Protein AF-A0A077Z9C5-F1 (afdb_monomer)

Foldseek 3Di:
DDLPDVVLRVLLVLLCVFDPPPQQVVVSVVCVVVSVVVVSCQAAPDAFDQDQFFGKAFDGHYRPHDDLLVLLLLLQLLLVLVCVVPVQQCPAEEEEAEKLAPCRLVSSLLSQLSSVVSVHFYAYAPDHAFPLLQLLVLQVVLHQKYWYWAPWQAFLRMITIGMGGSLSFGDDPPSSVSSVVSSVVRSRRDPRSNDSCCCVVPPSRHHCHPVSLVVQLVFLLVLQQPQVLQLVDLAAEEEFALLAPQLVRLLSSLVSSNHDCVSYQYLVVRNHHDSNSVLCSRQQCLVPPSSCVSSLVSCVVVVHQKYWYATRSLQFIWIWGQDPVRDIDTDFLLLLVLLLLVLLVVSVCVVDVPDDLAQEEEEEADLDDPLFDRSNNLCCVVVVHHYDYAHDHLSGVLVVCSVSVVVVGHYQKYYYRSRFIDRGSGSGGHSSSSSSSVSSVCSVCVVVVHDSVRVSLVSCLPRNDKDKDKDKWFALDVVLLVVLLCCCCQCPPVRGHHQDQPPWGFPWKDFLLVQATVVDPVRGDPYHGHVLWGKMKTATPQSKIKMWGDDPVGRIIMMMTIHTGGSVCRVCVVVVVVVRVVSVVRCCVRRPVCLQSLIFDQADPLCVVLVVLCVPPDPVLVVQLRRLLRQDPDPQQNVVSSVCSNVVVSVVSCVFRVDAFAQFLFFTKAFDGHGRNHDDLLVLLLLLQLLLVLLCVVPVDLPPAEEEFAEKLAVCRLVSSLLSQQNCLVVNHQYQYAPDHAFLLLQLQVLQVSLHQKYKYWANWQFFLRMIGIFIGGSNSFTDDPPSRVSSVVSSVSSSHGRSCSNPSVSCVVCVRYHHCPVVSLVCQLVQQLVLDDFDQLQVFDLAAEEEAALLADCQVSLLVSLVVSNHDSVSYHYLPVRNHNHSNSVQARTLACLLPCSNCVSSLVSCVVVVHQKYWYAGRSRLFIWMWGQDPVRDIDTDFLQLLLLLQLCLLLVVVCVVPDLVVQQLEEEEEEPQHWCNSVLCCVVPPHDYDYAHPHLSGQLVVCSVSVVVVGHYQWYGYRSRFIDRGDRSGGHNSSSSNSVSRVVSVCSVVVHDSVRVSLVSCLVRNDKDKDKWKWADDDVVLVVVLLVQLVVQQVVPPDFDDQDPFTWPWKAFLCQRDTPVDPPPDDDDRSCVPWTWMKTATPQRKIKIWIARTHHRMIMIMTIDTGGSVPSNCVVVVVVVRVVVVVCCCVRRVVCVVSVIDTPDDD

Mean predicted aligned error: 17.93 Å

Radius of gyration: 37.9 Å; Cα contacts (8 Å, |Δi|>4): 2584; chains: 1; bounding box: 102×64×102 Å

Secondary structure (DSSP, 8-state):
---S-HHHHHHHHHHHHH---HHHHHHHHHHHHTT-HHHHHHHHSS-PPP-SSEEEEEBSSSTTSBSHHHHHHHHHHHHHHHHHH-S-GGG-EEEEEE-SSTTHHHHHHHHHHHHHTTT-EEEE-SS---HHHHHHHHHHTT-SEEEEE--TTS-TTEEEEEEEETTSSBP-TTHHHHHHHHHHH--SPPGGGS-TTHHHH-TTEE--HHHHHHHHHHHHGGG-S-HHHHHH----EEEE-TTSSTHHHHHHHHHHTT--GGGEEE-HHHHS--TT-TT-SS--GGGTHHHHHHHHHHHHHHT-SEEEEE-TTS--EEEEEE-TTS-EEEPPHHHHHHHHHHHHHHHHHHH-TTS-GGGEEEEE--SS-TTS--HHHHHHHHH--EEEE--SSHHHHHHHHHHHHHTT-EEEEEEETTTEE--SS-SS--HHHHHHHHHHHHHHHHHTT--HHHHHHHHHHHH-EEEEEEEEEE-SSHHHHHHHHHHHTT-STTSSS-SEETTEEEEEEEETTTTEETTSTTS--SS---TT--EEEEEETTS-EEEEEE-SSSSEEEEEEEEEE-TTTTT-HHHHHHHHHHHHHHIIIIII-TTTTTPEES--THHHHHGGG-TT--HHHHHHHHHHHHH---HHHHHHHHHHHHTT-HHHHHHHHHS-----SSSEEEEBSSSTTSBSHHHHHHHHHHHHHHHHHH---STT-EEEEEE-SSTTHHHHHHHHHHHHHHTT-EEEE-SS---HHHHHHHHHHTT-SEEEEE--TTS-TTEEEEEEEETTSPBP-TTHHHHHHHHHHH--SPPGGGG-GGGGG-TTTEE--HHHHHHHHHHHHHHTS----GGGT----EEEE-TTSS-HHHHHHHHHHTT--GGGEEE-GGGTS--TT-TT-SS--GGGTHHHHHHHHHHHHHHT-SEEEEE-TTS-BEEEEEE-TTS-EEEPPHHHHHHHHHHHHHHHHTTT--TTTTTTEEEEEETTS-THHHHHHHHH--EEEEE-SSHHHHHHHHHHHHHTT-EEEEEEETTTEEE-SSSSS--HHHHHHHHHHHHHHHHHTT--HHHHHHHHHHHH-EEEEEEEEEE-S-HHHHHHHHHHHHHHHHT-SS--EETTEEEEEEEETTTTEETTSTT-TTPPPSSSSS-EEEEEETTS-EEEEEE-SSSSEEEEEEEEEE-GGGTT-HHHHHHHHHHHHHHHIIIII-HHHHTPEE----

Solvent-accessible surface area (backbone atoms only — not comparable to full-atom values): 61727 Å² total; per-residue (Å²): 130,76,85,85,42,72,73,56,28,49,41,48,47,51,44,68,68,59,50,80,54,65,69,40,50,48,50,48,53,44,38,58,74,69,61,39,57,68,61,49,43,64,18,37,63,61,62,59,60,73,56,76,47,27,37,61,32,47,53,46,53,42,49,37,18,38,42,66,58,49,40,39,17,48,38,42,1,42,49,53,39,50,38,73,78,43,75,55,31,80,81,37,33,34,31,39,28,16,24,52,40,74,62,18,58,59,44,36,42,31,37,50,20,46,37,48,78,59,50,21,32,31,34,41,42,87,55,66,39,38,52,20,56,43,22,29,44,7,47,73,72,59,13,59,24,23,37,38,19,43,42,53,36,52,38,52,62,35,31,25,44,30,40,23,34,37,79,8,13,30,48,51,84,69,56,43,61,47,26,52,55,28,22,73,72,29,61,73,61,62,81,76,32,80,55,46,67,54,59,81,70,38,89,49,45,41,68,46,52,69,65,47,53,55,50,53,47,56,66,42,37,76,66,46,85,49,38,69,57,27,54,71,52,84,69,38,36,17,41,30,8,48,13,8,39,26,45,82,49,32,52,58,38,29,42,60,36,31,34,55,62,89,36,48,43,64,32,69,93,22,34,56,69,39,38,72,23,87,86,34,62,60,26,36,54,88,68,38,68,85,62,41,51,64,46,52,50,50,11,61,78,67,71,23,50,32,34,41,33,26,16,23,20,13,31,28,46,35,50,34,36,56,40,97,87,71,46,76,46,70,58,50,29,59,55,48,50,45,52,50,52,51,51,56,50,56,54,49,52,74,76,43,88,78,66,64,45,91,41,39,33,38,37,37,46,39,88,53,58,102,90,40,67,43,64,66,40,44,44,18,73,75,71,53,40,41,62,50,74,33,63,83,49,67,30,43,46,22,46,50,45,48,56,40,45,75,72,74,31,44,67,66,35,36,34,37,58,84,29,27,36,25,49,57,81,36,28,38,34,19,16,44,52,42,52,36,42,50,48,48,48,48,47,55,33,54,76,69,74,46,52,71,67,56,49,50,50,52,47,20,54,70,64,22,27,74,49,76,50,76,52,51,29,39,24,76,46,70,66,34,53,54,51,42,55,56,46,47,46,39,59,15,99,82,53,32,52,52,60,53,61,79,95,37,46,42,69,34,49,33,28,32,33,79,45,36,12,62,84,39,98,82,33,46,50,91,64,91,53,39,78,86,38,49,35,39,28,41,32,30,68,76,54,27,34,37,25,46,30,55,45,93,89,47,58,30,35,34,36,39,35,39,41,46,34,54,36,94,55,34,82,47,57,68,59,53,50,49,53,51,55,52,52,48,52,39,46,43,58,74,66,53,30,31,51,83,34,49,34,42,68,63,60,55,74,67,50,71,76,46,52,87,49,42,84,86,62,51,76,67,52,50,52,36,55,31,49,47,65,61,64,50,82,54,65,68,43,46,50,50,53,56,49,39,44,71,71,63,41,57,71,60,50,42,58,27,49,72,39,65,66,56,80,41,56,75,30,32,54,27,49,53,47,61,39,46,41,18,37,40,68,61,44,46,44,21,52,42,50,6,39,49,56,41,48,44,69,77,50,73,57,67,79,84,39,29,34,33,32,30,18,26,42,39,74,62,15,64,60,48,27,42,34,41,47,23,53,40,45,75,71,56,26,35,32,37,39,46,90,56,58,40,28,55,22,58,52,19,35,48,10,43,74,70,60,14,61,22,27,40,34,22,38,34,58,43,52,43,62,60,31,24,32,33,40,41,24,34,44,77,8,23,45,57,48,88,65,54,46,57,45,25,52,50,38,16,70,63,46,62,70,60,58,61,60,47,83,52,50,70,58,60,73,43,60,92,40,37,40,67,49,56,76,65,49,56,53,49,54,43,52,60,41,53,76,72,51,90,80,56,69,28,72,82,65,51,89,69,29,37,20,38,31,19,51,14,7,41,27,48,70,57,34,56,49,39,29,42,74,57,36,40,60,71,89,35,51,44,67,33,70,95,26,52,57,59,37,37,72,31,91,90,45,82,46,44,28,68,88,57,41,68,71,55,42,49,64,51,51,54,47,17,66,75,72,70,27,52,35,36,42,38,28,23,24,26,17,26,33,43,45,42,33,39,58,42,97,89,71,48,74,49,70,54,48,29,48,56,48,51,49,51,50,53,51,50,56,50,57,59,66,48,58,95,56,55,79,79,75,37,63,56,31,32,39,36,34,22,70,71,28,70,64,50,62,49,57,46,20,76,76,72,51,40,42,57,48,73,35,54,77,39,66,40,46,40,26,47,50,46,50,56,38,44,75,69,74,33,48,65,62,34,31,39,36,41,85,24,31,35,26,68,61,83,32,30,38,33,27,18,44,62,48,51,37,53,52,53,37,48,50,32,55,29,53,76,70,77,42,52,73,67,54,52,51,50,51,46,13,45,71,68,22,28,67,52,66,53,73,42,39,29,34,53,94,50,72,69,57,51,54,52,53,54,50,52,50,47,50,66,56,65,64,49,82,64,82,45,58,53,76,93,48,49,49,65,32,40,34,29,36,33,67,29,46,46,65,82,53,85,77,71,81,76,46,71,44,70,33,74,86,48,58,34,37,38,38,30,32,73,78,60,26,36,38,29,45,28,58,44,61,75,59,66,34,37,40,37,32,38,35,40,52,36,56,32,90,67,24,75,47,58,68,61,50,53,51,52,41,53,53,48,49,53,48,47,44,60,56,67,60,30,36,81,87,64,61,38,44,73,74,57,91,129

Structure (mmCIF, N/CA/C/O backbone):
data_AF-A0A077Z9C5-F1
#
_entry.id   AF-A0A077Z9C5-F1
#
loop_
_atom_site.group_PDB
_atom_site.id
_atom_site.type_symbol
_atom_site.label_atom_id
_atom_site.label_alt_id
_atom_site.label_comp_id
_atom_site.label_asym_id
_atom_site.label_entity_id
_atom_site.label_seq_id
_atom_site.pdbx_PDB_ins_code
_atom_site.Cartn_x
_atom_site.Cartn_y
_atom_site.Cartn_z
_atom_site.occupancy
_atom_site.B_iso_or_equiv
_atom_site.auth_seq_id
_atom_site.auth_comp_id
_atom_site.auth_asym_id
_atom_site.auth_atom_id
_atom_site.pdbx_PDB_model_num
ATOM 1 N N . MET A 1 1 ? 9.606 -26.257 13.554 1.00 66.38 1 MET A N 1
ATOM 2 C CA . MET A 1 1 ? 9.496 -24.787 13.468 1.00 66.38 1 MET A CA 1
ATOM 3 C C . MET A 1 1 ? 8.245 -24.445 12.668 1.00 66.38 1 MET A C 1
ATOM 5 O O . MET A 1 1 ? 8.355 -24.190 11.482 1.00 66.38 1 MET A O 1
ATOM 9 N N . SER A 1 2 ? 7.060 -24.537 13.275 1.00 77.50 2 SER A N 1
ATOM 10 C CA . SER A 1 2 ? 5.806 -24.166 12.604 1.00 77.50 2 SER A CA 1
ATOM 11 C C . SER A 1 2 ? 5.349 -22.816 13.148 1.00 77.50 2 SER A C 1
ATOM 13 O O . SER A 1 2 ? 5.379 -22.598 14.359 1.00 77.50 2 SER A O 1
ATOM 15 N N . VAL A 1 3 ? 4.958 -21.919 12.250 1.00 81.31 3 VAL A N 1
ATOM 16 C CA . VAL A 1 3 ? 4.280 -20.652 12.531 1.00 81.31 3 VAL A CA 1
ATOM 17 C C . VAL A 1 3 ? 2.770 -20.751 12.269 1.00 81.31 3 VAL A C 1
ATOM 19 O O . VAL A 1 3 ? 2.060 -19.754 12.390 1.00 81.31 3 VAL A O 1
ATOM 22 N N . GLY A 1 4 ? 2.240 -21.936 11.949 1.00 80.88 4 GLY A N 1
ATOM 23 C CA . GLY A 1 4 ? 0.801 -22.197 11.818 1.00 80.88 4 GLY A CA 1
ATOM 24 C C . GLY A 1 4 ? 0.178 -21.742 10.493 1.00 80.88 4 GLY A C 1
ATOM 25 O O . GLY A 1 4 ? -1.021 -21.479 10.448 1.00 80.88 4 GLY A O 1
ATOM 26 N N . ASP A 1 5 ? 0.975 -21.620 9.433 1.00 81.19 5 ASP A N 1
ATOM 27 C CA . ASP A 1 5 ? 0.527 -21.451 8.042 1.00 81.19 5 ASP A CA 1
ATOM 28 C C . ASP A 1 5 ? 1.229 -22.538 7.228 1.00 81.19 5 ASP A C 1
ATOM 30 O O . ASP A 1 5 ? 2.438 -22.473 7.061 1.00 81.19 5 ASP A O 1
ATOM 34 N N . ALA A 1 6 ? 0.496 -23.544 6.742 1.00 85.50 6 ALA A N 1
ATOM 35 C CA . ALA A 1 6 ? 1.093 -24.738 6.138 1.00 85.50 6 ALA A CA 1
ATOM 36 C C . ALA A 1 6 ? 1.992 -24.434 4.926 1.00 85.50 6 ALA A C 1
ATOM 38 O O . ALA A 1 6 ? 3.038 -25.060 4.765 1.00 85.50 6 ALA A O 1
ATOM 39 N N . ALA A 1 7 ? 1.616 -23.460 4.088 1.00 84.44 7 ALA A N 1
ATOM 40 C CA . ALA A 1 7 ? 2.423 -23.087 2.927 1.00 84.44 7 ALA A CA 1
ATOM 41 C C . ALA A 1 7 ? 3.714 -22.384 3.363 1.00 84.44 7 ALA A C 1
ATOM 43 O O . ALA A 1 7 ? 4.782 -22.641 2.812 1.00 84.44 7 ALA A O 1
ATOM 44 N N . LEU A 1 8 ? 3.619 -21.511 4.368 1.00 92.12 8 LEU A N 1
ATOM 45 C CA . LEU A 1 8 ? 4.778 -20.832 4.934 1.00 92.12 8 LEU A CA 1
ATOM 46 C C . LEU A 1 8 ? 5.677 -21.790 5.722 1.00 92.12 8 LEU A C 1
ATOM 48 O O . LEU A 1 8 ? 6.892 -21.715 5.592 1.00 92.12 8 LEU A O 1
ATOM 52 N N . ASP A 1 9 ? 5.095 -22.706 6.488 1.00 92.38 9 ASP A N 1
ATOM 53 C CA . ASP A 1 9 ? 5.795 -23.732 7.257 1.00 92.38 9 ASP A CA 1
ATOM 54 C C . ASP A 1 9 ? 6.590 -24.653 6.340 1.00 92.38 9 ASP A C 1
ATOM 56 O O . ASP A 1 9 ? 7.735 -24.971 6.652 1.00 92.38 9 ASP A O 1
ATOM 60 N N . GLU A 1 10 ? 6.026 -25.027 5.189 1.00 93.25 10 GLU A N 1
ATOM 61 C CA . GLU A 1 10 ? 6.748 -25.805 4.187 1.00 93.25 10 GLU A CA 1
ATOM 62 C C . GLU A 1 10 ? 7.920 -25.011 3.603 1.00 93.25 10 GLU A C 1
ATOM 64 O O . GLU A 1 10 ? 9.036 -25.524 3.545 1.00 93.25 10 GLU A O 1
ATOM 69 N N . GLN A 1 11 ? 7.727 -23.736 3.246 1.00 94.69 11 GLN A N 1
ATOM 70 C CA . GLN A 1 11 ? 8.841 -22.902 2.777 1.00 94.69 11 GLN A CA 1
ATOM 71 C C . GLN A 1 11 ? 9.910 -22.699 3.860 1.00 94.69 11 GLN A C 1
ATOM 73 O O . GLN A 1 11 ? 11.097 -22.765 3.559 1.00 94.69 11 GLN A O 1
ATOM 78 N N . ILE A 1 12 ? 9.522 -22.508 5.123 1.00 95.50 12 ILE A N 1
ATOM 79 C CA . ILE A 1 12 ? 10.450 -22.420 6.257 1.00 95.50 12 ILE A CA 1
ATOM 80 C C . ILE A 1 12 ? 11.194 -23.743 6.430 1.00 95.50 12 ILE A C 1
ATOM 82 O O . ILE A 1 12 ? 12.403 -23.737 6.631 1.00 95.50 12 ILE A O 1
ATOM 86 N N . ARG A 1 13 ? 10.505 -24.883 6.341 1.00 95.31 13 ARG A N 1
ATOM 87 C CA . ARG A 1 13 ? 11.120 -26.207 6.449 1.00 95.31 13 ARG A CA 1
ATOM 88 C C . ARG A 1 13 ? 12.167 -26.403 5.356 1.00 95.31 13 ARG A C 1
ATOM 90 O O . ARG A 1 13 ? 13.299 -26.745 5.682 1.00 95.31 13 ARG A O 1
ATOM 97 N N . LEU A 1 14 ? 11.813 -26.125 4.100 1.00 95.12 14 LEU A N 1
ATOM 98 C CA . LEU A 1 14 ? 12.728 -26.186 2.957 1.00 95.12 14 LEU A CA 1
ATOM 99 C C . LEU A 1 14 ? 13.899 -25.212 3.121 1.00 95.12 14 LEU A C 1
ATOM 101 O O . LEU A 1 14 ? 15.048 -25.586 2.904 1.00 95.12 14 LEU A O 1
ATOM 105 N N . TRP A 1 15 ? 13.636 -23.984 3.569 1.00 95.81 15 TRP A N 1
ATOM 106 C CA . TRP A 1 15 ? 14.675 -23.002 3.865 1.00 95.81 15 TRP A CA 1
ATOM 107 C C . TRP A 1 15 ? 15.652 -23.523 4.925 1.00 95.81 15 TRP A C 1
ATOM 109 O O . TRP A 1 15 ? 16.857 -23.521 4.704 1.00 95.81 15 TRP A O 1
ATOM 119 N N . MET A 1 16 ? 15.151 -24.024 6.057 1.00 94.38 16 MET A N 1
ATOM 120 C CA . MET A 1 16 ? 15.974 -24.549 7.152 1.00 94.38 16 MET A CA 1
ATOM 121 C C . MET A 1 16 ? 16.657 -25.879 6.808 1.00 94.38 16 MET A C 1
ATOM 123 O O . MET A 1 16 ? 17.624 -26.263 7.467 1.00 94.38 16 MET A O 1
ATOM 127 N N . GLU A 1 17 ? 16.183 -26.598 5.799 1.00 94.50 17 GLU A N 1
ATOM 128 C CA . GLU A 1 17 ? 16.846 -27.782 5.260 1.00 94.50 17 GLU A CA 1
ATOM 129 C C . GLU A 1 17 ? 18.013 -27.387 4.342 1.00 94.50 17 GLU A C 1
ATOM 131 O O . GLU A 1 17 ? 19.126 -27.912 4.477 1.00 94.50 17 GLU A O 1
ATOM 136 N N . TRP A 1 18 ? 17.764 -26.440 3.435 1.00 96.31 18 TRP A N 1
ATOM 137 C CA . TRP A 1 18 ? 18.669 -26.084 2.347 1.00 96.31 18 TRP A CA 1
ATOM 138 C C . TRP A 1 18 ? 19.693 -25.018 2.720 1.00 96.31 18 TRP A C 1
ATOM 140 O O . TRP A 1 18 ? 20.861 -25.194 2.384 1.00 96.31 18 TRP A O 1
ATOM 150 N N . ASP A 1 19 ? 19.297 -23.947 3.411 1.00 96.50 19 ASP A N 1
ATOM 151 C CA . ASP A 1 19 ? 20.195 -22.855 3.791 1.00 96.50 19 ASP A CA 1
ATOM 152 C C . ASP A 1 19 ? 21.225 -23.339 4.817 1.00 96.50 19 ASP A C 1
ATOM 154 O O . ASP A 1 19 ? 20.867 -23.931 5.839 1.00 96.50 19 ASP A O 1
ATOM 158 N N . LYS A 1 20 ? 22.512 -23.090 4.565 1.00 94.94 20 LYS A N 1
ATOM 159 C CA . LYS A 1 20 ? 23.615 -23.384 5.496 1.00 94.94 20 LYS A CA 1
ATOM 160 C C . LYS A 1 20 ? 24.298 -22.120 6.010 1.00 94.94 20 LYS A C 1
ATOM 162 O O . LYS A 1 20 ? 25.214 -22.228 6.818 1.00 94.94 20 LYS A O 1
ATOM 167 N N . ASN A 1 21 ? 23.861 -20.933 5.591 1.00 95.38 21 ASN A N 1
ATOM 168 C CA . ASN A 1 21 ? 24.397 -19.689 6.121 1.00 95.38 21 ASN A CA 1
ATOM 169 C C . ASN A 1 21 ? 23.801 -19.405 7.507 1.00 95.38 21 ASN A C 1
ATOM 171 O O . ASN A 1 21 ? 22.612 -19.136 7.660 1.00 95.38 21 ASN A O 1
ATOM 175 N N . GLU A 1 22 ? 24.644 -19.450 8.536 1.00 95.19 22 GLU A N 1
ATOM 176 C CA . GLU A 1 22 ? 24.221 -19.270 9.927 1.00 95.19 22 GLU A CA 1
ATOM 177 C C . GLU A 1 22 ? 23.531 -17.922 10.178 1.00 95.19 22 GLU A C 1
ATOM 179 O O . GLU A 1 22 ? 22.576 -17.866 10.948 1.00 95.19 22 GLU A O 1
ATOM 184 N N . LYS A 1 23 ? 23.943 -16.845 9.494 1.00 95.44 23 LYS A N 1
ATOM 185 C CA . LYS A 1 23 ? 23.356 -15.506 9.657 1.00 95.44 23 LYS A CA 1
ATOM 186 C C . LYS A 1 23 ? 21.919 -15.459 9.141 1.00 95.44 23 LYS A C 1
ATOM 188 O O . LYS A 1 23 ? 21.046 -14.945 9.837 1.00 95.44 23 LYS A O 1
ATOM 193 N N . THR A 1 24 ? 21.656 -15.984 7.945 1.00 96.06 24 THR A N 1
ATOM 194 C CA . THR A 1 24 ? 20.302 -15.976 7.365 1.00 96.06 24 THR A CA 1
ATOM 195 C C . THR A 1 24 ? 19.396 -17.023 8.006 1.00 96.06 24 THR A C 1
ATOM 197 O O . THR A 1 24 ? 18.209 -16.763 8.199 1.00 96.06 24 THR A O 1
ATOM 200 N N . ARG A 1 25 ? 19.943 -18.160 8.448 1.00 96.44 25 ARG A N 1
ATOM 201 C CA . ARG A 1 25 ? 19.220 -19.104 9.314 1.00 96.44 25 ARG A CA 1
ATOM 202 C C . ARG A 1 25 ? 18.810 -18.454 10.631 1.00 96.44 25 ARG A C 1
ATOM 204 O O . ARG A 1 25 ? 17.632 -18.494 10.968 1.00 96.44 25 ARG A O 1
ATOM 211 N N . ALA A 1 26 ? 19.740 -17.801 11.329 1.00 96.00 26 ALA A N 1
ATOM 212 C CA . ALA A 1 26 ? 19.456 -17.099 12.578 1.00 96.00 26 ALA A CA 1
ATOM 213 C C . ALA A 1 26 ? 18.446 -15.959 12.380 1.00 96.00 26 ALA A C 1
ATOM 215 O O . ALA A 1 26 ? 17.622 -15.708 13.255 1.00 96.00 26 ALA A O 1
ATOM 216 N N . GLU A 1 27 ? 18.462 -15.284 11.227 1.00 96.44 27 GLU A N 1
ATOM 217 C CA . GLU A 1 27 ? 17.454 -14.283 10.872 1.00 96.44 27 GLU A CA 1
ATOM 218 C C . GLU A 1 27 ? 16.052 -14.901 10.764 1.00 96.44 27 GLU A C 1
ATOM 220 O O . GLU A 1 27 ? 15.100 -14.355 11.316 1.00 96.44 27 GLU A O 1
ATOM 225 N N . VAL A 1 28 ? 15.919 -16.066 10.125 1.00 95.88 28 VAL A N 1
ATOM 226 C CA . VAL A 1 28 ? 14.642 -16.796 10.032 1.00 95.88 28 VAL A CA 1
ATOM 227 C C . VAL A 1 28 ? 14.219 -17.342 11.385 1.00 95.88 28 VAL A C 1
ATOM 229 O O . VAL A 1 28 ? 13.067 -17.170 11.765 1.00 95.88 28 VAL A O 1
ATOM 232 N N . GLU A 1 29 ? 15.134 -17.933 12.150 1.00 95.12 29 GLU A N 1
ATOM 233 C CA . GLU A 1 29 ? 14.879 -18.404 13.514 1.00 95.12 29 GLU A CA 1
ATOM 234 C C . GLU A 1 29 ? 14.428 -17.261 14.426 1.00 95.12 29 GLU A C 1
ATOM 236 O O . GLU A 1 29 ? 13.490 -17.429 15.205 1.00 95.12 29 GLU A O 1
ATOM 241 N N . LYS A 1 30 ? 15.037 -16.078 14.290 1.00 95.12 30 LYS A N 1
ATOM 242 C CA . LYS A 1 30 ? 14.618 -14.867 14.993 1.00 95.12 30 LYS A CA 1
ATOM 243 C C . LYS A 1 30 ? 13.230 -14.421 14.542 1.00 95.12 30 LYS A C 1
ATOM 245 O O . LYS A 1 30 ? 12.385 -14.210 15.398 1.00 95.12 30 LYS A O 1
ATOM 250 N N . LEU A 1 31 ? 12.957 -14.331 13.239 1.00 94.62 31 LEU A N 1
ATOM 251 C CA . LEU A 1 31 ? 11.625 -13.971 12.733 1.00 94.62 31 LEU A CA 1
ATOM 252 C C . LEU A 1 31 ? 10.546 -14.977 13.175 1.00 94.62 31 LEU A C 1
ATOM 254 O O . LEU A 1 31 ? 9.420 -14.580 13.460 1.00 94.62 31 LEU A O 1
ATOM 258 N N . ILE A 1 32 ? 10.885 -16.265 13.278 1.00 91.62 32 ILE A N 1
ATOM 259 C CA . ILE A 1 32 ? 10.012 -17.313 13.826 1.00 91.62 32 ILE A CA 1
ATOM 260 C C . ILE A 1 32 ? 9.794 -17.095 15.326 1.00 91.62 32 ILE A C 1
ATOM 262 O O . ILE A 1 32 ? 8.654 -17.134 15.784 1.00 91.62 32 ILE A O 1
ATOM 266 N N . LYS A 1 33 ? 10.863 -16.837 16.091 1.00 90.00 33 LYS A N 1
ATOM 267 C CA . LYS A 1 33 ? 10.802 -16.548 17.532 1.00 90.00 33 LYS A CA 1
ATOM 268 C C . LYS A 1 33 ? 9.981 -15.292 17.831 1.00 90.00 33 LYS A C 1
ATOM 270 O O . LYS A 1 33 ? 9.200 -15.291 18.777 1.00 90.00 33 LYS A O 1
ATOM 275 N N . ASP A 1 34 ? 10.128 -14.267 17.000 1.00 90.25 34 ASP A N 1
ATOM 276 C CA . ASP A 1 34 ? 9.396 -13.003 17.070 1.00 90.25 34 ASP A CA 1
ATOM 277 C C . ASP A 1 34 ? 7.974 -13.135 16.476 1.00 90.25 34 ASP A C 1
ATOM 279 O O . ASP A 1 34 ? 7.200 -12.180 16.498 1.00 90.25 34 ASP A O 1
ATOM 283 N N . ASN A 1 35 ? 7.610 -14.319 15.954 1.00 86.44 35 ASN A N 1
ATOM 284 C CA . ASN A 1 35 ? 6.333 -14.628 15.301 1.00 86.44 35 ASN A CA 1
ATOM 285 C C . ASN A 1 35 ? 5.961 -13.624 14.186 1.00 86.44 35 ASN A C 1
ATOM 287 O O . ASN A 1 35 ? 4.790 -13.298 13.975 1.00 86.44 35 ASN A O 1
ATOM 291 N N . ALA A 1 36 ? 6.965 -13.137 13.454 1.00 87.81 36 ALA A N 1
ATOM 292 C CA . ALA A 1 36 ? 6.855 -12.132 12.399 1.00 87.81 36 ALA A CA 1
ATOM 293 C C . ALA A 1 36 ? 6.325 -12.737 11.082 1.00 87.81 36 ALA A C 1
ATOM 295 O O . ALA A 1 36 ? 7.006 -12.736 10.054 1.00 87.81 36 ALA A O 1
ATOM 296 N N . LYS A 1 37 ? 5.103 -13.291 11.111 1.00 86.06 37 LYS A N 1
ATOM 297 C CA . LYS A 1 37 ? 4.513 -14.066 10.002 1.00 86.06 37 LYS A CA 1
ATOM 298 C C . LYS A 1 37 ? 4.438 -13.305 8.680 1.00 86.06 37 LYS A C 1
ATOM 300 O O . LYS A 1 37 ? 4.725 -13.898 7.646 1.00 86.06 37 LYS A O 1
ATOM 305 N N . ASP A 1 38 ? 4.081 -12.023 8.699 1.00 83.56 38 ASP A N 1
ATOM 306 C CA . ASP A 1 38 ? 3.950 -11.231 7.468 1.00 83.56 38 ASP A CA 1
ATOM 307 C C . ASP A 1 38 ? 5.304 -11.014 6.788 1.00 83.56 38 ASP A C 1
ATOM 309 O O . ASP A 1 38 ? 5.424 -11.193 5.575 1.00 83.56 38 ASP A O 1
ATOM 313 N N . GLU A 1 39 ? 6.348 -10.723 7.570 1.00 89.25 39 GLU A N 1
ATOM 314 C CA . GLU A 1 39 ? 7.707 -10.575 7.045 1.00 89.25 39 GLU A CA 1
ATOM 315 C C . GLU A 1 39 ? 8.267 -11.923 6.571 1.00 89.25 39 GLU A C 1
ATOM 317 O O . GLU A 1 39 ? 8.845 -12.002 5.487 1.00 89.25 39 GLU A O 1
ATOM 322 N N . LEU A 1 40 ? 8.030 -13.008 7.321 1.00 93.38 40 LEU A N 1
ATOM 323 C CA . LEU A 1 40 ? 8.338 -14.368 6.869 1.00 93.38 40 LEU A CA 1
ATOM 324 C C . LEU A 1 40 ? 7.635 -14.670 5.543 1.00 93.38 40 LEU A C 1
ATOM 326 O O . LEU A 1 40 ? 8.272 -15.159 4.617 1.00 93.38 40 LEU A O 1
ATOM 330 N N . ARG A 1 41 ? 6.353 -14.328 5.398 1.00 90.19 41 ARG A N 1
ATOM 331 C CA . ARG A 1 41 ? 5.594 -14.561 4.165 1.00 90.19 41 ARG A CA 1
ATOM 332 C C . ARG A 1 41 ? 6.145 -13.746 2.997 1.00 90.19 41 ARG A C 1
ATOM 334 O O . ARG A 1 41 ? 6.323 -14.295 1.912 1.00 90.19 41 ARG A O 1
ATOM 341 N N . ALA A 1 42 ? 6.451 -12.468 3.219 1.00 83.62 42 ALA A N 1
ATOM 342 C CA . ALA A 1 42 ? 7.035 -11.582 2.214 1.00 83.62 42 ALA A CA 1
ATOM 343 C C . ALA A 1 42 ? 8.413 -12.063 1.728 1.00 83.62 42 ALA A C 1
ATOM 345 O O . ALA A 1 42 ? 8.775 -11.811 0.579 1.00 83.62 42 ALA A O 1
ATOM 346 N N . ARG A 1 43 ? 9.158 -12.770 2.586 1.00 93.62 43 ARG A N 1
ATOM 347 C CA . ARG A 1 43 ? 10.483 -13.337 2.301 1.00 93.62 43 ARG A CA 1
ATOM 348 C C . ARG A 1 43 ? 10.450 -14.742 1.710 1.00 93.62 43 ARG A C 1
ATOM 350 O O . ARG A 1 43 ? 11.283 -15.052 0.867 1.00 93.62 43 ARG A O 1
ATOM 357 N N . MET A 1 44 ? 9.537 -15.592 2.170 1.00 94.00 44 MET A N 1
ATOM 358 C CA . MET A 1 44 ? 9.542 -17.035 1.905 1.00 94.00 44 MET A CA 1
ATOM 359 C C . MET A 1 44 ? 8.605 -17.452 0.777 1.00 94.00 44 MET A C 1
ATOM 361 O O . MET A 1 44 ? 8.897 -18.411 0.072 1.00 94.00 44 MET A O 1
ATOM 365 N N . ILE A 1 45 ? 7.464 -16.778 0.608 1.00 90.06 45 ILE A N 1
ATOM 366 C CA . ILE A 1 45 ? 6.484 -17.191 -0.399 1.00 90.06 45 ILE A CA 1
ATOM 367 C C . ILE A 1 45 ? 6.871 -16.630 -1.769 1.00 90.06 45 ILE A C 1
ATOM 369 O O . ILE A 1 45 ? 6.864 -15.416 -1.995 1.00 90.06 45 ILE A O 1
ATOM 373 N N . GLY A 1 46 ? 7.135 -17.544 -2.703 1.00 86.62 46 GLY A N 1
ATOM 374 C CA . GLY A 1 46 ? 7.572 -17.232 -4.061 1.00 86.62 46 GLY A CA 1
ATOM 375 C C . GLY A 1 46 ? 9.083 -17.019 -4.163 1.00 86.62 46 GLY A C 1
ATOM 376 O O . GLY A 1 46 ? 9.821 -17.147 -3.189 1.00 86.62 46 GLY A O 1
ATOM 377 N N . ARG A 1 47 ? 9.551 -16.701 -5.371 1.00 86.69 47 ARG A N 1
ATOM 378 C CA . ARG A 1 47 ? 10.969 -16.463 -5.672 1.00 86.69 47 ARG A CA 1
ATOM 379 C C . ARG A 1 47 ? 11.155 -15.110 -6.344 1.00 86.69 47 ARG A C 1
ATOM 381 O O . ARG A 1 47 ? 10.201 -14.534 -6.868 1.00 86.69 47 ARG A O 1
ATOM 388 N N . ILE A 1 48 ? 12.388 -14.610 -6.341 1.00 83.00 48 ILE A N 1
ATOM 389 C CA . ILE A 1 48 ? 12.760 -13.475 -7.190 1.00 83.00 48 ILE A CA 1
ATOM 390 C C . ILE A 1 48 ? 12.580 -13.890 -8.656 1.00 83.00 48 ILE A C 1
ATOM 392 O O . ILE A 1 48 ? 13.103 -14.917 -9.083 1.00 83.00 48 ILE A O 1
ATOM 396 N N . THR A 1 49 ? 11.839 -13.098 -9.424 1.00 73.25 49 THR A N 1
ATOM 397 C CA . THR A 1 49 ? 11.658 -13.301 -10.867 1.00 73.25 49 THR A CA 1
ATOM 398 C C . THR A 1 49 ? 12.800 -12.653 -11.647 1.00 73.25 49 THR A C 1
ATOM 400 O O . THR A 1 49 ? 13.279 -11.586 -11.256 1.00 73.25 49 THR A O 1
ATOM 403 N N . PHE A 1 50 ? 13.204 -13.240 -12.778 1.00 71.50 50 PHE A N 1
ATOM 404 C CA . PHE A 1 50 ? 14.138 -12.583 -13.699 1.00 71.50 50 PHE A CA 1
ATOM 405 C C . PHE A 1 50 ? 13.519 -11.284 -14.239 1.00 71.50 50 PHE A C 1
ATOM 407 O O . PHE A 1 50 ? 12.445 -11.293 -14.838 1.00 71.50 50 PHE A O 1
ATOM 414 N N . GLY A 1 51 ? 14.196 -10.160 -14.003 1.00 67.19 51 GLY A N 1
ATOM 415 C CA . GLY A 1 51 ? 13.917 -8.885 -14.657 1.00 67.19 51 GLY A CA 1
ATOM 416 C C . GLY A 1 51 ? 14.595 -8.798 -16.026 1.00 67.19 51 GLY A C 1
ATOM 417 O O . GLY A 1 51 ? 14.902 -9.807 -16.655 1.00 67.19 51 GLY A O 1
ATOM 418 N N . THR A 1 52 ? 14.885 -7.577 -16.482 1.00 67.25 52 THR A N 1
ATOM 419 C CA . THR A 1 52 ? 15.484 -7.332 -17.807 1.00 67.25 52 THR A CA 1
ATOM 420 C C . THR A 1 52 ? 16.848 -8.005 -17.994 1.00 67.25 52 THR A C 1
ATOM 422 O O . THR A 1 52 ? 17.125 -8.486 -19.085 1.00 67.25 52 THR A O 1
ATOM 425 N N . ALA A 1 53 ? 17.671 -8.053 -16.939 1.00 69.38 53 ALA A N 1
ATOM 426 C CA . ALA A 1 53 ? 19.062 -8.518 -16.997 1.00 69.38 53 ALA A CA 1
ATOM 427 C C . ALA A 1 53 ? 19.368 -9.730 -16.092 1.00 69.38 53 ALA A C 1
ATOM 429 O O . ALA A 1 53 ? 20.470 -10.272 -16.151 1.00 69.38 53 ALA A O 1
ATOM 430 N N . GLY A 1 54 ? 18.442 -10.126 -15.210 1.00 84.56 54 GLY A N 1
ATOM 431 C CA . GLY A 1 54 ? 18.712 -11.120 -14.169 1.00 84.56 54 GLY A CA 1
ATOM 432 C C . GLY A 1 54 ? 17.847 -10.971 -12.917 1.00 84.56 54 GLY A C 1
ATOM 433 O O . GLY A 1 54 ? 16.801 -10.319 -12.953 1.00 84.56 54 GLY A O 1
ATOM 434 N N . LEU A 1 55 ? 18.285 -11.560 -11.803 1.00 90.88 55 LEU A N 1
ATOM 435 C CA . LEU A 1 55 ? 17.610 -11.456 -10.504 1.00 90.88 55 LEU A CA 1
ATOM 436 C C . LEU A 1 55 ? 17.998 -10.162 -9.790 1.00 90.88 55 LEU A C 1
ATOM 438 O O . LEU A 1 55 ? 19.149 -9.729 -9.856 1.00 90.88 55 LEU A O 1
ATOM 442 N N . ARG A 1 56 ? 17.053 -9.558 -9.070 1.00 90.12 56 ARG A N 1
ATOM 443 C CA . ARG A 1 56 ? 17.309 -8.386 -8.228 1.00 90.12 56 ARG A CA 1
ATOM 444 C C . ARG A 1 56 ? 16.366 -8.361 -7.035 1.00 90.12 56 ARG A C 1
ATOM 446 O O . ARG A 1 56 ? 15.170 -8.593 -7.198 1.00 90.12 56 ARG A O 1
ATOM 453 N N . GLY A 1 57 ? 16.886 -8.034 -5.858 1.00 90.38 57 GLY A N 1
ATOM 454 C CA . GLY A 1 57 ? 16.063 -7.827 -4.673 1.00 90.38 57 GLY A CA 1
ATOM 455 C C . GLY A 1 57 ? 16.875 -7.501 -3.429 1.00 90.38 57 GLY A C 1
ATOM 456 O O . GLY A 1 57 ? 18.097 -7.654 -3.406 1.00 90.38 57 GLY A O 1
ATOM 457 N N . THR A 1 58 ? 16.168 -7.085 -2.383 1.00 93.31 58 THR A N 1
ATOM 458 C CA . THR A 1 58 ? 16.755 -6.809 -1.070 1.00 93.31 58 THR A CA 1
ATOM 459 C C . THR A 1 58 ? 17.419 -8.057 -0.511 1.00 93.31 58 THR A C 1
ATOM 461 O O . THR A 1 58 ? 16.867 -9.160 -0.593 1.00 93.31 58 THR A O 1
ATOM 464 N N . MET A 1 59 ? 18.605 -7.884 0.051 1.00 96.12 59 MET A N 1
ATOM 465 C CA . MET A 1 59 ? 19.337 -8.919 0.749 1.00 96.12 59 MET A CA 1
ATOM 466 C C . MET A 1 59 ? 18.656 -9.285 2.063 1.00 96.12 59 MET A C 1
ATOM 468 O O . MET A 1 59 ? 18.042 -8.454 2.729 1.00 96.12 59 MET A O 1
ATOM 472 N N . GLY A 1 60 ? 18.774 -10.553 2.434 1.00 96.25 60 GLY A N 1
ATOM 473 C CA . GLY A 1 60 ? 18.204 -11.099 3.662 1.00 96.25 60 GLY A CA 1
ATOM 474 C C . GLY A 1 60 ? 17.758 -12.538 3.466 1.00 96.25 60 GLY A C 1
ATOM 475 O O . GLY A 1 60 ? 17.823 -13.087 2.364 1.00 96.25 60 GLY A O 1
ATOM 476 N N . ALA A 1 61 ? 17.298 -13.167 4.537 1.00 96.75 61 ALA A N 1
ATOM 477 C CA . ALA A 1 61 ? 16.819 -14.536 4.469 1.00 96.75 61 ALA A CA 1
ATOM 478 C C . ALA A 1 61 ? 15.477 -14.673 3.724 1.00 96.75 61 ALA A C 1
ATOM 480 O O . ALA A 1 61 ? 14.627 -13.782 3.787 1.00 96.75 61 ALA A O 1
ATOM 481 N N . GLY A 1 62 ? 15.277 -15.816 3.066 1.00 96.56 62 GLY A N 1
ATOM 482 C CA . GLY A 1 62 ? 14.076 -16.190 2.315 1.00 96.56 62 GLY A CA 1
ATOM 483 C C . GLY A 1 62 ? 14.256 -16.238 0.792 1.00 96.56 62 GLY A C 1
ATOM 484 O O . GLY A 1 62 ? 15.126 -15.591 0.217 1.00 96.56 62 GLY A O 1
ATOM 485 N N . PHE A 1 63 ? 13.411 -17.012 0.110 1.00 95.31 63 PHE A N 1
ATOM 486 C CA . PHE A 1 63 ? 13.493 -17.255 -1.339 1.00 95.31 63 PHE A CA 1
ATOM 487 C C . PHE A 1 63 ? 13.190 -16.034 -2.227 1.00 95.31 63 PHE A C 1
ATOM 489 O O . PHE A 1 63 ? 13.564 -16.008 -3.402 1.00 95.31 63 PHE A O 1
ATOM 496 N N . LYS A 1 64 ? 12.532 -15.010 -1.675 1.00 93.31 64 LYS A N 1
ATOM 497 C CA . LYS A 1 64 ? 12.226 -13.729 -2.332 1.00 93.31 64 LYS A CA 1
ATOM 498 C C . LYS A 1 64 ? 13.231 -12.618 -1.985 1.00 93.31 64 LYS A C 1
ATOM 500 O O . LYS A 1 64 ? 12.983 -11.445 -2.263 1.00 93.31 64 LYS A O 1
ATOM 505 N N . ARG A 1 65 ? 14.350 -12.973 -1.350 1.00 95.62 65 ARG A N 1
ATOM 506 C CA . ARG A 1 65 ? 15.458 -12.081 -0.986 1.00 95.62 65 ARG A CA 1
ATOM 507 C C . ARG A 1 65 ? 16.753 -12.563 -1.637 1.00 95.62 65 ARG A C 1
ATOM 509 O O . ARG A 1 65 ? 16.879 -13.738 -1.967 1.00 95.62 65 ARG A O 1
ATOM 516 N N . MET A 1 66 ? 17.703 -11.658 -1.852 1.00 97.06 66 MET A N 1
ATOM 517 C CA . MET A 1 66 ? 19.037 -12.038 -2.321 1.00 97.06 66 MET A CA 1
ATOM 518 C C . MET A 1 66 ? 19.854 -12.602 -1.154 1.00 97.06 66 MET A C 1
ATOM 520 O O . MET A 1 66 ? 19.996 -11.966 -0.111 1.00 97.06 66 MET A O 1
ATOM 524 N N . ASN A 1 67 ? 20.383 -13.809 -1.318 1.00 98.00 67 ASN A N 1
ATOM 525 C CA . ASN A 1 67 ? 21.178 -14.521 -0.318 1.00 98.00 67 ASN A CA 1
ATOM 526 C C . ASN A 1 67 ? 21.935 -15.682 -0.971 1.00 98.00 67 ASN A C 1
ATOM 528 O O . ASN A 1 67 ? 21.710 -16.006 -2.140 1.00 98.00 67 ASN A O 1
ATOM 532 N N . ASP A 1 68 ? 22.797 -16.329 -0.188 1.00 98.00 68 ASP A N 1
ATOM 533 C CA . ASP A 1 68 ? 23.609 -17.466 -0.615 1.00 98.00 68 ASP A CA 1
ATOM 534 C C . ASP A 1 68 ? 22.784 -18.569 -1.280 1.00 98.00 68 ASP A C 1
ATOM 536 O O . ASP A 1 68 ? 23.129 -19.030 -2.365 1.00 98.00 68 ASP A O 1
ATOM 540 N N . LEU A 1 69 ? 21.676 -18.972 -0.648 1.00 97.56 69 LEU A N 1
ATOM 541 C CA . LEU A 1 69 ? 20.841 -20.067 -1.127 1.00 97.56 69 LEU A CA 1
ATOM 542 C C . LEU A 1 69 ? 20.227 -19.747 -2.494 1.00 97.56 69 LEU A C 1
ATOM 544 O O . LEU A 1 69 ? 20.285 -20.567 -3.409 1.00 97.56 69 LEU A O 1
ATOM 548 N N . VAL A 1 70 ? 19.669 -18.546 -2.658 1.00 96.88 70 VAL A N 1
ATOM 549 C CA . VAL A 1 70 ? 19.093 -18.107 -3.935 1.00 96.88 70 VAL A CA 1
ATOM 550 C C . VAL A 1 70 ? 20.166 -18.031 -5.019 1.00 96.88 70 VAL A C 1
ATOM 552 O O . VAL A 1 70 ? 19.911 -18.467 -6.142 1.00 96.88 70 VAL A O 1
ATOM 555 N N . VAL A 1 71 ? 21.372 -17.552 -4.705 1.00 97.69 71 VAL A N 1
ATOM 556 C CA . VAL A 1 71 ? 22.494 -17.495 -5.657 1.00 97.69 71 VAL A CA 1
ATOM 557 C C . VAL A 1 71 ? 22.974 -18.893 -6.050 1.00 97.69 71 VAL A C 1
ATOM 559 O O . VAL A 1 71 ? 23.172 -19.147 -7.240 1.00 97.69 71 VAL A O 1
ATOM 562 N N . LEU A 1 72 ? 23.091 -19.819 -5.095 1.00 97.75 72 LEU A N 1
ATOM 563 C CA . LEU A 1 72 ? 23.429 -21.220 -5.356 1.00 97.75 72 LEU A CA 1
ATOM 564 C C . LEU A 1 72 ? 22.401 -21.873 -6.277 1.00 97.75 72 LEU A C 1
ATOM 566 O O . LEU A 1 72 ? 22.765 -22.399 -7.323 1.00 97.75 72 LEU A O 1
ATOM 570 N N . GLN A 1 73 ? 21.116 -21.778 -5.941 1.00 96.75 73 GLN A N 1
ATOM 571 C CA . GLN A 1 73 ? 20.029 -22.344 -6.746 1.00 96.75 73 GLN A CA 1
ATOM 572 C C . GLN A 1 73 ? 20.005 -21.753 -8.162 1.00 96.75 73 GLN A C 1
ATOM 574 O O . GLN A 1 73 ? 19.861 -22.479 -9.146 1.00 96.75 73 GLN A O 1
ATOM 579 N N . SER A 1 74 ? 20.199 -20.437 -8.275 1.00 95.94 74 SER A N 1
ATOM 580 C CA . SER A 1 74 ? 20.218 -19.741 -9.566 1.00 95.94 74 SER A CA 1
ATOM 581 C C . SER A 1 74 ? 21.401 -20.177 -10.426 1.00 95.94 74 SER A C 1
ATOM 583 O O . SER A 1 74 ? 21.250 -20.451 -11.616 1.00 95.94 74 SER A O 1
ATOM 585 N N . THR A 1 75 ? 22.570 -20.322 -9.802 1.00 98.25 75 THR A N 1
ATOM 586 C CA . THR A 1 75 ? 23.782 -20.759 -10.492 1.00 98.25 75 THR A CA 1
ATOM 587 C C . THR A 1 75 ? 23.731 -22.232 -10.873 1.00 98.25 75 THR A C 1
ATOM 589 O O . THR A 1 75 ? 24.154 -22.593 -11.967 1.00 98.25 75 THR A O 1
ATOM 592 N N . GLN A 1 76 ? 23.164 -23.088 -10.022 1.00 98.25 76 GLN A N 1
ATOM 593 C CA . GLN A 1 76 ? 22.945 -24.500 -10.332 1.00 98.25 76 GLN A CA 1
ATOM 594 C C . GLN A 1 76 ? 22.027 -24.665 -11.536 1.00 98.25 76 GLN A C 1
ATOM 596 O O . GLN A 1 76 ? 22.326 -25.475 -12.406 1.00 98.25 76 GLN A O 1
ATOM 601 N N . GLY A 1 77 ? 20.955 -23.873 -11.621 1.00 96.31 77 GLY A N 1
ATOM 602 C CA . GLY A 1 77 ? 20.081 -23.873 -12.790 1.00 96.31 77 GLY A CA 1
ATOM 603 C C . GLY A 1 77 ? 20.792 -23.421 -14.065 1.00 96.31 77 GLY A C 1
ATOM 604 O O . GLY A 1 77 ? 20.689 -24.092 -15.090 1.00 96.31 77 GLY A O 1
ATOM 605 N N . LEU A 1 78 ? 21.578 -22.340 -14.009 1.00 97.00 78 LEU A N 1
ATOM 606 C CA . LEU A 1 78 ? 22.376 -21.898 -15.158 1.00 97.00 78 LEU A CA 1
ATOM 607 C C . LEU A 1 78 ? 23.405 -22.960 -15.584 1.00 97.00 78 LEU A C 1
ATOM 609 O O . LEU A 1 78 ? 23.509 -23.277 -16.767 1.00 97.00 78 LEU A O 1
ATOM 613 N N . CYS A 1 79 ? 24.130 -23.545 -14.630 1.00 98.06 79 CYS A N 1
ATOM 614 C CA . CYS A 1 79 ? 25.105 -24.603 -14.883 1.00 98.06 79 CYS A CA 1
ATOM 615 C C . CYS A 1 79 ? 24.443 -25.857 -15.471 1.00 98.06 79 CYS A C 1
ATOM 617 O O . CYS A 1 79 ? 24.909 -26.380 -16.482 1.00 98.06 79 CYS A O 1
ATOM 619 N N . ALA A 1 80 ? 23.320 -26.298 -14.899 1.00 97.56 80 ALA A N 1
ATOM 620 C CA . ALA A 1 80 ? 22.544 -27.418 -15.415 1.00 97.56 80 ALA A CA 1
ATOM 621 C C . ALA A 1 80 ? 22.074 -27.154 -16.850 1.00 97.56 80 ALA A C 1
ATOM 623 O O . ALA A 1 80 ? 22.211 -28.034 -17.696 1.00 97.56 80 ALA A O 1
ATOM 624 N N . TYR A 1 81 ? 21.601 -25.940 -17.157 1.00 97.44 81 TYR A N 1
ATOM 625 C CA . TYR A 1 81 ? 21.219 -25.581 -18.521 1.00 97.44 81 TYR A CA 1
ATOM 626 C C . TYR A 1 81 ? 22.401 -25.629 -19.492 1.00 97.44 81 TYR A C 1
ATOM 628 O O . TYR A 1 81 ? 22.296 -26.248 -20.549 1.00 97.44 81 TYR A O 1
ATOM 636 N N . LEU A 1 82 ? 23.540 -25.035 -19.132 1.00 97.69 82 LEU A N 1
ATOM 637 C CA . LEU A 1 82 ? 24.744 -25.070 -19.964 1.00 97.69 82 LEU A CA 1
ATOM 638 C C . LEU A 1 82 ? 25.198 -26.508 -20.246 1.00 97.69 82 LEU A C 1
ATOM 640 O O . LEU A 1 82 ? 25.523 -26.829 -21.387 1.00 97.69 82 LEU A O 1
ATOM 644 N N . LEU A 1 83 ? 25.113 -27.394 -19.251 1.00 97.38 83 LEU A N 1
ATOM 645 C CA . LEU A 1 83 ? 25.410 -28.819 -19.409 1.00 97.38 83 LEU A CA 1
ATOM 646 C C . LEU A 1 83 ? 24.407 -29.553 -20.313 1.00 97.38 83 LEU A C 1
ATOM 648 O O . LEU A 1 83 ? 24.774 -30.548 -20.931 1.00 97.38 83 LEU A O 1
ATOM 652 N N . THR A 1 84 ? 23.168 -29.068 -20.462 1.00 96.44 84 THR A N 1
ATOM 653 C CA . THR A 1 84 ? 22.248 -29.626 -21.473 1.00 96.44 84 THR A CA 1
ATOM 654 C C . THR A 1 84 ? 22.671 -29.298 -22.905 1.00 96.44 84 THR A C 1
ATOM 656 O O . THR A 1 84 ? 22.396 -30.079 -23.812 1.00 96.44 84 THR A O 1
ATOM 659 N N . LEU A 1 85 ? 23.349 -28.163 -23.116 1.00 95.19 85 LEU A N 1
ATOM 660 C CA . LEU A 1 85 ? 23.818 -27.722 -24.434 1.00 95.19 85 LEU A CA 1
ATOM 661 C C . LEU A 1 85 ? 25.211 -28.271 -24.760 1.00 95.19 85 LEU A C 1
ATOM 663 O O . LEU A 1 85 ? 25.480 -28.654 -25.896 1.00 95.19 85 LEU A O 1
ATOM 667 N N . LYS A 1 86 ? 26.094 -28.316 -23.759 1.00 94.94 86 LYS A N 1
ATOM 668 C CA . LYS A 1 86 ? 27.443 -28.879 -23.842 1.00 94.94 86 LYS A CA 1
ATOM 669 C C . LYS A 1 86 ? 27.642 -29.869 -22.688 1.00 94.94 86 LYS A C 1
ATOM 671 O O . LYS A 1 86 ? 28.078 -29.468 -21.611 1.00 94.94 86 LYS A O 1
ATOM 676 N N . PRO A 1 87 ? 27.358 -31.166 -22.908 1.00 93.81 87 PRO A N 1
ATOM 677 C CA . PRO A 1 87 ? 27.418 -32.180 -21.851 1.00 93.81 87 PRO A CA 1
ATOM 678 C C . PRO A 1 87 ? 28.799 -32.394 -21.227 1.00 93.81 87 PRO A C 1
ATOM 680 O O . PRO A 1 87 ? 28.876 -32.862 -20.094 1.00 93.81 87 PRO A O 1
ATOM 683 N N . ASN A 1 88 ? 29.882 -32.068 -21.945 1.00 95.88 88 ASN A N 1
ATOM 684 C CA . ASN A 1 88 ? 31.231 -32.115 -21.384 1.00 95.88 88 ASN A CA 1
ATOM 685 C C . ASN A 1 88 ? 31.571 -30.782 -20.679 1.00 95.88 88 ASN A C 1
ATOM 687 O O . ASN A 1 88 ? 31.787 -29.787 -21.380 1.00 95.88 88 ASN A O 1
ATOM 691 N N . PRO A 1 89 ? 31.673 -30.745 -19.336 1.00 94.56 89 PRO A N 1
ATOM 692 C CA . PRO A 1 89 ? 31.998 -29.529 -18.592 1.00 94.56 89 PRO A CA 1
ATOM 693 C C . PRO A 1 89 ? 33.369 -28.932 -18.921 1.00 94.56 89 PRO A C 1
ATOM 695 O O . PRO A 1 89 ? 33.529 -27.721 -18.817 1.00 94.56 89 PRO A O 1
ATOM 698 N N . GLU A 1 90 ? 34.338 -29.732 -19.372 1.00 94.06 90 GLU A N 1
ATOM 699 C CA . GLU A 1 90 ? 35.677 -29.239 -19.738 1.00 94.06 90 GLU A CA 1
ATOM 700 C C . GLU A 1 90 ? 35.644 -28.297 -20.956 1.00 94.06 90 GLU A C 1
ATOM 702 O O . GLU A 1 90 ? 36.539 -27.470 -21.142 1.00 94.06 90 GLU A O 1
ATOM 707 N N . ASN A 1 91 ? 34.582 -28.394 -21.766 1.00 95.25 91 ASN A N 1
ATOM 708 C CA . ASN A 1 91 ? 34.327 -27.541 -22.928 1.00 95.25 91 ASN A CA 1
ATOM 709 C C . ASN A 1 91 ? 33.488 -26.298 -22.595 1.00 95.25 91 ASN A C 1
ATOM 711 O O . ASN A 1 91 ? 33.139 -25.542 -23.509 1.00 95.25 91 ASN A O 1
ATOM 715 N N . LEU A 1 92 ? 33.118 -26.128 -21.323 1.00 98.12 92 LEU A N 1
ATOM 716 C CA . LEU A 1 92 ? 32.400 -24.967 -20.829 1.00 98.12 92 LEU A CA 1
ATOM 717 C C . LEU A 1 92 ? 33.367 -24.000 -20.146 1.00 98.12 92 LEU A C 1
ATOM 719 O O . LEU A 1 92 ? 34.233 -24.400 -19.359 1.00 98.12 92 LEU A O 1
ATOM 723 N N . SER A 1 93 ? 33.169 -22.710 -20.390 1.00 98.50 93 SER A N 1
ATOM 724 C CA . SER A 1 93 ? 33.796 -21.651 -19.600 1.00 98.50 93 SER A CA 1
ATOM 725 C C . SER A 1 93 ? 32.813 -20.545 -19.242 1.00 98.50 93 SER A C 1
ATOM 727 O O . SER A 1 93 ? 31.871 -20.255 -19.979 1.00 98.50 93 SER A O 1
ATOM 729 N N . ILE A 1 94 ? 33.022 -19.917 -18.088 1.00 98.75 94 ILE A N 1
ATOM 730 C CA . ILE A 1 94 ? 32.194 -18.811 -17.605 1.00 98.75 94 ILE A CA 1
ATOM 731 C C . ILE A 1 94 ? 33.056 -17.701 -17.012 1.00 98.75 94 ILE A C 1
ATOM 733 O O . ILE A 1 94 ? 34.078 -17.979 -16.387 1.00 98.75 94 ILE A O 1
ATOM 737 N N . VAL A 1 95 ? 32.625 -16.447 -17.168 1.00 98.75 95 VAL A N 1
ATOM 738 C CA . VAL A 1 95 ? 33.214 -15.298 -16.463 1.00 98.75 95 VAL A CA 1
ATOM 739 C C . VAL A 1 95 ? 32.326 -14.870 -15.301 1.00 98.75 95 VAL A C 1
ATOM 741 O O . VAL A 1 95 ? 31.110 -14.799 -15.452 1.00 98.75 95 VAL A O 1
ATOM 744 N N . ILE A 1 96 ? 32.911 -14.555 -14.147 1.00 98.81 96 ILE A N 1
ATOM 745 C CA . ILE A 1 96 ? 32.175 -14.102 -12.965 1.00 98.81 96 ILE A CA 1
ATOM 746 C C . ILE A 1 96 ? 32.831 -12.847 -12.393 1.00 98.81 96 ILE A C 1
ATOM 748 O O . ILE A 1 96 ? 34.015 -12.855 -12.055 1.00 98.81 96 ILE A O 1
ATOM 752 N N . GLY A 1 97 ? 32.044 -11.778 -12.274 1.00 98.62 97 GLY A N 1
ATOM 753 C CA . GLY A 1 97 ? 32.415 -10.523 -11.623 1.00 98.62 97 GLY A CA 1
ATOM 754 C C . GLY A 1 97 ? 31.393 -10.092 -10.573 1.00 98.62 97 GLY A C 1
ATOM 755 O O . GLY A 1 97 ? 30.315 -10.680 -10.437 1.00 98.62 97 GLY A O 1
ATOM 756 N N . TYR A 1 98 ? 31.744 -9.065 -9.808 1.00 98.75 98 TYR A N 1
ATOM 757 C CA . TYR A 1 98 ? 30.906 -8.523 -8.743 1.00 98.75 98 TYR A CA 1
ATOM 758 C C . TYR A 1 98 ? 31.182 -7.035 -8.507 1.00 98.75 98 TYR A C 1
ATOM 760 O O . TYR A 1 98 ? 32.269 -6.548 -8.818 1.00 98.75 98 TYR A O 1
ATOM 768 N N . ASP A 1 99 ? 30.200 -6.313 -7.964 1.00 98.00 99 ASP A N 1
ATOM 769 C CA . ASP A 1 99 ? 30.342 -4.912 -7.550 1.00 98.00 99 ASP A CA 1
ATOM 770 C C . ASP A 1 99 ? 30.729 -4.768 -6.065 1.00 98.00 99 ASP A C 1
ATOM 772 O O . ASP A 1 99 ? 31.103 -5.726 -5.389 1.00 98.00 99 ASP A O 1
ATOM 776 N N . VAL A 1 100 ? 30.655 -3.543 -5.549 1.00 96.62 100 VAL A N 1
ATOM 777 C CA . VAL A 1 100 ? 31.114 -3.186 -4.201 1.00 96.62 100 VAL A CA 1
ATOM 778 C C . VAL A 1 100 ? 30.152 -3.578 -3.078 1.00 96.62 100 VAL A C 1
ATOM 780 O O . VAL A 1 100 ? 30.552 -3.501 -1.922 1.00 96.62 100 VAL A O 1
ATOM 783 N N . ARG A 1 101 ? 28.899 -3.957 -3.372 1.00 97.38 101 ARG A N 1
ATOM 784 C CA . ARG A 1 101 ? 27.844 -4.095 -2.350 1.00 97.38 101 ARG A CA 1
ATOM 785 C C . ARG A 1 101 ? 28.163 -5.189 -1.338 1.00 97.38 101 ARG A C 1
ATOM 787 O O . ARG A 1 101 ? 28.885 -6.153 -1.617 1.00 97.38 101 ARG A O 1
ATOM 794 N N . HIS A 1 102 ? 27.525 -5.093 -0.168 1.00 96.62 102 HIS A N 1
ATOM 795 C CA . HIS A 1 102 ? 27.553 -6.161 0.831 1.00 96.62 102 HIS A CA 1
ATOM 796 C C . HIS A 1 102 ? 27.215 -7.512 0.181 1.00 96.62 102 HIS A C 1
ATOM 798 O O . HIS A 1 102 ? 26.292 -7.625 -0.623 1.00 96.62 102 HIS A O 1
ATOM 804 N N . ASN A 1 103 ? 27.978 -8.548 0.527 1.00 97.56 103 ASN A N 1
ATOM 805 C CA . ASN A 1 103 ? 27.871 -9.914 -0.004 1.00 97.56 103 ASN A CA 1
ATOM 806 C C . ASN A 1 103 ? 28.109 -10.105 -1.516 1.00 97.56 103 ASN A C 1
ATOM 808 O O . ASN A 1 103 ? 28.122 -11.258 -1.942 1.00 97.56 103 ASN A O 1
ATOM 812 N N . SER A 1 104 ? 28.363 -9.065 -2.325 1.00 98.44 104 SER A N 1
ATOM 813 C CA . SER A 1 104 ? 28.553 -9.235 -3.779 1.00 98.44 104 SER A CA 1
ATOM 814 C C . SER A 1 104 ? 29.689 -10.204 -4.108 1.00 98.44 104 SER A C 1
ATOM 816 O O . SER A 1 104 ? 29.512 -11.147 -4.882 1.00 98.44 104 SER A O 1
ATOM 818 N N . ARG A 1 105 ? 30.827 -10.055 -3.418 1.00 98.12 105 ARG A N 1
ATOM 819 C CA . ARG A 1 105 ? 31.943 -11.005 -3.499 1.00 98.12 105 ARG A CA 1
ATOM 820 C C . ARG A 1 105 ? 31.529 -12.422 -3.098 1.00 98.12 105 ARG A C 1
ATOM 822 O O . ARG A 1 105 ? 31.795 -13.358 -3.838 1.00 98.12 105 ARG A O 1
ATOM 829 N N . ARG A 1 106 ? 30.854 -12.586 -1.956 1.00 97.62 106 ARG A N 1
ATOM 830 C CA . ARG A 1 106 ? 30.427 -13.903 -1.449 1.00 97.62 106 ARG A CA 1
ATOM 831 C C . ARG A 1 106 ? 29.505 -14.618 -2.436 1.00 97.62 106 ARG A C 1
ATOM 833 O O . ARG A 1 106 ? 29.662 -15.809 -2.683 1.00 97.62 106 ARG A O 1
ATOM 840 N N . PHE A 1 107 ? 28.553 -13.899 -3.015 1.00 98.56 107 PHE A N 1
ATOM 841 C CA . PHE A 1 107 ? 27.645 -14.446 -4.017 1.00 98.56 107 PHE A CA 1
ATOM 842 C C . PHE A 1 107 ? 28.388 -14.838 -5.298 1.00 98.56 107 PHE A C 1
ATOM 844 O O . PHE A 1 107 ? 28.119 -15.904 -5.848 1.00 98.56 107 PHE A O 1
ATOM 851 N N . ALA A 1 108 ? 29.363 -14.040 -5.741 1.00 98.69 108 ALA A N 1
ATOM 852 C CA . ALA A 1 108 ? 30.212 -14.417 -6.866 1.00 98.69 108 ALA A CA 1
ATOM 853 C C . ALA A 1 108 ? 31.026 -15.675 -6.548 1.00 98.69 108 ALA A C 1
ATOM 855 O O . ALA A 1 108 ? 31.103 -16.578 -7.380 1.00 98.69 108 ALA A O 1
ATOM 856 N N . GLU A 1 109 ? 31.597 -15.771 -5.345 1.00 98.56 109 GLU A N 1
ATOM 857 C CA . GLU A 1 109 ? 32.370 -16.937 -4.912 1.00 98.56 109 GLU A CA 1
ATOM 858 C C . GLU A 1 109 ? 31.505 -18.212 -4.902 1.00 98.56 109 GLU A C 1
ATOM 860 O O . GLU A 1 109 ? 31.902 -19.253 -5.432 1.00 98.56 109 GLU A O 1
ATOM 865 N N . LEU A 1 110 ? 30.277 -18.135 -4.383 1.00 98.56 110 LEU A N 1
ATOM 866 C CA . LEU A 1 110 ? 29.319 -19.244 -4.453 1.00 98.56 110 LEU A CA 1
ATOM 867 C C . LEU A 1 110 ? 28.998 -19.618 -5.903 1.00 98.56 110 LEU A C 1
ATOM 869 O O . LEU A 1 110 ? 28.976 -20.802 -6.243 1.00 98.56 110 LEU A O 1
ATOM 873 N N . ALA A 1 111 ? 28.805 -18.626 -6.775 1.00 98.62 111 ALA A N 1
ATOM 874 C CA . ALA A 1 111 ? 28.541 -18.880 -8.182 1.00 98.62 111 ALA A CA 1
ATOM 875 C C . ALA A 1 111 ? 29.720 -19.601 -8.865 1.00 98.62 111 ALA A C 1
ATOM 877 O O . ALA A 1 111 ? 29.529 -20.635 -9.503 1.00 98.62 111 ALA A O 1
ATOM 878 N N . GLY A 1 112 ? 30.954 -19.125 -8.675 1.00 98.56 112 GLY A N 1
ATOM 879 C CA . GLY A 1 112 ? 32.147 -19.773 -9.231 1.00 98.56 112 GLY A CA 1
ATOM 880 C C . GLY A 1 112 ? 32.357 -21.185 -8.694 1.00 98.56 112 GLY A C 1
ATOM 881 O O . GLY A 1 112 ? 32.683 -22.097 -9.452 1.00 98.56 112 GLY A O 1
ATOM 882 N N . THR A 1 113 ? 32.063 -21.399 -7.413 1.00 98.62 113 THR A N 1
ATOM 883 C CA . THR A 1 113 ? 32.133 -22.718 -6.773 1.00 98.62 113 THR A CA 1
ATOM 884 C C . THR A 1 113 ? 31.221 -23.730 -7.461 1.00 98.62 113 THR A C 1
ATOM 886 O O . THR A 1 113 ? 31.662 -24.839 -7.751 1.00 98.62 113 THR A O 1
ATOM 889 N N . VAL A 1 114 ? 29.977 -23.362 -7.783 1.00 98.50 114 VAL A N 1
ATOM 890 C CA . VAL A 1 114 ? 29.027 -24.257 -8.470 1.00 98.50 114 VAL A CA 1
ATOM 891 C C . VAL A 1 114 ? 29.588 -24.767 -9.802 1.00 98.50 114 VAL A C 1
ATOM 893 O O . VAL A 1 114 ? 29.521 -25.967 -10.077 1.00 98.50 114 VAL A O 1
ATOM 896 N N . PHE A 1 115 ? 30.188 -23.884 -10.603 1.00 98.50 115 PHE A N 1
ATOM 897 C CA . PHE A 1 115 ? 30.794 -24.249 -11.886 1.00 98.50 115 PHE A CA 1
ATOM 898 C C . PHE A 1 115 ? 32.052 -25.103 -11.720 1.00 98.50 115 PHE A C 1
ATOM 900 O O . PHE A 1 115 ? 32.159 -26.160 -12.346 1.00 98.50 115 PHE A O 1
ATOM 907 N N . LEU A 1 116 ? 32.960 -24.716 -10.820 1.00 98.25 116 LEU A N 1
ATOM 908 C CA . LEU A 1 116 ? 34.179 -25.484 -10.545 1.00 98.25 116 LEU A CA 1
ATOM 909 C C . LEU A 1 116 ? 33.865 -26.894 -10.034 1.00 98.25 116 LEU A C 1
ATOM 911 O O . LEU A 1 116 ? 34.513 -27.857 -10.438 1.00 98.25 116 LEU A O 1
ATOM 915 N N . ARG A 1 117 ? 32.828 -27.054 -9.200 1.00 97.25 117 ARG A N 1
ATOM 916 C CA . ARG A 1 117 ? 32.371 -28.368 -8.709 1.00 97.25 117 ARG A CA 1
ATOM 917 C C . ARG A 1 117 ? 31.799 -29.262 -9.811 1.00 97.25 117 ARG A C 1
ATOM 919 O O . ARG A 1 117 ? 31.692 -30.469 -9.602 1.00 97.25 117 ARG A O 1
ATOM 926 N N . LYS A 1 118 ? 31.450 -28.701 -10.970 1.00 96.06 118 LYS A N 1
ATOM 927 C CA . LYS A 1 118 ? 31.077 -29.450 -12.176 1.00 96.06 118 LYS A CA 1
ATOM 928 C C . LYS A 1 118 ? 32.217 -29.598 -13.178 1.00 96.06 118 LYS A C 1
ATOM 930 O O . LYS A 1 118 ? 31.986 -30.207 -14.210 1.00 96.06 118 LYS A O 1
ATOM 935 N N . GLY A 1 119 ? 33.420 -29.105 -12.881 1.00 97.00 119 GLY A N 1
ATOM 936 C CA . GLY A 1 119 ? 34.569 -29.166 -13.789 1.00 97.00 119 GLY A CA 1
ATOM 937 C C . GLY A 1 119 ? 34.542 -28.116 -14.903 1.00 97.00 119 GLY A C 1
ATOM 938 O O . GLY A 1 119 ? 35.266 -28.255 -15.882 1.00 97.00 119 GLY A O 1
ATOM 939 N N . VAL A 1 120 ? 33.709 -27.079 -14.776 1.00 98.31 120 VAL A N 1
ATOM 940 C CA . VAL A 1 120 ? 33.634 -25.966 -15.734 1.00 98.31 120 VAL A CA 1
ATOM 941 C C . VAL A 1 120 ? 34.748 -24.961 -15.442 1.00 98.31 120 VAL A C 1
ATOM 943 O O . VAL A 1 120 ? 35.000 -24.637 -14.280 1.00 98.31 120 VAL A O 1
ATOM 946 N N . LYS A 1 121 ? 35.403 -24.437 -16.486 1.00 98.56 121 LYS A N 1
ATOM 947 C CA . LYS A 1 121 ? 36.437 -23.399 -16.345 1.00 98.56 121 LYS A CA 1
ATOM 948 C C . LYS A 1 121 ? 35.813 -22.071 -15.910 1.00 98.56 121 LYS A C 1
ATOM 950 O O . LYS A 1 121 ? 34.849 -21.613 -16.518 1.00 98.56 121 LYS A O 1
ATOM 955 N N . VAL A 1 122 ? 36.383 -21.425 -14.896 1.00 98.81 122 VAL A N 1
ATOM 956 C CA . VAL A 1 122 ? 35.868 -20.164 -14.345 1.00 98.81 122 VAL A CA 1
ATOM 957 C C . VAL A 1 122 ? 36.925 -19.072 -14.444 1.00 98.81 122 VAL A C 1
ATOM 959 O O . VAL A 1 122 ? 37.999 -19.178 -13.860 1.00 98.81 122 VAL A O 1
ATOM 962 N N . TYR A 1 123 ? 36.594 -17.990 -15.142 1.00 98.75 123 TYR A N 1
ATOM 963 C CA . TYR A 1 123 ? 37.319 -16.726 -15.085 1.00 98.75 123 TYR A CA 1
ATOM 964 C C . TYR A 1 123 ? 36.698 -15.860 -13.986 1.00 98.75 123 TYR A C 1
ATOM 966 O O . TYR A 1 123 ? 35.642 -15.259 -14.178 1.00 98.75 123 TYR A O 1
ATOM 974 N N . PHE A 1 124 ? 37.321 -15.828 -12.814 1.00 98.69 124 PHE A N 1
ATOM 975 C CA . PHE A 1 124 ? 36.814 -15.144 -11.629 1.00 98.69 124 PHE A CA 1
ATOM 976 C C . PHE A 1 124 ? 37.590 -13.848 -11.390 1.00 98.69 124 PHE A C 1
ATOM 978 O O . PHE A 1 124 ? 38.772 -13.897 -11.056 1.00 98.69 124 PHE A O 1
ATOM 985 N N . PHE A 1 125 ? 36.948 -12.686 -11.536 1.00 98.56 125 PHE A N 1
ATOM 986 C CA . PHE A 1 125 ? 37.607 -11.407 -11.254 1.00 98.56 125 PHE A CA 1
ATOM 987 C C . PHE A 1 125 ? 38.001 -11.310 -9.774 1.00 98.56 125 PHE A C 1
ATOM 989 O O . PHE A 1 125 ? 37.152 -11.385 -8.890 1.00 98.56 125 PHE A O 1
ATOM 996 N N . SER A 1 126 ? 39.291 -11.103 -9.491 1.00 95.94 126 SER A N 1
ATOM 997 C CA . SER A 1 126 ? 39.812 -11.047 -8.112 1.00 95.94 126 SER A CA 1
ATOM 998 C C . SER A 1 126 ? 39.430 -9.787 -7.322 1.00 95.94 126 SER A C 1
ATOM 1000 O O . SER A 1 126 ? 39.638 -9.721 -6.106 1.00 95.94 126 SER A O 1
ATOM 1002 N N . LYS A 1 127 ? 38.888 -8.772 -8.002 1.00 96.81 127 LYS A N 1
ATOM 1003 C CA . LYS A 1 127 ? 38.410 -7.508 -7.431 1.00 96.81 127 LYS A CA 1
ATOM 1004 C C . LYS A 1 127 ? 37.055 -7.140 -8.025 1.00 96.81 127 LYS A C 1
ATOM 1006 O O . LYS A 1 127 ? 36.654 -7.682 -9.050 1.00 96.81 127 LYS A O 1
ATOM 1011 N N . TYR A 1 128 ? 36.382 -6.186 -7.385 1.00 97.19 128 TYR A N 1
ATOM 1012 C CA . TYR A 1 128 ? 35.167 -5.595 -7.931 1.00 97.19 128 TYR A CA 1
ATOM 1013 C C . TYR A 1 128 ? 35.440 -4.947 -9.301 1.00 97.19 128 TYR A C 1
ATOM 1015 O O . TYR A 1 128 ? 36.504 -4.358 -9.526 1.00 97.19 128 TYR A O 1
ATOM 1023 N N . VAL A 1 129 ? 34.484 -5.062 -10.220 1.00 98.56 129 VAL A N 1
ATOM 1024 C CA . VAL A 1 129 ? 34.610 -4.624 -11.622 1.00 98.56 129 VAL A CA 1
ATOM 1025 C C . VAL A 1 129 ? 33.345 -3.909 -12.102 1.00 98.56 129 VAL A C 1
ATOM 1027 O O . VAL A 1 129 ? 32.269 -4.163 -11.563 1.00 98.56 129 VAL A O 1
ATOM 1030 N N . PRO A 1 130 ? 33.433 -3.050 -13.132 1.00 98.19 130 PRO A N 1
ATOM 1031 C CA . PRO A 1 130 ? 32.274 -2.558 -13.851 1.00 98.19 130 PRO A CA 1
ATOM 1032 C C . PRO A 1 130 ? 31.507 -3.709 -14.491 1.00 98.19 130 PRO A C 1
ATOM 1034 O O . PRO A 1 130 ? 32.102 -4.616 -15.078 1.00 98.19 130 PRO A O 1
ATOM 1037 N N . THR A 1 131 ? 30.184 -3.620 -14.470 1.00 98.00 131 THR A N 1
ATOM 1038 C CA . THR A 1 131 ? 29.294 -4.499 -15.239 1.00 98.00 131 THR A CA 1
ATOM 1039 C C . THR A 1 131 ? 29.706 -4.670 -16.712 1.00 98.00 131 THR A C 1
ATOM 1041 O O . THR A 1 131 ? 29.795 -5.823 -17.151 1.00 98.00 131 THR A O 1
ATOM 1044 N N . PRO A 1 132 ? 30.014 -3.605 -17.490 1.00 97.62 132 PRO A N 1
ATOM 1045 C CA . PRO A 1 132 ? 30.436 -3.761 -18.888 1.00 97.62 132 PRO A CA 1
ATOM 1046 C C . PRO A 1 132 ? 31.689 -4.630 -19.064 1.00 97.62 132 PRO A C 1
ATOM 1048 O O . PRO A 1 132 ? 31.813 -5.326 -20.072 1.00 97.62 132 PRO A O 1
ATOM 1051 N N . LEU A 1 133 ? 32.589 -4.670 -18.075 1.00 98.12 133 LEU A N 1
ATOM 1052 C CA . LEU A 1 133 ? 33.823 -5.451 -18.164 1.00 98.12 133 LEU A CA 1
ATOM 1053 C C . LEU A 1 133 ? 33.553 -6.963 -18.149 1.00 98.12 133 LEU A C 1
ATOM 1055 O O . LEU A 1 133 ? 34.256 -7.715 -18.823 1.00 98.12 133 LEU A O 1
ATOM 1059 N N . VAL A 1 134 ? 32.515 -7.415 -17.434 1.00 98.62 134 VAL A N 1
ATOM 1060 C CA . VAL A 1 134 ? 32.084 -8.824 -17.457 1.00 98.62 134 VAL A CA 1
ATOM 1061 C C . VAL A 1 134 ? 31.511 -9.182 -18.826 1.00 98.62 134 VAL A C 1
ATOM 1063 O O . VAL A 1 134 ? 31.906 -10.196 -19.397 1.00 98.62 134 VAL A O 1
ATOM 1066 N N . SER A 1 135 ? 30.635 -8.337 -19.384 1.00 97.94 135 SER A N 1
ATOM 1067 C CA . SER A 1 135 ? 30.094 -8.519 -20.741 1.00 97.94 135 SER A CA 1
ATOM 1068 C C . SER A 1 135 ? 31.216 -8.614 -21.784 1.00 97.94 135 SER A C 1
ATOM 1070 O O . SER A 1 135 ? 31.249 -9.546 -22.592 1.00 97.94 135 SER A O 1
ATOM 1072 N N . TYR A 1 136 ? 32.186 -7.701 -21.715 1.00 98.12 136 TYR A N 1
ATOM 1073 C CA . TYR A 1 136 ? 33.358 -7.704 -22.582 1.00 98.12 136 TYR A CA 1
ATOM 1074 C C . TYR A 1 136 ? 34.194 -8.986 -22.423 1.00 98.12 136 TYR A C 1
ATOM 1076 O O . TYR A 1 136 ? 34.496 -9.651 -23.416 1.00 98.12 136 TYR A O 1
ATOM 1084 N N . ALA A 1 137 ? 34.499 -9.398 -21.189 1.00 98.56 137 ALA A N 1
ATOM 1085 C CA . ALA A 1 137 ? 35.290 -10.595 -20.902 1.00 98.56 137 ALA A CA 1
ATOM 1086 C C . ALA A 1 137 ? 34.670 -11.886 -21.458 1.00 98.56 137 ALA A C 1
ATOM 1088 O O . ALA A 1 137 ? 35.399 -12.767 -21.920 1.00 98.56 137 ALA A O 1
ATOM 1089 N N . VAL A 1 138 ? 33.334 -11.995 -21.455 1.00 98.50 138 VAL A N 1
ATOM 1090 C CA . VAL A 1 138 ? 32.631 -13.136 -22.062 1.00 98.50 138 VAL A CA 1
ATOM 1091 C C . VAL A 1 138 ? 32.973 -13.248 -23.543 1.00 98.50 138 VAL A C 1
ATOM 1093 O O . VAL A 1 138 ? 33.331 -14.330 -24.005 1.00 98.50 138 VAL A O 1
ATOM 1096 N N . THR A 1 139 ? 32.935 -12.134 -24.279 1.00 96.62 139 THR A N 1
ATOM 1097 C CA . THR A 1 139 ? 33.302 -12.132 -25.703 1.00 96.62 139 THR A CA 1
ATOM 1098 C C . THR A 1 139 ? 34.794 -12.346 -25.930 1.00 96.62 139 THR A C 1
ATOM 1100 O O . THR A 1 139 ? 35.166 -13.089 -26.838 1.00 96.62 139 THR A O 1
ATOM 1103 N N . PHE A 1 140 ? 35.640 -11.754 -25.083 1.00 97.19 140 PHE A N 1
ATOM 1104 C CA . PHE A 1 140 ? 37.095 -11.833 -25.185 1.00 97.19 140 PHE A CA 1
ATOM 1105 C C . PHE A 1 140 ? 37.597 -13.279 -25.052 1.00 97.19 140 PHE A C 1
ATOM 1107 O O . PHE A 1 140 ? 38.317 -13.768 -25.922 1.00 97.19 140 PHE A O 1
ATOM 1114 N N . TYR A 1 141 ? 37.139 -14.005 -24.027 1.00 97.75 141 TYR A N 1
ATOM 1115 C CA . TYR A 1 141 ? 37.491 -15.416 -23.821 1.00 97.75 141 TYR A CA 1
ATOM 1116 C C . TYR A 1 141 ? 36.564 -16.407 -24.535 1.00 97.75 141 TYR A C 1
ATOM 1118 O O . TYR A 1 141 ? 36.767 -17.615 -24.413 1.00 97.75 141 TYR A O 1
ATOM 1126 N N . LYS A 1 142 ? 35.546 -15.925 -25.264 1.00 96.94 142 LYS A N 1
ATOM 1127 C CA . LYS A 1 142 ? 34.489 -16.751 -25.878 1.00 96.94 142 LYS A CA 1
ATOM 1128 C C . LYS A 1 142 ? 33.843 -17.709 -24.869 1.00 96.94 142 LYS A C 1
ATOM 1130 O O . LYS A 1 142 ? 33.662 -18.892 -25.155 1.00 96.94 142 LYS A O 1
ATOM 1135 N N . CYS A 1 143 ? 33.556 -17.200 -23.672 1.00 98.44 143 CYS A N 1
ATOM 1136 C CA . CYS A 1 143 ? 32.884 -17.975 -22.635 1.00 98.44 143 CYS A CA 1
ATOM 1137 C C . CYS A 1 143 ? 31.449 -18.304 -23.037 1.00 98.44 143 CYS A C 1
ATOM 1139 O O . CYS A 1 143 ? 30.841 -17.603 -23.837 1.00 98.44 143 CYS A O 1
ATOM 1141 N N . ASP A 1 144 ? 30.892 -19.358 -22.453 1.00 98.25 144 ASP A N 1
ATOM 1142 C CA . ASP A 1 144 ? 29.520 -19.796 -22.707 1.00 98.25 144 ASP A CA 1
ATOM 1143 C C . ASP A 1 144 ? 28.471 -18.937 -22.003 1.00 98.25 144 ASP A C 1
ATOM 1145 O O . ASP A 1 144 ? 27.327 -18.844 -22.450 1.00 98.25 144 ASP A O 1
ATOM 1149 N N . ALA A 1 145 ? 28.865 -18.302 -20.903 1.00 98.06 145 ALA A N 1
ATOM 1150 C CA . ALA A 1 145 ? 28.053 -17.349 -20.170 1.00 98.06 145 ALA A CA 1
ATOM 1151 C C . ALA A 1 145 ? 28.939 -16.383 -19.370 1.00 98.06 145 ALA A C 1
ATOM 1153 O O . ALA A 1 145 ? 30.155 -16.567 -19.249 1.00 98.06 145 ALA A O 1
ATOM 1154 N N . GLY A 1 146 ? 28.309 -15.378 -18.770 1.00 98.44 146 GLY A N 1
ATOM 1155 C CA . GLY A 1 146 ? 28.903 -14.542 -17.734 1.00 98.44 146 GLY A CA 1
ATOM 1156 C C . GLY A 1 146 ? 27.911 -14.231 -16.622 1.00 98.44 146 GLY A C 1
ATOM 1157 O O . GLY A 1 146 ? 26.706 -14.169 -16.863 1.00 98.44 146 GLY A O 1
ATOM 1158 N N . ILE A 1 147 ? 28.411 -14.018 -15.408 1.00 98.62 147 ILE A N 1
ATOM 1159 C CA . ILE A 1 147 ? 27.624 -13.593 -14.247 1.00 98.62 147 ILE A CA 1
ATOM 1160 C C . ILE A 1 147 ? 28.224 -12.311 -13.687 1.00 98.62 147 ILE A C 1
ATOM 1162 O O . ILE A 1 147 ? 29.420 -12.252 -13.410 1.00 98.62 147 ILE A O 1
ATOM 1166 N N . MET A 1 148 ? 27.383 -11.306 -13.466 1.00 98.50 148 MET A N 1
ATOM 1167 C CA . MET A 1 148 ? 27.756 -10.105 -12.726 1.00 98.50 148 MET A CA 1
ATOM 1168 C C . MET A 1 148 ? 26.857 -9.964 -11.500 1.00 98.50 148 MET A C 1
ATOM 1170 O O . MET A 1 148 ? 25.635 -9.843 -11.624 1.00 98.50 148 MET A O 1
ATOM 1174 N N . ILE A 1 149 ? 27.457 -9.984 -10.312 1.00 98.69 149 ILE A N 1
ATOM 1175 C CA . ILE A 1 149 ? 26.735 -9.775 -9.058 1.00 98.69 149 ILE A CA 1
ATOM 1176 C C . ILE A 1 149 ? 26.641 -8.281 -8.767 1.00 98.69 149 ILE A C 1
ATOM 1178 O O . ILE A 1 149 ? 27.640 -7.641 -8.444 1.00 98.69 149 ILE A O 1
ATOM 1182 N N . THR A 1 150 ? 25.441 -7.726 -8.921 1.00 97.44 150 THR A N 1
ATOM 1183 C CA . THR A 1 150 ? 25.177 -6.300 -8.713 1.00 97.44 150 THR A CA 1
ATOM 1184 C C . THR A 1 150 ? 23.683 -5.985 -8.738 1.00 97.44 150 THR A C 1
ATOM 1186 O O . THR A 1 150 ? 22.905 -6.617 -9.463 1.00 97.44 150 THR A O 1
ATOM 1189 N N . ALA A 1 151 ? 23.281 -4.937 -8.014 1.00 94.25 151 ALA A N 1
ATOM 1190 C CA . ALA A 1 151 ? 21.992 -4.271 -8.208 1.00 94.25 151 ALA A CA 1
ATOM 1191 C C . ALA A 1 151 ? 22.096 -2.902 -8.914 1.00 94.25 151 ALA A C 1
ATOM 1193 O O . ALA A 1 151 ? 21.126 -2.148 -8.902 1.00 94.25 151 ALA A O 1
ATOM 1194 N N . SER A 1 152 ? 23.219 -2.589 -9.571 1.00 93.25 152 SER A N 1
ATOM 1195 C CA . SER A 1 152 ? 23.458 -1.328 -10.294 1.00 93.25 152 SER A CA 1
ATOM 1196 C C . SER A 1 152 ? 23.243 -0.111 -9.383 1.00 93.25 152 SER A C 1
ATOM 1198 O O . SER A 1 152 ? 23.958 0.041 -8.397 1.00 93.25 152 SER A O 1
ATOM 1200 N N . HIS A 1 153 ? 22.218 0.691 -9.638 1.00 91.19 153 HIS A N 1
ATOM 1201 C CA . HIS A 1 153 ? 21.849 1.937 -8.968 1.00 91.19 153 HIS A CA 1
ATOM 1202 C C . HIS A 1 153 ? 20.879 1.783 -7.781 1.00 91.19 153 HIS A C 1
ATOM 1204 O O . HIS A 1 153 ? 20.457 2.776 -7.188 1.00 91.19 153 HIS A O 1
ATOM 1210 N N . ASN A 1 154 ? 20.448 0.560 -7.463 1.00 89.75 154 ASN A N 1
ATOM 1211 C CA . ASN A 1 154 ? 19.491 0.308 -6.382 1.00 89.75 154 ASN A CA 1
ATOM 1212 C C . ASN A 1 154 ? 20.065 0.646 -4.982 1.00 89.75 154 ASN A C 1
ATOM 1214 O O . ASN A 1 154 ? 21.283 0.744 -4.825 1.00 89.75 154 ASN A O 1
ATOM 1218 N N . PRO A 1 155 ? 19.228 0.773 -3.933 1.00 89.75 155 PRO A N 1
ATOM 1219 C CA . PRO A 1 155 ? 19.693 1.009 -2.560 1.00 89.75 155 PRO A CA 1
ATOM 1220 C C . PRO A 1 155 ? 20.695 -0.033 -2.060 1.00 89.75 155 PRO A C 1
ATOM 1222 O O . PRO A 1 155 ? 20.705 -1.159 -2.554 1.00 89.75 155 PRO A O 1
ATOM 1225 N N . LYS A 1 156 ? 21.506 0.315 -1.055 1.00 93.75 156 LYS A N 1
ATOM 1226 C CA . LYS A 1 156 ? 22.583 -0.542 -0.516 1.00 93.75 156 LYS A CA 1
ATOM 1227 C C . LYS A 1 156 ? 22.146 -1.935 -0.051 1.00 93.75 156 LYS A C 1
ATOM 1229 O O . LYS A 1 156 ? 22.908 -2.891 -0.161 1.00 93.75 156 LYS A O 1
ATOM 1234 N N . ASP A 1 157 ? 20.913 -2.046 0.439 1.00 94.81 157 ASP A N 1
ATOM 1235 C CA . ASP A 1 157 ? 20.369 -3.308 0.936 1.00 94.81 157 ASP A CA 1
ATOM 1236 C C . ASP A 1 157 ? 19.985 -4.255 -0.209 1.00 94.81 157 ASP A C 1
ATOM 1238 O O . ASP A 1 157 ? 19.802 -5.444 0.026 1.00 94.81 157 ASP A O 1
ATOM 1242 N N . ASP A 1 158 ? 19.880 -3.774 -1.451 1.00 94.75 158 ASP A N 1
ATOM 1243 C CA . ASP A 1 158 ? 19.624 -4.607 -2.625 1.00 94.75 158 ASP A CA 1
ATOM 1244 C C . ASP A 1 158 ? 20.919 -5.199 -3.193 1.00 94.75 158 ASP A C 1
ATOM 1246 O O . ASP A 1 158 ? 21.970 -4.558 -3.228 1.00 94.75 158 ASP A O 1
ATOM 1250 N N . ASN A 1 159 ? 20.815 -6.415 -3.726 1.00 96.88 159 ASN A N 1
ATOM 1251 C CA . ASN A 1 159 ? 21.837 -7.028 -4.571 1.00 96.88 159 ASN A CA 1
ATOM 1252 C C . ASN A 1 159 ? 21.163 -7.690 -5.792 1.00 96.88 159 ASN A C 1
ATOM 1254 O O . ASN A 1 159 ? 19.937 -7.627 -5.959 1.00 96.88 159 ASN A O 1
ATOM 1258 N N . GLY A 1 160 ? 21.938 -8.285 -6.689 1.00 95.50 160 GLY A N 1
ATOM 1259 C CA . GLY A 1 160 ? 21.402 -8.905 -7.892 1.00 95.50 160 GLY A CA 1
ATOM 1260 C C . GLY A 1 160 ? 22.363 -9.878 -8.552 1.00 95.50 160 GLY A C 1
ATOM 1261 O O . GLY A 1 160 ? 23.514 -10.019 -8.158 1.00 95.50 160 GLY A O 1
ATOM 1262 N N . TYR A 1 161 ? 21.847 -10.583 -9.549 1.00 97.12 161 TYR A N 1
ATOM 1263 C CA . TYR A 1 161 ? 22.530 -11.637 -10.288 1.00 97.12 161 TYR A CA 1
ATOM 1264 C C . TYR A 1 161 ? 22.201 -11.442 -11.766 1.00 97.12 161 TYR A C 1
ATOM 1266 O O . TYR A 1 161 ? 21.134 -11.861 -12.222 1.00 97.12 161 TYR A O 1
ATOM 1274 N N . LYS A 1 162 ? 23.065 -10.730 -12.495 1.00 96.50 162 LYS A N 1
ATOM 1275 C CA . LYS A 1 162 ? 22.938 -10.504 -13.941 1.00 96.50 162 LYS A CA 1
ATOM 1276 C C . LYS A 1 162 ? 23.572 -11.667 -14.700 1.00 96.50 162 LYS A C 1
ATOM 1278 O O . LYS A 1 162 ? 24.626 -12.149 -14.288 1.00 96.50 162 LYS A O 1
ATOM 1283 N N . VAL A 1 163 ? 22.956 -12.085 -15.807 1.00 96.06 163 VAL A N 1
ATOM 1284 C CA . VAL A 1 163 ? 23.469 -13.179 -16.649 1.00 96.06 163 VAL A CA 1
ATOM 1285 C C . VAL A 1 163 ? 23.648 -12.719 -18.089 1.00 96.06 163 VAL A C 1
ATOM 1287 O O . VAL A 1 163 ? 22.713 -12.217 -18.716 1.00 96.06 163 VAL A O 1
ATOM 1290 N N . TYR A 1 164 ? 24.844 -12.958 -18.613 1.00 97.12 164 TYR A N 1
ATOM 1291 C CA . TYR A 1 164 ? 25.214 -12.777 -20.010 1.00 97.12 164 TYR A CA 1
ATOM 1292 C C . TYR A 1 164 ? 25.301 -14.136 -20.693 1.00 97.12 164 TYR A C 1
ATOM 1294 O O . TYR A 1 164 ? 25.795 -15.099 -20.105 1.00 97.12 164 TYR A O 1
ATOM 1302 N N . TRP A 1 165 ? 24.825 -14.221 -21.930 1.00 96.06 165 TRP A N 1
ATOM 1303 C CA . TRP A 1 165 ? 25.034 -15.390 -22.776 1.00 96.06 165 TRP A CA 1
ATOM 1304 C C . TRP A 1 165 ? 26.420 -15.354 -23.420 1.00 96.06 165 TRP A C 1
ATOM 1306 O O . TRP A 1 165 ? 27.116 -14.347 -23.327 1.00 96.06 165 TRP A O 1
ATOM 1316 N N . GLY A 1 166 ? 26.827 -16.423 -24.106 1.00 95.75 166 GLY A N 1
ATOM 1317 C CA . GLY A 1 166 ? 28.169 -16.528 -24.687 1.00 95.75 166 GLY A CA 1
ATOM 1318 C C . GLY A 1 166 ? 28.504 -15.516 -25.790 1.00 95.75 166 GLY A C 1
ATOM 1319 O O . GLY A 1 166 ? 29.652 -15.398 -26.210 1.00 95.75 166 GLY A O 1
ATOM 1320 N N . ASN A 1 167 ? 27.522 -14.732 -26.242 1.00 94.81 167 ASN A N 1
ATOM 1321 C CA . ASN A 1 167 ? 27.751 -13.567 -27.093 1.00 94.81 167 ASN A CA 1
ATOM 1322 C C . ASN A 1 167 ? 28.067 -12.284 -26.301 1.00 94.81 167 ASN A C 1
ATOM 1324 O O . ASN A 1 167 ? 28.212 -11.243 -26.921 1.00 94.81 167 ASN A O 1
ATOM 1328 N N . GLY A 1 168 ? 28.140 -12.326 -24.968 1.00 95.75 168 GLY A N 1
ATOM 1329 C CA . GLY A 1 168 ? 28.368 -11.174 -24.091 1.00 95.75 168 GLY A CA 1
ATOM 1330 C C . GLY A 1 168 ? 27.144 -10.296 -23.837 1.00 95.75 168 GLY A C 1
ATOM 1331 O O . GLY A 1 168 ? 27.226 -9.387 -23.017 1.00 95.75 168 GLY A O 1
ATOM 1332 N N . ALA A 1 169 ? 26.009 -10.558 -24.486 1.00 94.75 169 ALA A N 1
ATOM 1333 C CA . ALA A 1 169 ? 24.762 -9.835 -24.265 1.00 94.75 169 ALA A CA 1
ATOM 1334 C C . ALA A 1 169 ? 23.905 -10.518 -23.187 1.00 94.75 169 ALA A C 1
ATOM 1336 O O . ALA A 1 169 ? 24.044 -11.709 -22.910 1.00 94.75 169 ALA A O 1
ATOM 1337 N N . GLN A 1 170 ? 22.992 -9.767 -22.570 1.00 93.94 170 GLN A N 1
ATOM 1338 C CA . GLN A 1 170 ? 22.043 -10.311 -21.590 1.00 93.94 170 GLN A CA 1
ATOM 1339 C C . GLN A 1 170 ? 21.109 -11.364 -22.225 1.00 93.94 170 GLN A C 1
ATOM 1341 O O . GLN A 1 170 ? 20.832 -11.322 -23.428 1.00 93.94 170 GLN A O 1
ATOM 1346 N N . LEU A 1 171 ? 20.599 -12.296 -21.409 1.00 88.69 171 LEU A N 1
ATOM 1347 C CA . LEU A 1 171 ? 19.772 -13.417 -21.878 1.00 88.69 171 LEU A CA 1
ATOM 1348 C C . LEU A 1 171 ? 18.494 -12.965 -22.610 1.00 88.69 171 LEU A C 1
ATOM 1350 O O . LEU A 1 171 ? 17.708 -12.165 -22.098 1.00 88.69 171 LEU A O 1
ATOM 1354 N N . VAL A 1 172 ? 18.247 -13.570 -23.771 1.00 83.81 172 VAL A N 1
ATOM 1355 C CA . VAL A 1 172 ? 16.974 -13.538 -24.509 1.00 83.81 172 VAL A CA 1
ATOM 1356 C C . VAL A 1 172 ? 16.470 -14.967 -24.732 1.00 83.81 172 VAL A C 1
ATOM 1358 O O . VAL A 1 172 ? 17.202 -15.938 -24.506 1.00 83.81 172 VAL A O 1
ATOM 1361 N N . ALA A 1 173 ? 15.226 -15.105 -25.189 1.00 79.62 173 ALA A N 1
ATOM 1362 C CA . ALA A 1 173 ? 14.654 -16.401 -25.532 1.00 79.62 173 ALA A CA 1
ATOM 1363 C C . ALA A 1 173 ? 15.484 -17.123 -26.615 1.00 79.62 173 ALA A C 1
ATOM 1365 O O . ALA A 1 173 ? 15.983 -16.471 -27.533 1.00 79.62 173 ALA A O 1
ATOM 1366 N N . PRO A 1 174 ? 15.626 -18.462 -26.536 1.00 84.75 174 PRO A N 1
ATOM 1367 C CA . PRO A 1 174 ? 15.031 -19.361 -25.537 1.00 84.75 174 PRO A CA 1
ATOM 1368 C C . PRO A 1 174 ? 15.870 -19.532 -24.252 1.00 84.75 174 PRO A C 1
ATOM 1370 O O . PRO A 1 174 ? 15.476 -20.286 -23.362 1.00 84.75 174 PRO A O 1
ATOM 1373 N N . HIS A 1 175 ? 17.040 -18.891 -24.148 1.00 89.19 175 HIS A N 1
ATOM 1374 C CA . HIS A 1 175 ? 17.991 -19.137 -23.059 1.00 89.19 175 HIS A CA 1
ATOM 1375 C C . HIS A 1 175 ? 17.474 -18.673 -21.696 1.00 89.19 175 HIS A C 1
ATOM 1377 O O . HIS A 1 175 ? 17.632 -19.401 -20.722 1.00 89.19 175 HIS A O 1
ATOM 1383 N N . ASP A 1 176 ? 16.820 -17.514 -21.619 1.00 85.12 176 ASP A N 1
ATOM 1384 C CA . ASP A 1 176 ? 16.214 -17.014 -20.376 1.00 85.12 176 ASP A CA 1
ATOM 1385 C C . ASP A 1 176 ? 15.166 -17.985 -19.793 1.00 85.12 176 ASP A C 1
ATOM 1387 O O . ASP A 1 176 ? 15.258 -18.373 -18.626 1.00 85.12 176 ASP A O 1
ATOM 1391 N N . VAL A 1 177 ? 14.221 -18.446 -20.617 1.00 83.31 177 VAL A N 1
ATOM 1392 C CA . VAL A 1 177 ? 13.170 -19.409 -20.242 1.00 83.31 177 VAL A CA 1
ATOM 1393 C C . VAL A 1 177 ? 13.772 -20.739 -19.791 1.00 83.31 177 VAL A C 1
ATOM 1395 O O . VAL A 1 177 ? 13.351 -21.311 -18.783 1.00 83.31 177 VAL A O 1
ATOM 1398 N N . ASN A 1 178 ? 14.776 -21.237 -20.511 1.00 88.81 178 ASN A N 1
ATOM 1399 C CA . ASN A 1 178 ? 15.383 -22.522 -20.186 1.00 88.81 178 ASN A CA 1
ATOM 1400 C C . ASN A 1 178 ? 16.243 -22.467 -18.915 1.00 88.81 178 ASN A C 1
ATOM 1402 O O . ASN A 1 178 ? 16.210 -23.417 -18.132 1.00 88.81 178 ASN A O 1
ATOM 1406 N N . VAL A 1 179 ? 16.961 -21.364 -18.667 1.00 90.19 179 VAL A N 1
ATOM 1407 C CA . VAL A 1 179 ? 17.678 -21.148 -17.398 1.00 90.19 179 VAL A CA 1
ATOM 1408 C C . VAL A 1 179 ? 16.691 -21.151 -16.235 1.00 90.19 179 VAL A C 1
ATOM 1410 O O . VAL A 1 179 ? 16.899 -21.884 -15.273 1.00 90.19 179 VAL A O 1
ATOM 1413 N N . LEU A 1 180 ? 15.588 -20.403 -16.336 1.00 87.25 180 LEU A N 1
ATOM 1414 C CA . LEU A 1 180 ? 14.545 -20.364 -15.305 1.00 87.25 180 LEU A CA 1
ATOM 1415 C C . LEU A 1 180 ? 13.997 -21.758 -14.976 1.00 87.25 180 LEU A C 1
ATOM 1417 O O . LEU A 1 180 ? 13.978 -22.154 -13.810 1.00 87.25 180 LEU A O 1
ATOM 1421 N N . LYS A 1 181 ? 13.642 -22.535 -16.004 1.00 89.00 181 LYS A N 1
ATOM 1422 C CA . LYS A 1 181 ? 13.172 -23.918 -15.846 1.00 89.00 181 LYS A CA 1
ATOM 1423 C C . LYS A 1 181 ? 14.200 -24.804 -15.132 1.00 89.00 181 LYS A C 1
ATOM 1425 O O . LYS A 1 181 ? 13.843 -25.650 -14.310 1.00 89.00 181 LYS A O 1
ATOM 1430 N N . GLN A 1 182 ? 15.486 -24.619 -15.431 1.00 93.81 182 GLN A N 1
ATOM 1431 C CA . GLN A 1 182 ? 16.559 -25.367 -14.779 1.00 93.81 182 GLN A CA 1
ATOM 1432 C C . GLN A 1 182 ? 16.791 -24.919 -13.332 1.00 93.81 182 GLN A C 1
ATOM 1434 O O . GLN A 1 182 ? 17.092 -25.767 -12.498 1.00 93.81 182 GLN A O 1
ATOM 1439 N N . ILE A 1 183 ? 16.591 -23.643 -12.990 1.00 91.56 183 ILE A N 1
ATOM 1440 C CA . ILE A 1 183 ? 16.636 -23.172 -11.593 1.00 91.56 183 ILE A CA 1
ATOM 1441 C C . ILE A 1 183 ? 15.546 -23.862 -10.769 1.00 91.56 183 ILE A C 1
ATOM 1443 O O . ILE A 1 183 ? 15.831 -24.395 -9.698 1.00 91.56 183 ILE A O 1
ATOM 1447 N N . GLU A 1 184 ? 14.318 -23.917 -11.286 1.00 89.75 184 GLU A N 1
ATOM 1448 C CA . GLU A 1 184 ? 13.193 -24.602 -10.631 1.00 89.75 184 GLU A CA 1
ATOM 1449 C C . GLU A 1 184 ? 13.428 -26.110 -10.469 1.00 89.75 184 GLU A C 1
ATOM 1451 O O . GLU A 1 184 ? 12.972 -26.711 -9.499 1.00 89.75 184 GLU A O 1
ATOM 1456 N N . SER A 1 185 ? 14.192 -26.715 -11.381 1.00 92.06 185 SER A N 1
ATOM 1457 C CA . SER A 1 185 ? 14.545 -28.139 -11.334 1.00 92.06 185 SER A CA 1
ATOM 1458 C C . SER A 1 185 ? 15.757 -28.444 -10.436 1.00 92.06 185 SER A C 1
ATOM 1460 O O . SER A 1 185 ? 16.023 -29.608 -10.151 1.00 92.06 185 SER A O 1
ATOM 1462 N N . ASN A 1 186 ? 16.500 -27.426 -9.979 1.00 92.44 186 ASN A N 1
ATOM 1463 C CA . ASN A 1 186 ? 17.749 -27.574 -9.218 1.00 92.44 186 ASN A CA 1
ATOM 1464 C C . ASN A 1 186 ? 17.715 -26.794 -7.889 1.00 92.44 186 ASN A C 1
ATOM 1466 O O . ASN A 1 186 ? 18.681 -26.121 -7.522 1.00 92.44 186 ASN A O 1
ATOM 1470 N N . LEU A 1 187 ? 16.596 -26.880 -7.160 1.00 93.19 187 LEU A N 1
ATOM 1471 C CA . LEU A 1 187 ? 16.393 -26.140 -5.909 1.00 93.19 187 LEU A CA 1
ATOM 1472 C C . LEU A 1 187 ? 17.177 -26.700 -4.717 1.00 93.19 187 LEU A C 1
ATOM 1474 O O . LEU A 1 187 ? 17.571 -25.932 -3.845 1.00 93.19 187 LEU A O 1
ATOM 1478 N N . THR A 1 188 ? 17.440 -28.003 -4.650 1.00 95.06 188 THR A N 1
ATOM 1479 C CA . THR A 1 188 ? 18.293 -28.544 -3.584 1.00 95.06 188 THR A CA 1
ATOM 1480 C C . THR A 1 188 ? 19.746 -28.131 -3.841 1.00 95.06 188 THR A C 1
ATOM 1482 O O . THR A 1 188 ? 20.289 -28.466 -4.899 1.00 95.06 188 THR A O 1
ATOM 1485 N N . PRO A 1 189 ? 20.413 -27.416 -2.916 1.00 95.31 189 PRO A N 1
ATOM 1486 C CA . PRO A 1 189 ? 21.813 -27.056 -3.091 1.00 95.31 189 PRO A CA 1
ATOM 1487 C C . PRO A 1 189 ? 22.697 -28.297 -3.173 1.00 95.31 189 PRO A C 1
ATOM 1489 O O . PRO A 1 189 ? 22.581 -29.206 -2.349 1.00 95.31 189 PRO A O 1
ATOM 1492 N N . TRP A 1 190 ? 23.612 -28.336 -4.134 1.00 93.62 190 TRP A N 1
ATOM 1493 C CA . TRP A 1 190 ? 24.620 -29.382 -4.217 1.00 93.62 190 TRP A CA 1
ATOM 1494 C C . TRP A 1 190 ? 25.538 -29.264 -2.989 1.00 93.62 190 TRP A C 1
ATOM 1496 O O . TRP A 1 190 ? 26.137 -28.202 -2.801 1.00 93.62 190 TRP A O 1
ATOM 1506 N N . PRO A 1 191 ? 25.693 -30.318 -2.159 1.00 88.19 191 PRO A N 1
ATOM 1507 C CA . PRO A 1 191 ? 26.347 -30.211 -0.848 1.00 88.19 191 PRO A CA 1
ATOM 1508 C C . PRO A 1 191 ? 27.734 -29.554 -0.880 1.00 88.19 191 PRO A C 1
ATOM 1510 O O . PRO A 1 191 ? 28.062 -28.744 -0.018 1.00 88.19 191 PRO A O 1
ATOM 1513 N N . GLN A 1 192 ? 28.504 -29.835 -1.933 1.00 91.69 192 GLN A N 1
ATOM 1514 C CA . GLN A 1 192 ? 29.874 -29.353 -2.128 1.00 91.69 192 GLN A CA 1
ATOM 1515 C C . GLN A 1 192 ? 29.973 -27.844 -2.438 1.00 91.69 192 GLN A C 1
ATOM 1517 O O . GLN A 1 192 ? 31.080 -27.308 -2.486 1.00 91.69 192 GLN A O 1
ATOM 1522 N N . CYS A 1 193 ? 28.856 -27.174 -2.748 1.00 94.81 193 CYS A N 1
ATOM 1523 C CA . CYS A 1 193 ? 28.858 -25.809 -3.291 1.00 94.81 193 CYS A CA 1
ATOM 1524 C C . CYS A 1 193 ? 28.796 -24.706 -2.228 1.00 94.81 193 CYS A C 1
ATOM 1526 O O . CYS A 1 193 ? 28.970 -23.540 -2.562 1.00 94.81 193 CYS A O 1
ATOM 1528 N N . TRP A 1 194 ? 28.582 -25.059 -0.958 1.00 94.94 194 TRP A N 1
ATOM 1529 C CA . TRP A 1 194 ? 28.644 -24.109 0.159 1.00 94.94 194 TRP A CA 1
ATOM 1530 C C . TRP A 1 194 ? 30.077 -23.715 0.536 1.00 94.94 194 TRP A C 1
ATOM 1532 O O . TRP A 1 194 ? 30.295 -22.625 1.060 1.00 94.94 194 TRP A O 1
ATOM 1542 N N . ASP A 1 195 ? 31.040 -24.600 0.274 1.00 95.12 195 ASP A N 1
ATOM 1543 C CA . ASP A 1 195 ? 32.460 -24.370 0.528 1.00 95.12 195 ASP A CA 1
ATOM 1544 C C . ASP A 1 195 ? 33.143 -23.778 -0.711 1.00 95.12 195 ASP A C 1
ATOM 1546 O O . ASP A 1 195 ? 33.361 -24.473 -1.711 1.00 95.12 195 ASP A O 1
ATOM 1550 N N . THR A 1 196 ? 33.506 -22.498 -0.608 1.00 96.56 196 THR A N 1
ATOM 1551 C CA . THR A 1 196 ? 34.122 -21.712 -1.681 1.00 96.56 196 THR A CA 1
ATOM 1552 C C . THR A 1 196 ? 35.644 -21.864 -1.776 1.00 96.56 196 THR A C 1
ATOM 1554 O O . THR A 1 196 ? 36.262 -21.273 -2.664 1.00 96.56 196 THR A O 1
ATOM 1557 N N . SER A 1 197 ? 36.268 -22.695 -0.929 1.00 96.69 197 SER A N 1
ATOM 1558 C CA . SER A 1 197 ? 37.723 -22.936 -0.924 1.00 96.69 197 SER A CA 1
ATOM 1559 C C . SER A 1 197 ? 38.275 -23.434 -2.269 1.00 96.69 197 SER A C 1
ATOM 1561 O O . SER A 1 197 ? 39.442 -23.204 -2.600 1.00 96.69 197 SER A O 1
ATOM 1563 N N . ILE A 1 198 ? 37.430 -24.066 -3.094 1.00 97.06 198 ILE A N 1
ATOM 1564 C CA . ILE A 1 198 ? 37.800 -24.552 -4.430 1.00 97.06 198 ILE A CA 1
ATOM 1565 C C . ILE A 1 198 ? 38.268 -23.433 -5.375 1.00 97.06 198 ILE A C 1
ATOM 1567 O O . ILE A 1 198 ? 39.094 -23.693 -6.246 1.00 97.06 198 ILE A O 1
ATOM 1571 N N . LEU A 1 199 ? 37.814 -22.187 -5.189 1.00 96.31 199 LEU A N 1
ATOM 1572 C CA . LEU A 1 199 ? 38.261 -21.040 -5.997 1.00 96.31 199 LEU A CA 1
ATOM 1573 C C . LEU A 1 199 ? 39.756 -20.755 -5.848 1.00 96.31 199 LEU A C 1
ATOM 1575 O O . LEU A 1 199 ? 40.382 -20.255 -6.774 1.00 96.31 199 LEU A O 1
ATOM 1579 N N . GLN A 1 200 ? 40.327 -21.061 -4.681 1.00 94.69 200 GLN A N 1
ATOM 1580 C CA . GLN A 1 200 ? 41.743 -20.825 -4.395 1.00 94.69 200 GLN A CA 1
ATOM 1581 C C . GLN A 1 200 ? 42.630 -22.010 -4.793 1.00 94.69 200 GLN A C 1
ATOM 1583 O O . GLN A 1 200 ? 43.839 -21.852 -4.923 1.00 94.69 200 GLN A O 1
ATOM 1588 N N . THR A 1 201 ? 42.047 -23.201 -4.951 1.00 95.12 201 THR A N 1
ATOM 1589 C CA . THR A 1 201 ? 42.794 -24.460 -5.116 1.00 95.12 201 THR A CA 1
ATOM 1590 C C . THR A 1 201 ? 42.649 -25.079 -6.504 1.00 95.12 201 THR A C 1
ATOM 1592 O O . THR A 1 201 ? 43.509 -25.854 -6.917 1.00 95.12 201 THR A O 1
ATOM 1595 N N . SER A 1 202 ? 41.587 -24.753 -7.243 1.00 96.12 202 SER A N 1
ATOM 1596 C CA . SER A 1 202 ? 41.343 -25.310 -8.571 1.00 96.12 202 SER A CA 1
ATOM 1597 C C . SER A 1 202 ? 42.170 -24.614 -9.648 1.00 96.12 202 SER A C 1
ATOM 1599 O O . SER A 1 202 ? 42.084 -23.401 -9.822 1.00 96.12 202 SER A O 1
ATOM 1601 N N . SER A 1 203 ? 42.875 -25.398 -10.465 1.00 96.12 203 SER A N 1
ATOM 1602 C CA . SER A 1 203 ? 43.549 -24.918 -11.680 1.00 96.12 203 SER A CA 1
ATOM 1603 C C . SER A 1 203 ? 42.582 -24.456 -12.780 1.00 96.12 203 SER A C 1
ATOM 1605 O O . SER A 1 203 ? 43.011 -23.834 -13.751 1.00 96.12 203 SER A O 1
ATOM 1607 N N . LEU A 1 204 ? 41.283 -24.746 -12.643 1.00 97.75 204 LEU A N 1
ATOM 1608 C CA . LEU A 1 204 ? 40.231 -24.271 -13.544 1.00 97.75 204 LEU A CA 1
ATOM 1609 C C . LEU A 1 204 ? 39.741 -22.856 -13.198 1.00 97.75 204 LEU A C 1
ATOM 1611 O O . LEU A 1 204 ? 38.968 -22.294 -13.973 1.00 97.75 204 LEU A O 1
ATOM 1615 N N . CYS A 1 205 ? 40.165 -22.291 -12.062 1.00 98.38 205 CYS A N 1
ATOM 1616 C CA . CYS A 1 205 ? 39.848 -20.927 -11.654 1.00 98.38 205 CYS A CA 1
ATOM 1617 C C . CYS A 1 205 ? 40.990 -19.980 -12.046 1.00 98.38 205 CYS A C 1
ATOM 1619 O O . CYS A 1 205 ? 42.103 -20.097 -11.537 1.00 98.38 205 CYS A O 1
ATOM 1621 N N . LEU A 1 206 ? 40.720 -19.040 -12.948 1.00 98.00 206 LEU A N 1
ATOM 1622 C CA . LEU A 1 206 ? 41.696 -18.081 -13.471 1.00 98.00 206 LEU A CA 1
ATOM 1623 C C . LEU A 1 206 ? 41.248 -16.655 -13.144 1.00 98.00 206 LEU A C 1
ATOM 1625 O O . LEU A 1 206 ? 40.058 -16.366 -13.227 1.00 98.00 206 LEU A O 1
ATOM 1629 N N . ASP A 1 207 ? 42.180 -15.759 -12.813 1.00 97.94 207 ASP A N 1
ATOM 1630 C CA . ASP A 1 207 ? 41.880 -14.332 -12.625 1.00 97.94 207 ASP A CA 1
ATOM 1631 C C . ASP A 1 207 ? 42.056 -13.561 -13.947 1.00 97.94 207 ASP A C 1
ATOM 1633 O O . ASP A 1 207 ? 43.194 -13.367 -14.387 1.00 97.94 207 ASP A O 1
ATOM 1637 N N . PRO A 1 208 ? 40.965 -13.099 -14.587 1.00 97.62 208 PRO A N 1
ATOM 1638 C CA . PRO A 1 208 ? 41.029 -12.390 -15.860 1.00 97.62 208 PRO A CA 1
ATOM 1639 C C . PRO A 1 208 ? 41.404 -10.905 -15.717 1.00 97.62 208 PRO A C 1
ATOM 1641 O O . PRO A 1 208 ? 41.609 -10.233 -16.728 1.00 97.62 208 PRO A O 1
ATOM 1644 N N . LEU A 1 209 ? 41.476 -10.358 -14.493 1.00 97.94 209 LEU A N 1
ATOM 1645 C CA . LEU A 1 209 ? 41.438 -8.912 -14.252 1.00 97.94 209 LEU A CA 1
ATOM 1646 C C . LEU A 1 209 ? 42.481 -8.120 -15.052 1.00 97.94 209 LEU A C 1
ATOM 1648 O O . LEU A 1 209 ? 42.137 -7.153 -15.725 1.00 97.94 209 LEU A O 1
ATOM 1652 N N . LYS A 1 210 ? 43.759 -8.507 -14.989 1.00 97.06 210 LYS A N 1
ATOM 1653 C CA . LYS A 1 210 ? 44.841 -7.736 -15.629 1.00 97.06 210 LYS A CA 1
ATOM 1654 C C . LYS A 1 210 ? 44.760 -7.766 -17.156 1.00 97.06 210 LYS A C 1
ATOM 1656 O O . LYS A 1 210 ? 44.889 -6.718 -17.783 1.00 97.06 210 LYS A O 1
ATOM 1661 N N . GLU A 1 211 ? 44.572 -8.954 -17.728 1.00 97.38 211 GLU A N 1
ATOM 1662 C CA . GLU A 1 211 ? 44.539 -9.167 -19.179 1.00 97.38 211 GLU A CA 1
ATOM 1663 C C . GLU A 1 211 ? 43.319 -8.481 -19.799 1.00 97.38 211 GLU A C 1
ATOM 1665 O O . GLU A 1 211 ? 43.463 -7.682 -20.726 1.00 97.38 211 GLU A O 1
ATOM 1670 N N . VAL A 1 212 ? 42.135 -8.712 -19.224 1.00 97.81 212 VAL A N 1
ATOM 1671 C CA . VAL A 1 212 ? 40.888 -8.132 -19.726 1.00 97.81 212 VAL A CA 1
ATOM 1672 C C . VAL A 1 212 ? 40.902 -6.613 -19.601 1.00 97.81 212 VAL A C 1
ATOM 1674 O O . VAL A 1 212 ? 40.558 -5.942 -20.567 1.00 97.81 212 VAL A O 1
ATOM 1677 N N . CYS A 1 213 ? 41.333 -6.042 -18.468 1.00 97.44 213 CYS A N 1
ATOM 1678 C CA . CYS A 1 213 ? 41.414 -4.584 -18.319 1.00 97.44 213 CYS A CA 1
ATOM 1679 C C . CYS A 1 213 ? 42.361 -3.945 -19.338 1.00 97.44 213 CYS A C 1
ATOM 1681 O O . CYS A 1 213 ? 42.037 -2.902 -19.905 1.00 97.44 213 CYS A O 1
ATOM 1683 N N . ALA A 1 214 ? 43.528 -4.552 -19.572 1.00 97.31 214 ALA A N 1
ATOM 1684 C CA . ALA A 1 214 ? 44.492 -4.030 -20.533 1.00 97.31 214 ALA A CA 1
ATOM 1685 C C . ALA A 1 214 ? 43.908 -4.019 -21.953 1.00 97.31 214 ALA A C 1
ATOM 1687 O O . ALA A 1 214 ? 43.958 -2.983 -22.619 1.00 97.31 214 ALA A O 1
ATOM 1688 N N . GLN A 1 215 ? 43.299 -5.126 -22.393 1.00 97.62 215 GLN A N 1
ATOM 1689 C CA . GLN A 1 215 ? 42.709 -5.195 -23.730 1.00 97.62 215 GLN A CA 1
ATOM 1690 C C . GLN A 1 215 ? 41.464 -4.306 -23.860 1.00 97.62 215 GLN A C 1
ATOM 1692 O O . GLN A 1 215 ? 41.317 -3.599 -24.853 1.00 97.62 215 GLN A O 1
ATOM 1697 N N . TYR A 1 216 ? 40.623 -4.248 -22.828 1.00 97.94 216 TYR A N 1
ATOM 1698 C CA . TYR A 1 216 ? 39.452 -3.376 -22.771 1.00 97.94 216 TYR A CA 1
ATOM 16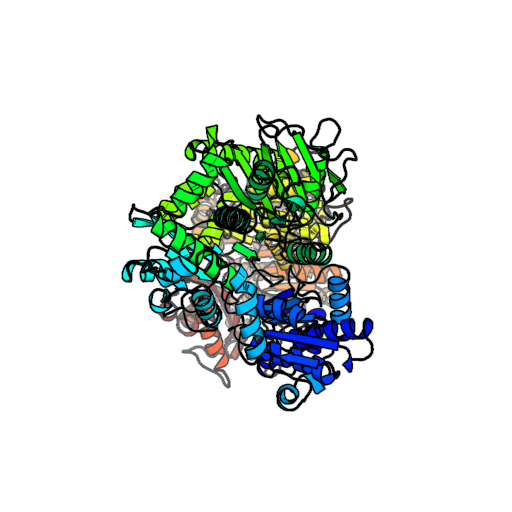99 C C . TYR A 1 216 ? 39.808 -1.895 -22.970 1.00 97.94 216 TYR A C 1
ATOM 1701 O O . TYR A 1 216 ? 39.121 -1.179 -23.700 1.00 97.94 216 TYR A O 1
ATOM 1709 N N . LEU A 1 217 ? 40.897 -1.426 -22.350 1.00 97.38 217 LEU A N 1
ATOM 1710 C CA . LEU A 1 217 ? 41.414 -0.069 -22.547 1.00 97.38 217 LEU A CA 1
ATOM 1711 C C . LEU A 1 217 ? 41.877 0.150 -23.995 1.00 97.38 217 LEU A C 1
ATOM 1713 O O . LEU A 1 217 ? 41.593 1.193 -24.586 1.00 97.38 217 LEU A O 1
ATOM 1717 N N . VAL A 1 218 ? 42.578 -0.824 -24.580 1.00 96.31 218 VAL A N 1
ATOM 1718 C CA . VAL A 1 218 ? 43.078 -0.749 -25.960 1.00 96.31 218 VAL A CA 1
ATOM 1719 C C . VAL A 1 218 ? 41.926 -0.708 -26.962 1.00 96.31 218 VAL A C 1
ATOM 1721 O O . VAL A 1 218 ? 41.863 0.223 -27.767 1.00 96.31 218 VAL A O 1
ATOM 1724 N N . ASP A 1 219 ? 40.987 -1.648 -26.886 1.00 94.94 219 ASP A N 1
ATOM 1725 C CA . ASP A 1 219 ? 39.885 -1.773 -27.845 1.00 94.94 219 ASP A CA 1
ATOM 1726 C C . ASP A 1 219 ? 38.986 -0.530 -27.845 1.00 94.94 219 ASP A C 1
ATOM 1728 O O . ASP A 1 219 ? 38.618 -0.011 -28.904 1.00 94.94 219 ASP A O 1
ATOM 1732 N N . ASN A 1 220 ? 38.688 0.007 -26.659 1.00 95.50 220 ASN A N 1
ATOM 1733 C CA . ASN A 1 220 ? 37.842 1.192 -26.522 1.00 95.50 220 ASN A CA 1
ATOM 1734 C C . ASN A 1 220 ? 38.582 2.515 -26.786 1.00 95.50 220 ASN A C 1
ATOM 1736 O O . ASN A 1 220 ? 37.941 3.537 -27.027 1.00 95.50 220 ASN A O 1
ATOM 1740 N N . SER A 1 221 ? 39.920 2.520 -26.842 1.00 92.19 221 SER A N 1
ATOM 1741 C CA . SER A 1 221 ? 40.698 3.717 -27.208 1.00 92.19 221 SER A CA 1
ATOM 1742 C C . SER A 1 221 ? 40.436 4.212 -28.638 1.00 92.19 221 SER A C 1
ATOM 1744 O O . SER A 1 221 ? 40.759 5.357 -28.962 1.00 92.19 221 SER A O 1
ATOM 1746 N N . THR A 1 222 ? 39.810 3.373 -29.471 1.00 88.00 222 THR A N 1
ATOM 1747 C CA . THR A 1 222 ? 39.352 3.683 -30.836 1.00 88.00 222 THR A CA 1
ATOM 1748 C C . THR A 1 222 ? 38.224 4.721 -30.893 1.00 88.00 222 THR A C 1
ATOM 1750 O O . THR A 1 222 ? 37.993 5.303 -31.951 1.00 88.00 222 THR A O 1
ATOM 1753 N N . PHE A 1 223 ? 37.559 4.991 -29.764 1.00 90.81 223 PHE A N 1
ATOM 1754 C CA . PHE A 1 223 ? 36.528 6.026 -29.622 1.00 90.81 223 PHE A CA 1
ATOM 1755 C C . PHE A 1 223 ? 37.093 7.383 -29.161 1.00 90.81 223 PHE A C 1
ATOM 1757 O O . PHE A 1 223 ? 36.337 8.331 -28.967 1.00 90.81 223 PHE A O 1
ATOM 1764 N N . CYS A 1 224 ? 38.414 7.488 -28.983 1.00 93.19 224 CYS A N 1
ATOM 1765 C CA . CYS A 1 224 ? 39.102 8.744 -28.703 1.00 93.19 224 CYS A CA 1
ATOM 1766 C C . CYS A 1 224 ? 39.482 9.436 -30.016 1.00 93.19 224 CYS A C 1
ATOM 1768 O O . CYS A 1 224 ? 40.361 8.954 -30.735 1.00 93.19 224 CYS A O 1
ATOM 1770 N N . PHE A 1 225 ? 38.893 10.596 -30.299 1.00 91.56 225 PHE A N 1
ATOM 1771 C CA . PHE A 1 225 ? 39.113 11.306 -31.560 1.00 91.56 225 PHE A CA 1
ATOM 1772 C C . PHE A 1 225 ? 40.071 12.489 -31.423 1.00 91.56 225 PHE A C 1
ATOM 1774 O O . PHE A 1 225 ? 40.817 12.779 -32.356 1.00 91.56 225 PHE A O 1
ATOM 1781 N N . HIS A 1 226 ? 40.124 13.130 -30.251 1.00 92.00 226 HIS A N 1
ATOM 1782 C CA . HIS A 1 226 ? 40.921 14.339 -30.020 1.00 92.00 226 HIS A CA 1
ATOM 1783 C C . HIS A 1 226 ? 42.009 14.131 -28.962 1.00 92.00 226 HIS A C 1
ATOM 1785 O O . HIS A 1 226 ? 42.271 14.989 -28.121 1.00 92.00 226 HIS A O 1
ATOM 1791 N N . ARG A 1 227 ? 42.713 12.997 -29.050 1.00 93.56 227 ARG A N 1
ATOM 1792 C CA . ARG A 1 227 ? 43.752 12.573 -28.096 1.00 93.56 227 ARG A CA 1
ATOM 1793 C C . ARG A 1 227 ? 44.785 13.656 -27.777 1.00 93.56 227 ARG A C 1
ATOM 1795 O O . ARG A 1 227 ? 45.162 13.814 -26.619 1.00 93.56 227 ARG A O 1
ATOM 1802 N N . ASP A 1 228 ? 45.264 14.386 -28.781 1.00 92.56 228 ASP A N 1
ATOM 1803 C CA . ASP A 1 228 ? 46.273 15.429 -28.565 1.00 92.56 228 ASP A CA 1
ATOM 1804 C C . ASP A 1 228 ? 45.684 16.680 -27.907 1.00 92.56 228 ASP A C 1
ATOM 1806 O O . ASP A 1 228 ? 46.321 17.261 -27.028 1.00 92.56 228 ASP A O 1
ATOM 1810 N N . ALA A 1 229 ? 44.435 17.031 -28.232 1.00 92.56 229 ALA A N 1
ATOM 1811 C CA . ALA A 1 229 ? 43.719 18.083 -27.522 1.00 92.56 229 ALA A CA 1
ATOM 1812 C C . ALA A 1 229 ? 43.538 17.715 -26.042 1.00 92.56 229 ALA A C 1
ATOM 1814 O O . ALA A 1 229 ? 43.804 18.550 -25.178 1.00 92.56 229 ALA A O 1
ATOM 1815 N N . ASN A 1 230 ? 43.185 16.457 -25.745 1.00 94.25 230 ASN A N 1
ATOM 1816 C CA . ASN A 1 230 ? 43.016 15.950 -24.379 1.00 94.25 230 ASN A CA 1
ATOM 1817 C C . ASN A 1 230 ? 44.309 16.050 -23.562 1.00 94.25 230 ASN A C 1
ATOM 1819 O O . ASN A 1 230 ? 44.264 16.482 -22.411 1.00 94.25 230 ASN A O 1
ATOM 1823 N N . LYS A 1 231 ? 45.464 15.736 -24.171 1.00 93.62 231 LYS A N 1
ATOM 1824 C CA . LYS A 1 231 ? 46.784 15.871 -23.522 1.00 93.62 231 LYS A CA 1
ATOM 1825 C C . LYS A 1 231 ? 47.101 17.314 -23.143 1.00 93.62 231 LYS A C 1
ATOM 1827 O O . LYS A 1 231 ? 47.699 17.552 -22.099 1.00 93.62 231 LYS A O 1
ATOM 1832 N N . SER A 1 232 ? 46.728 18.264 -24.001 1.00 90.94 232 SER A N 1
ATOM 1833 C CA . SER A 1 232 ? 46.964 19.699 -23.782 1.00 90.94 232 SER A CA 1
ATOM 1834 C C . SER A 1 232 ? 45.876 20.406 -22.965 1.00 90.94 232 SER A C 1
ATOM 1836 O O . SER A 1 232 ? 46.038 21.574 -22.616 1.00 90.94 232 SER A O 1
ATOM 1838 N N . SER A 1 233 ? 44.758 19.735 -22.677 1.00 88.94 233 SER A N 1
ATOM 1839 C CA . SER A 1 233 ? 43.598 20.352 -22.039 1.00 88.94 233 SER A CA 1
ATOM 1840 C C . SER A 1 233 ? 43.870 20.652 -20.567 1.00 88.94 233 SER A C 1
ATOM 1842 O O . SER A 1 233 ? 44.180 19.754 -19.787 1.00 88.94 233 SER A O 1
ATOM 1844 N N . ALA A 1 234 ? 43.696 21.914 -20.173 1.00 88.06 234 ALA A N 1
ATOM 1845 C CA . ALA A 1 234 ? 43.704 22.353 -18.775 1.00 88.06 234 ALA A CA 1
ATOM 1846 C C . ALA A 1 234 ? 42.295 22.363 -18.145 1.00 88.06 234 ALA A C 1
ATOM 1848 O O . ALA A 1 234 ? 42.114 22.855 -17.031 1.00 88.06 234 ALA A O 1
ATOM 1849 N N . ALA A 1 235 ? 41.277 21.885 -18.870 1.00 87.62 235 ALA A N 1
ATOM 1850 C CA . ALA A 1 235 ? 39.900 21.902 -18.397 1.00 87.62 235 ALA A CA 1
ATOM 1851 C C . ALA A 1 235 ? 39.709 20.903 -17.248 1.00 87.62 235 ALA A C 1
ATOM 1853 O O . ALA A 1 235 ? 40.044 19.726 -17.384 1.00 87.62 235 ALA A O 1
ATOM 1854 N N . LYS A 1 236 ? 39.151 21.377 -16.129 1.00 93.88 236 LYS A N 1
ATOM 1855 C CA . LYS A 1 236 ? 38.813 20.528 -14.985 1.00 93.88 236 LYS A CA 1
ATOM 1856 C C . LYS A 1 236 ? 37.468 19.836 -15.185 1.00 93.88 236 LYS A C 1
ATOM 1858 O O . LYS A 1 236 ? 36.512 20.458 -15.650 1.00 93.88 236 LYS A O 1
ATOM 1863 N N . LEU A 1 237 ? 37.430 18.571 -14.787 1.00 95.50 237 LEU A N 1
ATOM 1864 C CA . LEU A 1 237 ? 36.277 17.676 -14.805 1.00 95.50 237 LEU A CA 1
ATOM 1865 C C . LEU A 1 237 ? 36.069 17.153 -13.386 1.00 95.50 237 LEU A C 1
ATOM 1867 O O . LEU A 1 237 ? 37.018 16.650 -12.798 1.00 95.50 237 LEU A O 1
ATOM 1871 N N . THR A 1 238 ? 34.852 17.217 -12.852 1.00 98.50 238 THR A N 1
ATOM 1872 C CA . THR A 1 238 ? 34.522 16.570 -11.579 1.00 98.50 238 THR A CA 1
ATOM 1873 C C . THR A 1 238 ? 33.905 15.210 -11.837 1.00 98.50 238 THR A C 1
ATOM 1875 O O . THR A 1 238 ? 32.970 15.104 -12.625 1.00 98.50 238 THR A O 1
ATOM 1878 N N . PHE A 1 239 ? 34.411 14.174 -11.177 1.00 98.50 239 PHE A N 1
ATOM 1879 C CA . PHE A 1 239 ? 33.924 12.809 -11.333 1.00 98.50 239 PHE A CA 1
ATOM 1880 C C . PHE A 1 239 ? 33.482 12.217 -9.995 1.00 98.50 239 PHE A C 1
ATOM 1882 O O . PHE A 1 239 ? 34.170 12.364 -8.983 1.00 98.50 239 PHE A O 1
ATOM 1889 N N . SER A 1 240 ? 32.351 11.515 -10.008 1.00 98.25 240 SER A N 1
ATOM 1890 C CA . SER A 1 240 ? 31.888 10.704 -8.885 1.00 98.25 240 SER A CA 1
ATOM 1891 C C . SER A 1 240 ? 31.471 9.309 -9.336 1.00 98.25 240 SER A C 1
ATOM 1893 O O . SER A 1 240 ? 30.713 9.156 -10.294 1.00 98.25 240 SER A O 1
ATOM 1895 N N . ALA A 1 241 ? 31.925 8.293 -8.604 1.00 97.38 241 ALA A N 1
ATOM 1896 C CA . ALA A 1 241 ? 31.510 6.909 -8.800 1.00 97.38 241 ALA A CA 1
ATOM 1897 C C . ALA A 1 241 ? 30.339 6.493 -7.895 1.00 97.38 241 ALA A C 1
ATOM 1899 O O . ALA A 1 241 ? 29.984 5.317 -7.891 1.00 97.38 241 ALA A O 1
ATOM 1900 N N . PHE A 1 242 ? 29.785 7.413 -7.092 1.00 96.75 242 PHE A N 1
ATOM 1901 C CA . PHE A 1 242 ? 28.778 7.113 -6.065 1.00 96.75 242 PHE A CA 1
ATOM 1902 C C . PHE A 1 242 ? 29.173 5.926 -5.177 1.00 96.75 242 PHE A C 1
ATOM 1904 O O . PHE A 1 242 ? 28.369 5.023 -4.951 1.00 96.75 242 PHE A O 1
ATOM 1911 N N . HIS A 1 243 ? 30.415 5.946 -4.673 1.00 97.56 243 HIS A N 1
ATOM 1912 C CA . HIS A 1 243 ? 31.021 4.875 -3.864 1.00 97.56 243 HIS A CA 1
ATOM 1913 C C . HIS A 1 243 ? 31.169 3.542 -4.605 1.00 97.56 243 HIS A C 1
ATOM 1915 O O . HIS A 1 243 ? 31.264 2.480 -3.995 1.00 97.56 243 HIS A O 1
ATOM 1921 N N . GLY A 1 244 ? 31.100 3.581 -5.930 1.00 97.25 244 GLY A N 1
ATOM 1922 C CA . GLY A 1 244 ? 31.120 2.426 -6.806 1.00 97.25 244 GLY A CA 1
ATOM 1923 C C . GLY A 1 244 ? 32.493 2.053 -7.329 1.00 97.25 244 GLY A C 1
ATOM 1924 O O . GLY A 1 244 ? 33.524 2.621 -6.985 1.00 97.25 244 GLY A O 1
ATOM 1925 N N . VAL A 1 245 ? 32.481 1.115 -8.271 1.00 97.81 245 VAL A N 1
ATOM 1926 C CA . VAL A 1 245 ? 33.685 0.627 -8.954 1.00 97.81 245 VAL A CA 1
ATOM 1927 C C . VAL A 1 245 ? 34.272 1.645 -9.937 1.00 97.81 245 VAL A C 1
ATOM 1929 O O . VAL A 1 245 ? 35.432 1.513 -10.313 1.00 97.81 245 VAL A O 1
ATOM 1932 N N . GLY A 1 246 ? 33.494 2.646 -10.368 1.00 97.31 246 GLY A N 1
ATOM 1933 C CA . GLY A 1 246 ? 33.795 3.505 -11.519 1.00 97.31 246 GLY A CA 1
ATOM 1934 C C . GLY A 1 246 ? 35.184 4.150 -11.505 1.00 97.31 246 GLY A C 1
ATOM 1935 O O . GLY A 1 246 ? 35.883 4.085 -12.515 1.00 97.31 246 GLY A O 1
ATOM 1936 N N . THR A 1 247 ? 35.634 4.701 -10.372 1.00 97.94 247 THR A N 1
ATOM 1937 C CA . THR A 1 247 ? 36.907 5.445 -10.252 1.00 97.94 247 THR A CA 1
ATOM 1938 C C . THR A 1 247 ? 38.109 4.650 -10.761 1.00 97.94 247 THR A C 1
ATOM 1940 O O . THR A 1 247 ? 38.902 5.157 -11.559 1.00 97.94 247 THR A O 1
ATOM 1943 N N . ALA A 1 248 ? 38.207 3.374 -10.375 1.00 96.62 248 ALA A N 1
ATOM 1944 C CA . ALA A 1 248 ? 39.336 2.509 -10.713 1.00 96.62 248 ALA A CA 1
ATOM 1945 C C . ALA A 1 248 ? 39.439 2.172 -12.214 1.00 96.62 248 ALA A C 1
ATOM 1947 O O . ALA A 1 248 ? 40.481 1.687 -12.651 1.00 96.62 248 ALA A O 1
ATOM 1948 N N . TYR A 1 249 ? 38.394 2.443 -13.004 1.00 97.88 249 TYR A N 1
ATOM 1949 C CA . TYR A 1 249 ? 38.317 2.094 -14.429 1.00 97.88 249 TYR A CA 1
ATOM 1950 C C . TYR A 1 249 ? 38.139 3.327 -15.323 1.00 97.88 249 TYR A C 1
ATOM 1952 O O . TYR A 1 249 ? 38.734 3.393 -16.400 1.00 97.88 249 TYR A O 1
ATOM 1960 N N . VAL A 1 250 ? 37.411 4.345 -14.855 1.00 98.06 250 VAL A N 1
ATOM 1961 C CA . VAL A 1 250 ? 37.268 5.640 -15.533 1.00 98.06 250 VAL A CA 1
ATOM 1962 C C . VAL A 1 250 ? 38.604 6.369 -15.595 1.00 98.06 250 VAL A C 1
ATOM 1964 O O . VAL A 1 250 ? 38.967 6.847 -16.666 1.00 98.06 250 VAL A O 1
ATOM 1967 N N . LEU A 1 251 ? 39.386 6.416 -14.509 1.00 97.88 251 LEU A N 1
ATOM 1968 C CA . LEU A 1 251 ? 40.676 7.115 -14.526 1.00 97.88 251 LEU A CA 1
ATOM 1969 C C . LEU A 1 251 ? 41.679 6.492 -15.518 1.00 97.88 251 LEU A C 1
ATOM 1971 O O . LEU A 1 251 ? 42.234 7.239 -16.332 1.00 97.88 251 LEU A O 1
ATOM 1975 N N . PRO A 1 252 ? 41.898 5.157 -15.545 1.00 97.38 252 PRO A N 1
ATOM 1976 C CA . PRO A 1 252 ? 42.696 4.534 -16.598 1.00 97.38 252 PRO A CA 1
ATOM 1977 C C . PRO A 1 252 ? 42.146 4.765 -18.006 1.00 97.38 252 PRO A C 1
ATOM 1979 O O . PRO A 1 252 ? 42.941 5.000 -18.911 1.00 97.38 252 PRO A O 1
ATOM 1982 N N . MET A 1 253 ? 40.822 4.746 -18.206 1.00 97.81 253 MET A N 1
ATOM 1983 C CA . MET A 1 253 ? 40.224 4.996 -19.522 1.00 97.81 253 MET A CA 1
ATOM 1984 C C . MET A 1 253 ? 40.426 6.448 -19.982 1.00 97.81 253 MET A C 1
ATOM 1986 O O . MET A 1 253 ? 40.838 6.682 -21.115 1.00 97.81 253 MET A O 1
ATOM 1990 N N . LEU A 1 254 ? 40.237 7.431 -19.097 1.00 97.31 254 LEU A N 1
ATOM 1991 C CA . LEU A 1 254 ? 40.530 8.841 -19.371 1.00 97.31 254 LEU A CA 1
ATOM 1992 C C . LEU A 1 254 ? 42.008 9.034 -19.727 1.00 97.31 254 LEU A C 1
ATOM 1994 O O . LEU A 1 254 ? 42.330 9.645 -20.748 1.00 97.31 254 LEU A O 1
ATOM 1998 N N . LYS A 1 255 ? 42.918 8.432 -18.954 1.00 96.69 255 LYS A N 1
ATOM 1999 C CA . LYS A 1 255 ? 44.351 8.421 -19.276 1.00 96.69 255 LYS A CA 1
ATOM 2000 C C . LYS A 1 255 ? 44.614 7.779 -20.642 1.00 96.69 255 LYS A C 1
ATOM 2002 O O . LYS A 1 255 ? 45.378 8.319 -21.442 1.00 96.69 255 LYS A O 1
ATOM 2007 N N . GLN A 1 256 ? 43.941 6.670 -20.944 1.00 96.62 256 GLN A N 1
ATOM 2008 C CA . GLN A 1 256 ? 44.001 5.988 -22.237 1.00 96.62 256 GLN A CA 1
ATOM 2009 C C . GLN A 1 256 ? 43.399 6.821 -23.378 1.00 96.62 256 GLN A C 1
ATOM 2011 O O . GLN A 1 256 ? 43.714 6.553 -24.532 1.00 96.62 256 GLN A O 1
ATOM 2016 N N . PHE A 1 257 ? 42.602 7.853 -23.100 1.00 96.50 257 PHE A N 1
ATOM 2017 C CA . PHE A 1 257 ? 42.113 8.851 -24.065 1.00 96.50 257 PHE A CA 1
ATOM 2018 C C . PHE A 1 257 ? 43.018 10.101 -24.134 1.00 96.50 257 PHE A C 1
ATOM 2020 O O . PHE A 1 257 ? 42.763 11.031 -24.896 1.00 96.50 257 PHE A O 1
ATOM 2027 N N . GLY A 1 258 ? 44.124 10.120 -23.383 1.00 95.50 258 GLY A N 1
ATOM 2028 C CA . GLY A 1 258 ? 45.092 11.216 -23.360 1.00 95.50 258 GLY A CA 1
ATOM 2029 C C . GLY A 1 258 ? 44.807 12.298 -22.321 1.00 95.50 258 GLY A C 1
ATOM 2030 O O . GLY A 1 258 ? 45.557 13.265 -22.271 1.00 95.50 258 GLY A O 1
ATOM 2031 N N . PHE A 1 259 ? 43.780 12.155 -21.481 1.00 94.12 259 PHE A N 1
ATOM 2032 C CA . PHE A 1 259 ? 43.502 13.119 -20.417 1.00 94.12 259 PHE A CA 1
ATOM 2033 C C . PHE A 1 259 ? 44.571 13.087 -19.330 1.00 94.12 259 PHE A C 1
ATOM 2035 O O . PHE A 1 259 ? 44.973 12.019 -18.860 1.00 94.12 259 PHE A O 1
ATOM 2042 N N . ASN A 1 260 ? 44.972 14.270 -18.863 1.00 91.44 260 ASN A N 1
ATOM 2043 C CA . ASN A 1 260 ? 45.718 14.374 -17.620 1.00 91.44 260 ASN A CA 1
ATOM 2044 C C . ASN A 1 260 ? 44.767 14.134 -16.440 1.00 91.44 260 ASN A C 1
ATOM 2046 O O . ASN A 1 260 ? 43.920 14.972 -16.134 1.00 91.44 260 ASN A O 1
ATOM 2050 N N . THR A 1 261 ? 44.930 13.007 -15.748 1.00 90.44 261 THR A N 1
ATOM 2051 C CA . THR A 1 261 ? 44.104 12.656 -14.585 1.00 90.44 261 THR A CA 1
ATOM 2052 C C . THR A 1 261 ? 44.249 13.646 -13.428 1.00 90.44 261 THR A C 1
ATOM 2054 O O . THR A 1 261 ? 43.364 13.698 -12.589 1.00 90.44 261 THR A O 1
ATOM 2057 N N . ALA A 1 262 ? 45.293 14.487 -13.401 1.00 91.06 262 ALA A N 1
ATOM 2058 C CA . ALA A 1 262 ? 45.416 15.582 -12.431 1.00 91.06 262 ALA A CA 1
ATOM 2059 C C . ALA A 1 262 ? 44.359 16.692 -12.613 1.00 91.06 262 ALA A C 1
ATOM 2061 O O . ALA A 1 262 ? 44.123 17.469 -11.692 1.00 91.06 262 ALA A O 1
ATOM 2062 N N . ASN A 1 263 ? 43.712 16.767 -13.782 1.00 92.94 263 ASN A N 1
ATOM 2063 C CA . ASN A 1 263 ? 42.595 17.684 -14.034 1.00 92.94 263 ASN A CA 1
ATOM 2064 C C . ASN A 1 263 ? 41.230 17.060 -13.696 1.00 92.94 263 ASN A C 1
ATOM 2066 O O . ASN A 1 263 ? 40.200 17.724 -13.832 1.00 92.94 263 ASN A O 1
ATOM 2070 N N . VAL A 1 264 ? 41.211 15.797 -13.261 1.00 96.25 264 VAL A N 1
ATOM 2071 C CA . VAL A 1 264 ? 40.006 15.129 -12.775 1.00 96.25 264 VAL A CA 1
ATOM 2072 C C . VAL A 1 264 ? 39.906 15.366 -11.273 1.00 96.25 264 VAL A C 1
ATOM 2074 O O . VAL A 1 264 ? 40.708 14.862 -10.495 1.00 96.25 264 VAL A O 1
ATOM 2077 N N . VAL A 1 265 ? 38.919 16.156 -10.874 1.00 97.75 265 VAL A N 1
ATOM 2078 C CA . VAL A 1 265 ? 38.560 16.410 -9.482 1.00 97.75 265 VAL A CA 1
ATOM 2079 C C . VAL A 1 265 ? 37.647 15.279 -9.030 1.00 97.75 265 VAL A C 1
ATOM 2081 O O . VAL A 1 265 ? 36.502 15.184 -9.471 1.00 97.75 265 VAL A O 1
ATOM 2084 N N . LEU A 1 266 ? 38.139 14.408 -8.161 1.00 97.88 266 LEU A N 1
ATOM 2085 C CA . LEU A 1 266 ? 37.303 13.374 -7.571 1.00 97.88 266 LEU A CA 1
ATOM 2086 C C . LEU A 1 266 ? 36.424 13.980 -6.476 1.00 97.88 266 LEU A C 1
ATOM 2088 O O . LEU A 1 266 ? 36.851 14.847 -5.716 1.00 97.88 266 LEU A O 1
ATOM 2092 N N . VAL A 1 267 ? 35.179 13.521 -6.399 1.00 98.06 267 VAL A N 1
ATOM 2093 C CA . VAL A 1 267 ? 34.359 13.707 -5.200 1.00 98.06 267 VAL A CA 1
ATOM 2094 C C . VAL A 1 267 ? 34.874 12.714 -4.167 1.00 98.06 267 VAL A C 1
ATOM 2096 O O . VAL A 1 267 ? 34.446 11.564 -4.173 1.00 98.06 267 VAL A O 1
ATOM 2099 N N . GLU A 1 268 ? 35.843 13.126 -3.348 1.00 97.50 268 GLU A N 1
ATOM 2100 C CA . GLU A 1 268 ? 36.585 12.248 -2.427 1.00 97.50 268 GLU A CA 1
ATOM 2101 C C . GLU A 1 268 ? 35.657 11.403 -1.544 1.00 97.50 268 GLU A C 1
ATOM 2103 O O . GLU A 1 268 ? 35.861 10.200 -1.393 1.00 97.50 268 GLU A O 1
ATOM 2108 N N . GLU A 1 269 ? 34.559 11.982 -1.052 1.00 97.06 269 GLU A N 1
ATOM 2109 C CA . GLU A 1 269 ? 33.577 11.273 -0.228 1.00 97.06 269 GLU A CA 1
ATOM 2110 C C . GLU A 1 269 ? 32.736 10.245 -1.001 1.00 97.06 269 GLU A C 1
ATOM 2112 O O . GLU A 1 269 ? 31.871 9.625 -0.398 1.00 97.06 269 GLU A O 1
ATOM 2117 N N . GLN A 1 270 ? 32.905 10.107 -2.319 1.00 97.56 270 GLN A N 1
ATOM 2118 C CA . GLN A 1 270 ? 32.215 9.148 -3.196 1.00 97.56 270 GLN A CA 1
ATOM 2119 C C . GLN A 1 270 ? 33.177 8.406 -4.143 1.00 97.56 270 GLN A C 1
ATOM 2121 O O . GLN A 1 270 ? 32.718 7.660 -5.016 1.00 97.56 270 GLN A O 1
ATOM 2126 N N . ALA A 1 271 ? 34.487 8.651 -4.039 1.00 96.06 271 ALA A N 1
ATOM 2127 C CA . ALA A 1 271 ? 35.484 8.159 -4.984 1.00 96.06 271 ALA A CA 1
ATOM 2128 C C . ALA A 1 271 ? 35.885 6.709 -4.702 1.00 96.06 271 ALA A C 1
ATOM 2130 O O . ALA A 1 271 ? 36.013 5.920 -5.644 1.00 96.06 271 ALA A O 1
ATOM 2131 N N . GLU A 1 272 ? 36.068 6.372 -3.424 1.00 96.12 272 GLU A N 1
ATOM 2132 C CA . GLU A 1 272 ? 36.414 5.024 -2.985 1.00 96.12 272 GLU A CA 1
ATOM 2133 C C . GLU A 1 272 ? 35.170 4.125 -2.883 1.00 96.12 272 GLU A C 1
ATOM 2135 O O . GLU A 1 272 ? 34.104 4.578 -2.462 1.00 96.12 272 GLU A O 1
ATOM 2140 N N . PRO A 1 273 ? 35.300 2.837 -3.231 1.00 96.81 273 PRO A N 1
ATOM 2141 C CA . PRO A 1 273 ? 34.291 1.819 -2.982 1.00 96.81 273 PRO A CA 1
ATOM 2142 C C . PRO A 1 273 ? 33.820 1.735 -1.525 1.00 96.81 273 PRO A C 1
ATOM 2144 O O . PRO A 1 273 ? 34.588 1.337 -0.650 1.00 96.81 273 PRO A O 1
ATOM 2147 N N . ASP A 1 274 ? 32.536 2.000 -1.283 1.00 97.56 274 ASP A N 1
ATOM 2148 C CA . ASP A 1 274 ? 31.884 1.816 0.020 1.00 97.56 274 ASP A CA 1
ATOM 2149 C C . ASP A 1 274 ? 30.511 1.139 -0.170 1.00 97.56 274 ASP A C 1
ATOM 2151 O O . ASP A 1 274 ? 29.614 1.740 -0.767 1.00 97.56 274 ASP A O 1
ATOM 2155 N N . PRO A 1 275 ? 30.299 -0.100 0.327 1.00 96.62 275 PRO A N 1
ATOM 2156 C CA . PRO A 1 275 ? 29.021 -0.802 0.202 1.00 96.62 275 PRO A CA 1
ATOM 2157 C C . PRO A 1 275 ? 27.844 -0.096 0.887 1.00 96.62 275 PRO A C 1
ATOM 2159 O O . PRO A 1 275 ? 26.698 -0.451 0.608 1.00 96.62 275 PRO A O 1
ATOM 2162 N N . ASP A 1 276 ? 28.095 0.845 1.804 1.00 96.38 276 ASP A N 1
ATOM 2163 C CA . ASP A 1 276 ? 27.051 1.539 2.553 1.00 96.38 276 ASP A CA 1
ATOM 2164 C C . ASP A 1 276 ? 26.495 2.788 1.858 1.00 96.38 276 ASP A C 1
ATOM 2166 O O . ASP A 1 276 ? 25.485 3.330 2.319 1.00 96.38 276 ASP A O 1
ATOM 2170 N N . PHE A 1 277 ? 27.107 3.226 0.753 1.00 94.81 277 PHE A N 1
ATOM 2171 C CA . PHE A 1 277 ? 26.703 4.398 -0.035 1.00 94.81 277 PHE A CA 1
ATOM 2172 C C . PHE A 1 277 ? 26.326 5.631 0.823 1.00 94.81 277 PHE A C 1
ATOM 2174 O O . PHE A 1 277 ? 25.265 6.230 0.605 1.00 94.81 277 PHE A O 1
ATOM 2181 N N . PRO A 1 278 ? 27.139 6.036 1.822 1.00 94.81 278 PRO A N 1
ATOM 2182 C CA . PRO A 1 278 ? 26.710 6.919 2.915 1.00 94.81 278 PRO A CA 1
ATOM 2183 C C . PRO A 1 278 ? 26.186 8.291 2.468 1.00 94.81 278 PRO A C 1
ATOM 2185 O O . PRO A 1 278 ? 25.318 8.865 3.124 1.00 94.81 278 PRO A O 1
ATOM 2188 N N . THR A 1 279 ? 26.676 8.817 1.342 1.00 93.19 279 THR A N 1
ATOM 2189 C CA . THR A 1 279 ? 26.232 10.106 0.773 1.00 93.19 279 THR A CA 1
ATOM 2190 C C . THR A 1 279 ? 25.244 9.962 -0.391 1.00 93.19 279 THR A C 1
ATOM 2192 O O . THR A 1 279 ? 24.749 10.968 -0.894 1.00 93.19 279 THR A O 1
ATOM 2195 N N . ALA A 1 280 ? 24.935 8.733 -0.819 1.00 88.88 280 ALA A N 1
ATOM 2196 C CA . ALA A 1 280 ? 24.019 8.444 -1.921 1.00 88.88 280 ALA A CA 1
ATOM 2197 C C . ALA A 1 280 ? 23.152 7.196 -1.628 1.00 88.88 280 ALA A C 1
ATOM 2199 O O . ALA A 1 280 ? 23.307 6.179 -2.300 1.00 88.88 280 ALA A O 1
ATOM 2200 N N . PRO A 1 281 ? 22.200 7.249 -0.666 1.00 81.81 281 PRO A N 1
ATOM 2201 C CA . PRO A 1 281 ? 21.380 6.086 -0.282 1.00 81.81 281 PRO A CA 1
ATOM 2202 C C . PRO A 1 281 ? 20.608 5.434 -1.442 1.00 81.81 281 PRO A C 1
ATOM 2204 O O . PRO A 1 281 ? 20.330 4.235 -1.414 1.00 81.81 281 PRO A O 1
ATOM 2207 N N . PHE A 1 282 ? 20.279 6.230 -2.464 1.00 85.56 282 PHE A N 1
ATOM 2208 C CA . PHE A 1 282 ? 19.777 5.794 -3.767 1.00 85.56 282 PHE A CA 1
ATOM 2209 C C . PHE A 1 282 ? 20.776 6.255 -4.841 1.00 85.56 282 PHE A C 1
ATOM 2211 O O . PHE A 1 282 ? 20.603 7.348 -5.385 1.00 85.56 282 PHE A O 1
ATOM 2218 N N . PRO A 1 283 ? 21.837 5.481 -5.131 1.00 91.25 283 PRO A N 1
ATOM 2219 C CA . PRO A 1 283 ? 22.948 5.910 -5.984 1.00 91.25 283 PRO A CA 1
ATOM 2220 C C . PRO A 1 283 ? 22.594 5.801 -7.478 1.00 91.25 283 PRO A C 1
ATOM 2222 O O . PRO A 1 283 ? 23.281 5.147 -8.260 1.00 91.25 283 PRO A O 1
ATOM 2225 N N . ASN A 1 284 ? 21.490 6.432 -7.884 1.00 92.56 284 ASN A N 1
ATOM 2226 C CA . ASN A 1 284 ? 21.026 6.477 -9.264 1.00 92.56 284 ASN A CA 1
ATOM 2227 C C . ASN A 1 284 ? 21.255 7.865 -9.859 1.00 92.56 284 ASN A C 1
ATOM 2229 O O . ASN A 1 284 ? 20.482 8.770 -9.551 1.00 92.56 284 ASN A O 1
ATOM 2233 N N . PRO A 1 285 ? 22.260 8.058 -10.724 1.00 92.06 285 PRO A N 1
ATOM 2234 C CA . PRO A 1 285 ? 22.579 9.387 -11.232 1.00 92.06 285 PRO A CA 1
ATOM 2235 C C . PRO A 1 285 ? 21.472 9.987 -12.124 1.00 92.06 285 PRO A C 1
ATOM 2237 O O . PRO A 1 285 ? 21.383 11.206 -12.238 1.00 92.06 285 PRO A O 1
ATOM 2240 N N . GLU A 1 286 ? 20.553 9.164 -12.644 1.00 86.06 286 GLU A N 1
ATOM 2241 C CA . GLU A 1 286 ? 19.342 9.590 -13.373 1.00 86.06 286 GLU A CA 1
ATOM 2242 C C . GLU A 1 286 ? 18.376 10.427 -12.511 1.00 86.06 286 GLU A C 1
ATOM 2244 O O . GLU A 1 286 ? 17.565 11.191 -13.027 1.00 86.06 286 GLU A O 1
ATOM 2249 N N . GLU A 1 287 ? 18.461 10.318 -11.182 1.00 83.00 287 GLU A N 1
ATOM 2250 C CA . GLU A 1 287 ? 17.621 11.071 -10.245 1.00 83.00 287 GLU A CA 1
ATOM 2251 C C . GLU A 1 287 ? 17.909 12.585 -10.242 1.00 83.00 287 GLU A C 1
ATOM 2253 O O . GLU A 1 287 ? 17.177 13.359 -9.618 1.00 83.00 287 GLU A O 1
ATOM 2258 N N . GLY A 1 288 ? 18.973 13.012 -10.928 1.00 86.06 288 GLY A N 1
ATOM 2259 C CA . GLY A 1 288 ? 19.298 14.409 -11.171 1.00 86.06 288 GLY A CA 1
ATOM 2260 C C . GLY A 1 288 ? 19.753 15.150 -9.918 1.00 86.06 288 GLY A C 1
ATOM 2261 O O . GLY A 1 288 ? 20.592 14.670 -9.154 1.00 86.06 288 GLY A O 1
ATOM 2262 N N . GLU A 1 289 ? 19.222 16.356 -9.711 1.00 86.00 289 GLU A N 1
ATOM 2263 C CA . GLU A 1 289 ? 19.787 17.336 -8.775 1.00 86.00 289 GLU A CA 1
ATOM 2264 C C . GLU A 1 289 ? 19.975 16.765 -7.368 1.00 86.00 289 GLU A C 1
ATOM 2266 O O . GLU A 1 289 ? 21.009 16.991 -6.745 1.00 86.00 289 GLU A O 1
ATOM 2271 N N . LYS A 1 290 ? 19.014 15.967 -6.883 1.00 85.88 290 LYS A N 1
ATOM 2272 C CA . LYS A 1 290 ? 19.011 15.450 -5.509 1.00 85.88 290 LYS A CA 1
ATOM 2273 C C . LYS A 1 290 ? 20.194 14.540 -5.175 1.00 85.88 290 LYS A C 1
ATOM 2275 O O . LYS A 1 290 ? 20.630 14.563 -4.028 1.00 85.88 290 LYS A O 1
ATOM 2280 N N . VAL A 1 291 ? 20.720 13.787 -6.143 1.00 88.75 291 VAL A N 1
ATOM 2281 C CA . VAL A 1 291 ? 21.886 12.903 -5.945 1.00 88.75 291 VAL A CA 1
ATOM 2282 C C . VAL A 1 291 ? 23.198 13.560 -6.376 1.00 88.75 291 VAL A C 1
ATOM 2284 O O . VAL A 1 291 ? 24.257 13.194 -5.878 1.00 88.75 291 VAL A O 1
ATOM 2287 N N . LEU A 1 292 ? 23.136 14.567 -7.254 1.00 94.75 292 LEU A N 1
ATOM 2288 C CA . LEU A 1 292 ? 24.309 15.267 -7.785 1.00 94.75 292 LEU A CA 1
ATOM 2289 C C . LEU A 1 292 ? 24.783 16.432 -6.903 1.00 94.75 292 LEU A C 1
ATOM 2291 O O . LEU A 1 292 ? 25.823 17.015 -7.196 1.00 94.75 292 LEU A O 1
ATOM 2295 N N . LYS A 1 293 ? 24.058 16.793 -5.829 1.00 95.25 293 LYS A N 1
ATOM 2296 C CA . LYS A 1 293 ? 24.378 17.957 -4.972 1.00 95.25 293 LYS A CA 1
ATOM 2297 C C . LYS A 1 293 ? 25.830 17.990 -4.513 1.00 95.25 293 LYS A C 1
ATOM 2299 O O . LYS A 1 293 ? 26.468 19.035 -4.601 1.00 95.25 293 LYS A O 1
ATOM 2304 N N . LEU A 1 294 ? 26.339 16.859 -4.021 1.00 96.56 294 LEU A N 1
ATOM 2305 C CA . LEU A 1 294 ? 27.715 16.774 -3.540 1.00 96.56 294 LEU A CA 1
ATOM 2306 C C . LEU A 1 294 ? 28.705 16.956 -4.692 1.00 96.56 294 LEU A C 1
ATOM 2308 O O . LEU A 1 294 ? 29.619 17.759 -4.582 1.00 96.56 294 LEU A O 1
ATOM 2312 N N . SER A 1 295 ? 28.465 16.305 -5.830 1.00 97.62 295 SER A N 1
ATOM 2313 C CA . SER A 1 295 ? 29.319 16.424 -7.013 1.00 97.62 295 SER A CA 1
ATOM 2314 C C . SER A 1 295 ? 29.341 17.842 -7.592 1.00 97.62 295 SER A C 1
ATOM 2316 O O . SER A 1 295 ? 30.406 18.345 -7.935 1.00 97.62 295 SER A O 1
ATOM 2318 N N . MET A 1 296 ? 28.190 18.517 -7.646 1.00 97.75 296 MET A N 1
ATOM 2319 C CA . MET A 1 296 ? 28.083 19.919 -8.064 1.00 97.75 296 MET A CA 1
ATOM 2320 C C . MET A 1 296 ? 28.790 20.857 -7.081 1.00 97.75 296 MET A C 1
ATOM 2322 O O . MET A 1 296 ? 29.526 21.741 -7.507 1.00 97.75 296 MET A O 1
ATOM 2326 N N . LYS A 1 297 ? 28.652 20.619 -5.770 1.00 97.44 297 LYS A N 1
ATOM 2327 C CA . LYS A 1 297 ? 29.378 21.366 -4.735 1.00 97.44 297 LYS A CA 1
ATOM 2328 C C . LYS A 1 297 ? 30.896 21.202 -4.879 1.00 97.44 297 LYS A C 1
ATOM 2330 O O . LYS A 1 297 ? 31.606 22.201 -4.931 1.00 97.44 297 LYS A O 1
ATOM 2335 N N . THR A 1 298 ? 31.393 19.971 -5.001 1.00 98.19 298 THR A N 1
ATOM 2336 C CA . THR A 1 298 ? 32.824 19.701 -5.218 1.00 98.19 298 THR A CA 1
ATOM 2337 C C . THR A 1 298 ? 33.323 20.370 -6.499 1.00 98.19 298 THR A C 1
ATOM 2339 O O . THR A 1 298 ? 34.433 20.906 -6.532 1.00 98.19 298 THR A O 1
ATOM 2342 N N . ALA A 1 299 ? 32.510 20.367 -7.560 1.00 97.69 299 ALA A N 1
ATOM 2343 C CA . ALA A 1 299 ? 32.843 21.041 -8.806 1.00 97.69 299 ALA A CA 1
ATOM 2344 C C . ALA A 1 299 ? 32.934 22.564 -8.640 1.00 97.69 299 ALA A C 1
ATOM 2346 O O . ALA A 1 299 ? 33.902 23.167 -9.111 1.00 97.69 299 ALA A O 1
ATOM 2347 N N . ASP A 1 300 ? 31.991 23.168 -7.915 1.00 97.25 300 ASP A N 1
ATOM 2348 C CA . ASP A 1 300 ? 31.998 24.592 -7.584 1.00 97.25 300 ASP A CA 1
ATOM 2349 C C . ASP A 1 300 ? 33.242 24.985 -6.773 1.00 97.25 300 ASP A C 1
ATOM 2351 O O . ASP A 1 300 ? 33.916 25.954 -7.121 1.00 97.25 300 ASP A O 1
ATOM 2355 N N . GLU A 1 301 ? 33.602 24.196 -5.758 1.00 97.50 301 GLU A N 1
ATOM 2356 C CA . GLU A 1 301 ? 34.779 24.422 -4.904 1.00 97.50 301 GLU A CA 1
ATOM 2357 C C . GLU A 1 301 ? 36.107 24.300 -5.670 1.00 97.50 301 GLU A C 1
ATOM 2359 O O . GLU A 1 301 ? 37.090 24.963 -5.335 1.00 97.50 301 GLU A O 1
ATOM 2364 N N . ASN A 1 302 ? 36.144 23.496 -6.736 1.00 96.50 302 ASN A N 1
ATOM 2365 C CA . ASN A 1 302 ? 37.360 23.235 -7.509 1.00 96.50 302 ASN A CA 1
ATOM 236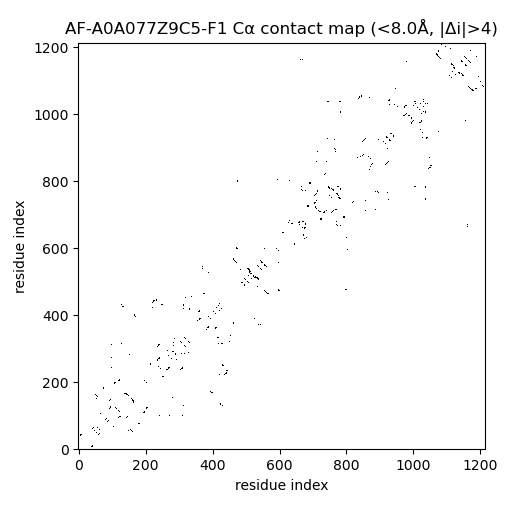6 C C . ASN A 1 302 ? 37.438 23.982 -8.849 1.00 96.50 302 ASN A C 1
ATOM 2368 O O . ASN A 1 302 ? 38.414 23.799 -9.592 1.00 96.50 302 ASN A O 1
ATOM 2372 N N . ASN A 1 303 ? 36.462 24.846 -9.150 1.00 93.19 303 ASN A N 1
ATOM 2373 C CA . ASN A 1 303 ? 36.304 25.534 -10.438 1.00 93.19 303 ASN A CA 1
ATOM 2374 C C . ASN A 1 303 ? 36.209 24.568 -11.635 1.00 93.19 303 ASN A C 1
ATOM 2376 O O . ASN A 1 303 ? 36.735 24.837 -12.718 1.00 93.19 303 ASN A O 1
ATOM 2380 N N . SER A 1 304 ? 35.552 23.427 -11.434 1.00 94.75 304 SER A N 1
ATOM 2381 C CA . SER A 1 304 ? 35.186 22.501 -12.500 1.00 94.75 304 SER A CA 1
ATOM 2382 C C . SER A 1 304 ? 33.852 22.921 -13.115 1.00 94.75 304 SER A C 1
ATOM 2384 O O . SER A 1 304 ? 32.904 23.256 -12.407 1.00 94.75 304 SER A O 1
ATOM 2386 N N . LYS A 1 305 ? 33.771 22.922 -14.449 1.00 93.56 305 LYS A N 1
ATOM 2387 C CA . LYS A 1 305 ? 32.551 23.317 -15.178 1.00 93.56 305 LYS A CA 1
ATOM 2388 C C . LYS A 1 305 ? 31.621 22.144 -15.466 1.00 93.56 305 LYS A C 1
ATOM 2390 O O . LYS A 1 305 ? 30.513 22.359 -15.949 1.00 93.56 305 LYS A O 1
ATOM 2395 N N . ILE A 1 306 ? 32.078 20.923 -15.214 1.00 97.44 306 ILE A N 1
ATOM 2396 C CA . ILE A 1 306 ? 31.391 19.713 -15.639 1.00 97.44 306 ILE A CA 1
ATOM 2397 C C . ILE A 1 306 ? 31.477 18.639 -14.562 1.00 97.44 306 ILE A C 1
ATOM 2399 O O . ILE A 1 306 ? 32.515 18.453 -13.926 1.00 97.44 306 ILE A O 1
ATOM 2403 N N . VAL A 1 307 ? 30.363 17.949 -14.361 1.00 98.31 307 VAL A N 1
ATOM 2404 C CA . VAL A 1 307 ? 30.204 16.842 -13.424 1.00 98.31 307 VAL A CA 1
ATOM 2405 C C . VAL A 1 307 ? 29.818 15.607 -14.219 1.00 98.31 307 VAL A C 1
ATOM 2407 O O . VAL A 1 307 ? 28.803 15.607 -14.918 1.00 98.31 307 VAL A O 1
ATOM 2410 N N . PHE A 1 308 ? 30.625 14.561 -14.089 1.00 98.31 308 PHE A N 1
ATOM 2411 C CA . PHE A 1 308 ? 30.342 13.219 -14.576 1.00 98.31 308 PHE A CA 1
ATOM 2412 C C . PHE A 1 308 ? 30.067 12.299 -13.396 1.00 98.31 308 PHE A C 1
ATOM 2414 O O . PHE A 1 308 ? 30.830 12.269 -12.428 1.00 98.31 308 PHE A O 1
ATOM 2421 N N . CYS A 1 309 ? 28.998 11.517 -13.490 1.00 98.00 309 CYS A N 1
ATOM 2422 C CA . CYS A 1 309 ? 28.685 10.509 -12.488 1.00 98.00 309 CYS A CA 1
ATOM 2423 C C . CYS A 1 309 ? 28.381 9.164 -13.132 1.00 98.00 309 CYS A C 1
ATOM 2425 O O . CYS A 1 309 ? 27.676 9.097 -14.139 1.00 98.00 309 CYS A O 1
ATOM 2427 N N . THR A 1 310 ? 28.881 8.100 -12.517 1.00 98.25 310 THR A N 1
ATOM 2428 C CA . THR A 1 310 ? 28.492 6.719 -12.816 1.00 98.25 310 THR A CA 1
ATOM 2429 C C . THR A 1 310 ? 27.749 6.125 -11.629 1.00 98.25 310 THR A C 1
ATOM 2431 O O . THR A 1 310 ? 28.019 6.496 -10.488 1.00 98.25 310 THR A O 1
ATOM 2434 N N . ASP A 1 311 ? 26.832 5.194 -11.881 1.00 97.06 311 ASP A N 1
ATOM 2435 C CA . ASP A 1 311 ? 26.228 4.401 -10.809 1.00 97.06 311 ASP A CA 1
ATOM 2436 C C . ASP A 1 311 ? 27.236 3.375 -10.233 1.00 97.06 311 ASP A C 1
ATOM 2438 O O . ASP A 1 311 ? 28.331 3.212 -10.785 1.00 97.06 311 ASP A O 1
ATOM 2442 N N . PRO A 1 312 ? 26.922 2.688 -9.114 1.00 97.75 312 PRO A N 1
ATOM 2443 C CA . PRO A 1 312 ? 27.908 1.892 -8.386 1.00 97.75 312 PRO A CA 1
ATOM 2444 C C . PRO A 1 312 ? 28.606 0.770 -9.166 1.00 97.75 312 PRO A C 1
ATOM 2446 O O . PRO A 1 312 ? 29.739 0.422 -8.833 1.00 97.75 312 PRO A O 1
ATOM 2449 N N . ASP A 1 313 ? 27.963 0.196 -10.188 1.00 97.69 313 ASP A N 1
ATOM 2450 C CA . ASP A 1 313 ? 28.548 -0.824 -11.074 1.00 97.69 313 ASP A CA 1
ATOM 2451 C C . ASP A 1 313 ? 29.028 -0.260 -12.425 1.00 97.69 313 ASP A C 1
ATOM 2453 O O . ASP A 1 313 ? 29.452 -1.024 -13.296 1.00 97.69 313 ASP A O 1
ATOM 2457 N N . ALA A 1 314 ? 28.995 1.068 -12.574 1.00 97.94 314 ALA A N 1
ATOM 2458 C CA . ALA A 1 314 ? 29.444 1.845 -13.723 1.00 97.94 314 ALA A CA 1
ATOM 2459 C C . ALA A 1 314 ? 28.838 1.420 -15.072 1.00 97.94 314 ALA A C 1
ATOM 2461 O O . ALA A 1 314 ? 29.497 1.511 -16.114 1.00 97.94 314 ALA A O 1
ATOM 2462 N N . ASP A 1 315 ? 27.577 0.978 -15.062 1.00 96.44 315 ASP A N 1
ATOM 2463 C CA . ASP A 1 315 ? 26.812 0.701 -16.281 1.00 96.44 315 ASP A CA 1
ATOM 2464 C C . ASP A 1 315 ? 26.049 1.945 -16.786 1.00 96.44 315 ASP A C 1
ATOM 2466 O O . ASP A 1 315 ? 25.731 2.034 -17.970 1.00 96.44 315 ASP A O 1
ATOM 2470 N N . ARG A 1 316 ? 25.838 2.960 -15.938 1.00 95.62 316 ARG A N 1
ATOM 2471 C CA . ARG A 1 316 ? 25.174 4.232 -16.282 1.00 95.62 316 ARG A CA 1
ATOM 2472 C C . ARG A 1 316 ? 26.117 5.421 -16.254 1.00 95.62 316 ARG A C 1
ATOM 2474 O O . ARG A 1 316 ? 27.109 5.419 -15.530 1.00 95.62 316 ARG A O 1
ATOM 2481 N N . PHE A 1 317 ? 25.757 6.470 -16.994 1.00 97.12 317 PHE A N 1
ATOM 2482 C CA . PHE A 1 317 ? 26.510 7.724 -17.045 1.00 97.12 317 PHE A CA 1
ATOM 2483 C C . PHE A 1 317 ? 25.600 8.958 -17.053 1.00 97.12 317 PHE A C 1
ATOM 2485 O O . PHE A 1 317 ? 24.683 9.045 -17.865 1.00 97.12 317 PHE A O 1
ATOM 2492 N N . GLN A 1 318 ? 25.905 9.943 -16.208 1.00 97.38 318 GLN A N 1
ATOM 2493 C CA . GLN A 1 318 ? 25.199 11.221 -16.129 1.00 97.38 318 GLN A CA 1
ATOM 2494 C C . GLN A 1 318 ? 26.146 12.409 -16.288 1.00 97.38 318 GLN A C 1
ATOM 2496 O O . GLN A 1 318 ? 27.227 12.442 -15.700 1.00 97.38 318 GLN A O 1
ATOM 2501 N N . LEU A 1 319 ? 25.666 13.413 -17.022 1.00 97.88 319 LEU A N 1
ATOM 2502 C CA . LEU A 1 319 ? 26.318 14.690 -17.280 1.00 97.88 319 LEU A CA 1
ATOM 2503 C C . LEU A 1 319 ? 25.559 15.833 -16.591 1.00 97.88 319 LEU A C 1
ATOM 2505 O O . LEU A 1 319 ? 24.343 15.970 -16.757 1.00 97.88 319 LEU A O 1
ATOM 2509 N N . ALA A 1 320 ? 26.282 16.700 -15.890 1.00 98.06 320 ALA A N 1
ATOM 2510 C CA . ALA A 1 320 ? 25.806 18.029 -15.525 1.00 98.06 320 ALA A CA 1
ATOM 2511 C C . ALA A 1 320 ? 26.865 19.087 -15.854 1.00 98.06 320 ALA A C 1
ATOM 2513 O O . ALA A 1 320 ? 28.063 18.852 -15.706 1.00 98.06 320 ALA A O 1
ATOM 2514 N N . GLU A 1 321 ? 26.427 20.256 -16.308 1.00 97.62 321 GLU A N 1
ATOM 2515 C CA . GLU A 1 321 ? 27.298 21.351 -16.734 1.00 97.62 321 GLU A CA 1
ATOM 2516 C C . GLU A 1 321 ? 26.885 22.658 -16.067 1.00 97.62 321 GLU A C 1
ATOM 2518 O O . GLU A 1 321 ? 25.709 23.037 -16.067 1.00 97.62 321 GLU A O 1
ATOM 2523 N N . LYS A 1 322 ? 27.870 23.387 -15.549 1.00 96.31 322 LYS A N 1
ATOM 2524 C CA . LYS A 1 322 ? 27.666 24.714 -14.986 1.00 96.31 322 LYS A CA 1
ATOM 2525 C C . LYS A 1 322 ? 27.478 25.734 -16.105 1.00 96.31 322 LYS A C 1
ATOM 2527 O O . LYS A 1 322 ? 28.376 25.969 -16.911 1.00 96.31 322 LYS A O 1
ATOM 2532 N N . GLN A 1 323 ? 26.311 26.362 -16.130 1.00 94.06 323 GLN A N 1
ATOM 2533 C CA . GLN A 1 323 ? 25.948 27.366 -17.123 1.00 94.06 323 GLN A CA 1
ATOM 2534 C C . GLN A 1 323 ? 26.576 28.731 -16.795 1.00 94.06 323 GLN A C 1
ATOM 2536 O O . GLN A 1 323 ? 26.919 28.992 -15.636 1.00 94.06 323 GLN A O 1
ATOM 2541 N N . PRO A 1 324 ? 26.671 29.660 -17.769 1.00 88.44 324 PRO A N 1
ATOM 2542 C CA . PRO A 1 324 ? 27.159 31.023 -17.528 1.00 88.44 324 PRO A CA 1
ATOM 2543 C C . PRO A 1 324 ? 26.390 31.796 -16.445 1.00 88.44 324 PRO A C 1
ATOM 2545 O O . PRO A 1 324 ? 26.952 32.677 -15.802 1.00 88.44 324 PRO A O 1
ATOM 2548 N N . SER A 1 325 ? 25.122 31.443 -16.204 1.00 89.25 325 SER A N 1
ATOM 2549 C CA . SER A 1 325 ? 24.294 31.990 -15.119 1.00 89.25 325 SER A CA 1
ATOM 2550 C C . SER A 1 325 ? 24.737 31.555 -13.714 1.00 89.25 325 SER A C 1
ATOM 2552 O O . SER A 1 325 ? 24.173 32.016 -12.724 1.00 89.25 325 SER A O 1
ATOM 2554 N N . GLY A 1 326 ? 25.699 30.634 -13.612 1.00 89.44 326 GLY A N 1
ATOM 2555 C CA . GLY A 1 326 ? 26.117 29.990 -12.368 1.00 89.44 326 GLY A CA 1
ATOM 2556 C C . GLY A 1 326 ? 25.236 28.811 -11.951 1.00 89.44 326 GLY A C 1
ATOM 2557 O O . GLY A 1 326 ? 25.604 28.100 -11.021 1.00 89.44 326 GLY A O 1
ATOM 2558 N N . GLN A 1 327 ? 24.111 28.581 -12.635 1.00 92.25 327 GLN A N 1
ATOM 2559 C CA . GLN A 1 327 ? 23.220 27.449 -12.376 1.00 92.25 327 GLN A CA 1
ATOM 2560 C C . GLN A 1 327 ? 23.732 26.174 -13.046 1.00 92.25 327 GLN A C 1
ATOM 2562 O O . GLN A 1 327 ? 24.328 26.218 -14.123 1.00 92.25 327 GLN A O 1
ATOM 2567 N N . TRP A 1 328 ? 23.458 25.029 -12.430 1.00 95.62 328 TRP A N 1
ATOM 2568 C CA . TRP A 1 328 ? 23.770 23.726 -13.003 1.00 95.62 328 TRP A CA 1
ATOM 2569 C C . TRP A 1 328 ? 22.655 23.262 -13.941 1.00 95.62 328 TRP A C 1
ATOM 2571 O O . TRP A 1 328 ? 21.477 23.301 -13.592 1.00 95.62 328 TRP A O 1
ATOM 2581 N N . TYR A 1 329 ? 23.036 22.808 -15.132 1.00 95.19 329 TYR A N 1
ATOM 2582 C CA . TYR A 1 329 ? 22.143 22.157 -16.083 1.00 95.19 329 TYR A CA 1
ATOM 2583 C C . TYR A 1 329 ? 22.439 20.661 -16.104 1.00 95.19 329 TYR A C 1
ATOM 2585 O O . TYR A 1 329 ? 23.565 20.248 -16.380 1.00 95.19 329 TYR A O 1
ATOM 2593 N N . ILE A 1 330 ? 21.432 19.849 -15.796 1.00 94.56 330 ILE A N 1
ATOM 2594 C CA . ILE A 1 330 ? 21.539 18.390 -15.741 1.00 94.56 330 ILE A CA 1
ATOM 2595 C C . ILE A 1 330 ? 20.898 17.841 -17.009 1.00 94.56 330 ILE A C 1
ATOM 2597 O O . ILE A 1 330 ? 19.708 18.050 -17.237 1.00 94.56 330 ILE A O 1
ATOM 2601 N N . PHE A 1 331 ? 21.686 17.151 -17.830 1.00 94.50 331 PHE A N 1
ATOM 2602 C CA . PHE A 1 331 ? 21.219 16.656 -19.121 1.00 94.50 331 PHE A CA 1
ATOM 2603 C C . PHE A 1 331 ? 20.358 15.413 -18.934 1.00 94.50 331 PHE A C 1
ATOM 2605 O O . PHE A 1 331 ? 20.730 14.484 -18.220 1.00 94.50 331 PHE A O 1
ATOM 2612 N N . SER A 1 332 ? 19.220 15.356 -19.610 1.00 87.81 332 SER A N 1
ATOM 2613 C CA . SER A 1 332 ? 18.442 14.124 -19.699 1.00 87.81 332 SER A CA 1
ATOM 2614 C C . SER A 1 332 ? 19.185 13.060 -20.514 1.00 87.81 332 SER A C 1
ATOM 2616 O O . SER A 1 332 ? 20.065 13.367 -21.325 1.00 87.81 332 SER A O 1
ATOM 2618 N N . GLY A 1 333 ? 18.798 11.791 -20.355 1.00 87.12 333 GLY A N 1
ATOM 2619 C CA . GLY A 1 333 ? 19.393 10.709 -21.140 1.00 87.12 333 GLY A CA 1
ATOM 2620 C C . GLY A 1 333 ? 19.214 10.870 -22.650 1.00 87.12 333 GLY A C 1
ATOM 2621 O O . GLY A 1 333 ? 20.114 10.549 -23.417 1.00 87.12 333 GLY A O 1
ATOM 2622 N N . ASN A 1 334 ? 18.109 11.474 -23.090 1.00 86.38 334 ASN A N 1
ATOM 2623 C CA . ASN A 1 334 ? 17.885 11.759 -24.508 1.00 86.38 334 ASN A CA 1
ATOM 2624 C C . ASN A 1 334 ? 18.797 12.865 -25.042 1.00 86.38 334 ASN A C 1
ATOM 2626 O O . ASN A 1 334 ? 19.268 12.778 -26.175 1.00 86.38 334 ASN A O 1
ATOM 2630 N N . GLU A 1 335 ? 19.078 13.891 -24.243 1.00 90.94 335 GLU A N 1
ATOM 2631 C CA . GLU A 1 335 ? 19.990 14.968 -24.637 1.00 90.94 335 GLU A CA 1
ATOM 2632 C C . GLU A 1 335 ? 21.432 14.466 -24.695 1.00 90.94 335 GLU A C 1
ATOM 2634 O O . GLU A 1 335 ? 22.154 14.758 -25.647 1.00 90.94 335 GLU A O 1
ATOM 2639 N N . MET A 1 336 ? 21.836 13.636 -23.732 1.00 93.56 336 MET A N 1
ATOM 2640 C CA . MET A 1 336 ? 23.122 12.944 -23.779 1.00 93.56 336 MET A CA 1
ATOM 2641 C C . MET A 1 336 ? 23.201 11.972 -24.965 1.00 93.56 336 MET A C 1
ATOM 2643 O O . MET A 1 336 ? 24.187 11.993 -25.696 1.00 93.56 336 MET A O 1
ATOM 2647 N N . GLY A 1 337 ? 22.166 11.173 -25.228 1.00 91.19 337 GLY A N 1
ATOM 2648 C CA . GLY A 1 337 ? 22.101 10.294 -26.398 1.00 91.19 337 GLY A CA 1
ATOM 2649 C C . GLY A 1 337 ? 22.175 11.056 -27.723 1.00 91.19 337 GLY A C 1
ATOM 2650 O O . GLY A 1 337 ? 22.871 10.630 -28.645 1.00 91.19 337 GLY A O 1
ATOM 2651 N N . THR A 1 338 ? 21.543 12.229 -27.792 1.00 92.12 338 THR A N 1
ATOM 2652 C CA . THR A 1 338 ? 21.611 13.177 -28.916 1.00 92.12 338 THR A CA 1
ATOM 2653 C C . THR A 1 338 ? 23.033 13.687 -29.137 1.00 92.12 338 THR A C 1
ATOM 2655 O O . THR A 1 338 ? 23.582 13.570 -30.236 1.00 92.12 338 THR A O 1
ATOM 2658 N N . LEU A 1 339 ? 23.660 14.191 -28.072 1.00 95.19 339 LEU A N 1
ATOM 2659 C CA . LEU A 1 339 ? 25.044 14.661 -28.077 1.00 95.19 339 LEU A CA 1
ATOM 2660 C C . LEU A 1 339 ? 26.011 13.549 -28.504 1.00 95.19 339 LEU A C 1
ATOM 2662 O O . LEU A 1 339 ? 26.844 13.762 -29.384 1.00 95.19 339 LEU A O 1
ATOM 2666 N N . LEU A 1 340 ? 25.874 12.356 -27.924 1.00 93.81 340 LEU A N 1
ATOM 2667 C CA . LEU A 1 340 ? 26.743 11.211 -28.180 1.00 93.81 340 LEU A CA 1
ATOM 2668 C C . LEU A 1 340 ? 26.577 10.674 -29.608 1.00 93.81 340 LEU A C 1
ATOM 2670 O O . LEU A 1 340 ? 27.570 10.409 -30.284 1.00 93.81 340 LEU A O 1
ATOM 2674 N N . THR A 1 341 ? 25.337 10.573 -30.096 1.00 92.31 341 THR A N 1
ATOM 2675 C CA . THR A 1 341 ? 25.026 10.188 -31.483 1.00 92.31 341 THR A CA 1
ATOM 2676 C C . THR A 1 341 ? 25.689 11.143 -32.468 1.00 92.31 341 THR A C 1
ATOM 2678 O O . THR A 1 341 ? 26.396 10.705 -33.380 1.00 92.31 341 THR A O 1
ATOM 2681 N N . TRP A 1 342 ? 25.518 12.450 -32.248 1.00 93.31 342 TRP A N 1
ATOM 2682 C CA . TRP A 1 342 ? 26.130 13.462 -33.097 1.00 93.31 342 TRP A CA 1
ATOM 2683 C C . TRP A 1 342 ? 27.654 13.369 -33.070 1.00 93.31 342 TRP A C 1
ATOM 2685 O O . TRP A 1 342 ? 28.296 13.328 -34.119 1.00 93.31 342 TRP A O 1
ATOM 2695 N N . TRP A 1 343 ? 28.233 13.270 -31.876 1.00 94.25 343 TRP A N 1
ATOM 2696 C CA . TRP A 1 343 ? 29.675 13.220 -31.681 1.00 94.25 343 TRP A CA 1
ATOM 2697 C C . TRP A 1 343 ? 30.330 12.037 -32.392 1.00 94.25 343 TRP A C 1
ATOM 2699 O O . TRP A 1 343 ? 31.282 12.219 -33.157 1.00 94.25 343 TRP A O 1
ATOM 2709 N N . LEU A 1 344 ? 29.813 10.826 -32.171 1.00 91.69 344 LEU A N 1
ATOM 2710 C CA . LEU A 1 344 ? 30.372 9.609 -32.756 1.00 91.69 344 LEU A CA 1
ATOM 2711 C C . LEU A 1 344 ? 30.238 9.611 -34.281 1.00 91.69 344 LEU A C 1
ATOM 2713 O O . LEU A 1 344 ? 31.179 9.227 -34.977 1.00 91.69 344 LEU A O 1
ATOM 2717 N N . TRP A 1 345 ? 29.108 10.088 -34.812 1.00 88.81 345 TRP A N 1
ATOM 2718 C CA . TRP A 1 345 ? 28.914 10.196 -36.256 1.00 88.81 345 TRP A CA 1
ATOM 2719 C C . TRP A 1 345 ? 29.867 11.206 -36.901 1.00 88.81 345 TRP A C 1
ATOM 2721 O O . TRP A 1 345 ? 30.569 10.862 -37.855 1.00 88.81 345 TRP A O 1
ATOM 2731 N N . GLN A 1 346 ? 29.930 12.436 -36.379 1.00 88.88 346 GLN A N 1
ATOM 2732 C CA . GLN A 1 346 ? 30.749 13.496 -36.976 1.00 88.88 346 GLN A CA 1
ATOM 2733 C C . GLN A 1 346 ? 32.233 13.126 -36.985 1.00 88.88 346 GLN A C 1
ATOM 2735 O O . GLN A 1 346 ? 32.910 13.291 -37.999 1.00 88.88 346 GLN A O 1
ATOM 2740 N N . ASN A 1 347 ? 32.738 12.546 -35.897 1.00 89.38 347 ASN A N 1
ATOM 2741 C CA . ASN A 1 347 ? 34.128 12.104 -35.850 1.00 89.38 347 ASN A CA 1
ATOM 2742 C C . ASN A 1 347 ? 34.403 10.912 -36.771 1.00 89.38 347 ASN A C 1
ATOM 2744 O O . ASN A 1 347 ? 35.435 10.874 -37.447 1.00 89.38 347 ASN A O 1
ATOM 2748 N N . ARG A 1 348 ? 33.471 9.953 -36.864 1.00 79.44 348 ARG A N 1
ATOM 2749 C CA . ARG A 1 348 ? 33.612 8.821 -37.788 1.00 79.44 348 ARG A CA 1
ATOM 2750 C C . ARG A 1 348 ? 33.681 9.286 -39.243 1.00 79.44 348 ARG A C 1
ATOM 2752 O O . ARG A 1 348 ? 34.502 8.762 -39.998 1.00 79.44 348 ARG A O 1
ATOM 2759 N N . LYS A 1 349 ? 32.864 10.279 -39.608 1.00 78.19 349 LYS A N 1
ATOM 2760 C CA . LYS A 1 349 ? 32.855 10.922 -40.930 1.00 78.19 349 LYS A CA 1
ATOM 2761 C C . LYS A 1 349 ? 34.209 11.566 -41.246 1.00 78.19 349 LYS A C 1
ATOM 2763 O O . LYS A 1 349 ? 34.735 11.355 -42.332 1.00 78.19 349 LYS A O 1
ATOM 2768 N N . CYS A 1 350 ? 34.815 12.262 -40.281 1.00 71.19 350 CYS A N 1
ATOM 2769 C CA . CYS A 1 350 ? 36.125 12.903 -40.444 1.00 71.19 350 CYS A CA 1
ATOM 2770 C C . CYS A 1 350 ? 37.293 11.913 -40.618 1.00 71.19 350 CYS A C 1
ATOM 2772 O O . CYS A 1 350 ? 38.242 12.219 -41.336 1.00 71.19 350 CYS A O 1
ATOM 2774 N N . ILE A 1 351 ? 37.245 10.735 -39.982 1.00 68.38 351 ILE A N 1
ATOM 2775 C CA . ILE A 1 351 ? 38.336 9.742 -40.043 1.00 68.38 351 ILE A CA 1
ATOM 2776 C C . ILE A 1 351 ? 38.292 8.895 -41.321 1.00 68.38 351 ILE A C 1
ATOM 2778 O O . ILE A 1 351 ? 39.338 8.465 -41.807 1.00 68.38 351 ILE A O 1
ATOM 2782 N N . ASN A 1 352 ? 37.106 8.608 -41.873 1.00 58.84 352 ASN A N 1
ATOM 2783 C CA . ASN A 1 352 ? 36.979 7.648 -42.968 1.00 58.84 352 ASN A CA 1
ATOM 2784 C C . ASN A 1 352 ? 35.975 8.089 -44.046 1.00 58.84 352 ASN A C 1
ATOM 2786 O O . ASN A 1 352 ? 34.838 7.626 -44.073 1.00 58.84 352 ASN A O 1
ATOM 2790 N N . ASN A 1 353 ? 36.433 8.900 -45.007 1.00 50.50 353 ASN A N 1
ATOM 2791 C CA . ASN A 1 353 ? 35.652 9.279 -46.196 1.00 50.50 353 ASN A CA 1
ATOM 2792 C C . ASN A 1 353 ? 35.291 8.089 -47.125 1.00 50.50 353 ASN A C 1
ATOM 2794 O O . ASN A 1 353 ? 34.583 8.298 -48.107 1.00 50.50 353 ASN A O 1
ATOM 2798 N N . LYS A 1 354 ? 35.793 6.860 -46.885 1.00 44.06 354 LYS A N 1
ATOM 2799 C CA . LYS A 1 354 ? 35.686 5.718 -47.823 1.00 44.06 354 LYS A CA 1
ATOM 2800 C C . LYS A 1 354 ? 34.828 4.533 -47.361 1.00 44.06 354 LYS A C 1
ATOM 2802 O O . LYS A 1 354 ? 34.588 3.637 -48.169 1.00 44.06 354 LYS A O 1
ATOM 2807 N N . LEU A 1 355 ? 34.342 4.483 -46.119 1.00 48.03 355 LEU A N 1
ATOM 2808 C CA . LEU A 1 355 ? 33.338 3.476 -45.745 1.00 48.03 355 LEU A CA 1
ATOM 2809 C C . LEU A 1 355 ? 31.971 3.936 -46.249 1.00 48.03 355 LEU A C 1
ATOM 2811 O O . LEU A 1 355 ? 31.509 5.011 -45.875 1.00 48.03 355 LEU A O 1
ATOM 2815 N N . GLN A 1 356 ? 31.318 3.127 -47.088 1.00 44.75 356 GLN A N 1
ATOM 2816 C CA . GLN A 1 356 ? 29.940 3.398 -47.486 1.00 44.75 356 GLN A CA 1
ATOM 2817 C C . GLN A 1 356 ? 29.070 3.541 -46.227 1.00 44.75 356 GLN A C 1
ATOM 2819 O O . GLN A 1 356 ? 29.108 2.681 -45.341 1.00 44.75 356 GLN A O 1
ATOM 2824 N N . SER A 1 357 ? 28.268 4.605 -46.148 1.00 42.91 357 SER A N 1
ATOM 2825 C CA . SER A 1 357 ? 27.341 4.862 -45.034 1.00 42.91 357 SER A CA 1
ATOM 2826 C C . SER A 1 357 ? 26.375 3.692 -44.758 1.00 42.91 357 SER A C 1
ATOM 2828 O O . SER A 1 357 ? 25.842 3.565 -43.660 1.00 42.91 357 SER A O 1
ATOM 2830 N N . THR A 1 358 ? 26.228 2.767 -45.715 1.00 37.06 358 THR A N 1
ATOM 2831 C CA . THR A 1 358 ? 25.461 1.509 -45.656 1.00 37.06 358 THR A CA 1
ATOM 2832 C C . THR A 1 358 ? 25.988 0.448 -44.675 1.00 37.06 358 THR A C 1
ATOM 2834 O O . THR A 1 358 ? 25.318 -0.572 -44.472 1.00 37.06 358 THR A O 1
ATOM 2837 N N . LEU A 1 359 ? 27.164 0.641 -44.065 1.00 37.28 359 LEU A N 1
ATOM 2838 C CA . LEU A 1 359 ? 27.737 -0.279 -43.068 1.00 37.28 359 LEU A CA 1
ATOM 2839 C C . LEU A 1 359 ? 27.701 0.251 -41.631 1.00 37.28 359 LEU A C 1
ATOM 2841 O O . LEU A 1 359 ? 28.111 -0.478 -40.732 1.00 37.28 359 LEU A O 1
ATOM 2845 N N . ILE A 1 360 ? 27.229 1.478 -41.407 1.00 43.88 360 ILE A N 1
ATOM 2846 C CA . ILE A 1 360 ? 27.210 2.125 -40.094 1.00 43.88 360 ILE A CA 1
ATOM 2847 C C . ILE A 1 360 ? 25.794 2.075 -39.521 1.00 43.88 360 ILE A C 1
ATOM 2849 O O . ILE A 1 360 ? 24.885 2.671 -40.091 1.00 43.88 360 ILE A O 1
ATOM 2853 N N . TYR A 1 361 ? 25.630 1.384 -38.395 1.00 41.41 361 TYR A N 1
ATOM 2854 C CA . TYR A 1 361 ? 24.378 1.261 -37.658 1.00 41.41 361 TYR A CA 1
ATOM 2855 C C . TYR A 1 361 ? 24.490 1.981 -36.319 1.00 41.41 361 TYR A C 1
ATOM 2857 O O . TYR A 1 361 ? 25.438 1.767 -35.557 1.00 41.41 361 TYR A O 1
ATOM 2865 N N . LEU A 1 362 ? 23.514 2.827 -36.035 1.00 39.94 362 LEU A N 1
ATOM 2866 C CA . LEU A 1 362 ? 23.283 3.398 -34.723 1.00 39.94 362 LEU A CA 1
ATOM 2867 C C . LEU A 1 362 ? 21.988 2.796 -34.188 1.00 39.94 362 LEU A C 1
ATOM 2869 O O . LEU A 1 362 ? 20.949 2.877 -34.839 1.00 39.94 362 LEU A O 1
ATOM 2873 N N . PHE A 1 363 ? 22.061 2.172 -33.022 1.00 42.53 363 PHE A N 1
ATOM 2874 C CA . PHE A 1 363 ? 20.890 1.678 -32.331 1.00 42.53 363 PHE A CA 1
ATOM 2875 C C . PHE A 1 363 ? 20.452 2.653 -31.257 1.00 42.53 363 PHE A C 1
ATOM 2877 O O . PHE A 1 363 ? 21.257 3.189 -30.494 1.00 42.53 363 PHE A O 1
ATOM 2884 N N . MET A 1 364 ? 19.148 2.801 -31.144 1.00 34.75 364 MET A N 1
ATOM 2885 C CA . MET A 1 364 ? 18.515 3.407 -29.991 1.00 34.75 364 MET A CA 1
ATOM 2886 C C . MET A 1 364 ? 17.422 2.446 -29.524 1.00 34.75 364 MET A C 1
ATOM 2888 O O . MET A 1 364 ? 16.705 1.863 -30.340 1.00 34.75 364 MET A O 1
ATOM 2892 N N . ILE A 1 365 ? 17.281 2.247 -28.213 1.00 37.31 365 ILE A N 1
ATOM 2893 C CA . ILE A 1 365 ? 15.982 1.844 -27.683 1.00 37.31 365 ILE A CA 1
ATOM 2894 C C . ILE A 1 365 ? 15.128 3.082 -27.776 1.00 37.31 365 ILE A C 1
ATOM 2896 O O . ILE A 1 365 ? 15.312 4.056 -27.052 1.00 37.31 365 ILE A O 1
ATOM 2900 N N . VAL A 1 366 ? 14.160 3.000 -28.662 1.00 37.78 366 VAL A N 1
ATOM 2901 C CA . VAL A 1 366 ? 12.977 3.819 -28.571 1.00 37.78 366 VAL A CA 1
ATOM 2902 C C . VAL A 1 366 ? 11.866 2.884 -28.202 1.00 37.78 366 VAL A C 1
ATOM 2904 O O . VAL A 1 366 ? 11.732 1.781 -28.729 1.00 37.78 366 VAL A O 1
ATOM 2907 N N . LEU A 1 367 ? 10.976 3.364 -27.361 1.00 39.97 367 LEU A N 1
ATOM 2908 C CA . LEU A 1 367 ? 9.663 2.756 -27.277 1.00 39.97 367 LEU A CA 1
ATOM 2909 C C . LEU A 1 367 ? 8.831 2.980 -28.558 1.00 39.97 367 LEU A C 1
ATOM 2911 O O . LEU A 1 367 ? 7.671 2.590 -28.594 1.00 39.97 367 LEU A O 1
ATOM 2915 N N . GLN A 1 368 ? 9.377 3.580 -29.625 1.00 35.47 368 GLN A N 1
ATOM 2916 C CA . GLN A 1 368 ? 8.625 4.138 -30.750 1.00 35.47 368 GLN A CA 1
ATOM 2917 C C . GLN A 1 368 ? 9.361 3.973 -32.099 1.00 35.47 368 GLN A C 1
ATOM 2919 O O . GLN A 1 368 ? 10.432 4.514 -32.227 1.00 35.47 368 GLN A O 1
ATOM 2924 N N . ARG A 1 369 ? 8.707 3.277 -33.043 1.00 39.44 369 ARG A N 1
ATOM 2925 C CA . ARG A 1 369 ? 8.763 3.179 -34.528 1.00 39.44 369 ARG A CA 1
ATOM 2926 C C . ARG A 1 369 ? 10.023 3.435 -35.383 1.00 39.44 369 ARG A C 1
ATOM 2928 O O . ARG A 1 369 ? 10.544 4.531 -35.433 1.00 39.44 369 ARG A O 1
ATOM 2935 N N . GLU A 1 370 ? 10.202 2.547 -36.377 1.00 30.19 370 GLU A N 1
ATOM 2936 C CA . GLU A 1 370 ? 11.033 2.749 -37.587 1.00 30.19 370 GLU A CA 1
ATOM 2937 C C . GLU A 1 370 ? 10.652 3.998 -38.415 1.00 30.19 370 GLU A C 1
ATOM 2939 O O . GLU A 1 370 ? 11.497 4.528 -39.119 1.00 30.19 370 GLU A O 1
ATOM 2944 N N . GLU A 1 371 ? 9.412 4.504 -38.319 1.00 30.05 371 GLU A N 1
ATOM 2945 C CA . GLU A 1 371 ? 8.948 5.765 -38.937 1.00 30.05 371 GLU A CA 1
ATOM 2946 C C . GLU A 1 371 ? 8.635 6.877 -37.906 1.00 30.05 371 GLU A C 1
ATOM 2948 O O . GLU A 1 371 ? 7.850 7.783 -38.177 1.00 30.05 371 GLU A O 1
ATOM 2953 N N . VAL A 1 372 ? 9.225 6.823 -36.712 1.00 40.84 372 VAL A N 1
ATOM 2954 C CA . VAL A 1 372 ? 9.140 7.881 -35.696 1.00 40.84 372 VAL A CA 1
ATOM 2955 C C . VAL A 1 372 ? 10.509 8.496 -35.542 1.00 40.84 372 VAL A C 1
ATOM 2957 O O . VAL A 1 372 ? 11.463 7.799 -35.207 1.00 40.84 372 VAL A O 1
ATOM 2960 N N . ASP A 1 373 ? 10.619 9.791 -35.827 1.00 44.12 373 ASP A N 1
ATOM 2961 C CA . ASP A 1 373 ? 11.913 10.454 -35.784 1.00 44.12 373 ASP A CA 1
ATOM 2962 C C . ASP A 1 373 ? 12.319 10.620 -34.323 1.00 44.12 373 ASP A C 1
ATOM 2964 O O . ASP A 1 373 ? 11.922 11.549 -33.635 1.00 44.12 373 ASP A O 1
ATOM 2968 N N . THR A 1 374 ? 13.111 9.692 -33.807 1.00 66.56 374 THR A N 1
ATOM 2969 C CA . THR A 1 374 ? 13.993 10.037 -32.699 1.00 66.56 374 THR A CA 1
ATOM 2970 C C . THR A 1 374 ? 15.104 10.909 -33.217 1.00 66.56 374 THR A C 1
ATOM 2972 O O . THR A 1 374 ? 15.403 10.892 -34.410 1.00 66.56 374 THR A O 1
ATOM 2975 N N . PHE A 1 375 ? 15.790 11.629 -32.332 1.00 78.31 375 PHE A N 1
ATOM 2976 C CA . PHE A 1 375 ? 16.926 12.432 -32.769 1.00 78.31 375 PHE A CA 1
ATOM 2977 C C . PHE A 1 375 ? 17.932 11.605 -33.595 1.00 78.31 375 PHE A C 1
ATOM 2979 O O . PHE A 1 375 ? 18.419 12.054 -34.633 1.00 78.31 375 PHE A O 1
ATOM 2986 N N . ALA A 1 376 ? 18.204 10.368 -33.164 1.00 80.81 376 ALA A N 1
ATOM 2987 C CA . ALA A 1 376 ? 19.072 9.440 -33.875 1.00 80.81 376 ALA A CA 1
ATOM 2988 C C . ALA A 1 376 ? 18.563 9.118 -35.285 1.00 80.81 376 ALA A C 1
ATOM 2990 O O . ALA A 1 376 ? 19.360 9.129 -36.223 1.00 80.81 376 ALA A O 1
ATOM 2991 N N . LYS A 1 377 ? 17.257 8.881 -35.444 1.00 79.75 377 LYS A N 1
ATOM 2992 C CA . LYS A 1 377 ? 16.634 8.656 -36.747 1.00 79.75 377 LYS A CA 1
ATOM 2993 C C . LYS A 1 377 ? 16.621 9.920 -37.611 1.00 79.75 377 LYS A C 1
ATOM 2995 O O . LYS A 1 377 ? 17.075 9.851 -38.747 1.00 79.75 377 LYS A O 1
ATOM 3000 N N . THR A 1 378 ? 16.202 11.073 -37.084 1.00 85.31 378 THR A N 1
ATOM 3001 C CA . THR A 1 378 ? 16.249 12.375 -37.781 1.00 85.31 378 THR A CA 1
ATOM 3002 C C . THR A 1 378 ? 17.644 12.647 -38.326 1.00 85.31 378 THR A C 1
ATOM 3004 O O . THR A 1 378 ? 17.839 13.075 -39.466 1.00 85.31 378 THR A O 1
ATOM 3007 N N . MET A 1 379 ? 18.652 12.373 -37.499 1.00 86.62 379 MET A N 1
ATOM 3008 C CA . MET A 1 379 ? 20.038 12.519 -37.891 1.00 86.62 379 MET A CA 1
ATOM 3009 C C . MET A 1 379 ? 20.445 11.461 -38.927 1.00 86.62 379 MET A C 1
ATOM 3011 O O . MET A 1 379 ? 21.131 11.810 -39.882 1.00 86.62 379 MET A O 1
ATOM 3015 N N . ALA A 1 380 ? 19.996 10.209 -38.799 1.00 86.31 380 ALA A N 1
ATOM 3016 C CA . ALA A 1 380 ? 20.245 9.134 -39.763 1.00 86.31 380 ALA A CA 1
ATOM 3017 C C . ALA A 1 380 ? 19.665 9.436 -41.149 1.00 86.31 380 ALA A C 1
ATOM 3019 O O . ALA A 1 380 ? 20.345 9.230 -42.150 1.00 86.31 380 ALA A O 1
ATOM 3020 N N . GLU A 1 381 ? 18.445 9.966 -41.218 1.00 85.38 381 GLU A N 1
ATOM 3021 C CA . GLU A 1 381 ? 17.788 10.359 -42.467 1.00 85.38 381 GLU A CA 1
ATOM 3022 C C . GLU A 1 381 ? 18.528 11.510 -43.152 1.00 85.38 381 GLU A C 1
ATOM 3024 O O . GLU A 1 381 ? 18.742 11.483 -44.364 1.00 85.38 381 GLU A O 1
ATOM 3029 N N . LYS A 1 382 ? 18.979 12.500 -42.372 1.00 87.00 382 LYS A N 1
ATOM 3030 C CA . LYS A 1 382 ? 19.722 13.650 -42.899 1.00 87.00 382 LYS A CA 1
ATOM 3031 C C . LYS A 1 382 ? 21.168 13.317 -43.281 1.00 87.00 382 LYS A C 1
ATOM 3033 O O . LYS A 1 382 ? 21.688 13.871 -44.247 1.00 87.00 382 LYS A O 1
ATOM 3038 N N . GLU A 1 383 ? 21.838 12.456 -42.522 1.00 86.31 383 GLU A N 1
ATOM 3039 C CA . GLU A 1 383 ? 23.264 12.148 -42.696 1.00 86.31 383 GLU A CA 1
ATOM 3040 C C . GLU A 1 383 ? 23.533 10.854 -43.481 1.00 86.31 383 GLU A C 1
ATOM 3042 O O . GLU A 1 383 ? 24.648 10.644 -43.961 1.00 86.31 383 GLU A O 1
ATOM 3047 N N . GLY A 1 384 ? 22.532 9.986 -43.627 1.00 81.56 384 GLY A N 1
ATOM 3048 C CA . GLY A 1 384 ? 22.573 8.776 -44.448 1.00 81.56 384 GLY A CA 1
ATOM 3049 C C . GLY A 1 384 ? 23.129 7.513 -43.778 1.00 81.56 384 GLY A C 1
ATOM 3050 O O . GLY A 1 384 ? 23.424 6.553 -44.498 1.00 81.56 384 GLY A O 1
ATOM 3051 N N . PHE A 1 385 ? 23.304 7.477 -42.450 1.00 83.31 385 PHE A N 1
ATOM 3052 C CA . PHE A 1 385 ? 23.626 6.232 -41.730 1.00 83.31 385 PHE A CA 1
ATOM 3053 C C . PHE A 1 385 ? 22.385 5.377 -41.465 1.00 83.31 385 PHE A C 1
ATOM 3055 O O . PHE A 1 385 ? 21.255 5.819 -41.656 1.00 83.31 385 PHE A O 1
ATOM 3062 N N . LYS A 1 386 ? 22.580 4.117 -41.060 1.00 83.50 386 LYS A N 1
ATOM 3063 C CA . LYS A 1 386 ? 21.477 3.219 -40.712 1.00 83.50 386 LYS A CA 1
ATOM 3064 C C . LYS A 1 386 ? 21.114 3.356 -39.245 1.00 83.50 386 LYS A C 1
ATOM 3066 O O . LYS A 1 386 ? 21.977 3.407 -38.373 1.00 83.50 386 LYS A O 1
ATOM 3071 N N . TYR A 1 387 ? 19.820 3.387 -39.000 1.00 81.00 387 TYR A N 1
ATOM 3072 C CA . TYR A 1 387 ? 19.227 3.464 -37.684 1.00 81.00 387 TYR A CA 1
ATOM 3073 C C . TYR A 1 387 ? 18.341 2.238 -37.485 1.00 81.00 387 TYR A C 1
ATOM 3075 O O . TYR A 1 387 ? 17.634 1.845 -38.412 1.00 81.00 387 TYR A O 1
ATOM 3083 N N . GLU A 1 388 ? 18.416 1.615 -36.313 1.00 79.88 388 GLU A N 1
ATOM 3084 C CA . GLU A 1 388 ? 17.579 0.470 -35.961 1.00 79.88 388 GLU A CA 1
ATOM 3085 C C . GLU A 1 388 ? 17.091 0.572 -34.513 1.00 79.88 388 GLU A C 1
ATOM 3087 O O . GLU A 1 388 ? 17.800 1.037 -33.615 1.00 79.88 388 GLU A O 1
ATOM 3092 N N . GLU A 1 389 ? 15.884 0.065 -34.289 1.00 74.38 389 GLU A N 1
ATOM 3093 C CA . GLU A 1 389 ? 15.221 0.046 -32.990 1.00 74.38 389 GLU A CA 1
ATOM 3094 C C . GLU A 1 389 ? 15.085 -1.362 -32.450 1.00 74.38 389 GLU A C 1
ATOM 3096 O O . GLU A 1 389 ? 15.037 -2.344 -33.191 1.00 74.38 389 GLU A O 1
ATOM 3101 N N . THR A 1 390 ? 14.959 -1.461 -31.132 1.00 77.62 390 THR A N 1
ATOM 3102 C CA . THR A 1 390 ? 14.720 -2.734 -30.459 1.00 77.62 390 THR A CA 1
ATOM 3103 C C . THR A 1 390 ? 13.655 -2.591 -29.375 1.00 77.62 390 THR A C 1
ATOM 3105 O O . THR A 1 390 ? 13.274 -1.484 -28.994 1.00 77.62 390 THR A O 1
ATOM 3108 N N . LEU A 1 391 ? 13.155 -3.721 -28.868 1.00 72.00 391 LEU A N 1
ATOM 3109 C CA . LEU A 1 391 ? 12.306 -3.725 -27.677 1.00 72.00 391 LEU A CA 1
ATOM 3110 C C . LEU A 1 391 ? 13.059 -3.133 -26.476 1.00 72.00 391 LEU A C 1
ATOM 3112 O O . LEU A 1 391 ? 14.280 -3.221 -26.382 1.00 72.00 391 LEU A O 1
ATOM 3116 N N . THR A 1 392 ? 12.328 -2.585 -25.504 1.00 70.12 392 THR A N 1
ATOM 3117 C CA . THR A 1 392 ? 12.959 -2.006 -24.312 1.00 70.12 392 THR A CA 1
ATOM 3118 C C . THR A 1 392 ? 13.768 -3.029 -23.518 1.00 70.12 392 THR A C 1
ATOM 3120 O O . THR A 1 392 ? 13.308 -4.145 -23.251 1.00 70.12 392 THR A O 1
ATOM 3123 N N . GLY A 1 393 ? 14.925 -2.580 -23.038 1.00 74.31 393 GLY A N 1
ATOM 3124 C CA . GLY A 1 393 ? 15.889 -3.356 -22.281 1.00 74.31 393 GLY A CA 1
ATOM 3125 C C . GLY A 1 393 ? 17.138 -3.643 -23.100 1.00 74.31 393 GLY A C 1
ATOM 3126 O O . GLY A 1 393 ? 17.061 -4.208 -24.190 1.00 74.31 393 GLY A O 1
ATOM 3127 N N . PHE A 1 394 ? 18.293 -3.318 -22.525 1.00 84.31 394 PHE A N 1
ATOM 3128 C CA . PHE A 1 394 ? 19.590 -3.415 -23.191 1.00 84.31 394 PHE A CA 1
ATOM 3129 C C . PHE A 1 394 ? 19.929 -4.798 -23.768 1.00 84.31 394 PHE A C 1
ATOM 3131 O O . PHE A 1 394 ? 20.697 -4.895 -24.722 1.00 84.31 394 PHE A O 1
ATOM 3138 N N . LYS A 1 395 ? 19.293 -5.869 -23.267 1.00 85.56 395 LYS A N 1
ATOM 3139 C CA . LYS A 1 395 ? 19.367 -7.206 -23.866 1.00 85.56 395 LYS A CA 1
ATOM 3140 C C . LYS A 1 395 ? 19.060 -7.210 -25.363 1.00 85.56 395 LYS A C 1
ATOM 3142 O O . LYS A 1 395 ? 19.751 -7.892 -26.111 1.00 85.56 395 LYS A O 1
ATOM 3147 N N . TRP A 1 396 ? 18.073 -6.443 -25.822 1.00 86.38 396 TRP A N 1
ATOM 3148 C CA . TRP A 1 396 ? 17.699 -6.431 -27.234 1.00 86.38 396 TRP A CA 1
ATOM 3149 C C . TRP A 1 396 ? 18.695 -5.632 -28.075 1.00 86.38 396 TRP A C 1
ATOM 3151 O O . TRP A 1 396 ? 19.109 -6.115 -29.127 1.00 86.38 396 TRP A O 1
ATOM 3161 N N . LEU A 1 397 ? 19.154 -4.480 -27.574 1.00 88.06 397 LEU A N 1
ATOM 3162 C CA . LEU A 1 397 ? 20.205 -3.679 -28.211 1.00 88.06 397 LEU A CA 1
ATOM 3163 C C . LEU A 1 397 ? 21.495 -4.461 -28.387 1.00 88.06 397 LEU A C 1
ATOM 3165 O O . LEU A 1 397 ? 22.040 -4.515 -29.484 1.00 88.06 397 LEU A O 1
ATOM 3169 N N . ALA A 1 398 ? 21.978 -5.073 -27.311 1.00 92.00 398 ALA A N 1
ATOM 3170 C CA . ALA A 1 398 ? 23.238 -5.791 -27.314 1.00 92.00 398 ALA A CA 1
ATOM 3171 C C . ALA A 1 398 ? 23.184 -7.030 -28.219 1.00 92.00 398 ALA A C 1
ATOM 3173 O O . ALA A 1 398 ? 24.080 -7.226 -29.040 1.00 92.00 398 ALA A O 1
ATOM 3174 N N . ASN A 1 399 ? 22.114 -7.834 -28.146 1.00 91.75 399 ASN A N 1
ATOM 3175 C CA . ASN A 1 399 ? 21.959 -8.989 -29.038 1.00 91.75 399 ASN A CA 1
ATOM 3176 C C . ASN A 1 399 ? 21.881 -8.550 -30.507 1.00 91.75 399 ASN A C 1
ATOM 3178 O O . ASN A 1 399 ? 22.539 -9.139 -31.364 1.00 91.75 399 ASN A O 1
ATOM 3182 N N . ARG A 1 400 ? 21.155 -7.469 -30.804 1.00 88.44 400 ARG A N 1
ATOM 3183 C CA . ARG A 1 400 ? 21.043 -6.972 -32.174 1.00 88.44 400 ARG A CA 1
ATOM 3184 C C . ARG A 1 400 ? 22.345 -6.343 -32.685 1.00 88.44 400 ARG A C 1
ATOM 3186 O O . ARG A 1 400 ? 22.734 -6.566 -33.833 1.00 88.44 400 ARG A O 1
ATOM 3193 N N . ALA A 1 401 ? 23.068 -5.629 -31.827 1.00 90.06 401 ALA A N 1
ATOM 3194 C CA . ALA A 1 401 ? 24.400 -5.125 -32.133 1.00 90.06 401 ALA A CA 1
ATOM 3195 C C . ALA A 1 401 ? 25.372 -6.271 -32.436 1.00 90.06 401 ALA A C 1
ATOM 3197 O O . ALA A 1 401 ? 26.131 -6.186 -33.403 1.00 90.06 401 ALA A O 1
ATOM 3198 N N . TYR A 1 402 ? 25.317 -7.361 -31.667 1.00 91.62 402 TYR A N 1
ATOM 3199 C CA . TYR A 1 402 ? 26.088 -8.572 -31.935 1.00 91.62 402 TYR A CA 1
ATOM 3200 C C . TYR A 1 402 ? 25.732 -9.193 -33.293 1.00 91.62 402 TYR A C 1
ATOM 3202 O O . TYR A 1 402 ? 26.629 -9.456 -34.093 1.00 91.62 402 TYR A O 1
ATOM 3210 N N . GLU A 1 403 ? 24.443 -9.364 -33.606 1.00 89.88 403 GLU A N 1
ATOM 3211 C CA . GLU A 1 403 ? 23.999 -9.880 -34.909 1.00 89.88 403 GLU A CA 1
ATOM 3212 C C . GLU A 1 403 ? 24.531 -9.041 -36.075 1.00 89.88 403 GLU A C 1
ATOM 3214 O O . GLU A 1 403 ? 25.026 -9.584 -37.064 1.00 89.88 403 GLU A O 1
ATOM 3219 N N . LEU A 1 404 ? 24.459 -7.715 -35.977 1.00 87.38 404 LEU A N 1
ATOM 3220 C CA . LEU A 1 404 ? 24.966 -6.832 -37.022 1.00 87.38 404 LEU A CA 1
ATOM 3221 C C . LEU A 1 404 ? 26.488 -6.885 -37.144 1.00 87.38 404 LEU A C 1
ATOM 3223 O O . LEU A 1 404 ? 26.999 -7.022 -38.259 1.00 87.38 404 LEU A O 1
ATOM 3227 N N . ARG A 1 405 ? 27.210 -6.847 -36.018 1.00 89.38 405 ARG A N 1
ATOM 3228 C CA . ARG A 1 405 ? 28.670 -7.023 -35.989 1.00 89.38 405 ARG A CA 1
ATOM 3229 C C . ARG A 1 405 ? 29.075 -8.355 -36.627 1.00 89.38 405 ARG A C 1
ATOM 3231 O O . ARG A 1 405 ? 30.000 -8.381 -37.435 1.00 89.38 405 ARG A O 1
ATOM 3238 N N . SER A 1 406 ? 28.330 -9.433 -36.367 1.00 88.25 406 SER A N 1
ATOM 3239 C CA . SER A 1 406 ? 28.564 -10.755 -36.972 1.00 88.25 406 SER A CA 1
ATOM 3240 C C . SER A 1 406 ? 28.346 -10.780 -38.492 1.00 88.25 406 SER A C 1
ATOM 3242 O O . SER A 1 406 ? 28.996 -11.544 -39.200 1.00 88.25 406 SER A O 1
ATOM 3244 N N . LYS A 1 407 ? 27.495 -9.887 -39.016 1.00 88.88 407 LYS A N 1
ATOM 3245 C CA . LYS A 1 407 ? 27.264 -9.667 -40.455 1.00 88.88 407 LYS A CA 1
ATOM 3246 C C . LYS A 1 407 ? 28.249 -8.660 -41.070 1.00 88.88 407 LYS A C 1
ATOM 3248 O O . LYS A 1 407 ? 28.000 -8.144 -42.161 1.00 88.88 407 LYS A O 1
ATOM 3253 N N . GLY A 1 408 ? 29.339 -8.335 -40.369 1.00 84.38 408 GLY A N 1
ATOM 3254 C CA . GLY A 1 408 ? 30.367 -7.393 -40.819 1.00 84.38 408 GLY A CA 1
ATOM 3255 C C . GLY A 1 408 ? 29.930 -5.926 -40.799 1.00 84.38 408 GLY A C 1
ATOM 3256 O O . GLY A 1 408 ? 30.572 -5.084 -41.427 1.00 84.38 408 GLY A O 1
ATOM 3257 N N . LYS A 1 409 ? 28.826 -5.599 -40.117 1.00 84.81 409 LYS A N 1
ATOM 3258 C CA . LYS A 1 409 ? 28.358 -4.220 -39.968 1.00 84.81 409 LYS A CA 1
ATOM 3259 C C . LYS A 1 409 ? 29.048 -3.540 -38.785 1.00 84.81 409 LYS A C 1
ATOM 3261 O O . LYS A 1 409 ? 29.357 -4.170 -37.777 1.00 84.81 409 LYS A O 1
ATOM 3266 N N . VAL A 1 410 ? 29.256 -2.233 -38.889 1.00 83.56 410 VAL A N 1
ATOM 3267 C CA . VAL A 1 410 ? 29.819 -1.405 -37.820 1.00 83.56 410 VAL A CA 1
ATOM 3268 C C . VAL A 1 410 ? 28.679 -0.818 -37.006 1.00 83.56 410 VAL A C 1
ATOM 3270 O O . VAL A 1 410 ? 27.872 -0.057 -37.527 1.00 83.56 410 VAL A O 1
ATOM 3273 N N . VAL A 1 411 ? 28.641 -1.136 -35.718 1.00 88.12 411 VAL A N 1
ATOM 3274 C CA . VAL A 1 411 ? 27.682 -0.551 -34.778 1.00 88.12 411 VAL A CA 1
ATOM 3275 C C . VAL A 1 411 ? 28.381 0.556 -34.000 1.00 88.12 411 VAL A C 1
ATOM 3277 O O . VAL A 1 411 ? 29.268 0.250 -33.204 1.00 88.12 411 VAL A O 1
ATOM 3280 N N . LEU A 1 412 ? 28.019 1.817 -34.255 1.00 86.44 412 LEU A N 1
ATOM 3281 C CA . LEU A 1 412 ? 28.672 2.979 -33.635 1.00 86.44 412 LEU A CA 1
ATOM 3282 C C . LEU A 1 412 ? 28.239 3.202 -32.191 1.00 86.44 412 LEU A C 1
ATOM 3284 O O . LEU A 1 412 ? 29.069 3.533 -31.350 1.00 86.44 412 LEU A O 1
ATOM 3288 N N . LEU A 1 413 ? 26.946 3.054 -31.925 1.00 91.00 413 LEU A N 1
ATOM 3289 C CA . LEU A 1 413 ? 26.357 3.316 -30.621 1.00 91.00 413 LEU A CA 1
ATOM 3290 C C . LEU A 1 413 ? 25.086 2.493 -30.472 1.00 91.00 413 LEU A C 1
ATOM 3292 O O . LEU A 1 413 ? 24.335 2.356 -31.434 1.00 91.00 413 LEU A O 1
ATOM 3296 N N . ALA A 1 414 ? 24.844 1.992 -29.266 1.00 91.12 414 ALA A N 1
ATOM 3297 C CA . ALA A 1 414 ? 23.523 1.588 -28.810 1.00 91.12 414 ALA A CA 1
ATOM 3298 C C . ALA A 1 414 ? 23.197 2.351 -27.523 1.00 91.12 414 ALA A C 1
ATOM 3300 O O . ALA A 1 414 ? 24.064 2.430 -26.655 1.00 91.12 414 ALA A O 1
ATOM 3301 N N . TRP A 1 415 ? 22.003 2.926 -27.379 1.00 89.62 415 TRP A N 1
ATOM 3302 C CA . TRP A 1 415 ? 21.653 3.649 -26.151 1.00 89.62 415 TRP A CA 1
ATOM 3303 C C . TRP A 1 415 ? 20.161 3.625 -25.809 1.00 89.62 415 TRP A C 1
ATOM 3305 O O . TRP A 1 415 ? 19.324 3.421 -26.684 1.00 89.62 415 TRP A O 1
ATOM 3315 N N . GLU A 1 416 ? 19.845 3.815 -24.528 1.00 84.00 416 GLU A N 1
ATOM 3316 C CA . GLU A 1 416 ? 18.489 3.943 -23.980 1.00 84.00 416 GLU A CA 1
ATOM 3317 C C . GLU A 1 416 ? 18.359 5.211 -23.123 1.00 84.00 416 GLU A C 1
ATOM 3319 O O . GLU A 1 416 ? 19.344 5.718 -22.581 1.00 84.00 416 GLU A O 1
ATOM 3324 N N . GLU A 1 417 ? 17.136 5.724 -22.979 1.00 79.19 417 GLU A N 1
ATOM 3325 C CA . GLU A 1 417 ? 16.848 7.003 -22.323 1.00 79.19 417 GLU A CA 1
ATOM 3326 C C . GLU A 1 417 ? 17.182 7.012 -20.827 1.00 79.19 417 GLU A C 1
ATOM 3328 O O . GLU A 1 417 ? 17.425 8.076 -20.257 1.00 79.19 417 GLU A O 1
ATOM 3333 N N . SER A 1 418 ? 17.236 5.836 -20.190 1.00 79.81 418 SER A N 1
ATOM 3334 C CA . SER A 1 418 ? 17.638 5.661 -18.788 1.00 79.81 418 SER A CA 1
ATOM 3335 C C . SER A 1 418 ? 19.156 5.695 -18.615 1.00 79.81 418 SER A C 1
ATOM 3337 O O . SER A 1 418 ? 19.732 4.863 -17.909 1.00 79.81 418 SER A O 1
ATOM 3339 N N . ILE A 1 419 ? 19.802 6.631 -19.312 1.00 90.06 419 ILE A N 1
ATOM 3340 C CA . ILE A 1 419 ? 21.225 6.965 -19.217 1.00 90.06 419 ILE A CA 1
ATOM 3341 C C . ILE A 1 419 ? 22.185 5.774 -19.407 1.00 90.06 419 ILE A C 1
ATOM 3343 O O . ILE A 1 419 ? 23.270 5.722 -18.820 1.00 90.06 419 ILE A O 1
ATOM 3347 N N . GLY A 1 420 ? 21.769 4.811 -20.234 1.00 91.94 420 GLY A N 1
ATOM 3348 C CA . GLY A 1 420 ? 22.536 3.625 -20.598 1.00 91.94 420 GLY A CA 1
ATOM 3349 C C . GLY A 1 420 ? 23.045 3.722 -22.030 1.00 91.94 420 GLY A C 1
ATOM 3350 O O . GLY A 1 420 ? 22.249 3.783 -22.964 1.00 91.94 420 GLY A O 1
ATOM 3351 N N . TYR A 1 421 ? 24.361 3.695 -22.218 1.00 94.31 421 TYR A N 1
ATOM 3352 C CA . TYR A 1 421 ? 24.998 3.860 -23.528 1.00 94.31 421 TYR A CA 1
ATOM 3353 C C . TYR A 1 421 ? 26.069 2.793 -23.719 1.00 94.31 421 TYR A C 1
ATOM 3355 O O . TYR A 1 421 ? 26.791 2.481 -22.783 1.00 94.31 421 TYR A O 1
ATOM 3363 N N . MET A 1 422 ? 26.208 2.261 -24.928 1.00 94.19 422 MET A N 1
ATOM 3364 C CA . MET A 1 422 ? 27.239 1.290 -25.310 1.00 94.19 422 MET A CA 1
ATOM 3365 C C . MET A 1 422 ? 28.039 1.825 -26.503 1.00 94.19 422 MET A C 1
ATOM 3367 O O . MET A 1 422 ? 27.892 1.335 -27.631 1.00 94.19 422 MET A O 1
ATOM 3371 N N . PRO A 1 423 ? 28.861 2.870 -26.292 1.00 88.19 423 PRO A N 1
ATOM 3372 C CA . PRO A 1 423 ? 29.995 3.132 -27.158 1.00 88.19 423 PRO A CA 1
ATOM 3373 C C . PRO A 1 423 ? 31.078 2.118 -26.780 1.00 88.19 423 PRO A C 1
ATOM 3375 O O . PRO A 1 423 ? 31.547 2.130 -25.649 1.00 88.19 423 PRO A O 1
ATOM 3378 N N . GLY A 1 424 ? 31.461 1.206 -27.671 1.00 85.75 424 GLY A N 1
ATOM 3379 C CA . GLY A 1 424 ? 32.573 0.305 -27.354 1.00 85.75 424 GLY A CA 1
ATOM 3380 C C . GLY A 1 424 ? 32.415 -1.156 -27.726 1.00 85.75 424 GLY A C 1
ATOM 3381 O O . GLY A 1 424 ? 31.502 -1.571 -28.449 1.00 85.75 424 GLY A O 1
ATOM 3382 N N . ALA A 1 425 ? 33.375 -1.926 -27.219 1.00 89.81 425 ALA A N 1
ATOM 3383 C CA . ALA A 1 425 ? 33.498 -3.360 -27.436 1.00 89.81 425 ALA A CA 1
ATOM 3384 C C . ALA A 1 425 ? 32.520 -4.185 -26.582 1.00 89.81 425 ALA A C 1
ATOM 3386 O O . ALA A 1 425 ? 32.041 -5.214 -27.058 1.00 89.81 425 ALA A O 1
ATOM 3387 N N . SER A 1 426 ? 32.189 -3.716 -25.374 1.00 94.56 426 SER A N 1
ATOM 3388 C CA . SER A 1 426 ? 31.200 -4.329 -24.477 1.00 94.56 426 SER A CA 1
ATOM 3389 C C . SER A 1 426 ? 29.844 -4.513 -25.170 1.00 94.56 426 SER A C 1
ATOM 3391 O O . SER A 1 426 ? 29.480 -3.743 -26.061 1.00 94.56 426 SER A O 1
ATOM 3393 N N . LEU A 1 427 ? 29.086 -5.529 -24.752 1.00 94.50 427 LEU A N 1
ATOM 3394 C CA . LEU A 1 427 ? 27.708 -5.792 -25.186 1.00 94.50 427 LEU A CA 1
ATOM 3395 C C . LEU A 1 427 ? 26.727 -5.607 -24.015 1.00 94.50 427 LEU A C 1
ATOM 3397 O O . LEU A 1 427 ? 25.800 -6.386 -23.801 1.00 94.50 427 LEU A O 1
ATOM 3401 N N . ASP A 1 428 ? 26.959 -4.544 -23.250 1.00 94.69 428 ASP A N 1
ATOM 3402 C CA . ASP A 1 428 ? 26.054 -3.970 -22.259 1.00 94.69 428 ASP A CA 1
ATOM 3403 C C . ASP A 1 428 ? 26.343 -2.464 -22.149 1.00 94.69 428 ASP A C 1
ATOM 3405 O O . ASP A 1 428 ? 27.278 -1.958 -22.776 1.00 94.69 428 ASP A O 1
ATOM 3409 N N . LYS A 1 429 ? 25.549 -1.744 -21.361 1.00 94.75 429 LYS A N 1
ATOM 3410 C CA . LYS A 1 429 ? 25.791 -0.336 -21.062 1.00 94.75 429 LYS A CA 1
ATOM 3411 C C . LYS A 1 429 ? 27.157 -0.167 -20.407 1.00 94.75 429 LYS A C 1
ATOM 3413 O O . LYS A 1 429 ? 27.532 -0.919 -19.506 1.00 94.75 429 LYS A O 1
ATOM 3418 N N . ASP A 1 430 ? 27.875 0.842 -20.865 1.00 97.31 430 ASP A N 1
ATOM 3419 C CA . ASP A 1 430 ? 29.266 1.086 -20.552 1.00 97.31 430 ASP A CA 1
ATOM 3420 C C . ASP A 1 430 ? 29.469 2.540 -20.120 1.00 97.31 430 ASP A C 1
ATOM 3422 O O . ASP A 1 430 ? 29.832 3.419 -20.910 1.00 97.31 430 ASP A O 1
ATOM 3426 N N . GLY A 1 431 ? 29.212 2.808 -18.838 1.00 97.75 431 GLY A N 1
ATOM 3427 C CA . GLY A 1 431 ? 29.407 4.130 -18.249 1.00 97.75 431 GLY A CA 1
ATOM 3428 C C . GLY A 1 431 ? 30.875 4.565 -18.251 1.00 97.75 431 GLY A C 1
ATOM 3429 O O . GLY A 1 431 ? 31.161 5.759 -18.328 1.00 97.75 431 GLY A O 1
ATOM 3430 N N . VAL A 1 432 ? 31.814 3.611 -18.245 1.00 98.38 432 VAL A N 1
ATOM 3431 C CA . VAL A 1 432 ? 33.259 3.875 -18.244 1.00 98.38 432 VAL A CA 1
ATOM 3432 C C . VAL A 1 432 ? 33.714 4.458 -19.580 1.00 98.38 432 VAL A C 1
ATOM 3434 O O . VAL A 1 432 ? 34.336 5.523 -19.609 1.00 98.38 432 VAL A O 1
ATOM 3437 N N . VAL A 1 433 ? 33.395 3.791 -20.693 1.00 97.81 433 VAL A N 1
ATOM 3438 C CA . VAL A 1 433 ? 33.751 4.285 -22.033 1.00 97.81 433 VAL A CA 1
ATOM 3439 C C . VAL A 1 433 ? 32.953 5.541 -22.357 1.00 97.81 433 VAL A C 1
ATOM 3441 O O . VAL A 1 433 ? 33.517 6.507 -22.868 1.00 97.81 433 VAL A O 1
ATOM 3444 N N . THR A 1 434 ? 31.670 5.581 -21.991 1.00 97.94 434 THR A N 1
ATOM 3445 C CA . THR A 1 434 ? 30.821 6.764 -22.194 1.00 97.94 434 THR A CA 1
ATOM 3446 C C . THR A 1 434 ? 31.398 7.999 -21.508 1.00 97.94 434 THR A C 1
ATOM 3448 O O . THR A 1 434 ? 31.490 9.056 -22.131 1.00 97.94 434 THR A O 1
ATOM 3451 N N . CYS A 1 435 ? 31.877 7.859 -20.269 1.00 97.75 435 CYS A N 1
ATOM 3452 C CA . CYS A 1 435 ? 32.557 8.926 -19.541 1.00 97.75 435 CYS A CA 1
ATOM 3453 C C . CYS A 1 435 ? 33.786 9.453 -20.298 1.00 97.75 435 CYS A C 1
ATOM 3455 O O . CYS A 1 435 ? 33.978 10.665 -20.407 1.00 97.75 435 CYS A O 1
ATOM 3457 N N . ALA A 1 436 ? 34.610 8.565 -20.859 1.00 97.19 436 ALA A N 1
ATOM 3458 C CA . ALA A 1 436 ? 35.792 8.969 -21.617 1.00 97.19 436 ALA A CA 1
ATOM 3459 C C . ALA A 1 436 ? 35.448 9.634 -22.960 1.00 97.19 436 ALA A C 1
ATOM 3461 O O . ALA A 1 436 ? 36.090 10.613 -23.345 1.00 97.19 436 ALA A O 1
ATOM 3462 N N . VAL A 1 437 ? 34.400 9.166 -23.643 1.00 97.38 437 VAL A N 1
ATOM 3463 C CA . VAL A 1 437 ? 33.904 9.783 -24.882 1.00 97.38 437 VAL A CA 1
ATOM 3464 C C . VAL A 1 437 ? 33.336 11.179 -24.617 1.00 97.38 437 VAL A C 1
ATOM 3466 O O . VAL A 1 437 ? 33.639 12.111 -25.362 1.00 97.38 437 VAL A O 1
ATOM 3469 N N . PHE A 1 438 ? 32.568 11.366 -23.540 1.00 97.88 438 PHE A N 1
ATOM 3470 C CA . PHE A 1 438 ? 32.092 12.695 -23.149 1.00 97.88 438 PHE A CA 1
ATOM 3471 C C . PHE A 1 438 ? 33.218 13.609 -22.669 1.00 97.88 438 PHE A C 1
ATOM 3473 O O . PHE A 1 438 ? 33.136 14.813 -22.897 1.00 97.88 438 PHE A O 1
ATOM 3480 N N . ALA A 1 439 ? 34.286 13.079 -22.065 1.00 96.56 439 ALA A N 1
ATOM 3481 C CA . ALA A 1 439 ? 35.474 13.872 -21.757 1.00 96.56 439 ALA A CA 1
ATOM 3482 C C . ALA A 1 439 ? 36.148 14.385 -23.043 1.00 96.56 439 ALA A C 1
ATOM 3484 O O . ALA A 1 439 ? 36.467 15.574 -23.136 1.00 96.56 439 ALA A O 1
ATOM 3485 N N . ASP A 1 440 ? 36.339 13.511 -24.044 1.00 96.06 440 ASP A N 1
ATOM 3486 C CA . ASP A 1 440 ? 36.886 13.865 -25.372 1.00 96.06 440 ASP A CA 1
ATOM 3487 C C . ASP A 1 440 ? 36.029 14.958 -26.025 1.00 96.06 440 ASP A C 1
ATOM 3489 O O . ASP A 1 440 ? 36.540 15.982 -26.489 1.00 96.06 440 ASP A O 1
ATOM 3493 N N . PHE A 1 441 ? 34.705 14.798 -25.953 1.00 96.94 441 PHE A N 1
ATOM 3494 C CA . PHE A 1 441 ? 33.757 15.791 -26.442 1.00 96.94 441 PHE A CA 1
ATOM 3495 C C . PHE A 1 441 ? 33.843 17.114 -25.658 1.00 96.94 441 PHE A C 1
ATOM 3497 O O . PHE A 1 441 ? 33.901 18.189 -26.255 1.00 96.94 441 PHE A O 1
ATOM 3504 N N . PHE A 1 442 ? 33.940 17.061 -24.329 1.00 96.31 442 PHE A N 1
ATOM 3505 C CA . PHE A 1 442 ? 34.081 18.242 -23.479 1.00 96.31 442 PHE A CA 1
ATOM 3506 C C . PHE A 1 442 ? 35.330 19.054 -23.832 1.00 96.31 442 PHE A C 1
ATOM 3508 O O . PHE A 1 442 ? 35.248 20.271 -23.981 1.00 96.31 442 PHE A O 1
ATOM 3515 N N . THR A 1 443 ? 36.478 18.398 -24.028 1.00 94.81 443 THR A N 1
ATOM 3516 C CA . THR A 1 443 ? 37.720 19.081 -24.429 1.00 94.81 443 THR A CA 1
ATOM 3517 C C . THR A 1 443 ? 37.567 19.772 -25.776 1.00 94.81 443 THR A C 1
ATOM 3519 O O . THR A 1 443 ? 37.975 20.925 -25.934 1.00 94.81 443 THR A O 1
ATOM 3522 N N . PHE A 1 444 ? 36.938 19.102 -26.740 1.00 94.44 444 PHE A N 1
ATOM 3523 C CA . PHE A 1 444 ? 36.645 19.694 -28.039 1.00 94.44 444 PHE A CA 1
ATOM 3524 C C . PHE A 1 444 ? 35.755 20.942 -27.931 1.00 94.44 444 PHE A C 1
ATOM 3526 O O . PHE A 1 444 ? 36.067 21.967 -28.543 1.00 94.44 444 PHE A O 1
ATOM 3533 N N . LEU A 1 445 ? 34.683 20.888 -27.134 1.00 95.50 445 LEU A N 1
ATOM 3534 C CA . LEU A 1 445 ? 33.784 22.027 -26.918 1.00 95.50 445 LEU A CA 1
ATOM 3535 C C . LEU A 1 445 ? 34.470 23.167 -26.156 1.00 95.50 445 LEU A C 1
ATOM 3537 O O . LEU A 1 445 ? 34.382 24.326 -26.565 1.00 95.50 445 LEU A O 1
ATOM 3541 N N . ASN A 1 446 ? 35.247 22.842 -25.121 1.00 92.50 446 ASN A N 1
ATOM 3542 C CA . ASN A 1 446 ? 35.996 23.818 -24.337 1.00 92.50 446 ASN A CA 1
ATOM 3543 C C . ASN A 1 446 ? 37.039 24.562 -25.193 1.00 92.50 446 ASN A C 1
ATOM 3545 O O . ASN A 1 446 ? 37.165 25.781 -25.078 1.00 92.50 446 ASN A O 1
ATOM 3549 N N . ASN A 1 447 ? 37.721 23.874 -26.118 1.00 92.56 447 ASN A N 1
ATOM 3550 C CA . ASN A 1 447 ? 38.631 24.512 -27.080 1.00 92.56 447 ASN A CA 1
ATOM 3551 C C . ASN A 1 447 ? 37.902 25.456 -28.049 1.00 92.56 447 ASN A C 1
ATOM 3553 O O . ASN A 1 447 ? 38.462 26.469 -28.468 1.00 92.56 447 ASN A O 1
ATOM 3557 N N . LYS A 1 448 ? 36.640 25.155 -28.374 1.00 93.06 448 LYS A N 1
ATOM 3558 C CA . LYS A 1 448 ? 35.757 26.026 -29.162 1.00 93.06 448 LYS A CA 1
ATOM 3559 C C . LYS A 1 448 ? 35.065 27.114 -28.338 1.00 93.06 448 LYS A C 1
ATOM 3561 O O . LYS A 1 448 ? 34.401 27.962 -28.925 1.00 93.06 448 LYS A O 1
ATOM 3566 N N . LYS A 1 449 ? 35.249 27.122 -27.013 1.00 93.25 449 LYS A N 1
ATOM 3567 C CA . LYS A 1 449 ? 34.613 28.049 -26.064 1.00 93.25 449 LYS A CA 1
ATOM 3568 C C . LYS A 1 449 ? 33.078 28.034 -26.132 1.00 93.25 449 LYS A C 1
ATOM 3570 O O . LYS A 1 449 ? 32.458 29.077 -25.953 1.00 93.25 449 LYS A O 1
ATOM 3575 N N . ILE A 1 450 ? 32.491 26.865 -26.377 1.00 95.19 450 ILE A N 1
ATOM 3576 C CA . ILE A 1 450 ? 31.038 26.639 -26.345 1.00 95.19 450 ILE A CA 1
ATOM 3577 C C . ILE A 1 450 ? 30.702 25.583 -25.292 1.00 95.19 450 ILE A C 1
ATOM 3579 O O . ILE A 1 450 ? 31.549 24.749 -24.961 1.00 95.19 450 ILE A O 1
ATOM 3583 N N . THR A 1 451 ? 29.488 25.627 -24.756 1.00 96.12 451 THR A N 1
ATOM 3584 C CA . THR A 1 451 ? 28.998 24.655 -23.771 1.00 96.12 451 THR A CA 1
ATOM 3585 C C . THR A 1 451 ? 28.348 23.439 -24.442 1.00 96.12 451 THR A C 1
ATOM 3587 O O . THR A 1 451 ? 28.072 23.431 -25.647 1.00 96.12 451 THR A O 1
ATOM 3590 N N . PHE A 1 452 ? 28.065 22.389 -23.671 1.00 97.56 452 PHE A N 1
ATOM 3591 C CA . PHE A 1 452 ? 27.219 21.290 -24.136 1.00 97.56 452 PHE A CA 1
ATOM 3592 C C . PHE A 1 452 ? 25.796 21.759 -24.444 1.00 97.56 452 PHE A C 1
ATOM 3594 O O . PHE A 1 452 ? 25.200 21.270 -25.402 1.00 97.56 452 PHE A O 1
ATOM 3601 N N . THR A 1 453 ? 25.258 22.716 -23.682 1.00 94.94 453 THR A N 1
ATOM 3602 C CA . THR A 1 453 ? 23.951 23.326 -23.975 1.00 94.94 453 THR A CA 1
ATOM 3603 C C . THR A 1 453 ? 23.959 24.090 -25.301 1.00 94.94 453 THR A C 1
ATOM 3605 O O . THR A 1 453 ? 23.057 23.875 -26.110 1.00 94.94 453 THR A O 1
ATOM 3608 N N . ASP A 1 454 ? 25.004 24.872 -25.594 1.00 95.62 454 ASP A N 1
ATOM 3609 C CA . ASP A 1 454 ? 25.183 25.552 -26.885 1.00 95.62 454 ASP A CA 1
ATOM 3610 C C . ASP A 1 454 ? 25.271 24.538 -28.033 1.00 95.62 454 ASP A C 1
ATOM 3612 O O . ASP A 1 454 ? 24.663 24.703 -29.092 1.00 95.62 454 ASP A O 1
ATOM 3616 N N . GLN A 1 455 ? 26.030 23.457 -27.830 1.00 96.88 455 GLN A N 1
ATOM 3617 C CA . GLN A 1 455 ? 26.177 22.401 -28.825 1.00 96.88 455 GLN A CA 1
ATOM 3618 C C . GLN A 1 455 ? 24.860 21.653 -29.058 1.00 96.88 455 GLN A C 1
ATOM 3620 O O . GLN A 1 455 ? 24.531 21.337 -30.201 1.00 96.88 455 GLN A O 1
ATOM 3625 N N . LEU A 1 456 ? 24.091 21.392 -28.004 1.00 93.81 456 LEU A N 1
ATOM 3626 C CA . LEU A 1 456 ? 22.765 20.792 -28.099 1.00 93.81 456 LEU A CA 1
ATOM 3627 C C . LEU A 1 456 ? 21.797 21.714 -28.856 1.00 93.81 456 LEU A C 1
ATOM 3629 O O . LEU A 1 456 ? 21.043 21.254 -29.710 1.00 93.81 456 LEU A O 1
ATOM 3633 N N . GLU A 1 457 ? 21.858 23.024 -28.618 1.00 92.12 457 GLU A N 1
ATOM 3634 C CA . GLU A 1 457 ? 21.086 24.013 -29.375 1.00 92.12 457 GLU A CA 1
ATOM 3635 C C . GLU A 1 457 ? 21.501 24.084 -30.843 1.00 92.12 457 GLU A C 1
ATOM 3637 O O . GLU A 1 457 ? 20.640 24.147 -31.719 1.00 92.12 457 GLU A O 1
ATOM 3642 N N . ASN A 1 458 ? 22.800 24.006 -31.136 1.00 93.94 458 ASN A N 1
ATOM 3643 C CA . ASN A 1 458 ? 23.320 23.927 -32.499 1.00 93.94 458 ASN A CA 1
ATOM 3644 C C . ASN A 1 458 ? 22.815 22.665 -33.216 1.00 93.94 458 ASN A C 1
ATOM 3646 O O . ASN A 1 458 ? 22.368 22.720 -34.364 1.00 93.94 458 ASN A O 1
ATOM 3650 N N . ILE A 1 459 ? 22.825 21.532 -32.516 1.00 93.12 459 ILE A N 1
ATOM 3651 C CA . ILE A 1 459 ? 22.272 20.273 -33.003 1.00 93.12 459 ILE A CA 1
ATOM 3652 C C . ILE A 1 459 ? 20.773 20.434 -33.305 1.00 93.12 459 ILE A C 1
ATOM 3654 O O . ILE A 1 459 ? 20.346 20.162 -34.427 1.00 93.12 459 ILE A O 1
ATOM 3658 N N . TYR A 1 460 ? 19.976 20.963 -32.376 1.00 91.75 460 TYR A N 1
ATOM 3659 C CA . TYR A 1 460 ? 18.543 21.172 -32.604 1.00 91.75 460 TYR A CA 1
ATOM 3660 C C . TYR A 1 460 ? 18.237 22.209 -33.693 1.00 91.75 460 TYR A C 1
ATOM 3662 O O . TYR A 1 460 ? 17.245 22.087 -34.414 1.00 91.75 460 TYR A O 1
ATOM 3670 N N . ALA A 1 461 ? 19.096 23.210 -33.874 1.00 90.25 461 ALA A N 1
ATOM 3671 C CA . ALA A 1 461 ? 18.993 24.165 -34.972 1.00 90.25 461 ALA A CA 1
ATOM 3672 C C . ALA A 1 461 ? 19.295 23.532 -36.341 1.00 90.25 461 ALA A C 1
ATOM 3674 O O . ALA A 1 461 ? 18.828 24.042 -37.354 1.00 90.25 461 ALA A O 1
ATOM 3675 N N . ASN A 1 462 ? 20.056 22.435 -36.387 1.00 91.50 462 ASN A N 1
ATOM 3676 C CA . ASN A 1 462 ? 20.419 21.753 -37.628 1.00 91.50 462 ASN A CA 1
ATOM 3677 C C . ASN A 1 462 ? 19.506 20.575 -37.969 1.00 91.50 462 ASN A C 1
ATOM 3679 O O . ASN A 1 462 ? 19.229 20.358 -39.148 1.00 91.50 462 ASN A O 1
ATOM 3683 N N . TYR A 1 463 ? 19.068 19.799 -36.983 1.00 90.00 463 TYR A N 1
ATOM 3684 C CA . TYR A 1 463 ? 18.307 18.565 -37.209 1.00 90.00 463 TYR A CA 1
ATOM 3685 C C . TYR A 1 463 ? 16.831 18.702 -36.821 1.00 90.00 463 TYR A C 1
ATOM 3687 O O . TYR A 1 463 ? 15.992 18.050 -37.426 1.00 90.00 463 TYR A O 1
ATOM 3695 N N . GLY A 1 464 ? 16.496 19.614 -35.907 1.00 88.25 464 GLY A N 1
ATOM 3696 C CA . GLY A 1 464 ? 15.163 19.733 -35.318 1.00 88.25 464 GLY A CA 1
ATOM 3697 C C . GLY A 1 464 ? 15.201 19.484 -33.814 1.00 88.25 464 GLY A C 1
ATOM 3698 O O . GLY A 1 464 ? 16.158 18.917 -33.288 1.00 88.25 464 GLY A O 1
ATOM 3699 N N . LEU A 1 465 ? 14.178 19.958 -33.106 1.00 85.81 465 LEU A N 1
ATOM 3700 C CA . LEU A 1 465 ? 14.054 19.786 -31.661 1.00 85.81 465 LEU A CA 1
ATOM 3701 C C . LEU A 1 465 ? 13.235 18.533 -31.362 1.00 85.81 465 LEU A C 1
ATOM 3703 O O . LEU A 1 465 ? 12.096 18.425 -31.809 1.00 85.81 465 LEU A O 1
ATOM 3707 N N . HIS A 1 466 ? 13.797 17.652 -30.541 1.00 83.56 466 HIS A N 1
ATOM 3708 C CA . HIS A 1 466 ? 13.100 16.499 -29.981 1.00 83.56 466 HIS A CA 1
ATOM 3709 C C . HIS A 1 466 ? 12.833 16.771 -28.506 1.00 83.56 466 HIS A C 1
ATOM 3711 O O . HIS A 1 466 ? 13.763 16.858 -27.704 1.00 83.56 466 HIS A O 1
ATOM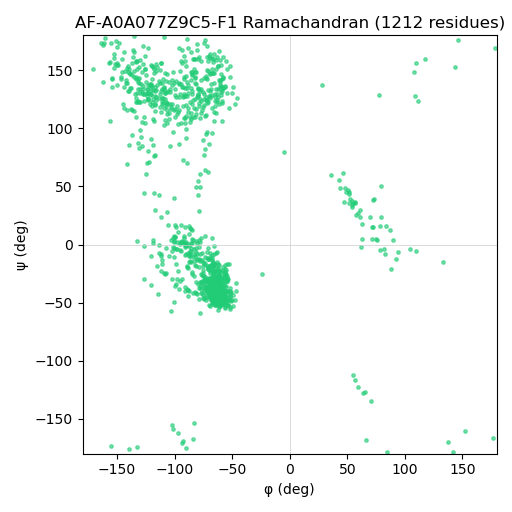 3717 N N . LEU A 1 467 ? 11.563 16.932 -28.140 1.00 82.25 467 LEU A N 1
ATOM 3718 C CA . LEU A 1 467 ? 11.158 17.018 -26.742 1.00 82.25 467 LEU A CA 1
ATOM 3719 C C . LEU A 1 467 ? 10.432 15.749 -26.344 1.00 82.25 467 LEU A C 1
ATOM 3721 O O . LEU A 1 467 ? 9.419 15.399 -26.938 1.00 82.25 467 LEU A O 1
ATOM 3725 N N . CYS A 1 468 ? 10.916 15.109 -25.287 1.00 78.88 468 CYS A N 1
ATOM 3726 C CA . CYS A 1 468 ? 10.295 13.916 -24.734 1.00 78.88 468 CYS A CA 1
ATOM 3727 C C . CYS A 1 468 ? 9.618 14.209 -23.391 1.00 78.88 468 CYS A C 1
ATOM 3729 O O . CYS A 1 468 ? 10.084 15.024 -22.589 1.00 78.88 468 CYS A O 1
ATOM 3731 N N . TYR A 1 469 ? 8.533 13.496 -23.119 1.00 77.75 469 TYR A N 1
ATOM 3732 C CA . TYR A 1 469 ? 7.905 13.403 -21.813 1.00 77.75 469 TYR A CA 1
ATOM 3733 C C . TYR A 1 469 ? 7.589 11.943 -21.505 1.00 77.75 469 TYR A C 1
ATOM 3735 O O . TYR A 1 469 ? 6.684 11.348 -22.089 1.00 77.75 469 TYR A O 1
ATOM 3743 N N . ASN A 1 470 ? 8.325 11.390 -20.546 1.00 73.94 470 ASN A N 1
ATOM 3744 C CA . ASN A 1 470 ? 8.208 9.998 -20.139 1.00 73.94 470 ASN A CA 1
ATOM 3745 C C . ASN A 1 470 ? 7.606 9.955 -18.740 1.00 73.94 470 ASN A C 1
ATOM 3747 O O . ASN A 1 470 ? 8.092 10.605 -17.813 1.00 73.94 470 ASN A O 1
ATOM 3751 N N . SER A 1 471 ? 6.527 9.208 -18.574 1.00 76.00 471 SER A N 1
ATOM 3752 C CA . SER A 1 471 ? 5.846 9.084 -17.294 1.00 76.00 471 SER A CA 1
ATOM 3753 C C . SER A 1 471 ? 5.088 7.763 -17.238 1.00 76.00 471 SER A C 1
ATOM 3755 O O . SER A 1 471 ? 5.244 6.881 -18.080 1.00 76.00 471 SER A O 1
ATOM 3757 N N . TYR A 1 472 ? 4.312 7.565 -16.188 1.00 79.56 472 TYR A N 1
ATOM 3758 C CA . TYR A 1 472 ? 3.487 6.385 -16.031 1.00 79.56 472 TYR A CA 1
ATOM 3759 C C . TYR A 1 472 ? 2.242 6.715 -15.227 1.00 79.56 472 TYR A C 1
ATOM 3761 O O . TYR A 1 472 ? 2.228 7.628 -14.400 1.00 79.56 472 TYR A O 1
ATOM 3769 N N . LEU A 1 473 ? 1.212 5.918 -15.455 1.00 80.81 473 LEU A N 1
ATOM 3770 C CA . LEU A 1 473 ? 0.062 5.779 -14.586 1.00 80.81 473 LEU A CA 1
ATOM 3771 C C . LEU A 1 473 ? 0.220 4.480 -13.801 1.00 80.81 473 LEU A C 1
ATOM 3773 O O . LEU A 1 473 ? 0.706 3.476 -14.326 1.00 80.81 473 LEU A O 1
ATOM 3777 N N . ARG A 1 474 ? -0.158 4.469 -12.527 1.00 76.06 474 ARG A N 1
ATOM 3778 C CA . ARG A 1 474 ? -0.172 3.227 -11.750 1.00 76.06 474 ARG A CA 1
ATOM 3779 C C . ARG A 1 474 ? -1.431 2.437 -12.113 1.00 76.06 474 ARG A C 1
ATOM 3781 O O . ARG A 1 474 ? -2.518 2.991 -12.155 1.00 76.06 474 ARG A O 1
ATOM 3788 N N . CYS A 1 475 ? -1.265 1.144 -12.351 1.00 78.25 475 CYS A N 1
ATOM 3789 C CA . CYS A 1 475 ? -2.307 0.187 -12.702 1.00 78.25 475 CYS A CA 1
ATOM 3790 C C . CYS A 1 475 ? -2.332 -0.910 -11.630 1.00 78.25 475 CYS A C 1
ATOM 3792 O O . CYS A 1 475 ? -1.565 -1.868 -11.734 1.00 78.25 475 CYS A O 1
ATOM 3794 N N . PRO A 1 476 ? -3.138 -0.757 -10.564 1.00 66.12 476 PRO A N 1
ATOM 3795 C CA . PRO A 1 476 ? -3.124 -1.660 -9.409 1.00 66.12 476 PRO A CA 1
ATOM 3796 C C . PRO A 1 476 ? -3.444 -3.113 -9.767 1.00 66.12 476 PRO A C 1
ATOM 3798 O O . PRO A 1 476 ? -2.880 -4.026 -9.172 1.00 66.12 476 PRO A O 1
ATOM 3801 N N . ASN A 1 477 ? -4.312 -3.312 -10.763 1.00 70.38 477 ASN A N 1
ATOM 3802 C CA . ASN A 1 477 ? -4.738 -4.623 -11.228 1.00 70.38 477 ASN A CA 1
ATOM 3803 C C . ASN A 1 477 ? -4.284 -4.851 -12.684 1.00 70.38 477 ASN A C 1
ATOM 3805 O O . ASN A 1 477 ? -4.653 -4.060 -13.555 1.00 70.38 477 ASN A O 1
ATOM 3809 N N . PRO A 1 478 ? -3.542 -5.933 -12.984 1.00 72.00 478 PRO A N 1
ATOM 3810 C CA . PRO A 1 478 ? -3.163 -6.300 -14.350 1.00 72.00 478 PRO A CA 1
ATOM 3811 C C . PRO A 1 478 ? -4.346 -6.422 -15.326 1.00 72.00 478 PRO A C 1
ATOM 3813 O O . PRO A 1 478 ? -4.196 -6.117 -16.504 1.00 72.00 478 PRO A O 1
ATOM 3816 N N . ASN A 1 479 ? -5.545 -6.788 -14.862 1.00 78.00 479 ASN A N 1
ATOM 3817 C CA . ASN A 1 479 ? -6.725 -6.908 -15.728 1.00 78.00 479 ASN A CA 1
ATOM 3818 C C . ASN A 1 479 ? -7.180 -5.559 -16.305 1.00 78.00 479 ASN A C 1
ATOM 3820 O O . ASN A 1 479 ? -7.707 -5.507 -17.415 1.00 78.00 479 ASN A O 1
ATOM 3824 N N . PHE A 1 480 ? -6.962 -4.458 -15.580 1.00 82.69 480 PHE A N 1
ATOM 3825 C CA . PHE A 1 480 ? -7.273 -3.125 -16.097 1.00 82.69 480 PHE A CA 1
ATOM 3826 C C . PHE A 1 480 ? -6.325 -2.711 -17.220 1.00 82.69 480 PHE A C 1
ATOM 3828 O O . PHE A 1 480 ? -6.746 -2.058 -18.171 1.00 82.69 480 PHE A O 1
ATOM 3835 N N . MET A 1 481 ? -5.070 -3.159 -17.154 1.00 84.44 481 MET A N 1
ATOM 3836 C CA . MET A 1 481 ? -4.117 -2.997 -18.246 1.00 84.44 481 MET A CA 1
ATOM 3837 C C . MET A 1 481 ? -4.607 -3.734 -19.494 1.00 84.44 481 MET A C 1
ATOM 3839 O O . MET A 1 481 ? -4.633 -3.143 -20.564 1.00 84.44 481 MET A O 1
ATOM 3843 N N . VAL A 1 482 ? -5.071 -4.980 -19.368 1.00 85.31 482 VAL A N 1
ATOM 3844 C CA . VAL A 1 482 ? -5.642 -5.723 -20.508 1.00 85.31 482 VAL A CA 1
ATOM 3845 C C . VAL A 1 482 ? -6.826 -4.961 -21.121 1.00 85.31 482 VAL A C 1
ATOM 3847 O O . VAL A 1 482 ? -6.840 -4.718 -22.326 1.00 85.31 482 VAL A O 1
ATOM 3850 N N . SER A 1 483 ? -7.762 -4.493 -20.287 1.00 87.25 483 SER A N 1
ATOM 3851 C CA . SER A 1 483 ? -8.924 -3.712 -20.735 1.00 87.25 483 SER A CA 1
ATOM 3852 C C . SER A 1 483 ? -8.549 -2.402 -21.434 1.00 87.25 483 SER A C 1
ATOM 3854 O O . SER A 1 483 ? -9.183 -2.066 -22.431 1.00 87.25 483 SER A O 1
ATOM 3856 N N . LEU A 1 484 ? -7.538 -1.675 -20.944 1.00 92.75 484 LEU A N 1
ATOM 3857 C CA . LEU A 1 484 ? -7.026 -0.465 -21.596 1.00 92.75 484 LEU A CA 1
ATOM 3858 C C . LEU A 1 484 ? -6.600 -0.761 -23.031 1.00 92.75 484 LEU A C 1
ATOM 3860 O O . LEU A 1 484 ? -7.022 -0.090 -23.966 1.00 92.75 484 LEU A O 1
ATOM 3864 N N . PHE A 1 485 ? -5.772 -1.785 -23.216 1.00 93.12 485 PHE A N 1
ATOM 3865 C CA . PHE A 1 485 ? -5.252 -2.121 -24.536 1.00 93.12 485 PHE A CA 1
ATOM 3866 C C . PHE A 1 485 ? -6.341 -2.648 -25.476 1.00 93.12 485 PHE A C 1
ATOM 3868 O O . PHE A 1 485 ? -6.312 -2.343 -26.666 1.00 93.12 485 PHE A O 1
ATOM 3875 N N . ASP A 1 486 ? -7.328 -3.377 -24.959 1.00 91.62 486 ASP A N 1
ATOM 3876 C CA . ASP A 1 486 ? -8.475 -3.827 -25.752 1.00 91.62 486 ASP A CA 1
ATOM 3877 C C . ASP A 1 486 ? -9.372 -2.679 -26.219 1.00 91.62 486 ASP A C 1
ATOM 3879 O O . ASP A 1 486 ? -9.927 -2.749 -27.318 1.00 91.62 486 ASP A O 1
ATOM 3883 N N . ASP A 1 487 ? -9.502 -1.623 -25.421 1.00 92.62 487 ASP A N 1
ATOM 3884 C CA . ASP A 1 487 ? -10.276 -0.440 -25.790 1.00 92.62 487 ASP A CA 1
ATOM 3885 C C . ASP A 1 487 ? -9.508 0.470 -26.747 1.00 92.62 487 ASP A C 1
ATOM 3887 O O . ASP A 1 487 ? -10.088 0.956 -27.718 1.00 92.62 487 ASP A O 1
ATOM 3891 N N . LEU A 1 488 ? -8.191 0.614 -26.563 1.00 94.69 488 LEU A N 1
ATOM 3892 C CA . LEU A 1 488 ? -7.317 1.286 -27.531 1.00 94.69 488 LEU A CA 1
ATOM 3893 C C . LEU A 1 488 ? -7.420 0.650 -28.927 1.00 94.69 488 LEU A C 1
ATOM 3895 O O . LEU A 1 488 ? -7.413 1.363 -29.928 1.00 94.69 488 LEU A O 1
ATOM 3899 N N . ARG A 1 489 ? -7.581 -0.678 -28.998 1.00 94.38 489 ARG A N 1
ATOM 3900 C CA . ARG A 1 489 ? -7.785 -1.433 -30.248 1.00 94.38 489 ARG A CA 1
ATOM 3901 C C . ARG A 1 489 ? -9.173 -1.262 -30.869 1.00 94.38 489 ARG A C 1
ATOM 3903 O O . ARG A 1 489 ? -9.362 -1.704 -31.996 1.00 94.38 489 ARG A O 1
ATOM 3910 N N . LYS A 1 490 ? -10.134 -0.661 -30.155 1.00 91.88 490 LYS A N 1
ATOM 3911 C CA . LYS A 1 490 ? -11.534 -0.465 -30.586 1.00 91.88 490 LYS A CA 1
ATOM 3912 C C . LYS A 1 490 ? -11.947 1.008 -30.690 1.00 91.88 490 LYS A C 1
ATOM 3914 O O . LYS A 1 490 ? -13.105 1.281 -30.999 1.00 91.88 490 LYS A O 1
ATOM 3919 N N . ALA A 1 491 ? -11.040 1.946 -30.424 1.00 87.44 491 ALA A N 1
ATOM 3920 C CA . ALA A 1 491 ? -11.317 3.379 -30.331 1.00 87.44 491 ALA A CA 1
ATOM 3921 C C . ALA A 1 491 ? -11.652 4.080 -31.671 1.00 87.44 491 ALA A C 1
ATOM 3923 O O . ALA A 1 491 ? -12.083 5.230 -31.673 1.00 87.44 491 ALA A O 1
ATOM 3924 N N . GLY A 1 492 ? -11.434 3.429 -32.814 1.00 84.81 492 GLY A N 1
ATOM 3925 C CA . GLY A 1 492 ? -11.616 3.989 -34.156 1.00 84.81 492 GLY A CA 1
ATOM 3926 C C . GLY A 1 492 ? -12.966 3.681 -34.822 1.00 84.81 492 GLY A C 1
ATOM 3927 O O . GLY A 1 492 ? -13.683 2.781 -34.382 1.00 84.81 492 GLY A O 1
ATOM 3928 N N . PRO A 1 493 ? -13.284 4.343 -35.958 1.00 74.75 493 PRO A N 1
ATOM 3929 C CA . PRO A 1 493 ? -14.582 4.244 -36.649 1.00 74.75 493 PRO A CA 1
ATOM 3930 C C . PRO A 1 493 ? -15.027 2.817 -37.017 1.00 74.75 493 PRO A C 1
ATOM 3932 O O . PRO A 1 493 ? -16.218 2.526 -37.019 1.00 74.75 493 PRO A O 1
ATOM 3935 N N . ASN A 1 494 ? -14.077 1.910 -37.271 1.00 79.31 494 ASN A N 1
ATOM 3936 C CA . ASN A 1 494 ? -14.333 0.510 -37.632 1.00 79.31 494 ASN A CA 1
ATOM 3937 C C . ASN A 1 494 ? -14.022 -0.472 -36.488 1.00 79.31 494 ASN A C 1
ATOM 3939 O O . ASN A 1 494 ? -13.630 -1.606 -36.750 1.00 79.31 494 ASN A O 1
ATOM 3943 N N . LYS A 1 495 ? -14.130 -0.035 -35.223 1.00 78.19 495 LYS A N 1
ATOM 3944 C CA . LYS A 1 495 ? -13.588 -0.766 -34.058 1.00 78.19 495 LYS A CA 1
ATOM 3945 C C . LYS A 1 495 ? -12.090 -1.077 -34.215 1.00 78.19 495 LYS A C 1
ATOM 3947 O O . LYS A 1 495 ? -11.642 -2.149 -33.826 1.00 78.19 495 LYS A O 1
ATOM 3952 N N . GLY A 1 496 ? -11.357 -0.150 -34.831 1.00 87.75 496 GLY A N 1
ATOM 3953 C CA . GLY A 1 496 ? -9.896 -0.171 -34.932 1.00 87.75 496 GLY A CA 1
ATOM 3954 C C . GLY A 1 496 ? -9.263 0.800 -33.938 1.00 87.75 496 GLY A C 1
ATOM 3955 O O . GLY A 1 496 ? -9.885 1.169 -32.948 1.00 87.75 496 GLY A O 1
ATOM 3956 N N . TYR A 1 497 ? -8.055 1.271 -34.222 1.00 93.25 497 TYR A N 1
ATOM 3957 C CA . TYR A 1 497 ? -7.376 2.283 -33.407 1.00 93.25 497 TYR A CA 1
ATOM 3958 C C . TYR A 1 497 ? -7.924 3.697 -33.650 1.00 93.25 497 TYR A C 1
ATOM 3960 O O . TYR A 1 497 ? -8.518 3.967 -34.696 1.00 93.25 497 TYR A O 1
ATOM 3968 N N . ALA A 1 498 ? -7.724 4.607 -32.692 1.00 91.94 498 ALA A N 1
ATOM 3969 C CA . ALA A 1 498 ? -8.190 5.990 -32.800 1.00 91.94 498 ALA A CA 1
ATOM 3970 C C . ALA A 1 498 ? -7.653 6.683 -34.068 1.00 91.94 498 ALA A C 1
ATOM 3972 O O . ALA A 1 498 ? -6.471 6.577 -34.385 1.00 91.94 498 ALA A O 1
ATOM 3973 N N . ALA A 1 499 ? -8.519 7.422 -34.770 1.00 91.75 499 ALA A N 1
ATOM 3974 C CA . ALA A 1 499 ? -8.152 8.158 -35.986 1.00 91.75 499 ALA A CA 1
ATOM 3975 C C . ALA A 1 499 ? -7.571 9.557 -35.701 1.00 91.75 499 ALA A C 1
ATOM 3977 O O . ALA A 1 499 ? -6.978 10.171 -36.583 1.00 91.75 499 ALA A O 1
ATOM 3978 N N . LYS A 1 500 ? -7.745 10.076 -34.479 1.00 93.00 500 LYS A N 1
ATOM 3979 C CA . LYS A 1 500 ? -7.305 11.412 -34.054 1.00 93.00 500 LYS A CA 1
ATOM 3980 C C . LYS A 1 500 ? -6.780 11.391 -32.626 1.00 93.00 500 LYS A C 1
ATOM 3982 O O . LYS A 1 500 ? -7.242 10.597 -31.811 1.00 93.00 500 LYS A O 1
ATOM 3987 N N . CYS A 1 501 ? -5.868 12.310 -32.331 1.00 91.44 501 CYS A N 1
ATOM 3988 C CA . CYS A 1 501 ? -5.429 12.667 -30.989 1.00 91.44 501 CYS A CA 1
ATOM 3989 C C . CYS A 1 501 ? -5.489 14.194 -30.863 1.00 91.44 501 CYS A C 1
ATOM 3991 O O . CYS A 1 501 ? -4.590 14.900 -31.324 1.00 91.44 501 CYS A O 1
ATOM 3993 N N . GLY A 1 502 ? -6.565 14.709 -30.263 1.00 87.56 502 GLY A N 1
ATOM 3994 C CA . GLY A 1 502 ? -6.803 16.149 -30.175 1.00 87.56 502 GLY A CA 1
ATOM 3995 C C . GLY A 1 502 ? -7.024 16.750 -31.561 1.00 87.56 502 GLY A C 1
ATOM 3996 O O . GLY A 1 502 ? -7.856 16.264 -32.327 1.00 87.56 502 GLY A O 1
ATOM 3997 N N . GLU A 1 503 ? -6.270 17.796 -31.897 1.00 87.00 503 GLU A N 1
ATOM 3998 C CA . GLU A 1 503 ? -6.332 18.439 -33.216 1.00 87.00 503 GLU A CA 1
ATOM 3999 C C . GLU A 1 503 ? -5.581 17.672 -34.319 1.00 87.00 503 GLU A C 1
ATOM 4001 O O . GLU A 1 503 ? -5.794 17.934 -35.503 1.00 87.00 503 GLU A O 1
ATOM 4006 N N . PHE A 1 504 ? -4.745 16.693 -33.957 1.00 90.38 504 PHE A N 1
ATOM 4007 C CA . PHE A 1 504 ? -3.913 15.962 -34.910 1.00 90.38 504 PHE A CA 1
ATOM 4008 C C . PHE A 1 504 ? -4.578 14.668 -35.381 1.00 90.38 504 PHE A C 1
ATOM 4010 O O . PHE A 1 504 ? -5.119 13.893 -34.588 1.00 90.38 504 PHE A O 1
ATOM 4017 N N . GLN A 1 505 ? -4.481 14.393 -36.681 1.00 93.25 505 GLN A N 1
ATOM 4018 C CA . GLN A 1 505 ? -4.815 13.082 -37.235 1.00 93.25 505 GLN A CA 1
ATOM 4019 C C . GLN A 1 505 ? -3.750 12.060 -36.831 1.00 93.25 505 GLN A C 1
ATOM 4021 O O . GLN A 1 505 ? -2.554 12.367 -36.802 1.00 93.25 505 GLN A O 1
ATOM 4026 N N . VAL A 1 506 ? -4.184 10.836 -36.541 1.00 93.75 506 VAL A N 1
ATOM 4027 C CA . VAL A 1 506 ? -3.284 9.696 -36.368 1.00 93.75 506 VAL A CA 1
ATOM 4028 C C . VAL A 1 506 ? -2.879 9.225 -37.758 1.00 93.75 506 VAL A C 1
ATOM 4030 O O . VAL A 1 506 ? -3.684 8.655 -38.491 1.00 93.75 506 VAL A O 1
ATOM 4033 N N . LYS A 1 507 ? -1.619 9.468 -38.114 1.00 92.81 507 LYS A N 1
ATOM 4034 C CA . LYS A 1 507 ? -1.023 9.000 -39.365 1.00 92.81 507 LYS A CA 1
ATOM 4035 C C . LYS A 1 507 ? -0.868 7.484 -39.336 1.00 92.81 507 LYS A C 1
ATOM 4037 O O . LYS A 1 507 ? -1.198 6.806 -40.303 1.00 92.81 507 LYS A O 1
ATOM 4042 N N . TYR A 1 508 ? -0.402 6.955 -38.204 1.00 92.56 508 TYR A N 1
ATOM 4043 C CA . TYR A 1 508 ? -0.153 5.533 -38.070 1.00 92.56 508 TYR A CA 1
ATOM 4044 C C . TYR A 1 508 ? -0.253 4.986 -36.643 1.00 92.56 508 TYR A C 1
ATOM 4046 O O . TYR A 1 508 ? -0.111 5.723 -35.666 1.00 92.56 508 TYR A O 1
ATOM 4054 N N . VAL A 1 509 ? -0.428 3.667 -36.534 1.00 93.69 509 VAL A N 1
ATOM 4055 C CA . VAL A 1 509 ? -0.502 2.909 -35.285 1.00 93.69 509 VAL A CA 1
ATOM 4056 C C . VAL A 1 509 ? 0.276 1.603 -35.395 1.00 93.69 509 VAL A C 1
ATOM 4058 O O . VAL A 1 509 ? 0.111 0.848 -36.353 1.00 93.69 509 VAL A O 1
ATOM 4061 N N . ARG A 1 510 ? 1.068 1.317 -34.361 1.00 91.69 510 ARG A N 1
ATOM 4062 C CA . ARG A 1 510 ? 1.797 0.061 -34.171 1.00 91.69 510 ARG A CA 1
ATOM 4063 C C . ARG A 1 510 ? 1.416 -0.574 -32.841 1.00 91.69 510 ARG A C 1
ATOM 4065 O O . ARG A 1 510 ? 1.602 0.047 -31.804 1.00 91.69 510 ARG A O 1
ATOM 4072 N N . ASP A 1 511 ? 0.967 -1.820 -32.853 1.00 93.50 511 ASP A N 1
ATOM 4073 C CA . ASP A 1 511 ? 0.565 -2.606 -31.685 1.00 93.50 511 ASP A CA 1
ATOM 4074 C C . ASP A 1 511 ? 1.333 -3.933 -31.640 1.00 93.50 511 ASP A C 1
ATOM 4076 O O . ASP A 1 511 ? 1.043 -4.885 -32.374 1.00 93.50 511 ASP A O 1
ATOM 4080 N N . LEU A 1 512 ? 2.313 -4.008 -30.736 1.00 89.94 512 LEU A N 1
ATOM 4081 C CA . LEU A 1 512 ? 3.128 -5.210 -30.533 1.00 89.94 512 LEU A CA 1
ATOM 4082 C C . LEU A 1 512 ? 2.443 -6.268 -29.654 1.00 89.94 512 LEU A C 1
ATOM 4084 O O . LEU A 1 512 ? 3.046 -7.301 -29.364 1.00 89.94 512 LEU A O 1
ATOM 4088 N N . GLY A 1 513 ? 1.199 -6.030 -29.237 1.00 87.44 513 GLY A N 1
ATOM 4089 C CA . GLY A 1 513 ? 0.364 -7.024 -28.572 1.00 87.44 513 GLY A CA 1
ATOM 4090 C C . GLY A 1 513 ? -0.378 -7.934 -29.551 1.00 87.44 513 GLY A C 1
ATOM 4091 O O . GLY A 1 513 ? -0.718 -9.060 -29.203 1.00 87.44 513 GLY A O 1
ATOM 4092 N N . VAL A 1 514 ? -0.624 -7.467 -30.779 1.00 90.75 514 VAL A N 1
ATOM 4093 C CA . VAL A 1 514 ? -1.363 -8.225 -31.811 1.00 90.75 514 VAL A CA 1
ATOM 4094 C C . VAL A 1 514 ? -0.611 -8.353 -33.135 1.00 90.75 514 VAL A C 1
ATOM 4096 O O . VAL A 1 514 ? -1.114 -8.984 -34.059 1.00 90.75 514 VAL A O 1
ATOM 4099 N N . GLY A 1 515 ? 0.585 -7.767 -33.233 1.00 90.06 515 GLY A N 1
ATOM 4100 C CA . GLY A 1 515 ? 1.395 -7.835 -34.446 1.00 90.06 515 GLY A CA 1
ATOM 4101 C C . GLY A 1 515 ? 0.858 -6.964 -35.574 1.00 90.06 515 GLY A C 1
ATOM 4102 O O . GLY A 1 515 ? 0.901 -7.385 -36.727 1.00 90.06 515 GLY A O 1
ATOM 4103 N N . TYR A 1 516 ? 0.362 -5.768 -35.248 1.00 92.06 516 TYR A N 1
ATOM 4104 C CA . TYR A 1 516 ? -0.170 -4.804 -36.214 1.00 92.06 516 TYR A CA 1
ATOM 4105 C C . TYR A 1 516 ? 0.738 -3.571 -36.330 1.00 92.06 516 TYR A C 1
ATOM 4107 O O . TYR A 1 516 ? 1.152 -3.025 -35.311 1.00 92.06 516 TYR A O 1
ATOM 4115 N N . ASP A 1 517 ? 1.041 -3.114 -37.546 1.00 92.00 517 ASP A N 1
ATOM 4116 C CA . ASP A 1 517 ? 1.734 -1.842 -37.812 1.00 92.00 517 ASP A CA 1
ATOM 4117 C C . ASP A 1 517 ? 1.443 -1.312 -39.217 1.00 92.00 517 ASP A C 1
ATOM 4119 O O . ASP A 1 517 ? 1.986 -1.817 -40.197 1.00 92.00 517 ASP A O 1
ATOM 4123 N N . ASN A 1 518 ? 0.632 -0.262 -39.330 1.00 92.06 518 ASN A N 1
ATOM 4124 C CA . ASN A 1 518 ? 0.219 0.266 -40.632 1.00 92.06 518 ASN A CA 1
ATOM 4125 C C . ASN A 1 518 ? 1.188 1.279 -41.278 1.00 92.06 518 ASN A C 1
ATOM 4127 O O . ASN A 1 518 ? 0.790 1.929 -42.243 1.00 92.06 518 ASN A O 1
ATOM 4131 N N . SER A 1 519 ? 2.437 1.440 -40.804 1.00 85.81 519 SER A N 1
ATOM 4132 C CA . SER A 1 519 ? 3.482 2.050 -41.672 1.00 85.81 519 SER A CA 1
ATOM 4133 C C . SER A 1 519 ? 3.929 1.094 -42.750 1.00 85.81 519 SER A C 1
ATOM 4135 O O . SER A 1 519 ? 4.417 1.536 -43.785 1.00 85.81 519 SER A O 1
ATOM 4137 N N . TYR A 1 520 ? 3.835 -0.210 -42.495 1.00 82.81 520 TYR A N 1
ATOM 4138 C CA . TYR A 1 520 ? 4.336 -1.196 -43.432 1.00 82.81 520 TYR A CA 1
ATOM 4139 C C . TYR A 1 520 ? 3.232 -1.624 -44.394 1.00 82.81 520 TYR A C 1
ATOM 4141 O O . TYR A 1 520 ? 2.077 -1.761 -43.980 1.00 82.81 520 TYR A O 1
ATOM 4149 N N . PRO A 1 521 ? 3.569 -1.894 -45.669 1.00 80.88 521 PRO A N 1
ATOM 4150 C CA . PRO A 1 521 ? 2.590 -2.294 -46.678 1.00 80.88 521 PRO A CA 1
ATOM 4151 C C . PRO A 1 521 ? 1.744 -3.526 -46.314 1.00 80.88 521 PRO A C 1
ATOM 4153 O O . PRO A 1 521 ? 0.640 -3.672 -46.832 1.00 80.88 521 PRO A O 1
ATOM 4156 N N . ASP A 1 522 ? 2.241 -4.418 -45.448 1.00 86.50 522 ASP A N 1
ATOM 4157 C CA . ASP A 1 522 ? 1.557 -5.644 -45.016 1.00 86.50 522 ASP A CA 1
ATOM 4158 C C . ASP A 1 522 ? 0.870 -5.532 -43.640 1.00 86.50 522 ASP A C 1
ATOM 4160 O O . ASP A 1 522 ? 0.338 -6.524 -43.136 1.00 86.50 522 ASP A O 1
ATOM 4164 N N . ASN A 1 523 ? 0.850 -4.333 -43.046 1.00 89.56 523 ASN A N 1
ATOM 4165 C CA . ASN A 1 523 ? 0.341 -4.045 -41.705 1.00 89.56 523 ASN A CA 1
ATOM 4166 C C . ASN A 1 523 ? 1.011 -4.848 -40.571 1.00 89.56 523 ASN A C 1
ATOM 4168 O O . ASN A 1 523 ? 0.381 -5.050 -39.528 1.00 89.56 523 ASN A O 1
ATOM 4172 N N . LYS A 1 524 ? 2.255 -5.322 -40.735 1.00 87.56 524 LYS A N 1
ATOM 4173 C CA . LYS A 1 524 ? 2.976 -6.076 -39.696 1.00 87.56 524 LYS A CA 1
ATOM 4174 C C . LYS A 1 524 ? 4.188 -5.312 -39.158 1.00 87.56 524 LYS A C 1
ATOM 4176 O O . LYS A 1 524 ? 4.924 -4.703 -39.929 1.00 87.56 524 LYS A O 1
ATOM 4181 N N . PRO A 1 525 ? 4.457 -5.379 -37.842 1.00 84.00 525 PRO A N 1
ATOM 4182 C CA . PRO A 1 525 ? 5.649 -4.784 -37.269 1.00 84.00 525 PRO A CA 1
ATOM 4183 C C . PRO A 1 525 ? 6.885 -5.623 -37.600 1.00 84.00 525 PRO A C 1
ATOM 4185 O O . PRO A 1 525 ? 6.860 -6.853 -37.536 1.00 84.00 525 PRO A O 1
ATOM 4188 N N . VAL A 1 526 ? 8.002 -4.939 -37.845 1.00 80.06 526 VAL A N 1
ATOM 4189 C CA . VAL A 1 526 ? 9.339 -5.555 -37.917 1.00 80.06 526 VAL A CA 1
ATOM 4190 C C . VAL A 1 526 ? 9.827 -5.995 -36.528 1.00 80.06 526 VAL A C 1
ATOM 4192 O O . VAL A 1 526 ? 10.561 -6.976 -36.401 1.00 80.06 526 VAL A O 1
ATOM 4195 N N . LEU A 1 527 ? 9.405 -5.293 -35.467 1.00 79.62 527 LEU A N 1
ATOM 4196 C CA . LEU A 1 527 ? 9.746 -5.653 -34.090 1.00 79.62 527 LEU A CA 1
ATOM 4197 C C . LEU A 1 527 ? 9.049 -6.954 -33.654 1.00 79.62 527 LEU A C 1
ATOM 4199 O O . LEU A 1 527 ? 7.888 -7.175 -34.010 1.00 79.62 527 LEU A O 1
ATOM 4203 N N . PRO A 1 528 ? 9.697 -7.775 -32.801 1.00 74.62 528 PRO A N 1
ATOM 4204 C CA . PRO A 1 528 ? 9.046 -8.928 -32.198 1.00 74.62 528 PRO A CA 1
ATOM 4205 C C . PRO A 1 528 ? 7.803 -8.501 -31.414 1.00 74.62 528 PRO A C 1
ATOM 4207 O O . PRO A 1 528 ? 7.837 -7.554 -30.624 1.00 74.62 528 PRO A O 1
ATOM 4210 N N . TRP A 1 529 ? 6.714 -9.233 -31.606 1.00 82.44 529 TRP A N 1
ATOM 4211 C CA . TRP A 1 529 ? 5.435 -8.981 -30.958 1.00 82.44 529 TRP A CA 1
ATOM 4212 C C . TRP A 1 529 ? 4.959 -10.243 -30.239 1.00 82.44 529 TRP A C 1
ATOM 4214 O O . TRP A 1 529 ? 5.297 -11.365 -30.619 1.00 82.44 529 TRP A O 1
ATOM 4224 N N . SER A 1 530 ? 4.200 -10.067 -29.162 1.00 78.69 530 SER A N 1
ATOM 4225 C CA . SER A 1 530 ? 3.578 -11.176 -28.443 1.00 78.69 530 SER A CA 1
ATOM 4226 C C . SER A 1 530 ? 2.313 -10.703 -27.749 1.00 78.69 530 SER A C 1
ATOM 4228 O O . SER A 1 530 ? 2.227 -9.554 -27.324 1.00 78.69 530 SER A O 1
ATOM 4230 N N . SER A 1 531 ? 1.351 -11.604 -27.555 1.00 77.81 531 SER A N 1
ATOM 4231 C CA . SER A 1 531 ? 0.106 -11.290 -26.841 1.00 77.81 531 SER A CA 1
ATOM 4232 C C . SER A 1 531 ? 0.323 -10.805 -25.403 1.00 77.81 531 SER A C 1
ATOM 4234 O O . SER A 1 531 ? -0.525 -10.102 -24.862 1.00 77.81 531 SER A O 1
ATOM 4236 N N . SER A 1 532 ? 1.470 -11.123 -24.792 1.00 71.38 532 SER A N 1
ATOM 4237 C CA . SER A 1 532 ? 1.865 -10.628 -23.468 1.00 71.38 532 SER A CA 1
ATOM 4238 C C . SER A 1 532 ? 2.455 -9.210 -23.482 1.00 71.38 532 SER A C 1
ATOM 4240 O O . SER A 1 532 ? 2.669 -8.630 -22.418 1.00 71.38 532 SER A O 1
ATOM 4242 N N . ASN A 1 533 ? 2.792 -8.660 -24.653 1.00 72.25 533 ASN A N 1
ATOM 4243 C CA . ASN A 1 533 ? 3.455 -7.367 -24.787 1.00 72.25 533 ASN A CA 1
ATOM 4244 C C . ASN A 1 533 ? 2.430 -6.259 -25.053 1.00 72.25 533 ASN A C 1
ATOM 4246 O O . ASN A 1 533 ? 2.134 -5.898 -26.189 1.00 72.25 533 ASN A O 1
ATOM 4250 N N . HIS A 1 534 ? 1.877 -5.701 -23.983 1.00 85.44 534 HIS A N 1
ATOM 4251 C CA . HIS A 1 534 ? 0.987 -4.549 -24.063 1.00 85.44 534 HIS A CA 1
ATOM 4252 C C . HIS A 1 534 ? 1.773 -3.289 -24.457 1.00 85.44 534 HIS A C 1
ATOM 4254 O O . HIS A 1 534 ? 2.219 -2.548 -23.585 1.00 85.44 534 HIS A O 1
ATOM 4260 N N . MET A 1 535 ? 1.969 -3.038 -25.755 1.00 90.06 535 MET A N 1
ATOM 4261 C CA . MET A 1 535 ? 2.629 -1.823 -26.248 1.00 90.06 535 MET A CA 1
ATOM 4262 C C . MET A 1 535 ? 2.011 -1.324 -27.559 1.00 90.06 535 MET A C 1
ATOM 4264 O O . MET A 1 535 ? 2.079 -2.020 -28.571 1.00 90.06 535 MET A O 1
ATOM 4268 N N . ILE A 1 536 ? 1.435 -0.116 -27.530 1.00 93.56 536 ILE A N 1
ATOM 4269 C CA . ILE A 1 536 ? 0.836 0.559 -28.690 1.00 93.56 536 ILE A CA 1
ATOM 4270 C C . ILE A 1 536 ? 1.505 1.923 -28.874 1.00 93.56 536 ILE A C 1
ATOM 4272 O O . ILE A 1 536 ? 1.513 2.733 -27.948 1.00 93.56 536 ILE A O 1
ATOM 4276 N N . THR A 1 537 ? 2.037 2.179 -30.065 1.00 92.38 537 THR A N 1
ATOM 4277 C CA . THR A 1 537 ? 2.623 3.453 -30.495 1.00 92.38 537 THR A CA 1
ATOM 4278 C C . THR A 1 537 ? 1.696 4.123 -31.508 1.00 92.38 537 THR A C 1
ATOM 4280 O O . THR A 1 537 ? 1.309 3.491 -32.490 1.00 92.38 537 THR A O 1
ATOM 4283 N N . TYR A 1 538 ? 1.391 5.401 -31.304 1.00 93.50 538 TYR A N 1
ATOM 4284 C CA . TYR A 1 538 ? 0.665 6.262 -32.235 1.00 93.50 538 TYR A CA 1
ATOM 4285 C C . TYR A 1 538 ? 1.616 7.306 -32.827 1.00 93.50 538 TYR A C 1
ATOM 4287 O O . TYR A 1 538 ? 2.374 7.944 -32.094 1.00 93.50 538 TYR A O 1
ATOM 4295 N N . THR A 1 539 ? 1.541 7.509 -34.140 1.00 91.06 539 THR A N 1
ATOM 4296 C CA . THR A 1 539 ? 2.244 8.576 -34.865 1.00 91.06 539 THR A CA 1
ATOM 4297 C C . THR A 1 539 ? 1.221 9.550 -35.422 1.00 91.06 539 THR A C 1
ATOM 4299 O O . THR A 1 539 ? 0.292 9.147 -36.122 1.00 91.06 539 THR A O 1
ATOM 4302 N N . LEU A 1 540 ? 1.390 10.829 -35.115 1.00 92.06 540 LEU A N 1
ATOM 4303 C CA . LEU A 1 540 ? 0.510 11.913 -35.534 1.00 92.06 540 LEU A CA 1
ATOM 4304 C C . LEU A 1 540 ? 1.026 12.561 -36.826 1.00 92.06 540 LEU A C 1
ATOM 4306 O O . LEU A 1 540 ? 2.212 12.483 -37.142 1.00 92.06 540 LEU A O 1
ATOM 4310 N N . GLU A 1 541 ? 0.147 13.206 -37.595 1.00 88.75 541 GLU A N 1
ATOM 4311 C CA . GLU A 1 541 ? 0.525 13.842 -38.873 1.00 88.75 541 GLU A CA 1
ATOM 4312 C C . GLU A 1 541 ? 1.567 14.959 -38.737 1.00 88.75 541 GLU A C 1
ATOM 4314 O O . GLU A 1 541 ? 2.337 15.189 -39.666 1.00 88.75 541 GLU A O 1
ATOM 4319 N N . ASN A 1 542 ? 1.642 15.619 -37.580 1.00 82.81 542 ASN A N 1
ATOM 4320 C CA . ASN A 1 542 ? 2.675 16.616 -37.294 1.00 82.81 542 ASN A CA 1
ATOM 4321 C C . ASN A 1 542 ? 4.045 15.996 -36.943 1.00 82.81 542 ASN A C 1
ATOM 4323 O O . ASN A 1 542 ? 4.941 16.720 -36.522 1.00 82.81 542 ASN A O 1
ATOM 4327 N N . GLY A 1 543 ? 4.192 14.671 -37.043 1.00 79.81 543 GLY A N 1
ATOM 4328 C CA . GLY A 1 543 ? 5.393 13.928 -36.669 1.00 79.81 543 GLY A CA 1
ATOM 4329 C C . GLY A 1 543 ? 5.427 13.499 -35.204 1.00 79.81 543 GLY A C 1
ATOM 4330 O O . GLY A 1 543 ? 6.099 12.528 -34.894 1.00 79.81 543 GLY A O 1
ATOM 4331 N N . SER A 1 544 ? 4.667 14.137 -34.308 1.00 86.69 544 SER A N 1
ATOM 4332 C CA . SER A 1 544 ? 4.652 13.798 -32.875 1.00 86.69 544 SER A CA 1
ATOM 4333 C C . SER A 1 544 ? 4.165 12.377 -32.622 1.00 86.69 544 SER A C 1
ATOM 4335 O O . SER A 1 544 ? 3.384 11.810 -33.390 1.00 86.69 544 SER A O 1
ATOM 4337 N N . THR A 1 545 ? 4.604 11.790 -31.515 1.00 88.06 545 THR A N 1
ATOM 4338 C CA . THR A 1 545 ? 4.418 10.365 -31.259 1.00 88.06 545 THR A CA 1
ATOM 4339 C C . THR A 1 545 ? 4.141 10.118 -29.801 1.00 88.06 545 THR A C 1
ATOM 4341 O O . THR A 1 545 ? 4.604 10.847 -28.919 1.00 88.06 545 THR A O 1
ATOM 4344 N N . PHE A 1 546 ? 3.371 9.078 -29.527 1.00 91.19 546 PHE A N 1
ATOM 4345 C CA . PHE A 1 546 ? 3.272 8.595 -28.169 1.00 91.19 546 PHE A CA 1
ATOM 4346 C C . PHE A 1 546 ? 3.098 7.093 -28.107 1.00 91.19 546 PHE A C 1
ATOM 4348 O O . PHE A 1 546 ? 2.407 6.479 -28.916 1.00 91.19 546 PHE A O 1
ATOM 4355 N N . THR A 1 547 ? 3.711 6.498 -27.093 1.00 90.81 547 THR A N 1
ATOM 4356 C CA . THR A 1 547 ? 3.622 5.070 -26.824 1.00 90.81 547 THR A CA 1
ATOM 4357 C C . THR A 1 547 ? 3.008 4.822 -25.469 1.00 90.81 547 THR A C 1
ATOM 4359 O O . THR A 1 547 ? 3.422 5.411 -24.475 1.00 90.81 547 THR A O 1
ATOM 4362 N N . ILE A 1 548 ? 2.049 3.905 -25.437 1.00 92.69 548 ILE A N 1
ATOM 4363 C CA . ILE A 1 548 ? 1.399 3.380 -24.244 1.00 92.69 548 ILE A CA 1
ATOM 4364 C C . ILE A 1 548 ? 1.926 1.966 -24.031 1.00 92.69 548 ILE A C 1
ATOM 4366 O O . ILE A 1 548 ? 1.799 1.118 -24.913 1.00 92.69 548 ILE A O 1
ATOM 437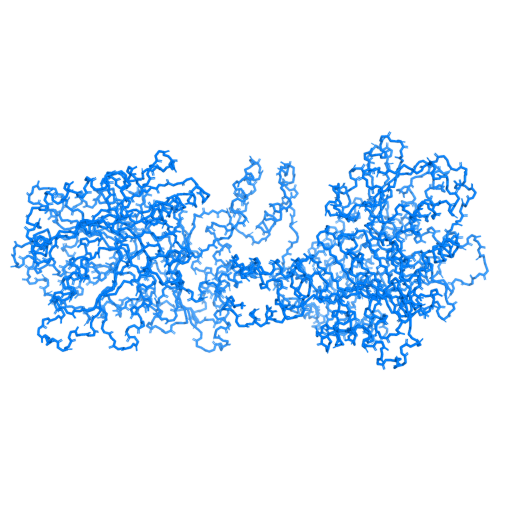0 N N . ARG A 1 549 ? 2.526 1.704 -22.867 1.00 86.75 549 ARG A N 1
ATOM 4371 C CA . ARG A 1 549 ? 3.169 0.426 -22.549 1.00 86.75 549 ARG A CA 1
ATOM 4372 C C . ARG A 1 549 ? 2.761 -0.101 -21.178 1.00 86.75 549 ARG A C 1
ATOM 4374 O O . ARG A 1 549 ? 3.034 0.520 -20.157 1.00 86.75 549 ARG A O 1
ATOM 4381 N N . GLY A 1 550 ? 2.210 -1.303 -21.131 1.00 83.38 550 GLY A N 1
ATOM 4382 C CA . GLY A 1 550 ? 2.040 -2.068 -19.905 1.00 83.38 550 GLY A CA 1
ATOM 4383 C C . GLY A 1 550 ? 3.374 -2.546 -19.325 1.00 83.38 550 GLY A C 1
ATOM 4384 O O . GLY A 1 550 ? 4.225 -3.066 -20.049 1.00 83.38 550 GLY A O 1
ATOM 4385 N N . SER A 1 551 ? 3.582 -2.379 -18.017 1.00 70.44 551 SER A N 1
ATOM 4386 C CA . SER A 1 551 ? 4.724 -2.986 -17.326 1.00 70.44 551 SER A CA 1
ATOM 4387 C C . SER A 1 551 ? 4.377 -4.404 -16.870 1.00 70.44 551 SER A C 1
ATOM 4389 O O . SER A 1 551 ? 3.436 -4.595 -16.108 1.00 70.44 551 SER A O 1
ATOM 4391 N N . GLY A 1 552 ? 5.150 -5.404 -17.306 1.00 61.00 552 GLY A N 1
ATOM 4392 C CA . GLY A 1 552 ? 4.950 -6.801 -16.892 1.00 61.00 552 GLY A CA 1
ATOM 4393 C C . GLY A 1 552 ? 5.432 -7.112 -15.469 1.00 61.00 552 GLY A C 1
ATOM 4394 O O . GLY A 1 552 ? 5.027 -8.113 -14.888 1.00 61.00 552 GLY A O 1
ATOM 4395 N N . THR A 1 553 ? 6.293 -6.266 -14.896 1.00 52.62 553 THR A N 1
ATOM 4396 C CA . THR A 1 553 ? 6.900 -6.469 -13.566 1.00 52.62 553 THR A CA 1
ATOM 4397 C C . THR A 1 553 ? 6.409 -5.476 -12.516 1.00 52.62 553 THR A C 1
ATOM 4399 O O . THR A 1 553 ? 6.587 -5.702 -11.322 1.00 52.62 553 THR A O 1
ATOM 4402 N N . GLU A 1 554 ? 5.790 -4.371 -12.937 1.00 57.28 554 GLU A N 1
ATOM 4403 C CA . GLU A 1 554 ? 5.307 -3.314 -12.049 1.00 57.28 554 GLU A CA 1
ATOM 4404 C C . GLU A 1 554 ? 3.814 -3.064 -12.297 1.00 57.28 554 GLU A C 1
ATOM 4406 O O . GLU A 1 554 ? 3.387 -3.096 -13.447 1.00 57.28 554 GLU A O 1
ATOM 4411 N N . PRO A 1 555 ? 3.013 -2.719 -11.273 1.00 73.00 555 PRO A N 1
ATOM 4412 C CA . PRO A 1 555 ? 1.605 -2.357 -11.442 1.00 73.00 555 PRO A CA 1
ATOM 4413 C C . PRO A 1 555 ? 1.481 -0.952 -12.062 1.00 73.00 555 PRO A C 1
ATOM 4415 O O . PRO A 1 555 ? 1.068 -0.000 -11.398 1.00 73.00 555 PRO A O 1
ATOM 4418 N N . LYS A 1 556 ? 1.946 -0.767 -13.303 1.00 78.06 556 LYS A N 1
ATOM 4419 C CA . LYS A 1 556 ? 2.069 0.528 -13.993 1.00 78.06 556 LYS A CA 1
ATOM 4420 C C . LYS A 1 556 ? 1.831 0.379 -15.497 1.00 78.06 556 LYS A C 1
ATOM 4422 O O . LYS A 1 556 ? 2.318 -0.571 -16.104 1.00 78.06 556 LYS A O 1
ATOM 4427 N N . VAL A 1 557 ? 1.179 1.367 -16.103 1.00 85.94 557 VAL A N 1
ATOM 4428 C CA . VAL A 1 557 ? 1.205 1.604 -17.551 1.00 85.94 557 VAL A CA 1
ATOM 4429 C C . VAL A 1 557 ? 2.062 2.838 -17.800 1.00 85.94 557 VAL A C 1
ATOM 4431 O O . VAL A 1 557 ? 1.759 3.927 -17.322 1.00 85.94 557 VAL A O 1
ATOM 4434 N N . LYS A 1 558 ? 3.179 2.660 -18.492 1.00 83.62 558 LYS A N 1
ATOM 4435 C CA . LYS A 1 558 ? 4.119 3.718 -18.856 1.00 83.62 558 LYS A CA 1
ATOM 4436 C C . LYS A 1 558 ? 3.651 4.395 -20.137 1.00 83.62 558 LYS A C 1
ATOM 4438 O O . LYS A 1 558 ? 3.042 3.753 -20.992 1.00 83.62 558 LYS A O 1
ATOM 4443 N N . TYR A 1 559 ? 3.947 5.679 -20.259 1.00 87.62 559 TYR A N 1
ATOM 4444 C CA . TYR A 1 559 ? 3.733 6.418 -21.485 1.00 87.62 559 TYR A CA 1
ATOM 4445 C C . TYR A 1 559 ? 4.876 7.350 -21.798 1.00 87.62 559 TYR A C 1
ATOM 4447 O O . TYR A 1 559 ? 5.525 7.903 -20.912 1.00 87.62 559 TYR A O 1
ATOM 4455 N N . TYR A 1 560 ? 5.089 7.502 -23.089 1.00 83.75 560 TYR A N 1
ATOM 4456 C CA . TYR A 1 560 ? 6.195 8.235 -23.666 1.00 83.75 560 TYR A CA 1
ATOM 4457 C C . TYR A 1 560 ? 5.583 9.113 -24.731 1.00 83.75 560 TYR A C 1
ATOM 4459 O O . TYR A 1 560 ? 4.818 8.608 -25.545 1.00 83.75 560 TYR A O 1
ATOM 4467 N N . ILE A 1 561 ? 5.845 10.408 -24.672 1.00 87.88 561 ILE A N 1
ATOM 4468 C CA . ILE A 1 561 ? 5.360 11.383 -25.643 1.00 87.88 561 ILE A CA 1
ATOM 4469 C C . ILE A 1 561 ? 6.590 12.057 -26.206 1.00 87.88 561 ILE A C 1
ATOM 4471 O O . ILE A 1 561 ? 7.436 12.510 -25.441 1.00 87.88 561 ILE A O 1
ATOM 4475 N N . GLU A 1 562 ? 6.679 12.138 -27.518 1.00 84.69 562 GLU A N 1
ATOM 4476 C CA . GLU A 1 562 ? 7.730 12.861 -28.206 1.00 84.69 562 GLU A CA 1
ATOM 4477 C C . GLU A 1 562 ? 7.091 13.849 -29.172 1.00 84.69 562 GLU A C 1
ATOM 4479 O O . GLU A 1 562 ? 6.207 13.500 -29.952 1.00 84.69 562 GLU A O 1
ATOM 4484 N N . ILE A 1 563 ? 7.532 15.098 -29.099 1.00 85.00 563 ILE A N 1
ATOM 4485 C CA . ILE A 1 563 ? 7.263 16.085 -30.135 1.00 85.00 563 ILE A CA 1
ATOM 4486 C C . ILE A 1 563 ? 8.553 16.315 -30.897 1.00 85.00 563 ILE A C 1
ATOM 4488 O O . ILE A 1 563 ? 9.604 16.575 -30.304 1.00 85.00 563 ILE A O 1
ATOM 4492 N N . ILE A 1 564 ? 8.422 16.255 -32.215 1.00 81.25 564 ILE A N 1
ATOM 4493 C CA . ILE A 1 564 ? 9.489 16.485 -33.173 1.00 81.25 564 ILE A CA 1
ATOM 4494 C C . ILE A 1 564 ? 9.138 17.780 -33.885 1.00 81.25 564 ILE A C 1
ATOM 4496 O O . ILE A 1 564 ? 8.123 17.864 -34.574 1.00 81.25 564 ILE A O 1
ATOM 4500 N N . LEU A 1 565 ? 9.952 18.811 -33.684 1.00 84.69 565 LEU A N 1
ATOM 4501 C CA . LEU A 1 565 ? 9.790 20.085 -34.370 1.00 84.69 565 LEU A CA 1
ATOM 4502 C C . LEU A 1 565 ? 10.910 20.270 -35.390 1.00 84.69 565 LEU A C 1
ATOM 4504 O O . LEU A 1 565 ? 12.080 20.057 -35.056 1.00 84.69 565 LEU A O 1
ATOM 4508 N N . PRO A 1 566 ? 10.597 20.733 -36.611 1.00 85.12 566 PRO A N 1
ATOM 4509 C CA . PRO A 1 566 ? 11.618 20.990 -37.613 1.00 85.12 566 PRO A CA 1
ATOM 4510 C C . PRO A 1 566 ? 12.591 22.094 -37.152 1.00 85.12 566 PRO A C 1
ATOM 4512 O O . PRO A 1 566 ? 12.240 22.922 -36.302 1.00 85.12 566 PRO A O 1
ATOM 4515 N N . PRO A 1 567 ? 13.790 22.188 -37.761 1.00 85.31 567 PRO A N 1
ATOM 4516 C CA . PRO A 1 567 ? 14.768 23.247 -37.492 1.00 85.31 567 PRO A CA 1
ATOM 4517 C C . PRO A 1 567 ? 14.208 24.679 -37.450 1.00 85.31 567 PRO A C 1
ATOM 4519 O O . PRO A 1 567 ? 14.677 25.513 -36.681 1.00 85.31 567 PRO A O 1
ATOM 4522 N N . SER A 1 568 ? 13.186 24.985 -38.255 1.00 83.62 568 SER A N 1
ATOM 4523 C CA . SER A 1 568 ? 12.549 26.310 -38.293 1.00 83.62 568 SER A CA 1
ATOM 4524 C C . SER A 1 568 ? 11.762 26.659 -37.023 1.00 83.62 568 SER A C 1
ATOM 4526 O O . SER A 1 568 ? 11.554 27.838 -36.745 1.00 83.62 568 SER A O 1
ATOM 4528 N N . GLN A 1 569 ? 11.346 25.659 -36.244 1.00 82.19 569 GLN A N 1
ATOM 4529 C CA . GLN A 1 569 ? 10.541 25.812 -35.027 1.00 82.19 569 GLN A CA 1
ATOM 4530 C C . GLN A 1 569 ? 11.322 25.452 -33.750 1.00 82.19 569 GLN A C 1
ATOM 4532 O O . GLN A 1 569 ? 10.858 25.722 -32.643 1.00 82.19 569 GLN A O 1
ATOM 4537 N N . SER A 1 570 ? 12.536 24.906 -33.879 1.00 81.50 570 SER A N 1
ATOM 4538 C CA . SER A 1 570 ? 13.333 24.383 -32.759 1.00 81.50 570 SER A CA 1
ATOM 4539 C C . SER A 1 570 ? 13.820 25.442 -31.762 1.00 81.50 570 SER A C 1
ATOM 4541 O O . SER A 1 570 ? 14.160 25.109 -30.626 1.00 81.50 570 SER A O 1
ATOM 4543 N N . ARG A 1 571 ? 13.832 26.728 -32.143 1.00 78.12 571 ARG A N 1
ATOM 4544 C CA . ARG A 1 571 ? 14.303 27.826 -31.276 1.00 78.12 571 ARG A CA 1
ATOM 4545 C C . ARG A 1 571 ? 13.308 28.224 -30.183 1.00 78.12 571 ARG A C 1
ATOM 4547 O O . ARG A 1 571 ? 13.729 28.732 -29.148 1.00 78.12 571 ARG A O 1
ATOM 4554 N N . ASN A 1 572 ? 12.004 28.003 -30.371 1.00 80.88 572 ASN A N 1
ATOM 4555 C CA . ASN A 1 572 ? 10.995 28.383 -29.378 1.00 80.88 572 ASN A CA 1
ATOM 4556 C C . ASN A 1 572 ? 10.690 27.221 -28.416 1.00 80.88 572 ASN A C 1
ATOM 4558 O O . ASN A 1 572 ? 9.627 26.603 -28.472 1.00 80.88 572 ASN A O 1
ATOM 4562 N N . LYS A 1 573 ? 11.632 26.927 -27.508 1.00 77.81 573 LYS A N 1
ATOM 4563 C CA . LYS A 1 573 ? 11.489 25.847 -26.511 1.00 77.81 573 LYS A CA 1
ATOM 4564 C C . LYS A 1 573 ? 10.274 26.033 -25.587 1.00 77.81 573 LYS A C 1
ATOM 4566 O O . LYS A 1 573 ? 9.711 25.042 -25.128 1.00 77.81 573 LYS A O 1
ATOM 4571 N N . VAL A 1 574 ? 9.857 27.277 -25.323 1.00 77.12 574 VAL A N 1
ATOM 4572 C CA . VAL A 1 574 ? 8.685 27.586 -24.481 1.00 77.12 574 VAL A CA 1
ATOM 4573 C C . VAL A 1 574 ? 7.400 27.103 -25.152 1.00 77.12 574 VAL A C 1
ATOM 4575 O O . VAL A 1 574 ? 6.616 26.384 -24.535 1.00 77.12 574 VAL A O 1
ATOM 4578 N N . GLU A 1 575 ? 7.212 27.442 -26.427 1.00 81.12 575 GLU A N 1
ATOM 4579 C CA . GLU A 1 575 ? 6.057 26.991 -27.208 1.00 81.12 575 GLU A CA 1
ATOM 4580 C C . GLU A 1 575 ? 6.076 25.476 -27.426 1.00 81.12 575 GLU A C 1
ATOM 4582 O O . GLU A 1 575 ? 5.066 24.807 -27.218 1.00 81.12 575 GLU A O 1
ATOM 4587 N N . ALA A 1 576 ? 7.241 24.912 -27.747 1.00 82.94 576 ALA A N 1
ATOM 4588 C CA . ALA A 1 576 ? 7.410 23.470 -27.898 1.00 82.94 576 ALA A CA 1
ATOM 4589 C C . ALA A 1 576 ? 7.016 22.707 -26.618 1.00 82.94 576 ALA A C 1
ATOM 4591 O O . ALA A 1 576 ? 6.338 21.678 -26.672 1.00 82.94 576 ALA A O 1
ATOM 4592 N N . LYS A 1 577 ? 7.386 23.234 -25.441 1.00 82.06 577 LYS A N 1
ATOM 4593 C CA . LYS A 1 577 ? 7.000 22.651 -24.152 1.00 82.06 577 LYS A CA 1
ATOM 4594 C C . LYS A 1 577 ? 5.496 22.755 -23.896 1.00 82.06 577 LYS A C 1
ATOM 4596 O O . LYS A 1 577 ? 4.909 21.797 -23.398 1.00 82.06 577 LYS A O 1
ATOM 4601 N N . ARG A 1 578 ? 4.869 23.875 -24.272 1.00 82.38 578 ARG A N 1
ATOM 4602 C CA . ARG A 1 578 ? 3.412 24.061 -24.185 1.00 82.38 578 ARG A CA 1
ATOM 4603 C C . ARG A 1 578 ? 2.665 23.029 -25.034 1.00 82.38 578 ARG A C 1
ATOM 4605 O O . ARG A 1 578 ? 1.755 22.385 -24.521 1.00 82.38 578 ARG A O 1
ATOM 4612 N N . GLN A 1 579 ? 3.093 22.818 -26.280 1.00 85.25 579 GLN A N 1
ATOM 4613 C CA . GLN A 1 579 ? 2.513 21.807 -27.174 1.00 85.25 579 GLN A CA 1
ATOM 4614 C C . GLN A 1 579 ? 2.638 20.392 -26.596 1.00 85.25 579 GLN A C 1
ATOM 4616 O O . GLN A 1 579 ? 1.680 19.623 -26.638 1.00 85.25 579 GLN A O 1
ATOM 4621 N N . LEU A 1 580 ? 3.785 20.064 -25.988 1.00 84.88 580 LEU A N 1
ATOM 4622 C CA . LEU A 1 580 ? 4.003 18.773 -25.325 1.00 84.88 580 LEU A CA 1
ATOM 4623 C C . LEU A 1 580 ? 3.051 18.573 -24.144 1.00 84.88 580 LEU A C 1
ATOM 4625 O O . LEU A 1 580 ? 2.474 17.497 -23.983 1.00 84.88 580 LEU A O 1
ATOM 4629 N N . ASP A 1 581 ? 2.859 19.612 -23.332 1.00 83.25 581 ASP A N 1
ATOM 4630 C CA . ASP A 1 581 ? 1.949 19.572 -22.190 1.00 83.25 581 ASP A CA 1
ATOM 4631 C C . ASP A 1 581 ? 0.472 19.491 -22.614 1.00 83.25 581 ASP A C 1
ATOM 4633 O O . ASP A 1 581 ? -0.321 18.837 -21.931 1.00 83.25 581 ASP A O 1
ATOM 4637 N N . ASP A 1 582 ? 0.084 20.125 -23.722 1.00 86.50 582 ASP A N 1
ATOM 4638 C CA . ASP A 1 582 ? -1.274 20.051 -24.271 1.00 86.50 582 ASP A CA 1
ATOM 4639 C C . ASP A 1 582 ? -1.552 18.676 -24.895 1.00 86.50 582 ASP A C 1
ATOM 4641 O O . ASP A 1 582 ? -2.552 18.041 -24.550 1.00 86.50 582 ASP A O 1
ATOM 4645 N N . LEU A 1 583 ? -0.617 18.144 -25.690 1.00 89.06 583 LEU A N 1
ATOM 4646 C CA . LEU A 1 583 ? -0.698 16.788 -26.235 1.00 89.06 583 LEU A CA 1
ATOM 4647 C C . LEU A 1 583 ? -0.778 15.736 -25.118 1.00 89.06 583 LEU A C 1
ATOM 4649 O O . LEU A 1 583 ? -1.601 14.823 -25.173 1.00 89.06 583 LEU A O 1
ATOM 4653 N N . LYS A 1 584 ? 0.007 15.901 -24.048 1.00 88.75 584 LYS A N 1
ATOM 4654 C CA . LYS A 1 584 ? -0.076 15.053 -22.854 1.00 88.75 584 LYS A CA 1
ATOM 4655 C C . LYS A 1 584 ? -1.478 15.032 -22.252 1.00 88.75 584 LYS A C 1
ATOM 4657 O O . LYS A 1 584 ? -1.957 13.956 -21.906 1.00 88.75 584 LYS A O 1
ATOM 4662 N N . LYS A 1 585 ? -2.131 16.187 -22.087 1.00 87.75 585 LYS A N 1
ATOM 4663 C CA . LYS A 1 585 ? -3.488 16.241 -21.508 1.00 87.75 585 LYS A CA 1
ATOM 4664 C C . LYS A 1 585 ? -4.480 15.450 -22.355 1.00 87.75 585 LYS A C 1
ATOM 4666 O O . LYS A 1 585 ? -5.270 14.700 -21.791 1.00 87.75 585 LYS A O 1
ATOM 4671 N N . VAL A 1 586 ? -4.395 15.588 -23.677 1.00 90.62 586 VAL A N 1
ATOM 4672 C CA . VAL A 1 586 ? -5.245 14.869 -24.635 1.00 90.62 586 VAL A CA 1
ATOM 4673 C C . VAL A 1 586 ? -4.989 13.364 -24.583 1.00 90.62 586 VAL A C 1
ATOM 4675 O O . VAL A 1 586 ? -5.930 12.599 -24.425 1.00 90.62 586 VAL A O 1
ATOM 4678 N N . ILE A 1 587 ? -3.727 12.920 -24.633 1.00 92.06 587 ILE A N 1
ATOM 4679 C CA . ILE A 1 587 ? -3.375 11.490 -24.551 1.00 92.06 587 ILE A CA 1
ATOM 4680 C C . ILE A 1 587 ? -3.896 10.880 -23.248 1.00 92.06 587 ILE A C 1
ATOM 4682 O O . ILE A 1 587 ? -4.473 9.792 -23.242 1.00 92.06 587 ILE A O 1
ATOM 4686 N N . ILE A 1 588 ? -3.715 11.587 -22.132 1.00 89.12 588 ILE A N 1
ATOM 4687 C CA . ILE A 1 588 ? -4.238 11.149 -20.843 1.00 89.12 588 ILE A CA 1
ATOM 4688 C C . ILE A 1 588 ? -5.765 11.052 -20.879 1.00 89.12 588 ILE A C 1
ATOM 4690 O O . ILE A 1 588 ? -6.295 10.009 -20.523 1.00 89.12 588 ILE A O 1
ATOM 4694 N N . SER A 1 589 ? -6.467 12.094 -21.319 1.00 86.94 589 SER A N 1
ATOM 4695 C CA . SER A 1 589 ? -7.934 12.118 -21.363 1.00 86.94 589 SER A CA 1
ATOM 4696 C C . SER A 1 589 ? -8.504 11.025 -22.272 1.00 86.94 589 SER A C 1
ATOM 4698 O O . SER A 1 589 ? -9.304 10.199 -21.835 1.00 86.94 589 SER A O 1
ATOM 4700 N N . ASP A 1 590 ? -8.045 10.981 -23.520 1.00 90.06 590 ASP A N 1
ATOM 4701 C CA . ASP A 1 590 ? -8.768 10.313 -24.600 1.00 90.06 590 ASP A CA 1
ATOM 4702 C C . ASP A 1 590 ? -8.285 8.876 -24.823 1.00 90.06 590 ASP A C 1
ATOM 4704 O O . ASP A 1 590 ? -9.083 8.012 -25.189 1.00 90.06 590 ASP A O 1
ATOM 4708 N N . PHE A 1 591 ? -6.998 8.602 -24.570 1.00 93.69 591 PHE A N 1
ATOM 4709 C CA . PHE A 1 591 ? -6.392 7.283 -24.787 1.00 93.69 591 PHE A CA 1
ATOM 4710 C C . PHE A 1 591 ? -6.266 6.496 -23.491 1.00 93.69 591 PHE A C 1
ATOM 4712 O O . PHE A 1 591 ? -6.665 5.337 -23.432 1.00 93.69 591 PHE A O 1
ATOM 4719 N N . PHE A 1 592 ? -5.713 7.108 -22.442 1.00 90.38 592 PHE A N 1
ATOM 4720 C CA . PHE A 1 592 ? -5.560 6.415 -21.165 1.00 90.38 592 PHE A CA 1
ATOM 4721 C C . PHE A 1 592 ? -6.863 6.240 -20.415 1.00 90.38 592 PHE A C 1
ATOM 4723 O O . PHE A 1 592 ? -6.944 5.295 -19.634 1.00 90.38 592 PHE A O 1
ATOM 4730 N N . GLN A 1 593 ? -7.816 7.162 -20.605 1.00 87.81 593 GLN A N 1
ATOM 4731 C CA . GLN A 1 593 ? -9.103 7.205 -19.909 1.00 87.81 593 GLN A CA 1
ATOM 4732 C C . GLN A 1 593 ? -8.932 6.733 -18.449 1.00 87.81 593 GLN A C 1
ATOM 4734 O O . GLN A 1 593 ? -9.481 5.689 -18.091 1.00 87.81 593 GLN A O 1
ATOM 4739 N N . PRO A 1 594 ? -8.090 7.402 -17.620 1.00 79.50 594 PRO A N 1
ATOM 4740 C CA . PRO A 1 594 ? -7.551 6.827 -16.387 1.00 79.50 594 PRO A CA 1
ATOM 4741 C C . PRO A 1 594 ? -8.656 6.389 -15.443 1.00 79.50 594 PRO A C 1
ATOM 4743 O O . PRO A 1 594 ? -8.573 5.352 -14.802 1.00 79.50 594 PRO A O 1
ATOM 4746 N N . GLU A 1 595 ? -9.740 7.149 -15.442 1.00 69.75 595 GLU A N 1
ATOM 4747 C CA . GLU A 1 595 ? -10.951 6.827 -14.724 1.00 69.75 595 GLU A CA 1
ATOM 4748 C C . GLU A 1 595 ? -11.529 5.464 -15.186 1.00 69.75 595 GLU A C 1
ATOM 4750 O O . GLU A 1 595 ? -11.767 4.580 -14.363 1.00 69.75 595 GLU A O 1
ATOM 4755 N N . LYS A 1 596 ? -11.663 5.216 -16.496 1.00 79.38 596 LYS A N 1
ATOM 4756 C CA . LYS A 1 596 ? -12.313 4.018 -17.074 1.00 79.38 596 LYS A CA 1
ATOM 4757 C C . LYS A 1 596 ? -11.502 2.765 -16.826 1.00 79.38 596 LYS A C 1
ATOM 4759 O O . LYS A 1 596 ? -12.049 1.699 -16.559 1.00 79.38 596 LYS A O 1
ATOM 4764 N N . HIS A 1 597 ? -10.189 2.921 -16.898 1.00 80.94 597 HIS A N 1
ATOM 4765 C CA . HIS A 1 597 ? -9.236 1.842 -16.717 1.00 80.94 597 HIS A CA 1
ATOM 4766 C C . HIS A 1 597 ? -8.650 1.809 -15.301 1.00 80.94 597 HIS A C 1
ATOM 4768 O O . HIS A 1 597 ? -7.640 1.145 -15.085 1.00 80.94 597 HIS A O 1
ATOM 4774 N N . CYS A 1 598 ? -9.255 2.505 -14.329 1.00 74.00 598 CYS A N 1
ATOM 4775 C CA . CYS A 1 598 ? -8.799 2.548 -12.933 1.00 74.00 598 CYS A CA 1
ATOM 4776 C C . CYS A 1 598 ? -7.278 2.805 -12.799 1.00 74.00 598 CYS A C 1
ATOM 4778 O O . CYS A 1 598 ? -6.593 2.216 -11.954 1.00 74.00 598 CYS A O 1
ATOM 4780 N N . LEU A 1 599 ? -6.732 3.647 -13.678 1.00 76.81 599 LEU A N 1
ATOM 4781 C CA . LEU A 1 599 ? -5.340 4.063 -13.693 1.00 76.81 599 LEU A CA 1
ATOM 4782 C C . LEU A 1 599 ? -5.186 5.310 -12.826 1.00 76.81 599 LEU A C 1
ATOM 4784 O O . LEU A 1 599 ? -5.953 6.262 -12.919 1.00 76.81 599 LEU A O 1
ATOM 4788 N N . ILE A 1 600 ? -4.150 5.313 -12.002 1.00 68.62 600 ILE A N 1
ATOM 4789 C CA . ILE A 1 600 ? -3.859 6.390 -11.058 1.00 68.62 600 ILE A CA 1
ATOM 4790 C C . ILE A 1 600 ? -2.798 7.288 -11.686 1.00 68.62 600 ILE A C 1
ATOM 4792 O O . ILE A 1 600 ? -1.733 6.794 -12.085 1.00 68.62 600 ILE A O 1
ATOM 4796 N N . MET A 1 601 ? -3.047 8.593 -11.754 1.00 65.19 601 MET A N 1
ATOM 4797 C CA . MET A 1 601 ? -2.053 9.523 -12.268 1.00 65.19 601 MET A CA 1
ATOM 4798 C C . MET A 1 601 ? -0.911 9.705 -11.276 1.00 65.19 601 MET A C 1
ATOM 4800 O O . MET A 1 601 ? -1.083 9.710 -10.057 1.00 65.19 601 MET A O 1
ATOM 4804 N N . ARG A 1 602 ? 0.307 9.882 -11.800 1.00 55.59 602 ARG A N 1
ATOM 4805 C CA . ARG A 1 602 ? 1.352 10.508 -10.991 1.00 55.59 602 ARG A CA 1
ATOM 4806 C C . ARG A 1 602 ? 0.874 11.927 -10.706 1.00 55.59 602 ARG A C 1
ATOM 4808 O O . ARG A 1 602 ? 0.421 12.610 -11.625 1.00 55.59 602 ARG A O 1
ATOM 4815 N N . SER A 1 603 ? 0.915 12.298 -9.438 1.00 47.62 603 SER A N 1
ATOM 4816 C CA . SER A 1 603 ? 0.159 13.414 -8.898 1.00 47.62 603 SER A CA 1
ATOM 4817 C C . SER A 1 603 ? 0.228 14.678 -9.759 1.00 47.62 603 SER A C 1
ATOM 4819 O O . SER A 1 603 ? 1.276 15.147 -10.207 1.00 47.62 603 SER A O 1
ATOM 4821 N N . THR A 1 604 ? -0.971 15.150 -10.077 1.00 44.00 604 THR A N 1
ATOM 4822 C CA . THR A 1 604 ? -1.283 16.229 -11.010 1.00 44.00 604 THR A CA 1
ATOM 4823 C C . THR A 1 604 ? -0.945 17.602 -10.418 1.00 44.00 604 THR A C 1
ATOM 4825 O O . THR A 1 604 ? -0.591 17.711 -9.246 1.00 44.00 604 THR A O 1
ATOM 4828 N N . ARG A 1 605 ? -1.072 18.658 -11.245 1.00 43.78 605 ARG A N 1
ATOM 4829 C CA . ARG A 1 605 ? -0.974 20.120 -10.980 1.00 43.78 605 ARG A CA 1
ATOM 4830 C C . ARG A 1 605 ? -1.248 20.616 -9.553 1.00 43.78 605 ARG A C 1
ATOM 4832 O O . ARG A 1 605 ? -0.757 21.682 -9.192 1.00 43.78 605 ARG A O 1
ATOM 4839 N N . VAL A 1 606 ? -2.025 19.888 -8.761 1.00 47.53 606 VAL A N 1
ATOM 4840 C CA . VAL A 1 606 ? -2.235 20.169 -7.343 1.00 47.53 606 VAL A CA 1
ATOM 4841 C C . VAL A 1 606 ? -0.904 20.262 -6.590 1.00 47.53 606 VAL A C 1
ATOM 4843 O O . VAL A 1 606 ? -0.716 21.221 -5.850 1.00 47.53 606 VAL A O 1
ATOM 4846 N N . TRP A 1 607 ? 0.084 19.401 -6.881 1.00 53.72 607 TRP A N 1
ATOM 4847 C CA . TRP A 1 607 ? 1.415 19.555 -6.276 1.00 53.72 607 TRP A CA 1
ATOM 4848 C C . TRP A 1 607 ? 2.103 20.848 -6.631 1.00 53.72 607 TRP A C 1
ATOM 4850 O O . TRP A 1 607 ? 2.718 21.439 -5.764 1.00 53.72 607 TRP A O 1
ATOM 4860 N N . GLN A 1 608 ? 1.969 21.345 -7.858 1.00 54.06 608 GLN A N 1
ATOM 4861 C CA . GLN A 1 608 ? 2.585 22.620 -8.229 1.00 54.06 608 GLN A CA 1
ATOM 4862 C C . GLN A 1 608 ? 2.013 23.789 -7.408 1.00 54.06 608 GLN A C 1
ATOM 4864 O O . GLN A 1 608 ? 2.740 24.735 -7.111 1.00 54.06 608 GLN A O 1
ATOM 4869 N N . ARG A 1 609 ? 0.737 23.711 -6.992 1.00 56.53 609 ARG A N 1
ATOM 4870 C CA . ARG A 1 609 ? 0.101 24.716 -6.122 1.00 56.53 609 ARG A CA 1
ATOM 4871 C C . ARG A 1 609 ? 0.632 24.683 -4.690 1.00 56.53 609 ARG A C 1
ATOM 4873 O O . ARG A 1 609 ? 0.724 25.739 -4.070 1.00 56.53 609 ARG A O 1
ATOM 4880 N N . ILE A 1 610 ? 0.991 23.504 -4.181 1.00 63.09 610 ILE A N 1
ATOM 4881 C CA . ILE A 1 610 ? 1.451 23.324 -2.795 1.00 63.09 610 ILE A CA 1
ATOM 4882 C C . ILE A 1 610 ? 2.970 23.115 -2.653 1.00 63.09 610 ILE A C 1
ATOM 4884 O O . ILE A 1 610 ? 3.487 23.201 -1.546 1.00 63.09 610 ILE A O 1
ATOM 4888 N N . ALA A 1 611 ? 3.710 22.915 -3.749 1.00 62.16 611 ALA A N 1
ATOM 4889 C CA . ALA A 1 611 ? 5.148 22.616 -3.754 1.00 62.16 611 ALA A CA 1
ATOM 4890 C C . ALA A 1 611 ? 5.990 23.725 -3.110 1.00 62.16 611 ALA A C 1
ATOM 4892 O O . ALA A 1 611 ? 7.006 23.452 -2.488 1.00 62.16 611 ALA A O 1
ATOM 4893 N N . HIS A 1 612 ? 5.555 24.983 -3.187 1.00 64.81 612 HIS A N 1
ATOM 4894 C CA . HIS A 1 612 ? 6.240 26.083 -2.500 1.00 64.81 612 HIS A CA 1
ATOM 4895 C C . HIS A 1 612 ? 6.166 25.964 -0.966 1.00 64.81 612 HIS A C 1
ATOM 4897 O O . HIS A 1 612 ? 7.035 26.486 -0.270 1.00 64.81 612 HIS A O 1
ATOM 4903 N N . PHE A 1 613 ? 5.164 25.246 -0.447 1.00 64.81 613 PHE A N 1
ATOM 4904 C CA . PHE A 1 613 ? 4.985 24.946 0.973 1.00 64.81 613 PHE A CA 1
ATOM 4905 C C . PHE A 1 613 ? 5.596 23.589 1.371 1.00 64.81 613 PHE A C 1
ATOM 4907 O O . PHE A 1 613 ? 5.529 23.223 2.537 1.00 64.81 613 PHE A O 1
ATOM 4914 N N . SER A 1 614 ? 6.224 22.838 0.450 1.00 58.66 614 SER A N 1
ATOM 4915 C CA . SER A 1 614 ? 6.704 21.472 0.727 1.00 58.66 614 SER A CA 1
ATOM 4916 C C . SER A 1 614 ? 8.041 21.388 1.473 1.00 58.66 614 SER A C 1
ATOM 4918 O O . SER A 1 614 ? 8.523 20.286 1.741 1.00 58.66 614 SER A O 1
ATOM 4920 N N . LYS A 1 615 ? 8.655 22.521 1.848 1.00 64.94 615 LYS A N 1
ATOM 4921 C CA . LYS A 1 615 ? 9.878 22.528 2.669 1.00 64.94 615 LYS A CA 1
ATOM 4922 C C . LYS A 1 615 ? 9.611 21.824 4.008 1.00 64.94 615 LYS A C 1
ATOM 4924 O O . LYS A 1 615 ? 8.967 22.389 4.884 1.00 64.94 615 LYS A O 1
ATOM 4929 N N . GLY A 1 616 ? 10.146 20.611 4.163 1.00 65.38 616 GLY A N 1
ATOM 4930 C CA . GLY A 1 616 ? 9.987 19.770 5.357 1.00 65.38 616 GLY A CA 1
ATOM 4931 C C . GLY A 1 616 ? 9.108 18.528 5.164 1.00 65.38 616 GLY A C 1
ATOM 4932 O O . GLY A 1 616 ? 9.042 17.705 6.072 1.00 65.38 616 GLY A O 1
ATOM 4933 N N . ILE A 1 617 ? 8.472 18.360 3.999 1.00 69.75 617 ILE A N 1
ATOM 4934 C CA . ILE A 1 617 ? 7.748 17.136 3.632 1.00 69.75 617 ILE A CA 1
ATOM 4935 C C . ILE A 1 617 ? 8.765 16.084 3.168 1.00 69.75 617 ILE A C 1
ATOM 4937 O O . ILE A 1 617 ? 9.583 16.365 2.296 1.00 69.75 617 ILE A O 1
ATOM 4941 N N . ASP A 1 618 ? 8.723 14.881 3.745 1.00 72.38 618 ASP A N 1
ATOM 4942 C CA . ASP A 1 618 ? 9.510 13.747 3.249 1.00 72.38 618 ASP A CA 1
ATOM 4943 C C . ASP A 1 618 ? 8.849 13.080 2.023 1.00 72.38 618 ASP A C 1
ATOM 4945 O O . ASP A 1 618 ? 7.640 13.193 1.802 1.00 72.38 618 ASP A O 1
ATOM 4949 N N . ASP A 1 619 ? 9.628 12.336 1.232 1.00 69.19 619 ASP A N 1
ATOM 4950 C CA . ASP A 1 619 ? 9.148 11.663 0.012 1.00 69.19 619 ASP A CA 1
ATOM 4951 C C . ASP A 1 619 ? 7.934 10.741 0.262 1.00 69.19 619 ASP A C 1
ATOM 4953 O O . ASP A 1 619 ? 7.107 10.509 -0.628 1.00 69.19 619 ASP A O 1
ATOM 4957 N N . LYS A 1 620 ? 7.816 10.172 1.472 1.00 73.38 620 LYS A N 1
ATOM 4958 C CA . LYS A 1 620 ? 6.719 9.267 1.830 1.00 73.38 620 LYS A CA 1
ATOM 4959 C C . LYS A 1 620 ? 5.422 10.051 2.007 1.00 73.38 620 LYS A C 1
ATOM 4961 O O . LYS A 1 620 ? 4.401 9.643 1.448 1.00 73.38 620 LYS A O 1
ATOM 4966 N N . LEU A 1 621 ? 5.462 11.155 2.744 1.00 81.44 621 LEU A N 1
ATOM 4967 C CA . LEU A 1 621 ? 4.328 12.039 2.966 1.00 81.44 621 LEU A CA 1
ATOM 4968 C C . LEU A 1 621 ? 3.925 12.745 1.668 1.00 81.44 621 LEU A C 1
ATOM 4970 O O . LEU A 1 621 ? 2.737 12.811 1.353 1.00 81.44 621 LEU A O 1
ATOM 4974 N N . GLU A 1 622 ? 4.894 13.166 0.851 1.00 77.31 622 GLU A N 1
ATOM 4975 C CA . GLU A 1 622 ? 4.632 13.699 -0.490 1.00 77.31 622 GLU A CA 1
ATOM 4976 C C . GLU A 1 622 ? 3.888 12.673 -1.355 1.00 77.31 622 GLU A C 1
ATOM 4978 O O . GLU A 1 622 ? 2.880 12.965 -2.001 1.00 77.31 622 GLU A O 1
ATOM 4983 N N . ARG A 1 623 ? 4.309 11.407 -1.328 1.00 72.19 623 ARG A N 1
ATOM 4984 C CA . ARG A 1 623 ? 3.602 10.343 -2.047 1.00 72.19 623 ARG A CA 1
ATOM 4985 C C . ARG A 1 623 ? 2.189 10.104 -1.507 1.00 72.19 623 ARG A C 1
ATOM 4987 O O . ARG A 1 623 ? 1.300 9.741 -2.272 1.00 72.19 623 ARG A O 1
ATOM 4994 N N . GLN A 1 624 ? 1.963 10.275 -0.214 1.00 83.88 624 GLN A N 1
ATOM 4995 C CA . GLN A 1 624 ? 0.654 10.059 0.397 1.00 83.88 624 GLN A CA 1
ATOM 4996 C C . GLN A 1 624 ? -0.326 11.192 0.083 1.00 83.88 624 GLN A C 1
ATOM 4998 O O . GLN A 1 624 ? -1.440 10.917 -0.359 1.00 83.88 624 GLN A O 1
ATOM 5003 N N . ILE A 1 625 ? 0.112 12.448 0.204 1.00 85.44 625 ILE A N 1
ATOM 5004 C CA . ILE A 1 625 ? -0.663 13.631 -0.200 1.00 85.44 625 ILE A CA 1
ATOM 5005 C C . ILE A 1 625 ? -0.967 13.561 -1.710 1.00 85.44 625 ILE A C 1
ATOM 5007 O O . ILE A 1 625 ? -2.089 13.813 -2.138 1.00 85.44 625 ILE A O 1
ATOM 5011 N N . SER A 1 626 ? 0.001 13.113 -2.518 1.00 78.31 626 SER A N 1
ATOM 5012 C CA . SER A 1 626 ? -0.158 12.838 -3.951 1.00 78.31 626 SER A CA 1
ATOM 5013 C C . SER A 1 626 ? -1.290 11.874 -4.262 1.00 78.31 626 SER A C 1
ATOM 5015 O O . SER A 1 626 ? -2.113 12.165 -5.124 1.00 78.31 626 SER A O 1
ATOM 5017 N N . LEU A 1 627 ? -1.302 10.719 -3.597 1.00 82.25 627 LEU A N 1
ATOM 5018 C CA . LEU A 1 627 ? -2.313 9.691 -3.826 1.00 82.25 627 LEU A CA 1
ATOM 5019 C C . LEU A 1 627 ? -3.688 10.160 -3.359 1.00 82.25 627 LEU A C 1
ATOM 5021 O O . LEU A 1 627 ? -4.664 9.943 -4.068 1.00 82.25 627 LEU A O 1
ATOM 5025 N N . TRP A 1 628 ? -3.757 10.838 -2.210 1.00 87.12 628 TRP A N 1
ATOM 5026 C CA . TRP A 1 628 ? -4.999 11.420 -1.710 1.00 87.12 628 TRP A CA 1
ATOM 5027 C C . TRP A 1 628 ? -5.621 12.380 -2.726 1.00 87.12 628 TRP A C 1
ATOM 5029 O O . TRP A 1 628 ? -6.760 12.190 -3.136 1.00 87.12 628 TRP A O 1
ATOM 5039 N N . LEU A 1 629 ? -4.854 13.379 -3.175 1.00 83.81 629 LEU A N 1
ATOM 5040 C CA . LEU A 1 629 ? -5.343 14.431 -4.071 1.00 83.81 629 LEU A CA 1
ATOM 5041 C C . LEU A 1 629 ? -5.672 13.927 -5.483 1.00 83.81 629 LEU A C 1
ATOM 5043 O O . LEU A 1 629 ? -6.350 14.642 -6.225 1.00 83.81 629 LEU A O 1
ATOM 5047 N N . ASP A 1 630 ? -5.173 12.747 -5.859 1.00 79.12 630 ASP A N 1
ATOM 5048 C CA . ASP A 1 630 ? -5.494 12.084 -7.126 1.00 79.12 630 ASP A CA 1
ATOM 5049 C C . ASP A 1 630 ? -6.756 11.214 -7.030 1.00 79.12 630 ASP A C 1
ATOM 5051 O O . ASP A 1 630 ? -7.571 11.195 -7.954 1.00 79.12 630 ASP A O 1
ATOM 5055 N N . TRP A 1 631 ? -6.932 10.500 -5.915 1.00 85.81 631 TRP A N 1
ATOM 5056 C CA . TRP A 1 631 ? -8.055 9.583 -5.717 1.00 85.81 631 TRP A CA 1
ATOM 5057 C C . TRP A 1 631 ? -9.324 10.268 -5.231 1.00 85.81 631 TRP A C 1
ATOM 5059 O O . TRP A 1 631 ? -10.409 9.906 -5.681 1.00 85.81 631 TRP A O 1
ATOM 5069 N N . ASP A 1 632 ? -9.207 11.214 -4.302 1.00 89.06 632 ASP A N 1
ATOM 5070 C CA . ASP A 1 632 ? -10.364 11.880 -3.721 1.00 89.06 632 ASP A CA 1
ATOM 5071 C C . ASP A 1 632 ? -10.986 12.846 -4.734 1.00 89.06 632 ASP A C 1
ATOM 5073 O O . ASP A 1 632 ? -10.306 13.701 -5.308 1.00 89.06 632 ASP A O 1
ATOM 5077 N N . LYS A 1 633 ? -12.292 12.701 -4.968 1.00 86.12 633 LYS A N 1
ATOM 5078 C CA . LYS A 1 633 ? -13.075 13.577 -5.852 1.00 86.12 633 LYS A CA 1
ATOM 5079 C C . LYS A 1 633 ? -13.913 14.587 -5.069 1.00 86.12 633 LYS A C 1
ATOM 5081 O O . LYS A 1 633 ? -14.516 15.466 -5.679 1.00 86.12 633 LYS A O 1
ATOM 5086 N N . ASN A 1 634 ? -13.941 14.490 -3.741 1.00 89.00 634 ASN A N 1
ATOM 5087 C CA . ASN A 1 634 ? -14.670 15.425 -2.904 1.00 89.00 634 ASN A CA 1
ATOM 5088 C C . ASN A 1 634 ? -13.845 16.703 -2.686 1.00 89.00 634 ASN A C 1
ATOM 5090 O O . ASN A 1 634 ? -12.796 16.705 -2.049 1.00 89.00 634 ASN A O 1
ATOM 5094 N N . GLU A 1 635 ? -14.319 17.814 -3.244 1.00 87.19 635 GLU A N 1
ATOM 5095 C CA . GLU A 1 635 ? -13.581 19.079 -3.238 1.00 87.19 635 GLU A CA 1
ATOM 5096 C C . GLU A 1 635 ? -13.319 19.612 -1.817 1.00 87.19 635 GLU A C 1
ATOM 5098 O O . GLU A 1 635 ? -12.254 20.168 -1.557 1.00 87.19 635 GLU A O 1
ATOM 5103 N N . GLN A 1 636 ? -14.237 19.388 -0.871 1.00 90.50 636 GLN A N 1
ATOM 5104 C CA . GLN A 1 636 ? -14.094 19.865 0.505 1.00 90.50 636 GLN A CA 1
ATOM 5105 C C . GLN A 1 636 ? -12.924 19.180 1.223 1.00 90.50 636 GLN A C 1
ATOM 5107 O O . GLN A 1 636 ? -12.096 19.848 1.844 1.00 90.50 636 GLN A O 1
ATOM 5112 N N . THR A 1 637 ? -12.818 17.855 1.124 1.00 92.38 637 THR A N 1
ATOM 5113 C CA . THR A 1 637 ? -11.739 17.096 1.772 1.00 92.38 637 THR A CA 1
ATOM 5114 C C . THR A 1 637 ? -10.399 17.250 1.052 1.00 92.38 637 THR A C 1
ATOM 5116 O O . THR A 1 637 ? -9.345 17.216 1.690 1.00 92.38 637 THR A O 1
ATOM 5119 N N . ARG A 1 638 ? -10.396 17.515 -0.259 1.00 90.31 638 ARG A N 1
ATOM 5120 C CA . ARG A 1 638 ? -9.178 17.939 -0.972 1.00 90.31 638 ARG A CA 1
ATOM 5121 C C . ARG A 1 638 ? -8.663 19.282 -0.462 1.00 90.31 638 ARG A C 1
ATOM 5123 O O . ARG A 1 638 ? -7.481 19.386 -0.139 1.00 90.31 638 ARG A O 1
ATOM 5130 N N . GLN A 1 639 ? -9.542 20.278 -0.339 1.00 90.19 639 GLN A N 1
ATOM 5131 C CA . GLN A 1 639 ? -9.191 21.601 0.185 1.00 90.19 639 GLN A CA 1
ATOM 5132 C C . GLN A 1 639 ? -8.684 21.534 1.630 1.00 90.19 639 GLN A C 1
ATOM 5134 O O . GLN A 1 639 ? -7.756 22.259 1.979 1.00 90.19 639 GLN A O 1
ATOM 5139 N N . GLU A 1 640 ? -9.224 20.629 2.450 1.00 93.94 640 GLU A N 1
ATOM 5140 C CA . GLU A 1 640 ? -8.733 20.383 3.810 1.00 93.94 640 GLU A CA 1
ATOM 5141 C C . GLU A 1 640 ? -7.266 19.905 3.822 1.00 93.94 640 GLU A C 1
ATOM 5143 O O . GLU A 1 640 ? -6.450 20.461 4.560 1.00 93.94 640 GLU A O 1
ATOM 5148 N N . ILE A 1 641 ? -6.886 18.940 2.969 1.00 91.69 641 ILE A N 1
ATOM 5149 C CA . ILE A 1 641 ? -5.476 18.514 2.836 1.00 91.69 641 ILE A CA 1
ATOM 5150 C C . ILE A 1 641 ? -4.601 19.649 2.304 1.00 91.69 641 ILE A C 1
ATOM 5152 O O . ILE A 1 641 ? -3.511 19.873 2.829 1.00 91.69 641 ILE A O 1
ATOM 5156 N N . GLU A 1 642 ? -5.061 20.393 1.295 1.00 88.06 642 GLU A N 1
ATOM 5157 C CA . GLU A 1 642 ? -4.312 21.541 0.772 1.00 88.06 642 GLU A CA 1
ATOM 5158 C C . GLU A 1 642 ? -4.069 22.613 1.845 1.00 88.06 642 GLU A C 1
ATOM 5160 O O . GLU A 1 642 ? -2.987 23.202 1.893 1.00 88.06 642 GLU A O 1
ATOM 5165 N N . GLN A 1 643 ? -5.053 22.864 2.710 1.00 90.00 643 GLN A N 1
ATOM 5166 C CA . GLN A 1 643 ? -4.950 23.837 3.792 1.00 90.00 643 GLN A CA 1
ATOM 5167 C C . GLN A 1 643 ? -3.946 23.392 4.863 1.00 90.00 643 GLN A C 1
ATOM 5169 O O . GLN A 1 643 ? -3.072 24.174 5.231 1.00 90.00 643 GLN A O 1
ATOM 5174 N N . LEU A 1 644 ? -3.982 22.121 5.278 1.00 91.19 644 LEU A N 1
ATOM 5175 C CA . LEU A 1 644 ? -2.996 21.565 6.212 1.00 91.19 644 LEU A CA 1
ATOM 5176 C C . LEU A 1 644 ? -1.562 21.632 5.662 1.00 91.19 644 LEU A C 1
ATOM 5178 O O . LEU A 1 644 ? -0.615 21.841 6.424 1.00 91.19 644 LEU A O 1
ATOM 5182 N N . VAL A 1 645 ? -1.384 21.484 4.342 1.00 87.12 645 VAL A N 1
ATOM 5183 C CA . VAL A 1 645 ? -0.070 21.651 3.701 1.00 87.12 645 VAL A CA 1
ATOM 5184 C C . VAL A 1 645 ? 0.390 23.109 3.764 1.00 87.12 645 VAL A C 1
ATOM 5186 O O . VAL A 1 645 ? 1.543 23.360 4.107 1.00 87.12 645 VAL A O 1
ATOM 5189 N N . LYS A 1 646 ? -0.498 24.074 3.488 1.00 84.38 646 LYS A N 1
ATOM 5190 C CA . LYS A 1 646 ? -0.188 25.515 3.585 1.00 84.38 646 LYS A CA 1
ATOM 5191 C C . LYS A 1 646 ? 0.172 25.946 5.008 1.00 84.38 646 LYS A C 1
ATOM 5193 O O . LYS A 1 646 ? 1.028 26.807 5.180 1.00 84.38 646 LYS A O 1
ATOM 5198 N N . GLU A 1 647 ? -0.461 25.346 6.013 1.00 88.25 647 GLU A N 1
ATOM 5199 C CA . GLU A 1 647 ? -0.209 25.612 7.436 1.00 88.25 647 GLU A CA 1
ATOM 5200 C C . GLU A 1 647 ? 1.064 24.933 7.972 1.00 88.25 647 GLU A C 1
ATOM 5202 O O . GLU A 1 647 ? 1.472 25.197 9.101 1.00 88.25 647 GLU A O 1
ATOM 5207 N N . GLY A 1 648 ? 1.707 24.058 7.188 1.00 84.06 648 GLY A N 1
ATOM 5208 C CA . GLY A 1 648 ? 2.872 23.294 7.639 1.00 84.06 648 GLY A CA 1
ATOM 5209 C C . GLY A 1 648 ? 2.538 22.229 8.692 1.00 84.06 648 GLY A C 1
ATOM 5210 O O . GLY A 1 648 ? 3.411 21.822 9.460 1.00 84.06 648 GLY A O 1
ATOM 5211 N N . ALA A 1 649 ? 1.289 21.752 8.743 1.00 88.19 649 ALA A N 1
ATOM 5212 C CA . ALA A 1 649 ? 0.801 20.773 9.717 1.00 88.19 649 ALA A CA 1
ATOM 5213 C C . ALA A 1 649 ? 1.237 19.327 9.380 1.00 88.19 649 ALA A C 1
ATOM 5215 O O . ALA A 1 649 ? 0.431 18.395 9.355 1.00 88.19 649 ALA A O 1
ATOM 5216 N N . PHE A 1 650 ? 2.529 19.112 9.101 1.00 85.31 650 PHE A N 1
ATOM 5217 C CA . PHE A 1 650 ? 3.051 17.857 8.539 1.00 85.31 650 PHE A CA 1
ATOM 5218 C C . PHE A 1 650 ? 2.904 16.642 9.462 1.00 85.31 650 PHE A C 1
ATOM 5220 O O . PHE A 1 650 ? 2.730 15.529 8.973 1.00 85.31 650 PHE A O 1
ATOM 5227 N N . VAL A 1 651 ? 2.917 16.840 10.785 1.00 81.62 651 VAL A N 1
ATOM 5228 C CA . VAL A 1 651 ? 2.673 15.759 11.759 1.00 81.62 651 VAL A CA 1
ATOM 5229 C C . VAL A 1 651 ? 1.231 15.251 11.663 1.00 81.62 651 VAL A C 1
ATOM 5231 O O . VAL A 1 651 ? 1.008 14.043 11.630 1.00 81.62 651 VAL A O 1
ATOM 5234 N N . GLU A 1 652 ? 0.261 16.163 11.559 1.00 86.75 652 GLU A N 1
ATOM 5235 C CA . GLU A 1 652 ? -1.159 15.823 11.401 1.00 86.75 652 GLU A CA 1
ATOM 5236 C C . GLU A 1 652 ? -1.430 15.207 10.020 1.00 86.75 652 GLU A C 1
ATOM 5238 O O . GLU A 1 652 ? -2.158 14.224 9.911 1.00 86.75 652 GLU A O 1
ATOM 5243 N N . LEU A 1 653 ? -0.803 15.727 8.958 1.00 89.38 653 LEU A N 1
ATOM 5244 C CA . LEU A 1 653 ? -0.877 15.131 7.619 1.00 89.38 653 LEU A CA 1
ATOM 5245 C C . LEU A 1 653 ? -0.318 13.704 7.597 1.00 89.38 653 LEU A C 1
ATOM 5247 O O . LEU A 1 653 ? -0.927 12.816 6.999 1.00 89.38 653 LEU A O 1
ATOM 5251 N N . ALA A 1 654 ? 0.814 13.470 8.265 1.00 85.69 654 ALA A N 1
ATOM 5252 C CA . ALA A 1 654 ? 1.397 12.142 8.385 1.00 85.69 654 ALA A CA 1
ATOM 5253 C C . ALA A 1 654 ? 0.485 11.193 9.173 1.00 85.69 654 ALA A C 1
ATOM 5255 O O . ALA A 1 654 ? 0.290 10.066 8.729 1.00 85.69 654 ALA A O 1
ATOM 5256 N N . ASP A 1 655 ? -0.130 11.630 10.279 1.00 85.69 655 ASP A N 1
ATOM 5257 C CA . ASP A 1 655 ? -1.143 10.825 10.981 1.00 85.69 655 ASP A CA 1
ATOM 5258 C C . ASP A 1 655 ? -2.284 10.438 10.032 1.00 85.69 655 ASP A C 1
ATOM 5260 O O . ASP A 1 655 ? -2.564 9.250 9.842 1.00 85.69 655 ASP A O 1
ATOM 5264 N N . ARG A 1 656 ? -2.881 11.442 9.379 1.00 91.75 656 ARG A N 1
ATOM 5265 C CA . ARG A 1 656 ? -4.064 11.295 8.523 1.00 91.75 656 ARG A CA 1
ATOM 5266 C C . ARG A 1 656 ? -3.849 10.394 7.319 1.00 91.75 656 ARG A C 1
ATOM 5268 O O . ARG A 1 656 ? -4.774 9.702 6.896 1.00 91.75 656 ARG A O 1
ATOM 5275 N N . LEU A 1 657 ? -2.657 10.432 6.730 1.00 91.12 657 LEU A N 1
ATOM 5276 C CA . LEU A 1 657 ? -2.384 9.806 5.438 1.00 91.12 657 LEU A CA 1
ATOM 5277 C C . LEU A 1 657 ? -1.458 8.584 5.521 1.00 91.12 657 LEU A C 1
ATOM 5279 O O . LEU A 1 657 ? -1.360 7.833 4.548 1.00 91.12 657 LEU A O 1
ATOM 5283 N N . ALA A 1 658 ? -0.781 8.346 6.650 1.00 81.25 658 ALA A N 1
ATOM 5284 C CA . ALA A 1 658 ? 0.107 7.191 6.780 1.00 81.25 658 ALA A CA 1
ATOM 5285 C C . ALA A 1 658 ? -0.587 5.897 7.185 1.00 81.25 658 ALA A C 1
ATOM 5287 O O . ALA A 1 658 ? -0.057 4.820 6.903 1.00 81.25 658 ALA A O 1
ATOM 5288 N N . THR A 1 659 ? -1.744 5.993 7.833 1.00 82.19 659 THR A N 1
ATOM 5289 C CA . THR A 1 659 ? -2.517 4.838 8.289 1.00 82.19 659 THR A CA 1
ATOM 5290 C C . THR A 1 659 ? -3.875 4.812 7.603 1.00 82.19 659 THR A C 1
ATOM 5292 O O . THR A 1 659 ? -4.429 5.853 7.264 1.00 82.19 659 THR A O 1
ATOM 5295 N N . HIS A 1 660 ? -4.397 3.611 7.363 1.00 88.44 660 HIS A N 1
ATOM 5296 C CA . HIS A 1 660 ? -5.775 3.424 6.923 1.00 88.44 660 HIS A CA 1
ATOM 5297 C C . HIS A 1 660 ? -6.663 3.149 8.136 1.00 88.44 660 HIS A C 1
ATOM 5299 O O . HIS A 1 660 ? -6.183 2.665 9.165 1.00 88.44 660 HIS A O 1
ATOM 5305 N N . VAL A 1 661 ? -7.962 3.406 7.997 1.00 89.88 661 VAL A N 1
ATOM 5306 C CA . VAL A 1 661 ? -8.967 2.886 8.930 1.00 89.88 661 VAL A CA 1
ATOM 5307 C C . VAL A 1 661 ? -8.820 1.368 9.095 1.00 89.88 661 VAL A C 1
ATOM 5309 O O . VAL A 1 661 ? -8.306 0.675 8.215 1.00 89.88 661 VAL A O 1
ATOM 5312 N N . SER A 1 662 ? -9.243 0.837 10.237 1.00 87.44 662 SER A N 1
ATOM 5313 C CA . SER A 1 662 ? -9.145 -0.592 10.545 1.00 87.44 662 SER A CA 1
ATOM 5314 C C . SER A 1 662 ? -10.338 -1.050 11.376 1.00 87.44 662 SER A C 1
ATOM 5316 O O . SER A 1 662 ? -11.021 -0.226 11.985 1.00 87.44 662 SER A O 1
ATOM 5318 N N . PHE A 1 663 ? -10.605 -2.358 11.384 1.00 86.44 663 PHE A N 1
ATOM 5319 C CA . PHE A 1 663 ? -11.657 -2.921 12.228 1.00 86.44 663 PHE A CA 1
ATOM 5320 C C . PHE A 1 663 ? -11.323 -2.745 13.713 1.00 86.44 663 PHE A C 1
ATOM 5322 O O . PHE A 1 663 ? -10.259 -3.147 14.187 1.00 86.44 663 PHE A O 1
ATOM 5329 N N . GLY A 1 664 ? -12.279 -2.155 14.419 1.00 80.06 664 GLY A N 1
ATOM 5330 C CA . GLY A 1 664 ? -12.369 -2.014 15.858 1.00 80.06 664 GLY A CA 1
ATOM 5331 C C . GLY A 1 664 ? -12.976 -3.243 16.553 1.00 80.06 664 GLY A C 1
ATOM 5332 O O . GLY A 1 664 ? -13.174 -4.320 15.974 1.00 80.06 664 GLY A O 1
ATOM 5333 N N . ILE A 1 665 ? -13.313 -3.056 17.835 1.00 77.75 665 ILE A N 1
ATOM 5334 C CA . ILE A 1 665 ? -14.103 -4.028 18.607 1.00 77.75 665 ILE A CA 1
ATOM 5335 C C . ILE A 1 665 ? -15.490 -4.187 17.972 1.00 77.75 665 ILE A C 1
ATOM 5337 O O . ILE A 1 665 ? -15.936 -5.322 17.819 1.00 77.75 665 ILE A O 1
ATOM 5341 N N . SER A 1 666 ? -16.096 -3.074 17.546 1.00 81.44 666 SER A N 1
ATOM 5342 C CA . SER A 1 666 ? -17.350 -3.038 16.793 1.00 81.44 666 SER A CA 1
ATOM 5343 C C . SER A 1 666 ? -17.193 -2.184 15.533 1.00 81.44 666 SER A C 1
ATOM 5345 O O . SER A 1 666 ? -17.105 -0.958 15.610 1.00 81.44 666 SER A O 1
ATOM 5347 N N . GLY A 1 667 ? -17.107 -2.844 14.382 1.00 89.69 667 GLY A N 1
ATOM 5348 C CA . GLY A 1 667 ? -17.028 -2.234 13.061 1.00 89.69 667 GLY A CA 1
ATOM 5349 C C . GLY A 1 667 ? -15.751 -1.434 12.807 1.00 89.69 667 GLY A C 1
ATOM 5350 O O . GLY A 1 667 ? -14.778 -1.498 13.553 1.00 89.69 667 GLY A O 1
ATOM 5351 N N . ILE A 1 668 ? -15.749 -0.677 11.716 1.00 93.25 668 ILE A N 1
ATOM 5352 C CA . ILE A 1 668 ? -14.724 0.316 11.388 1.00 93.25 668 ILE A CA 1
ATOM 5353 C C . ILE A 1 668 ? -15.300 1.674 11.779 1.00 93.25 668 ILE A C 1
ATOM 5355 O O . ILE A 1 668 ? -16.290 2.082 11.185 1.00 93.25 668 ILE A O 1
ATOM 5359 N N . LYS A 1 669 ? -14.707 2.388 12.737 1.00 91.81 669 LYS A N 1
ATOM 5360 C CA . LYS A 1 669 ? -15.129 3.759 13.076 1.00 91.81 669 LYS A CA 1
ATOM 5361 C C . LYS A 1 669 ? -13.920 4.677 13.131 1.00 91.81 669 LYS A C 1
ATOM 5363 O O . LYS A 1 669 ? -12.838 4.265 13.553 1.00 91.81 669 LYS A O 1
ATOM 5368 N N . ALA A 1 670 ? -14.099 5.910 12.681 1.00 92.69 670 ALA A N 1
ATOM 5369 C CA . ALA A 1 670 ? -13.048 6.916 12.661 1.00 92.69 670 ALA A CA 1
ATOM 5370 C C . ALA A 1 670 ? -13.655 8.328 12.667 1.00 92.69 670 ALA A C 1
ATOM 5372 O O . ALA A 1 670 ? -14.804 8.511 12.245 1.00 92.69 670 ALA A O 1
ATOM 5373 N N . PRO A 1 671 ? -12.896 9.344 13.114 1.00 92.38 671 PRO A N 1
ATOM 5374 C CA . PRO A 1 671 ? -13.351 10.718 12.998 1.00 92.38 671 PRO A CA 1
ATOM 5375 C C . PRO A 1 671 ? -13.530 11.074 11.520 1.00 92.38 671 PRO A C 1
ATOM 5377 O O . PRO A 1 671 ? -12.752 10.654 10.663 1.00 92.38 671 PRO A O 1
ATOM 5380 N N . MET A 1 672 ? -14.569 11.839 11.216 1.00 94.12 672 MET A N 1
ATOM 5381 C CA . MET A 1 672 ? -14.811 12.385 9.891 1.00 94.12 672 MET A CA 1
ATOM 5382 C C . MET A 1 672 ? -13.747 13.424 9.533 1.00 94.12 672 MET A C 1
ATOM 5384 O O . MET A 1 672 ? -13.257 14.147 10.400 1.00 94.12 672 MET A O 1
ATOM 5388 N N . GLY A 1 673 ? -13.422 13.513 8.246 1.00 94.50 673 GLY A N 1
ATOM 5389 C CA . GLY A 1 673 ? -12.484 14.498 7.705 1.00 94.50 673 GLY A CA 1
ATOM 5390 C C . GLY A 1 673 ? -11.606 13.915 6.606 1.00 94.50 673 GLY A C 1
ATOM 5391 O O . GLY A 1 673 ? -11.727 12.739 6.244 1.00 94.50 673 GLY A O 1
ATOM 5392 N N . ALA A 1 674 ? -10.707 14.736 6.073 1.00 95.38 674 ALA A N 1
ATOM 5393 C CA . ALA A 1 674 ? -9.754 14.294 5.068 1.00 95.38 674 ALA A CA 1
ATOM 5394 C C . ALA A 1 674 ? -8.627 13.447 5.678 1.00 95.38 674 ALA A C 1
ATOM 5396 O O . ALA A 1 674 ? -8.008 13.827 6.675 1.00 95.38 674 ALA A O 1
ATOM 5397 N N . GLY A 1 675 ? -8.353 12.297 5.067 1.00 94.19 675 GLY A N 1
ATOM 5398 C CA . GLY A 1 675 ? -7.367 11.329 5.534 1.00 94.19 675 GLY A CA 1
ATOM 5399 C C . GLY A 1 675 ? -7.798 9.884 5.296 1.00 94.19 675 GLY A C 1
ATOM 5400 O O . GLY A 1 675 ? -8.980 9.554 5.258 1.00 94.19 675 GLY A O 1
ATOM 5401 N N . PHE A 1 676 ? -6.822 8.997 5.161 1.00 93.62 676 PHE A N 1
ATOM 5402 C CA . PHE A 1 676 ? -7.033 7.565 4.982 1.00 93.62 676 PHE A CA 1
ATOM 5403 C C . PHE A 1 676 ? -7.452 6.841 6.272 1.00 93.62 676 PHE A C 1
ATOM 5405 O O . PHE A 1 676 ? -8.056 5.770 6.201 1.00 93.62 676 PHE A O 1
ATOM 5412 N N . ASN A 1 677 ? -7.150 7.415 7.438 1.00 91.62 677 ASN A N 1
ATOM 5413 C CA . ASN A 1 677 ? -7.616 6.964 8.755 1.00 91.62 677 ASN A CA 1
ATOM 5414 C C . ASN A 1 677 ? -8.809 7.788 9.281 1.00 91.62 677 ASN A C 1
ATOM 5416 O O . ASN A 1 677 ? -9.071 7.793 10.484 1.00 91.62 677 ASN A O 1
ATOM 5420 N N . ARG A 1 678 ? -9.488 8.527 8.398 1.00 94.56 678 ARG A N 1
ATOM 5421 C CA . ARG A 1 678 ? -10.684 9.323 8.686 1.00 94.56 678 ARG A CA 1
ATOM 5422 C C . ARG A 1 678 ? -11.866 8.762 7.894 1.00 94.56 678 ARG A C 1
ATOM 5424 O O . ARG A 1 678 ? -11.667 8.141 6.853 1.00 94.56 678 ARG A O 1
ATOM 5431 N N . MET A 1 679 ? -13.093 8.986 8.360 1.00 96.00 679 MET A N 1
ATOM 5432 C CA . MET A 1 679 ? -14.285 8.662 7.571 1.00 96.00 679 MET A CA 1
ATOM 5433 C C . MET A 1 679 ? -14.599 9.773 6.568 1.00 96.00 679 MET A C 1
ATOM 5435 O O . MET A 1 679 ? -14.774 10.937 6.928 1.00 96.00 679 MET A O 1
ATOM 5439 N N . ASN A 1 680 ? -14.696 9.395 5.300 1.00 97.06 680 ASN A N 1
ATOM 5440 C CA . ASN A 1 680 ? -15.020 10.252 4.162 1.00 97.06 680 ASN A CA 1
ATOM 5441 C C . ASN A 1 680 ? -15.487 9.372 2.992 1.00 97.06 680 ASN A C 1
ATOM 5443 O O . ASN A 1 680 ? -15.428 8.142 3.067 1.00 97.06 680 ASN A O 1
ATOM 5447 N N . GLU A 1 681 ? -15.946 9.999 1.909 1.00 96.94 681 GLU A N 1
ATOM 5448 C CA . GLU A 1 681 ? -16.478 9.281 0.746 1.00 96.94 681 GLU A CA 1
ATOM 5449 C C . GLU A 1 681 ? -15.454 8.309 0.141 1.00 96.94 681 GLU A C 1
ATOM 5451 O O . GLU A 1 681 ? -15.792 7.149 -0.091 1.00 96.94 681 GLU A O 1
ATOM 5456 N N . LEU A 1 682 ? -14.197 8.737 -0.048 1.00 95.62 682 LEU A N 1
ATOM 5457 C CA . LEU A 1 682 ? -13.136 7.889 -0.603 1.00 95.62 682 LEU A CA 1
ATOM 5458 C C . LEU A 1 682 ? -12.891 6.644 0.262 1.00 95.62 682 LEU A C 1
ATOM 5460 O O . LEU A 1 682 ? -12.817 5.535 -0.263 1.00 95.62 682 LEU A O 1
ATOM 5464 N N . VAL A 1 683 ? -12.785 6.806 1.580 1.00 95.94 683 VAL A N 1
ATOM 5465 C CA . VAL A 1 683 ? -12.540 5.686 2.499 1.00 95.94 683 VAL A CA 1
ATOM 5466 C C . VAL A 1 683 ? -13.726 4.718 2.527 1.00 95.94 683 VAL A C 1
ATOM 5468 O O . VAL A 1 683 ? -13.518 3.506 2.481 1.00 95.94 683 VAL A O 1
ATOM 5471 N N . VAL A 1 684 ? -14.969 5.211 2.510 1.00 96.94 684 VAL A N 1
ATOM 5472 C CA . VAL A 1 684 ? -16.163 4.348 2.408 1.00 96.94 684 VAL A CA 1
ATOM 5473 C C . VAL A 1 684 ? -16.172 3.570 1.094 1.00 96.94 684 VAL A C 1
ATOM 5475 O O . VAL A 1 684 ? -16.450 2.368 1.089 1.00 96.94 684 VAL A O 1
ATOM 5478 N N . ILE A 1 685 ? -15.811 4.218 -0.014 1.00 96.25 685 ILE A N 1
ATOM 5479 C CA . ILE A 1 685 ? -15.661 3.569 -1.320 1.00 96.25 685 ILE A CA 1
ATOM 5480 C C . ILE A 1 685 ? -14.599 2.466 -1.253 1.00 96.25 685 ILE A C 1
ATOM 5482 O O . ILE A 1 685 ? -14.852 1.348 -1.699 1.00 96.25 685 ILE A O 1
ATOM 5486 N N . GLN A 1 686 ? -13.437 2.738 -0.658 1.00 94.94 686 GLN A N 1
ATOM 5487 C CA . GLN A 1 686 ? -12.354 1.761 -0.516 1.00 94.94 686 GLN A CA 1
ATOM 5488 C C . GLN A 1 686 ? -12.781 0.544 0.317 1.00 94.94 686 GLN A C 1
ATOM 5490 O O . GLN A 1 686 ? -12.579 -0.590 -0.125 1.00 94.94 686 GLN A O 1
ATOM 5495 N N . ILE A 1 687 ? -13.414 0.758 1.479 1.00 95.88 687 ILE A N 1
ATOM 5496 C CA . ILE A 1 687 ? -13.943 -0.326 2.326 1.00 95.88 687 ILE A CA 1
ATOM 5497 C C . ILE A 1 687 ? -14.936 -1.175 1.528 1.00 95.88 687 ILE A C 1
ATOM 5499 O O . ILE A 1 687 ? -14.820 -2.401 1.486 1.00 95.88 687 ILE A O 1
ATOM 5503 N N . THR A 1 688 ? -15.887 -0.522 0.859 1.00 97.00 688 THR A N 1
ATOM 5504 C CA . THR A 1 688 ? -16.954 -1.200 0.117 1.00 97.00 688 THR A CA 1
ATOM 5505 C C . THR A 1 688 ? -16.397 -1.985 -1.071 1.00 97.00 688 THR A C 1
ATOM 5507 O O . THR A 1 688 ? -16.802 -3.122 -1.299 1.00 97.00 688 THR A O 1
ATOM 5510 N N . GLN A 1 689 ? -15.429 -1.437 -1.810 1.00 94.88 689 GLN A N 1
ATOM 5511 C CA . GLN A 1 689 ? -14.757 -2.155 -2.897 1.00 94.88 689 GLN A CA 1
ATOM 5512 C C . GLN A 1 689 ? -13.992 -3.375 -2.382 1.00 94.88 689 GLN A C 1
ATOM 5514 O O . GLN A 1 689 ? -14.114 -4.453 -2.959 1.00 94.88 689 GLN A O 1
ATOM 5519 N N . GLY A 1 690 ? -13.251 -3.233 -1.277 1.00 92.75 690 GLY A N 1
ATOM 5520 C CA . GLY A 1 690 ? -12.555 -4.355 -0.647 1.00 92.75 690 GLY A CA 1
ATOM 5521 C C . GLY A 1 690 ? -13.519 -5.454 -0.194 1.00 92.75 690 GLY A C 1
ATOM 5522 O O . GLY A 1 690 ? -13.264 -6.640 -0.410 1.00 92.75 690 GLY A O 1
ATOM 5523 N N . MET A 1 691 ? -14.663 -5.059 0.370 1.00 95.06 691 MET A N 1
ATOM 5524 C CA . MET A 1 691 ? -15.746 -5.970 0.732 1.00 95.06 691 MET A CA 1
ATOM 5525 C C . MET A 1 691 ? -16.332 -6.664 -0.502 1.00 95.06 691 MET A C 1
ATOM 5527 O O . MET A 1 691 ? -16.458 -7.886 -0.505 1.00 95.06 691 MET A O 1
ATOM 5531 N N . CYS A 1 692 ? -16.626 -5.918 -1.565 1.00 94.00 692 CYS A N 1
ATOM 5532 C CA . CYS A 1 692 ? -17.172 -6.451 -2.808 1.00 94.00 692 CYS A CA 1
ATOM 5533 C C . CYS A 1 692 ? -16.216 -7.453 -3.471 1.00 94.00 692 CYS A C 1
ATOM 5535 O O . CYS A 1 692 ? -16.631 -8.563 -3.793 1.00 94.00 692 CYS A O 1
ATOM 5537 N N . ASP A 1 693 ? -14.930 -7.118 -3.598 1.00 91.56 693 ASP A N 1
ATOM 5538 C CA . ASP A 1 693 ? -13.914 -8.009 -4.168 1.00 91.56 693 ASP A CA 1
ATOM 5539 C C . ASP A 1 693 ? -13.776 -9.311 -3.362 1.00 91.56 693 ASP A C 1
ATOM 5541 O O . ASP A 1 693 ? -13.665 -10.394 -3.940 1.00 91.56 693 ASP A O 1
ATOM 5545 N N . TYR A 1 694 ? -13.820 -9.228 -2.028 1.00 92.81 694 TYR A N 1
ATOM 5546 C CA . TYR A 1 694 ? -13.799 -10.413 -1.172 1.00 92.81 694 TYR A CA 1
ATOM 5547 C C . TYR A 1 694 ? -15.076 -11.253 -1.310 1.00 92.81 694 TYR A C 1
ATOM 5549 O O . TYR A 1 694 ? -15.006 -12.476 -1.423 1.00 92.81 694 TYR A O 1
ATOM 5557 N N . MET A 1 695 ? -16.250 -10.622 -1.352 1.00 92.62 695 MET A N 1
ATOM 5558 C CA . MET A 1 695 ? -17.519 -11.326 -1.553 1.00 92.62 695 MET A CA 1
ATOM 5559 C C . MET A 1 695 ? -17.578 -12.017 -2.918 1.00 92.62 695 MET A C 1
ATOM 5561 O O . MET A 1 695 ? -18.040 -13.150 -3.001 1.00 92.62 695 MET A O 1
ATOM 5565 N N . LEU A 1 696 ? -17.054 -11.387 -3.972 1.00 89.38 696 LEU A N 1
ATOM 5566 C CA . LEU A 1 696 ? -16.940 -11.987 -5.304 1.00 89.38 696 LEU A CA 1
ATOM 5567 C C . LEU A 1 696 ? -15.998 -13.199 -5.321 1.00 89.38 696 LEU A C 1
ATOM 5569 O O . LEU A 1 696 ? -16.227 -14.130 -6.091 1.00 89.38 696 LEU A O 1
ATOM 5573 N N . LEU A 1 697 ? -14.965 -13.203 -4.472 1.00 87.81 697 LEU A N 1
ATOM 5574 C CA . LEU A 1 697 ? -14.076 -14.351 -4.295 1.00 87.81 697 LEU A CA 1
ATOM 5575 C C . LEU A 1 697 ? -14.779 -15.511 -3.573 1.00 87.81 697 LEU A C 1
ATOM 5577 O O . LEU A 1 697 ? -14.596 -16.663 -3.958 1.00 87.81 697 LEU A O 1
ATOM 5581 N N . VAL A 1 698 ? -15.565 -15.217 -2.532 1.00 85.88 698 VAL A N 1
ATOM 5582 C CA . VAL A 1 698 ? -16.286 -16.239 -1.753 1.00 85.88 698 VAL A CA 1
ATOM 5583 C C . VAL A 1 698 ? -17.487 -16.798 -2.524 1.00 85.88 698 VAL A C 1
ATOM 5585 O O . VAL A 1 698 ? -17.741 -17.999 -2.466 1.00 85.88 698 VAL A O 1
ATOM 5588 N N . ASN A 1 699 ? -18.206 -15.948 -3.261 1.00 80.88 699 ASN A N 1
ATOM 5589 C CA . ASN A 1 699 ? -19.362 -16.314 -4.074 1.00 80.88 699 ASN A CA 1
ATOM 5590 C C . ASN A 1 699 ? -19.215 -15.779 -5.522 1.00 80.88 699 ASN A C 1
ATOM 5592 O O . ASN A 1 699 ? -19.727 -14.705 -5.873 1.00 80.88 699 ASN A O 1
ATOM 5596 N N . PRO A 1 700 ? -18.514 -16.516 -6.408 1.00 74.88 700 PRO A N 1
ATOM 5597 C CA . PRO A 1 700 ? -18.270 -16.105 -7.791 1.00 74.88 700 PRO A CA 1
ATOM 5598 C C . PRO A 1 700 ? -19.490 -16.278 -8.718 1.00 74.88 700 PRO A C 1
ATOM 5600 O O . PRO A 1 700 ? -19.449 -15.781 -9.847 1.00 74.88 700 PRO A O 1
ATOM 5603 N N . CYS A 1 701 ? -20.586 -16.893 -8.261 1.00 71.62 701 CYS A N 1
ATOM 5604 C CA . CYS A 1 701 ? -21.816 -17.017 -9.043 1.00 71.62 701 CYS A CA 1
ATOM 5605 C C . CYS A 1 701 ? -22.588 -15.685 -9.050 1.00 71.62 701 CYS A C 1
ATOM 5607 O O . CYS A 1 701 ? -22.883 -15.176 -7.974 1.00 71.62 701 CYS A O 1
ATOM 5609 N N . PRO A 1 702 ? -22.917 -15.082 -10.210 1.00 72.50 702 PRO A N 1
ATOM 5610 C CA . PRO A 1 702 ? -23.713 -13.852 -10.256 1.00 72.50 702 PRO A CA 1
ATOM 5611 C C . PRO A 1 702 ? -25.144 -14.035 -9.740 1.00 72.50 702 PRO A C 1
ATOM 5613 O O . PRO A 1 702 ? -25.705 -13.113 -9.152 1.00 72.50 702 PRO A O 1
ATOM 5616 N N . GLU A 1 703 ? -25.733 -15.210 -9.966 1.00 72.75 703 GLU A N 1
ATOM 5617 C CA . GLU A 1 703 ? -27.088 -15.533 -9.525 1.00 72.75 703 GLU A CA 1
ATOM 5618 C C . GLU A 1 703 ? -27.109 -15.774 -8.012 1.00 72.75 703 GLU A C 1
ATOM 5620 O O . GLU A 1 703 ? -26.356 -16.593 -7.487 1.00 72.75 703 GLU A O 1
ATOM 5625 N N . GLY A 1 704 ? -27.978 -15.045 -7.309 1.00 74.44 704 GLY A N 1
ATOM 5626 C CA . GLY A 1 704 ? -28.181 -15.188 -5.865 1.00 74.44 704 GLY A CA 1
ATOM 5627 C C . GLY A 1 704 ? -27.361 -14.243 -4.986 1.00 74.44 704 GLY A C 1
ATOM 5628 O O . GLY A 1 704 ? -27.623 -14.195 -3.789 1.00 74.44 704 GLY A O 1
ATOM 5629 N N . ARG A 1 705 ? -26.438 -13.453 -5.554 1.00 91.06 705 ARG A N 1
ATOM 5630 C CA . ARG A 1 705 ? -25.670 -12.466 -4.784 1.00 91.06 705 ARG A CA 1
ATOM 5631 C C . ARG A 1 705 ? -26.560 -11.391 -4.196 1.00 91.06 705 ARG A C 1
ATOM 5633 O O . ARG A 1 705 ? -27.229 -10.674 -4.949 1.00 91.06 705 ARG A O 1
ATOM 5640 N N . SER A 1 706 ? -26.502 -11.203 -2.888 1.00 94.44 706 SER A N 1
ATOM 5641 C CA . SER A 1 706 ? -27.286 -10.166 -2.232 1.00 94.44 706 SER A CA 1
ATOM 5642 C C . SER A 1 706 ? -26.591 -9.533 -1.036 1.00 94.44 706 SER A C 1
ATOM 5644 O O . SER A 1 706 ? -25.790 -10.148 -0.334 1.00 94.44 706 SER A O 1
ATOM 5646 N N . ILE A 1 707 ? -26.895 -8.258 -0.818 1.00 97.12 707 ILE A N 1
ATOM 5647 C CA . ILE A 1 707 ? -26.381 -7.487 0.308 1.00 97.12 707 ILE A CA 1
ATOM 5648 C C . ILE A 1 707 ? -27.457 -6.553 0.847 1.00 97.12 707 ILE A C 1
ATOM 5650 O O . ILE A 1 707 ? -28.214 -5.965 0.076 1.00 97.12 707 ILE A O 1
ATOM 5654 N N . ALA A 1 708 ? -27.509 -6.395 2.166 1.00 98.06 708 ALA A N 1
ATOM 5655 C CA . ALA A 1 708 ? -28.287 -5.339 2.804 1.00 98.06 708 ALA A CA 1
ATOM 5656 C C . ALA A 1 708 ? -27.415 -4.101 3.074 1.00 98.06 708 ALA A C 1
ATOM 5658 O O . ALA A 1 708 ? -26.279 -4.220 3.529 1.00 98.06 708 ALA A O 1
ATOM 5659 N N . VAL A 1 709 ? -27.930 -2.910 2.778 1.00 98.44 709 VAL A N 1
ATOM 5660 C CA . VAL A 1 709 ? -27.227 -1.633 2.951 1.00 98.44 709 VAL A CA 1
ATOM 5661 C C . VAL A 1 709 ? -28.142 -0.668 3.691 1.00 98.44 709 VAL A C 1
ATOM 5663 O O . VAL A 1 709 ? -29.253 -0.389 3.246 1.00 98.44 709 VAL A O 1
ATOM 5666 N N . GLY A 1 710 ? -27.677 -0.157 4.823 1.00 97.81 710 GLY A N 1
ATOM 5667 C CA . GLY A 1 710 ? -28.456 0.706 5.705 1.00 97.81 710 GLY A CA 1
ATOM 5668 C C . GLY A 1 710 ? -27.564 1.703 6.419 1.00 97.81 710 GLY A C 1
ATOM 5669 O O . GLY A 1 710 ? -26.339 1.680 6.272 1.00 97.81 710 GLY A O 1
ATOM 5670 N N . TYR A 1 711 ? -28.187 2.620 7.146 1.00 98.19 711 TYR A N 1
ATOM 5671 C CA . TYR A 1 711 ? -27.487 3.735 7.762 1.00 98.19 711 TYR A CA 1
ATOM 5672 C C . TYR A 1 711 ? -28.246 4.303 8.961 1.00 98.19 711 TYR A C 1
ATOM 5674 O O . TYR A 1 711 ? -29.461 4.138 9.058 1.00 98.19 711 TYR A O 1
ATOM 5682 N N . ASP A 1 712 ? -27.526 4.954 9.872 1.00 96.12 712 ASP A N 1
ATOM 5683 C CA . ASP A 1 712 ? -28.073 5.646 11.043 1.00 96.12 712 ASP A CA 1
ATOM 5684 C C . ASP A 1 712 ? -28.252 7.160 10.794 1.00 96.12 712 ASP A C 1
ATOM 5686 O O . ASP A 1 712 ? -28.266 7.636 9.658 1.00 96.12 712 ASP A O 1
ATOM 5690 N N . CYS A 1 713 ? -28.390 7.952 11.859 1.00 95.25 713 CYS A N 1
ATOM 5691 C CA . CYS A 1 713 ? -28.589 9.395 11.759 1.00 95.25 713 CYS A CA 1
ATOM 5692 C C . CYS A 1 713 ? -27.308 10.234 11.605 1.00 95.25 713 CYS A C 1
ATOM 5694 O O . CYS A 1 713 ? -27.423 11.457 11.595 1.00 95.25 713 CYS A O 1
ATOM 5696 N N . ARG A 1 714 ? -26.101 9.652 11.498 1.00 95.75 714 ARG A N 1
ATOM 5697 C CA . ARG A 1 714 ? -24.840 10.427 11.514 1.00 95.75 714 ARG A CA 1
ATOM 5698 C C . ARG A 1 714 ? -24.650 11.274 10.259 1.00 95.75 714 ARG A C 1
ATOM 5700 O O . ARG A 1 714 ? -25.224 11.026 9.195 1.00 95.75 714 ARG A O 1
ATOM 5707 N N . ARG A 1 715 ? -23.782 12.291 10.358 1.00 94.38 715 ARG A N 1
ATOM 5708 C CA . ARG A 1 715 ? -23.455 13.148 9.209 1.00 94.38 715 ARG A CA 1
ATOM 5709 C C . ARG A 1 715 ? -22.907 12.291 8.074 1.00 94.38 715 ARG A C 1
ATOM 5711 O O . ARG A 1 715 ? -22.042 11.446 8.288 1.00 94.38 715 ARG A O 1
ATOM 5718 N N . ASN A 1 716 ? -23.398 12.542 6.866 1.00 95.88 716 ASN A N 1
ATOM 5719 C CA . ASN A 1 716 ? -23.056 11.805 5.650 1.00 95.88 716 ASN A CA 1
ATOM 5720 C C . ASN A 1 716 ? -23.443 10.313 5.646 1.00 95.88 716 ASN A C 1
ATOM 5722 O O . ASN A 1 716 ? -23.157 9.654 4.652 1.00 95.88 716 ASN A O 1
ATOM 5726 N N . SER A 1 717 ? -24.136 9.779 6.663 1.00 97.62 717 SER A N 1
ATOM 5727 C CA . SER A 1 717 ? -24.499 8.352 6.722 1.00 97.62 717 SER A CA 1
ATOM 5728 C C . SER A 1 717 ? -25.311 7.894 5.510 1.00 97.62 717 SER A C 1
ATOM 5730 O O . SER A 1 717 ? -24.943 6.917 4.857 1.00 97.62 717 SER A O 1
ATOM 5732 N N . LEU A 1 718 ? -26.340 8.660 5.124 1.00 97.19 718 LEU A N 1
ATOM 5733 C CA . LEU A 1 718 ? -27.102 8.402 3.898 1.00 97.19 718 LEU A CA 1
ATOM 5734 C C . LEU A 1 718 ? -26.193 8.405 2.661 1.00 97.19 718 LEU A C 1
ATOM 5736 O O . LEU A 1 718 ? -26.238 7.482 1.854 1.00 97.19 718 LEU A O 1
ATOM 5740 N N . ARG A 1 719 ? -25.341 9.426 2.517 1.00 96.38 719 ARG A N 1
ATOM 5741 C CA . ARG A 1 719 ? -24.449 9.561 1.359 1.00 96.38 719 ARG A CA 1
ATOM 5742 C C . ARG A 1 719 ? -23.484 8.381 1.261 1.00 96.38 719 ARG A C 1
ATOM 5744 O O . ARG A 1 719 ? -23.335 7.794 0.195 1.00 96.38 719 ARG A O 1
ATOM 5751 N N . PHE A 1 720 ? -22.869 7.997 2.371 1.00 97.94 720 PHE A N 1
ATOM 5752 C CA . PHE A 1 720 ? -21.973 6.849 2.462 1.00 97.94 720 PHE A CA 1
ATOM 5753 C C . PHE A 1 720 ? -22.690 5.534 2.135 1.00 97.94 720 PHE A C 1
ATOM 5755 O O . PHE A 1 720 ? -22.145 4.713 1.400 1.00 97.94 720 PHE A O 1
ATOM 5762 N N . ALA A 1 721 ? -23.932 5.357 2.590 1.00 98.12 721 ALA A N 1
ATOM 5763 C CA . ALA A 1 721 ? -24.724 4.177 2.262 1.00 98.12 721 ALA A CA 1
ATOM 5764 C C . ALA A 1 721 ? -25.111 4.132 0.780 1.00 98.12 721 ALA A C 1
ATOM 5766 O O . ALA A 1 721 ? -25.058 3.068 0.167 1.00 98.12 721 ALA A O 1
ATOM 5767 N N . GLN A 1 722 ? -25.431 5.276 0.171 1.00 97.50 722 GLN A N 1
ATOM 5768 C CA . GLN A 1 722 ? -25.680 5.358 -1.270 1.00 97.50 722 GLN A CA 1
ATOM 5769 C C . GLN A 1 722 ? -24.432 4.984 -2.079 1.00 97.50 722 GLN A C 1
ATOM 5771 O O . GLN A 1 722 ? -24.527 4.221 -3.038 1.00 97.50 722 GLN A O 1
ATOM 5776 N N . LEU A 1 723 ? -23.252 5.469 -1.678 1.00 97.19 723 LEU A N 1
ATOM 5777 C CA . LEU A 1 723 ? -21.980 5.089 -2.303 1.00 97.19 723 LEU A CA 1
ATOM 5778 C C . LEU A 1 723 ? -21.720 3.582 -2.167 1.00 97.19 723 LEU A C 1
ATOM 5780 O O . LEU A 1 723 ? -21.346 2.929 -3.144 1.00 97.19 723 LEU A O 1
ATOM 5784 N N . ALA A 1 724 ? -21.981 3.014 -0.986 1.00 97.31 724 ALA A N 1
ATOM 5785 C CA . ALA A 1 724 ? -21.824 1.585 -0.748 1.00 97.31 724 ALA A CA 1
ATOM 5786 C C . ALA A 1 724 ? -22.772 0.748 -1.630 1.00 97.31 724 ALA A C 1
ATOM 5788 O O . ALA A 1 724 ? -22.334 -0.152 -2.349 1.00 97.31 724 ALA A O 1
ATOM 5789 N N . ALA A 1 725 ? -24.065 1.087 -1.644 1.00 96.69 725 ALA A N 1
ATOM 5790 C CA . ALA A 1 725 ? -25.073 0.433 -2.478 1.00 96.69 725 ALA A CA 1
ATOM 5791 C C . ALA A 1 725 ? -24.728 0.505 -3.972 1.00 96.69 725 ALA A C 1
ATOM 5793 O O . ALA A 1 725 ? -24.821 -0.500 -4.678 1.00 96.69 725 ALA A O 1
ATOM 5794 N N . ASN A 1 726 ? -24.272 1.668 -4.445 1.00 94.81 726 ASN A N 1
ATOM 5795 C CA . ASN A 1 726 ? -23.873 1.883 -5.833 1.00 94.81 726 ASN A CA 1
ATOM 5796 C C . ASN A 1 726 ? -22.782 0.897 -6.288 1.00 94.81 726 ASN A C 1
ATOM 5798 O O . ASN A 1 726 ? -22.909 0.268 -7.340 1.00 94.81 726 ASN A O 1
ATOM 5802 N N . ILE A 1 727 ? -21.739 0.706 -5.478 1.00 93.56 727 ILE A N 1
ATOM 5803 C CA . ILE A 1 727 ? -20.628 -0.215 -5.772 1.00 93.56 727 ILE A CA 1
ATOM 5804 C C . ILE A 1 727 ? -21.141 -1.651 -5.964 1.00 93.56 727 ILE A C 1
ATOM 5806 O O . ILE A 1 727 ? -20.796 -2.309 -6.951 1.00 93.56 727 ILE A O 1
ATOM 5810 N N . PHE A 1 728 ? -22.016 -2.126 -5.074 1.00 94.19 728 PHE A N 1
ATOM 5811 C CA . PHE A 1 728 ? -22.592 -3.470 -5.159 1.00 94.19 728 PHE A CA 1
ATOM 5812 C C . PHE A 1 728 ? -23.551 -3.635 -6.348 1.00 94.19 728 PHE A C 1
ATOM 5814 O O . PHE A 1 728 ? -23.453 -4.625 -7.083 1.00 94.19 728 PHE A O 1
ATOM 5821 N N . LEU A 1 729 ? -24.408 -2.643 -6.618 1.00 92.38 729 LEU A N 1
ATOM 5822 C CA . LEU A 1 729 ? -25.301 -2.635 -7.785 1.00 92.38 729 LEU A CA 1
ATOM 5823 C C . LEU A 1 729 ? -24.516 -2.717 -9.101 1.00 92.38 729 LEU A C 1
ATOM 5825 O O . LEU A 1 729 ? -24.891 -3.457 -10.015 1.00 92.38 729 LEU A O 1
ATOM 5829 N N . ARG A 1 730 ? -23.381 -2.014 -9.201 1.00 88.75 730 ARG A N 1
ATOM 5830 C CA . ARG A 1 730 ? -22.510 -2.063 -10.389 1.00 88.75 730 ARG A CA 1
ATOM 5831 C C . ARG A 1 730 ? -21.853 -3.428 -10.594 1.00 88.75 730 ARG A C 1
ATOM 5833 O O . ARG A 1 730 ? -21.562 -3.794 -11.732 1.00 88.75 730 ARG A O 1
ATOM 5840 N N . LYS A 1 731 ? -21.683 -4.218 -9.531 1.00 87.75 731 LYS A N 1
ATOM 5841 C CA . LYS A 1 731 ? -21.226 -5.618 -9.596 1.00 87.75 731 LYS A CA 1
ATOM 5842 C C . LYS A 1 731 ? -22.369 -6.639 -9.630 1.00 87.75 731 LYS A C 1
ATOM 5844 O O . LYS A 1 731 ? -22.122 -7.831 -9.451 1.00 87.75 731 LYS A O 1
ATOM 5849 N N . LYS A 1 732 ? -23.589 -6.183 -9.948 1.00 88.88 732 LYS A N 1
ATOM 5850 C CA . LYS A 1 732 ? -24.804 -6.998 -10.114 1.00 88.88 732 LYS A CA 1
ATOM 5851 C C . LYS A 1 732 ? -25.216 -7.769 -8.854 1.00 88.88 732 LYS A C 1
ATOM 5853 O O . LYS A 1 732 ? -25.812 -8.834 -8.961 1.00 88.88 732 LYS A O 1
ATOM 5858 N N . PHE A 1 733 ? -24.908 -7.245 -7.670 1.00 92.75 733 PHE A N 1
ATOM 5859 C CA . PHE A 1 733 ? -25.547 -7.725 -6.447 1.00 92.75 733 PHE A CA 1
ATOM 5860 C C . PHE A 1 733 ? -26.992 -7.224 -6.415 1.00 92.75 733 PHE A C 1
ATOM 5862 O O . PHE A 1 733 ? -27.265 -6.085 -6.802 1.00 92.75 733 PHE A O 1
ATOM 5869 N N . ARG A 1 734 ? -27.906 -8.051 -5.907 1.00 93.88 734 ARG A N 1
ATOM 5870 C CA . ARG A 1 734 ? -29.196 -7.566 -5.420 1.00 93.88 734 ARG A CA 1
ATOM 5871 C C . ARG A 1 734 ? -28.953 -6.801 -4.120 1.00 93.88 734 ARG A C 1
ATOM 5873 O O . ARG A 1 734 ? -28.389 -7.347 -3.176 1.00 93.88 734 ARG A O 1
ATOM 5880 N N . VAL A 1 735 ? -29.357 -5.544 -4.066 1.00 96.81 735 VAL A N 1
ATOM 5881 C CA . VAL A 1 735 ? -29.151 -4.671 -2.913 1.00 96.81 735 VAL A CA 1
ATOM 5882 C C . VAL A 1 735 ? -30.485 -4.406 -2.226 1.00 96.81 735 VAL A C 1
ATOM 5884 O O . VAL A 1 735 ? -31.414 -3.878 -2.832 1.00 96.81 735 VAL A O 1
ATOM 5887 N N . PHE A 1 736 ? -30.564 -4.761 -0.948 1.00 97.25 736 PHE A N 1
ATOM 5888 C CA . PHE A 1 736 ? -31.636 -4.343 -0.053 1.00 97.25 736 PHE A CA 1
ATOM 5889 C C . PHE A 1 736 ? -31.216 -3.028 0.606 1.00 97.25 736 PHE A C 1
ATOM 5891 O O . PHE A 1 736 ? -30.490 -3.037 1.600 1.00 97.25 736 PHE A O 1
ATOM 5898 N N . PHE A 1 737 ? -31.584 -1.904 -0.004 1.00 97.12 737 PHE A N 1
ATOM 5899 C CA . PHE A 1 737 ? -31.180 -0.567 0.429 1.00 97.12 737 PHE A CA 1
ATOM 5900 C C . PHE A 1 737 ? -32.311 0.099 1.205 1.00 97.12 737 PHE A C 1
ATOM 5902 O O . PHE A 1 737 ? -33.362 0.384 0.636 1.00 97.12 737 PHE A O 1
ATOM 5909 N N . PHE A 1 738 ? -32.092 0.383 2.485 1.00 96.50 738 PHE A N 1
ATOM 5910 C CA . PHE A 1 738 ? -33.078 1.092 3.296 1.00 96.50 738 PHE A CA 1
ATOM 5911 C C . PHE A 1 738 ? -33.207 2.549 2.844 1.00 96.50 738 PHE A C 1
ATOM 5913 O O . PHE A 1 738 ? -32.215 3.274 2.808 1.00 96.50 738 PHE A O 1
ATOM 5920 N N . SER A 1 739 ? -34.424 3.007 2.529 1.00 91.62 739 SER A N 1
ATOM 5921 C CA . SER A 1 739 ? -34.660 4.407 2.122 1.00 91.62 739 SER A CA 1
ATOM 5922 C C . SER A 1 739 ? -34.645 5.409 3.281 1.00 91.62 739 SER A C 1
ATOM 5924 O O . SER A 1 739 ? -34.610 6.622 3.056 1.00 91.62 739 SER A O 1
ATOM 5926 N N . LYS A 1 740 ? -34.696 4.911 4.519 1.00 94.75 740 LYS A N 1
ATOM 5927 C CA . LYS A 1 740 ? -34.671 5.688 5.761 1.00 94.75 740 LYS A CA 1
ATOM 5928 C C . LYS A 1 740 ? -33.622 5.122 6.704 1.00 94.75 740 LYS A C 1
ATOM 5930 O O . LYS A 1 740 ? -33.254 3.954 6.604 1.00 94.75 740 LYS A O 1
ATOM 5935 N N . ALA A 1 741 ? -33.182 5.955 7.640 1.00 96.56 741 ALA A N 1
ATOM 5936 C CA . ALA A 1 741 ? -32.249 5.523 8.664 1.00 96.56 741 ALA A CA 1
ATOM 5937 C C . ALA A 1 741 ? -32.904 4.479 9.587 1.00 96.56 741 ALA A C 1
ATOM 5939 O O . ALA A 1 741 ? -34.077 4.622 9.947 1.00 96.56 741 ALA A O 1
ATOM 5940 N N . ILE A 1 742 ? -32.157 3.439 9.954 1.00 97.12 742 ILE A N 1
ATOM 5941 C CA . ILE A 1 742 ? -32.655 2.289 10.720 1.00 97.12 742 ILE A CA 1
ATOM 5942 C C . ILE A 1 742 ? -31.716 1.916 11.872 1.00 97.12 742 ILE A C 1
ATOM 5944 O O . ILE A 1 742 ? -30.528 2.212 11.807 1.00 97.12 742 ILE A O 1
ATOM 5948 N N . PRO A 1 743 ? -32.209 1.241 12.918 1.00 97.12 743 PRO A N 1
ATOM 5949 C CA . PRO A 1 743 ? -31.358 0.651 13.944 1.00 97.12 743 PRO A CA 1
ATOM 5950 C C . PRO A 1 743 ? -30.448 -0.464 13.415 1.00 97.12 743 PRO A C 1
ATOM 5952 O O . PRO A 1 743 ? -30.814 -1.207 12.501 1.00 97.12 743 PRO A O 1
ATOM 5955 N N . SER A 1 744 ? -29.287 -0.645 14.042 1.00 96.25 744 SER A N 1
ATOM 5956 C CA . SER A 1 744 ? -28.356 -1.723 13.683 1.00 96.25 744 SER A CA 1
ATOM 5957 C C . SER A 1 744 ? -28.884 -3.164 13.907 1.00 96.25 744 SER A C 1
ATOM 5959 O O . SER A 1 744 ? -28.663 -3.994 13.017 1.00 96.25 744 SER A O 1
ATOM 5961 N N . PRO A 1 745 ? -29.688 -3.498 14.947 1.00 95.75 745 PRO A N 1
ATOM 5962 C CA . PRO A 1 745 ? -30.300 -4.835 15.056 1.00 95.75 745 PRO A CA 1
ATOM 5963 C C . PRO A 1 745 ? -31.244 -5.175 13.889 1.00 95.75 745 PRO A C 1
ATOM 5965 O O . PRO A 1 745 ? -31.317 -6.332 13.466 1.00 95.75 745 PRO A O 1
ATOM 5968 N N . ILE A 1 746 ? -31.902 -4.172 13.293 1.00 96.19 746 ILE A N 1
ATOM 5969 C CA . ILE A 1 746 ? -32.744 -4.356 12.099 1.00 96.19 746 ILE A CA 1
ATOM 5970 C C . ILE A 1 746 ? -31.889 -4.761 10.896 1.00 96.19 746 ILE A C 1
ATOM 5972 O O . ILE A 1 746 ? -32.284 -5.642 10.130 1.00 96.19 746 ILE A O 1
ATOM 5976 N N . MET A 1 747 ? -30.691 -4.185 10.748 1.00 97.06 747 MET A N 1
ATOM 5977 C CA . MET A 1 747 ? -29.739 -4.610 9.718 1.00 97.06 747 MET A CA 1
ATOM 5978 C C . MET A 1 747 ? -29.334 -6.078 9.905 1.00 97.06 747 MET A C 1
ATOM 5980 O O . MET A 1 747 ? -29.421 -6.860 8.957 1.00 97.06 747 MET A O 1
ATOM 5984 N N . SER A 1 748 ? -28.930 -6.465 11.120 1.00 96.31 748 SER A N 1
ATOM 5985 C CA . SER A 1 748 ? -28.558 -7.851 11.442 1.00 96.31 748 SER A CA 1
ATOM 5986 C C . SER A 1 748 ? -29.682 -8.833 11.088 1.00 96.31 748 SER A C 1
ATOM 5988 O O . SER A 1 748 ? -29.459 -9.815 10.372 1.00 96.31 748 SER A O 1
ATOM 5990 N N . TYR A 1 749 ? -30.912 -8.522 11.507 1.00 95.81 749 TYR A N 1
ATOM 5991 C CA . TYR A 1 749 ? -32.090 -9.328 11.205 1.00 95.81 749 TYR A CA 1
ATOM 5992 C C . TYR A 1 749 ? -32.378 -9.416 9.697 1.00 95.81 749 TYR A C 1
ATOM 5994 O O . TYR A 1 749 ? -32.658 -10.497 9.181 1.00 95.81 749 TYR A O 1
ATOM 6002 N N . THR A 1 750 ? -32.234 -8.311 8.962 1.00 97.31 750 THR A N 1
ATOM 6003 C CA . THR A 1 750 ? -32.440 -8.256 7.502 1.00 97.31 750 THR A CA 1
ATOM 6004 C C . THR A 1 750 ? -31.515 -9.210 6.759 1.00 97.31 750 THR A C 1
ATOM 6006 O O . THR A 1 750 ? -31.958 -9.928 5.861 1.00 97.31 750 THR A O 1
ATOM 6009 N N . VAL A 1 751 ? -30.237 -9.253 7.150 1.00 97.12 751 VAL A N 1
ATOM 6010 C CA . VAL A 1 751 ? -29.243 -10.149 6.544 1.00 97.12 751 VAL A CA 1
ATOM 6011 C C . VAL A 1 751 ? -29.650 -11.612 6.712 1.00 97.12 751 VAL A C 1
ATOM 6013 O O . VAL A 1 751 ? -29.589 -12.376 5.750 1.00 97.12 751 VAL A O 1
ATOM 6016 N N . ILE A 1 752 ? -30.129 -11.992 7.898 1.00 94.56 752 ILE A N 1
ATOM 6017 C CA . ILE A 1 752 ? -30.605 -13.353 8.181 1.00 94.56 752 ILE A CA 1
ATOM 6018 C C . ILE A 1 752 ? -31.877 -13.641 7.385 1.00 94.56 752 ILE A C 1
ATOM 6020 O O . ILE A 1 752 ? -31.969 -14.652 6.687 1.00 94.56 752 ILE A O 1
ATOM 6024 N N . ARG A 1 753 ? -32.861 -12.740 7.466 1.00 94.00 753 ARG A N 1
ATOM 6025 C CA . ARG A 1 753 ? -34.210 -12.979 6.956 1.00 94.00 753 ARG A CA 1
ATOM 6026 C C . ARG A 1 753 ? -34.266 -13.058 5.436 1.00 94.00 753 ARG A C 1
ATOM 6028 O O . ARG A 1 753 ? -35.023 -13.879 4.913 1.00 94.00 753 ARG A O 1
ATOM 6035 N N . TYR A 1 754 ? -33.478 -12.247 4.735 1.00 94.31 754 TYR A N 1
ATOM 6036 C CA . TYR A 1 754 ? -33.343 -12.330 3.278 1.00 94.31 754 TYR A CA 1
ATOM 6037 C C . TYR A 1 754 ? -32.217 -13.257 2.817 1.00 94.31 754 TYR A C 1
ATOM 6039 O O . TYR A 1 754 ? -32.015 -13.390 1.610 1.00 94.31 754 TYR A O 1
ATOM 6047 N N . ASN A 1 755 ? -31.518 -13.922 3.748 1.00 92.69 755 ASN A N 1
ATOM 6048 C CA . ASN A 1 755 ? -30.361 -14.768 3.458 1.00 92.69 755 ASN A CA 1
ATOM 6049 C C . ASN A 1 755 ? -29.341 -14.026 2.573 1.00 92.69 755 ASN A C 1
ATOM 6051 O O . ASN A 1 755 ? -28.890 -14.543 1.549 1.00 92.69 755 ASN A O 1
ATOM 6055 N N . CYS A 1 756 ? -29.031 -12.781 2.951 1.00 95.56 756 CYS A N 1
ATOM 6056 C CA . CYS A 1 756 ? -28.028 -11.975 2.269 1.00 95.56 756 CYS A CA 1
ATOM 6057 C C . CYS A 1 756 ? -26.638 -12.584 2.456 1.00 95.56 756 CYS A C 1
ATOM 6059 O O . CYS A 1 756 ? -26.336 -13.133 3.514 1.00 95.56 756 CYS A O 1
ATOM 6061 N N . ASP A 1 757 ? -25.750 -12.439 1.470 1.00 95.00 757 ASP A N 1
ATOM 6062 C CA . ASP A 1 757 ? -24.353 -12.864 1.628 1.00 95.00 757 ASP A CA 1
ATOM 6063 C C . ASP A 1 757 ? -23.638 -12.039 2.715 1.00 95.00 757 ASP A C 1
ATOM 6065 O O . ASP A 1 757 ? -22.746 -12.540 3.406 1.00 95.00 757 ASP A O 1
ATOM 6069 N N . ALA A 1 758 ? -24.031 -10.770 2.864 1.00 96.69 758 ALA A N 1
ATOM 6070 C CA . ALA A 1 758 ? -23.545 -9.854 3.889 1.00 96.69 758 ALA A CA 1
ATOM 6071 C C . ALA A 1 758 ? -24.513 -8.673 4.104 1.00 96.69 758 ALA A C 1
ATOM 6073 O O . ALA A 1 758 ? -25.502 -8.513 3.386 1.00 96.69 758 ALA A O 1
ATOM 6074 N N . GLY A 1 759 ? -24.189 -7.805 5.060 1.00 97.88 759 GLY A N 1
ATOM 6075 C CA . GLY A 1 759 ? -24.794 -6.485 5.219 1.00 97.88 759 GLY A CA 1
ATOM 6076 C C . GLY A 1 759 ? -23.763 -5.429 5.610 1.00 97.88 759 GLY A C 1
ATOM 6077 O O . GLY A 1 759 ? -22.743 -5.753 6.215 1.00 97.88 759 GLY A O 1
ATOM 6078 N N . ILE A 1 760 ? -24.022 -4.169 5.272 1.00 98.12 760 ILE A N 1
ATOM 6079 C CA . ILE A 1 760 ? -23.226 -3.014 5.699 1.00 98.12 760 ILE A CA 1
ATOM 6080 C C . ILE A 1 760 ? -24.151 -1.937 6.270 1.00 98.12 760 ILE A C 1
ATOM 6082 O O . ILE A 1 760 ? -25.077 -1.464 5.612 1.00 98.12 760 ILE A O 1
ATOM 6086 N N . MET A 1 761 ? -23.888 -1.565 7.517 1.00 97.88 761 MET A N 1
ATOM 6087 C CA . MET A 1 761 ? -24.578 -0.510 8.246 1.00 97.88 761 MET A CA 1
ATOM 6088 C C . MET A 1 761 ? -23.626 0.664 8.412 1.00 97.88 761 MET A C 1
ATOM 6090 O O . MET A 1 761 ? -22.590 0.503 9.052 1.00 97.88 761 MET A O 1
ATOM 6094 N N . ILE A 1 762 ? -23.950 1.828 7.854 1.00 98.31 762 ILE A N 1
ATOM 6095 C CA . ILE A 1 762 ? -23.172 3.050 8.078 1.00 98.31 762 ILE A CA 1
ATOM 6096 C C . ILE A 1 762 ? -23.598 3.672 9.404 1.00 98.31 762 ILE A C 1
ATOM 6098 O O . ILE A 1 762 ? -24.759 4.040 9.572 1.00 98.31 762 ILE A O 1
ATOM 6102 N N . THR A 1 763 ? -22.669 3.741 10.351 1.00 96.31 763 THR A N 1
ATOM 6103 C CA . THR A 1 763 ? -22.968 4.133 11.728 1.00 96.31 763 THR A CA 1
ATOM 6104 C C . THR A 1 763 ? -21.713 4.551 12.481 1.00 96.31 763 THR A C 1
ATOM 6106 O O . THR A 1 763 ? -20.650 3.932 12.372 1.00 96.31 763 THR A O 1
ATOM 6109 N N . GLY A 1 764 ? -21.858 5.609 13.275 1.00 92.19 764 GLY A N 1
ATOM 6110 C CA . GLY A 1 764 ? -20.892 6.035 14.288 1.00 92.19 764 GLY A CA 1
ATOM 6111 C C . GLY A 1 764 ? -21.225 5.499 15.684 1.00 92.19 764 GLY A C 1
ATOM 6112 O O . GLY A 1 764 ? -20.484 5.775 16.623 1.00 92.19 764 GLY A O 1
ATOM 6113 N N . SER A 1 765 ? -22.312 4.731 15.835 1.00 90.44 765 SER A N 1
ATOM 6114 C CA . SER A 1 765 ? -22.762 4.129 17.099 1.00 90.44 765 SER A CA 1
ATOM 6115 C C . SER A 1 765 ? -23.048 5.171 18.181 1.00 90.44 765 SER A C 1
ATOM 6117 O O . SER A 1 765 ? -23.825 6.086 17.923 1.00 90.44 765 SER A O 1
ATOM 6119 N N . HIS A 1 766 ? -22.394 5.097 19.342 1.00 88.38 766 HIS A N 1
ATOM 6120 C CA . HIS A 1 766 ? -22.452 6.073 20.435 1.00 88.38 766 HIS A CA 1
ATOM 6121 C C . HIS A 1 766 ? -21.248 7.041 20.482 1.00 88.38 766 HIS A C 1
ATOM 6123 O O . HIS A 1 766 ? -21.186 7.890 21.370 1.00 88.38 766 HIS A O 1
ATOM 6129 N N . ASP A 1 767 ? -20.308 6.976 19.522 1.00 88.75 767 ASP A N 1
ATOM 6130 C CA . ASP A 1 767 ? -19.134 7.869 19.490 1.00 88.75 767 ASP A CA 1
ATOM 6131 C C . ASP A 1 767 ? -19.564 9.351 19.348 1.00 88.75 767 ASP A C 1
ATOM 6133 O O . ASP A 1 767 ? -20.706 9.670 19.011 1.00 88.75 767 ASP A O 1
ATOM 6137 N N . SER A 1 768 ? -18.666 10.313 19.567 1.00 88.25 768 SER A N 1
ATOM 6138 C CA . SER A 1 768 ? -19.012 11.743 19.417 1.00 88.25 768 SER A CA 1
ATOM 6139 C C . SER A 1 768 ? -19.523 12.115 18.010 1.00 88.25 768 SER A C 1
ATOM 6141 O O . SER A 1 768 ? -19.260 11.421 17.027 1.00 88.25 768 SER A O 1
ATOM 6143 N N . LYS A 1 769 ? -20.217 13.254 17.869 1.00 91.12 769 LYS A N 1
ATOM 6144 C CA . LYS A 1 769 ? -20.782 13.728 16.582 1.00 91.12 769 LYS A CA 1
ATOM 6145 C C . LYS A 1 769 ? -19.776 13.881 15.435 1.00 91.12 769 LYS A C 1
ATOM 6147 O O . LYS A 1 769 ? -20.171 13.988 14.277 1.00 91.12 769 LYS A O 1
ATOM 6152 N N . SER A 1 770 ? -18.479 13.941 15.745 1.00 90.81 770 SER A N 1
ATOM 6153 C CA . SER A 1 770 ? -17.412 14.012 14.748 1.00 90.81 770 SER A CA 1
ATOM 6154 C C . SER A 1 770 ? -17.050 12.649 14.156 1.00 90.81 770 SER A C 1
ATOM 6156 O O . SER A 1 770 ? -16.278 12.621 13.209 1.00 90.81 770 SER A O 1
ATOM 6158 N N . TYR A 1 771 ? -17.601 11.539 14.654 1.00 93.00 771 TYR A N 1
ATOM 6159 C CA . TYR A 1 771 ? -17.332 10.187 14.166 1.00 93.00 771 TYR A CA 1
ATOM 6160 C C . TYR A 1 771 ? -18.452 9.669 13.265 1.00 93.00 771 TYR A C 1
ATOM 6162 O O . TYR A 1 771 ? -19.632 9.971 13.452 1.00 93.00 771 TYR A O 1
ATOM 6170 N N . ASN A 1 772 ? -18.051 8.841 12.307 1.00 95.50 772 ASN A N 1
ATOM 6171 C CA . ASN A 1 772 ? -18.923 7.937 11.569 1.00 95.50 772 ASN A CA 1
ATOM 6172 C C . ASN A 1 772 ? -18.160 6.606 11.387 1.00 95.50 772 ASN A C 1
ATOM 6174 O O . ASN A 1 772 ? -17.039 6.447 11.885 1.00 95.50 772 ASN A O 1
ATOM 6178 N N . GLY A 1 773 ? -18.727 5.645 10.675 1.00 95.75 773 GLY A N 1
ATOM 6179 C CA . GLY A 1 773 ? -18.136 4.328 10.521 1.00 95.75 773 GLY A CA 1
ATOM 6180 C C . GLY A 1 773 ? -19.021 3.379 9.734 1.00 95.75 773 GLY A C 1
ATOM 6181 O O . GLY A 1 773 ? -19.996 3.781 9.101 1.00 95.75 773 GLY A O 1
ATOM 6182 N N . CYS A 1 774 ? -18.681 2.099 9.783 1.00 96.00 774 CYS A N 1
ATOM 6183 C CA . CYS A 1 774 ? -19.545 1.034 9.318 1.00 96.00 774 CYS A CA 1
ATOM 6184 C C . CYS A 1 774 ? -19.424 -0.225 10.183 1.00 96.00 774 CYS A C 1
ATOM 6186 O O . CYS A 1 774 ? -18.316 -0.690 10.472 1.00 96.00 774 CYS A O 1
ATOM 6188 N N . LYS A 1 775 ? -20.562 -0.833 10.525 1.00 95.69 775 LYS A N 1
ATOM 6189 C CA . LYS A 1 775 ? -20.635 -2.234 10.954 1.00 95.69 775 LYS A CA 1
ATOM 6190 C C . LYS A 1 775 ? -20.886 -3.099 9.723 1.00 95.69 775 LYS A C 1
ATOM 6192 O O . LYS A 1 775 ? -21.712 -2.764 8.877 1.00 95.69 775 LYS A O 1
ATOM 6197 N N . ILE A 1 776 ? -20.158 -4.203 9.604 1.00 97.12 776 ILE A N 1
ATOM 6198 C CA . ILE A 1 776 ? -20.315 -5.147 8.493 1.00 97.12 776 ILE A CA 1
ATOM 6199 C C . ILE A 1 776 ? -20.772 -6.471 9.084 1.00 97.12 776 ILE A C 1
ATOM 6201 O O . ILE A 1 776 ? -20.123 -6.991 9.985 1.00 97.12 776 ILE A O 1
ATOM 6205 N N . TYR A 1 777 ? -21.861 -7.018 8.562 1.00 97.19 777 TYR A N 1
ATOM 6206 C CA . TYR A 1 777 ? -22.448 -8.285 8.980 1.00 97.19 777 TYR A CA 1
ATOM 6207 C C . TYR A 1 777 ? -22.192 -9.344 7.912 1.00 97.19 777 TYR A C 1
ATOM 6209 O O . TYR A 1 777 ? -22.263 -9.056 6.717 1.00 97.19 777 TYR A O 1
ATOM 6217 N N . TRP A 1 778 ? -21.892 -10.573 8.320 1.00 95.31 778 TRP A N 1
ATOM 6218 C CA . TRP A 1 778 ? -21.799 -11.703 7.392 1.00 95.31 778 TRP A CA 1
ATOM 6219 C C . TRP A 1 778 ? -23.155 -12.400 7.225 1.00 95.31 778 TRP A C 1
ATOM 6221 O O . TRP A 1 778 ? -24.108 -12.056 7.915 1.00 95.31 778 TRP A O 1
ATOM 6231 N N . ARG A 1 779 ? -23.254 -13.413 6.355 1.00 93.75 779 ARG A N 1
ATOM 6232 C CA . ARG A 1 779 ? -24.507 -14.137 6.037 1.00 93.75 779 ARG A CA 1
ATOM 6233 C C . ARG A 1 779 ? -25.312 -14.699 7.217 1.00 93.75 779 ARG A C 1
ATOM 6235 O O . ARG A 1 779 ? -26.455 -15.097 7.046 1.00 93.75 779 ARG A O 1
ATOM 6242 N N . ASN A 1 780 ? -24.708 -14.813 8.397 1.00 93.12 780 ASN A N 1
ATOM 6243 C CA . ASN A 1 780 ? -25.371 -15.241 9.632 1.00 93.12 780 ASN A CA 1
ATOM 6244 C C . ASN A 1 780 ? -25.920 -14.065 10.464 1.00 93.12 780 ASN A C 1
ATOM 6246 O O . ASN A 1 780 ? -26.329 -14.275 11.600 1.00 93.12 780 ASN A O 1
ATOM 6250 N N . GLY A 1 781 ? -25.883 -12.838 9.936 1.00 94.69 781 GLY A N 1
ATOM 6251 C CA . GLY A 1 781 ? -26.294 -11.616 10.628 1.00 94.69 781 GLY A CA 1
ATOM 6252 C C . GLY A 1 781 ? -25.354 -11.171 11.744 1.00 94.69 781 GLY A C 1
ATOM 6253 O O . GLY A 1 781 ? -25.663 -10.206 12.430 1.00 94.69 781 GLY A O 1
ATOM 6254 N N . VAL A 1 782 ? -24.220 -11.845 11.944 1.00 95.44 782 VAL A N 1
ATOM 6255 C CA . VAL A 1 782 ? -23.235 -11.496 12.975 1.00 95.44 782 VAL A CA 1
ATOM 6256 C C . VAL A 1 782 ? -22.230 -10.501 12.400 1.00 95.44 782 VAL A C 1
ATOM 6258 O O . VAL A 1 782 ? -21.792 -10.658 11.254 1.00 95.44 782 VAL A O 1
ATOM 6261 N N . GLU A 1 783 ? -21.828 -9.502 13.191 1.00 94.62 783 GLU A N 1
ATOM 6262 C CA . GLU A 1 783 ? -20.753 -8.580 12.808 1.00 94.62 783 GLU A CA 1
ATOM 6263 C C . GLU A 1 783 ? -19.462 -9.360 12.481 1.00 94.62 783 GLU A C 1
ATOM 6265 O O . GLU A 1 783 ? -19.064 -10.295 13.186 1.00 94.62 783 GLU A O 1
ATOM 6270 N N . VAL A 1 784 ? -18.796 -8.996 11.387 1.00 92.12 784 VAL A N 1
ATOM 6271 C CA . VAL A 1 784 ? -17.627 -9.716 10.886 1.00 92.12 784 VAL A CA 1
ATOM 6272 C C . VAL A 1 784 ? -16.488 -9.742 11.905 1.00 92.12 784 VAL A C 1
ATOM 6274 O O . VAL A 1 784 ? -16.117 -8.757 12.542 1.00 92.12 784 VAL A O 1
ATOM 6277 N N . SER A 1 785 ? -15.881 -10.916 12.005 1.00 84.25 785 SER A N 1
ATOM 6278 C CA . SER A 1 785 ? -14.644 -11.170 12.737 1.00 84.25 785 SER A CA 1
ATOM 6279 C C . SER A 1 785 ? -13.702 -11.993 11.853 1.00 84.25 785 SER A C 1
ATOM 6281 O O . SER A 1 785 ? -13.982 -12.223 10.669 1.00 84.25 785 SER A O 1
ATOM 6283 N N . THR A 1 786 ? -12.566 -12.432 12.395 1.00 80.62 786 THR A N 1
ATOM 6284 C CA . THR A 1 786 ? -11.590 -13.233 11.645 1.00 80.62 786 THR A CA 1
ATOM 6285 C C . THR A 1 786 ? -12.221 -14.536 11.130 1.00 80.62 786 THR A C 1
ATOM 6287 O O . THR A 1 786 ? -12.836 -15.254 11.916 1.00 80.62 786 THR A O 1
ATOM 6290 N N . PRO A 1 787 ? -12.055 -14.880 9.833 1.00 85.00 787 PRO A N 1
ATOM 6291 C CA . PRO A 1 787 ? -11.133 -14.276 8.858 1.00 85.00 787 PRO A CA 1
ATOM 6292 C C . PRO A 1 787 ? -11.722 -13.161 7.972 1.00 85.00 787 PRO A C 1
ATOM 6294 O O . PRO A 1 787 ? -10.975 -12.570 7.192 1.00 85.00 787 PRO A O 1
ATOM 6297 N N . HIS A 1 788 ? -13.029 -12.888 8.041 1.00 90.25 788 HIS A N 1
ATOM 6298 C CA . HIS A 1 788 ? -13.713 -11.974 7.118 1.00 90.25 788 HIS A CA 1
ATOM 6299 C C . HIS A 1 788 ? -13.205 -10.536 7.241 1.00 90.25 788 HIS A C 1
ATOM 6301 O O . HIS A 1 788 ? -12.903 -9.922 6.222 1.00 90.25 788 HIS A O 1
ATOM 6307 N N . ASP A 1 789 ? -13.027 -10.038 8.467 1.00 88.25 789 ASP A N 1
ATOM 6308 C CA . ASP A 1 789 ? -12.459 -8.710 8.735 1.00 88.25 789 ASP A CA 1
ATOM 6309 C C . ASP A 1 789 ? -11.089 -8.512 8.047 1.00 88.25 789 ASP A C 1
ATOM 6311 O O . ASP A 1 789 ? -10.898 -7.584 7.261 1.00 88.25 789 ASP A O 1
ATOM 6315 N N . ARG A 1 790 ? -10.148 -9.440 8.250 1.00 86.88 790 ARG A N 1
ATOM 6316 C CA . ARG A 1 790 ? -8.799 -9.414 7.668 1.00 86.88 790 ARG A CA 1
ATOM 6317 C C . ARG A 1 790 ? -8.831 -9.516 6.154 1.00 86.88 790 ARG A C 1
ATOM 6319 O O . ARG A 1 790 ? -8.045 -8.845 5.490 1.00 86.88 790 ARG A O 1
ATOM 6326 N N . ASN A 1 791 ? -9.714 -10.344 5.602 1.00 89.44 791 ASN A N 1
ATOM 6327 C CA . ASN A 1 791 ? -9.830 -10.490 4.158 1.00 89.44 791 ASN A CA 1
ATOM 6328 C C . ASN A 1 791 ? -10.387 -9.216 3.511 1.00 89.44 791 ASN A C 1
ATOM 6330 O O . ASN A 1 791 ? -9.795 -8.745 2.544 1.00 89.44 791 ASN A O 1
ATOM 6334 N N . ILE A 1 792 ? -11.431 -8.601 4.078 1.00 91.19 792 ILE A N 1
ATOM 6335 C CA . ILE A 1 792 ? -11.959 -7.309 3.607 1.00 91.19 792 ILE A CA 1
ATOM 6336 C C . ILE A 1 792 ? -10.849 -6.250 3.620 1.00 91.19 792 ILE A C 1
ATOM 6338 O O . ILE A 1 792 ? -10.597 -5.612 2.597 1.00 91.19 792 ILE A O 1
ATOM 6342 N N . MET A 1 793 ? -10.114 -6.125 4.733 1.00 89.38 793 MET A N 1
ATOM 6343 C CA . MET A 1 793 ? -9.002 -5.171 4.841 1.00 89.38 793 MET A CA 1
ATOM 6344 C C . MET A 1 793 ? -7.890 -5.451 3.832 1.00 89.38 793 MET A C 1
ATOM 6346 O O . MET A 1 793 ? -7.366 -4.525 3.219 1.00 89.38 793 MET A O 1
ATOM 6350 N N . LYS A 1 794 ? -7.543 -6.722 3.623 1.00 85.62 794 LYS A N 1
ATOM 6351 C CA . LYS A 1 794 ? -6.536 -7.131 2.641 1.00 85.62 794 LYS A CA 1
ATOM 6352 C C . LYS A 1 794 ? -6.959 -6.761 1.219 1.00 85.62 794 LYS A C 1
ATOM 6354 O O . LYS A 1 794 ? -6.140 -6.250 0.460 1.00 85.62 794 LYS A O 1
ATOM 6359 N N . HIS A 1 795 ? -8.215 -7.004 0.847 1.00 85.38 795 HIS A N 1
ATOM 6360 C CA . HIS A 1 795 ? -8.740 -6.630 -0.467 1.00 85.38 795 HIS A CA 1
ATOM 6361 C C . HIS A 1 795 ? -8.787 -5.106 -0.645 1.00 85.38 795 HIS A C 1
ATOM 6363 O O . HIS A 1 795 ? -8.322 -4.611 -1.670 1.00 85.38 795 HIS A O 1
ATOM 6369 N N . MET A 1 796 ? -9.219 -4.361 0.378 1.00 87.12 796 MET A N 1
ATOM 6370 C CA . MET A 1 796 ? -9.173 -2.894 0.391 1.00 87.12 796 MET A CA 1
ATOM 6371 C C . MET A 1 796 ? -7.744 -2.368 0.182 1.00 87.12 796 MET A C 1
ATOM 6373 O O . MET A 1 796 ? -7.507 -1.529 -0.682 1.00 87.12 796 MET A O 1
ATOM 6377 N N . GLN A 1 797 ? -6.768 -2.889 0.932 1.00 82.12 797 GLN A N 1
ATOM 6378 C CA . GLN A 1 797 ? -5.365 -2.462 0.856 1.00 82.12 797 GLN A CA 1
ATOM 6379 C C . GLN A 1 797 ? -4.700 -2.808 -0.483 1.00 82.12 797 GLN A C 1
ATOM 6381 O O . GLN A 1 797 ? -3.831 -2.070 -0.952 1.00 82.12 797 GLN A O 1
ATOM 6386 N N . ASN A 1 798 ? -5.107 -3.910 -1.117 1.00 75.50 798 ASN A N 1
ATOM 6387 C CA . ASN A 1 798 ? -4.622 -4.283 -2.445 1.00 75.50 798 ASN A CA 1
ATOM 6388 C C . ASN A 1 798 ? -5.212 -3.387 -3.550 1.00 75.50 798 ASN A C 1
ATOM 6390 O O . ASN A 1 798 ? -4.522 -3.113 -4.532 1.00 75.50 798 ASN A O 1
ATOM 6394 N N . ASN A 1 799 ? -6.442 -2.893 -3.370 1.00 74.94 799 ASN A N 1
ATOM 6395 C CA . ASN A 1 799 ? -7.203 -2.127 -4.362 1.00 74.94 799 ASN A CA 1
ATOM 6396 C C . ASN A 1 799 ? -7.669 -0.766 -3.810 1.00 74.94 799 ASN A C 1
ATOM 6398 O O . ASN A 1 799 ? -8.861 -0.473 -3.756 1.00 74.94 799 ASN A O 1
ATOM 6402 N N . LEU A 1 800 ? -6.714 0.089 -3.426 1.00 79.56 800 LEU A N 1
ATOM 6403 C CA . LEU A 1 800 ? -7.012 1.411 -2.857 1.00 79.56 800 LEU A CA 1
ATOM 6404 C C . LEU A 1 800 ? -7.562 2.430 -3.873 1.00 79.56 800 LEU A C 1
ATOM 6406 O O . LEU A 1 800 ? -8.160 3.421 -3.466 1.00 79.56 800 LEU A O 1
ATOM 6410 N N . SER A 1 801 ? -7.359 2.245 -5.181 1.00 78.75 801 SER A N 1
ATOM 6411 C CA . SER A 1 801 ? -7.941 3.167 -6.164 1.00 78.75 801 SER A CA 1
ATOM 6412 C C . SER A 1 801 ? -9.462 3.004 -6.210 1.00 78.75 801 SER A C 1
ATOM 6414 O O . SER A 1 801 ? -9.933 1.880 -6.432 1.00 78.75 801 SER A O 1
ATOM 6416 N N . PRO A 1 802 ? -10.239 4.086 -6.084 1.00 82.19 802 PRO A N 1
ATOM 6417 C CA . PRO A 1 802 ? -11.670 4.020 -6.336 1.00 82.19 802 PRO A CA 1
ATOM 6418 C C . PRO A 1 802 ? -11.948 3.717 -7.823 1.00 82.19 802 PRO A C 1
ATOM 6420 O O . PRO A 1 802 ? -11.174 4.112 -8.696 1.00 82.19 802 PRO A O 1
ATOM 6423 N N . TRP A 1 803 ? -13.036 3.005 -8.126 1.00 79.25 803 TRP A N 1
ATOM 6424 C CA . TRP A 1 803 ? -13.569 2.880 -9.490 1.00 79.25 803 TRP A CA 1
ATOM 6425 C C . TRP A 1 803 ? -14.114 4.248 -9.955 1.00 79.25 803 TRP A C 1
ATOM 6427 O O . TRP A 1 803 ? -14.558 5.034 -9.119 1.00 79.25 803 TRP A O 1
ATOM 6437 N N . MET A 1 804 ? -14.098 4.552 -11.265 1.00 64.12 804 MET A N 1
ATOM 6438 C CA . MET A 1 804 ? -14.539 5.870 -11.784 1.00 64.12 804 MET A CA 1
ATOM 6439 C C . MET A 1 804 ? -15.894 6.291 -11.231 1.00 64.12 804 MET A C 1
ATOM 6441 O O . MET A 1 804 ? -16.041 7.373 -10.669 1.00 64.12 804 MET A O 1
ATOM 6445 N N . ASP A 1 805 ? -16.878 5.411 -11.376 1.00 79.38 805 ASP A N 1
ATOM 6446 C CA . ASP A 1 805 ? -18.259 5.746 -11.065 1.00 79.38 805 ASP A CA 1
ATOM 6447 C C . ASP A 1 805 ? -18.590 5.564 -9.580 1.00 79.38 805 ASP A C 1
ATOM 6449 O O . ASP A 1 805 ? -19.764 5.541 -9.204 1.00 79.38 805 ASP A O 1
ATOM 6453 N N . SER A 1 806 ? -17.584 5.383 -8.717 1.00 86.19 806 SER A N 1
ATOM 6454 C CA . SER A 1 806 ? -17.822 5.125 -7.298 1.00 86.19 806 SER A CA 1
ATOM 6455 C C . SER A 1 806 ? -18.586 6.270 -6.625 1.00 86.19 806 SER A C 1
ATOM 6457 O O . SER A 1 806 ? -19.406 5.993 -5.754 1.00 86.19 806 SER A O 1
ATOM 6459 N N . TRP A 1 807 ? -18.400 7.522 -7.075 1.00 88.69 807 TRP A N 1
ATOM 6460 C CA . TRP A 1 807 ? -19.147 8.700 -6.597 1.00 88.69 807 TRP A CA 1
ATOM 6461 C C . TRP A 1 807 ? -20.530 8.893 -7.237 1.00 88.69 807 TRP A C 1
ATOM 6463 O O . TRP A 1 807 ? -21.360 9.622 -6.677 1.00 88.69 807 TRP A O 1
ATOM 6473 N N . ASP A 1 808 ? -20.781 8.263 -8.388 1.00 86.25 808 ASP A N 1
ATOM 6474 C CA . ASP A 1 808 ? -22.040 8.362 -9.125 1.00 86.25 808 ASP A CA 1
ATOM 6475 C C . ASP A 1 808 ? -23.051 7.335 -8.607 1.00 86.25 808 ASP A C 1
ATOM 6477 O O . ASP A 1 808 ? -22.976 6.146 -8.919 1.00 86.25 808 ASP A O 1
ATOM 6481 N N . VAL A 1 809 ? -24.036 7.823 -7.855 1.00 88.75 809 VAL A N 1
ATOM 6482 C CA . VAL A 1 809 ? -25.086 7.022 -7.212 1.00 88.75 809 VAL A CA 1
ATOM 6483 C C . VAL A 1 809 ? -26.305 6.766 -8.109 1.00 88.75 809 VAL A C 1
ATOM 6485 O O . VAL A 1 809 ? -27.295 6.216 -7.633 1.00 88.75 809 VAL A O 1
ATOM 6488 N N . SER A 1 810 ? -26.247 7.098 -9.405 1.00 86.38 810 SER A N 1
ATOM 6489 C CA . SER A 1 810 ? -27.342 6.860 -10.363 1.00 86.38 810 SER A CA 1
ATOM 6490 C C . SER A 1 810 ? -27.778 5.391 -10.450 1.00 86.38 810 SER A C 1
ATOM 6492 O O . SER A 1 810 ? -28.939 5.095 -10.728 1.00 86.38 810 SER A O 1
ATOM 6494 N N . ALA A 1 811 ? -26.890 4.435 -10.144 1.00 85.12 811 ALA A N 1
ATOM 6495 C CA . ALA A 1 811 ? -27.230 3.013 -10.163 1.00 85.12 811 ALA A CA 1
ATOM 6496 C C . ALA A 1 811 ? -28.354 2.640 -9.180 1.00 85.12 811 ALA A C 1
ATOM 6498 O O . ALA A 1 811 ? -29.023 1.630 -9.408 1.00 85.12 811 ALA A O 1
ATOM 6499 N N . LEU A 1 812 ? -28.593 3.441 -8.130 1.00 87.19 812 LEU A N 1
ATOM 6500 C CA . LEU A 1 812 ? -29.680 3.223 -7.169 1.00 87.19 812 LEU A CA 1
ATOM 6501 C C . LEU A 1 812 ? -31.072 3.317 -7.812 1.00 87.19 812 LEU A C 1
ATOM 6503 O O . LEU A 1 812 ? -32.021 2.751 -7.276 1.00 87.19 812 LEU A O 1
ATOM 6507 N N . GLU A 1 813 ? -31.200 3.957 -8.977 1.00 83.44 813 GLU A N 1
ATOM 6508 C CA . GLU A 1 813 ? -32.460 4.038 -9.726 1.00 83.44 813 GLU A CA 1
ATOM 6509 C C . GLU A 1 813 ? -32.883 2.688 -10.340 1.00 83.44 813 GLU A C 1
ATOM 6511 O O . GLU A 1 813 ? -34.033 2.519 -10.753 1.00 83.44 813 GLU A O 1
ATOM 6516 N N . ARG A 1 814 ? -31.989 1.687 -10.370 1.00 80.94 814 ARG A N 1
ATOM 6517 C CA . ARG A 1 814 ? -32.258 0.335 -10.891 1.00 80.94 814 ARG A CA 1
ATOM 6518 C C . ARG A 1 814 ? -33.117 -0.486 -9.922 1.00 80.94 814 ARG A C 1
ATOM 6520 O O . ARG A 1 814 ? -32.619 -1.394 -9.254 1.00 80.94 814 ARG A O 1
ATOM 6527 N N . ARG A 1 815 ? -34.422 -0.206 -9.890 1.00 77.75 815 ARG A N 1
ATOM 6528 C CA . ARG A 1 815 ? -35.407 -0.847 -8.989 1.00 77.75 815 ARG A CA 1
ATOM 6529 C C . ARG A 1 815 ? -35.477 -2.379 -9.078 1.00 77.75 815 ARG A C 1
ATOM 6531 O O . ARG A 1 815 ? -35.928 -3.018 -8.139 1.00 77.75 815 ARG A O 1
ATOM 6538 N N . GLU A 1 816 ? -35.026 -2.978 -10.180 1.00 78.19 816 GLU A N 1
ATOM 6539 C CA . GLU A 1 816 ? -34.958 -4.442 -10.327 1.00 78.19 816 GLU A CA 1
ATOM 6540 C C . GLU A 1 816 ? -33.936 -5.090 -9.379 1.00 78.19 816 GLU A C 1
ATOM 6542 O O . GLU A 1 816 ? -34.141 -6.208 -8.911 1.00 78.19 816 GLU A O 1
ATOM 6547 N N . LEU A 1 817 ? -32.833 -4.390 -9.091 1.00 82.12 817 LEU A N 1
ATOM 6548 C CA . LEU A 1 817 ? -31.763 -4.871 -8.214 1.00 82.12 817 LEU A CA 1
ATOM 6549 C C . LEU A 1 817 ? -31.745 -4.158 -6.863 1.00 82.12 817 LEU A C 1
ATOM 6551 O O . LEU A 1 817 ? -31.230 -4.732 -5.911 1.00 82.12 817 LEU A O 1
ATOM 6555 N N . CYS A 1 818 ? -32.279 -2.939 -6.778 1.00 89.75 818 CYS A N 1
ATOM 6556 C CA . CYS A 1 818 ? -32.335 -2.137 -5.561 1.00 89.75 818 CYS A CA 1
ATOM 6557 C C . CYS A 1 818 ? -33.760 -2.150 -4.992 1.00 89.75 818 CYS A C 1
ATOM 6559 O O . CYS A 1 818 ? -34.664 -1.550 -5.574 1.00 89.75 818 CYS A O 1
ATOM 6561 N N . VAL A 1 819 ? -33.960 -2.847 -3.873 1.00 91.38 819 VAL A N 1
ATOM 6562 C CA . VAL A 1 819 ? -35.260 -2.977 -3.198 1.00 91.38 819 VAL A CA 1
ATOM 6563 C C . VAL A 1 819 ? -35.164 -2.344 -1.819 1.00 91.38 819 VAL A C 1
ATOM 6565 O O . VAL A 1 819 ? -34.197 -2.599 -1.107 1.00 91.38 819 VAL A O 1
ATOM 6568 N N . ASP A 1 820 ? -36.166 -1.559 -1.433 1.00 93.69 820 ASP A N 1
ATOM 6569 C CA . ASP A 1 820 ? -36.298 -1.078 -0.058 1.00 93.69 820 ASP A CA 1
ATOM 6570 C C . ASP A 1 820 ? -37.044 -2.119 0.791 1.00 93.69 820 ASP A C 1
ATOM 6572 O O . ASP A 1 820 ? -38.218 -2.385 0.520 1.00 93.69 820 ASP A O 1
ATOM 6576 N N . PRO A 1 821 ? -36.387 -2.756 1.777 1.00 94.00 821 PRO A N 1
ATOM 6577 C CA . PRO A 1 821 ? -37.006 -3.793 2.598 1.00 94.00 821 PRO A CA 1
ATOM 6578 C C . PRO A 1 821 ? -37.786 -3.253 3.807 1.00 94.00 821 PRO A C 1
ATOM 6580 O O . PRO A 1 821 ? -38.335 -4.061 4.556 1.00 94.00 821 PRO A O 1
ATOM 6583 N N . LEU A 1 822 ? -37.789 -1.935 4.051 1.00 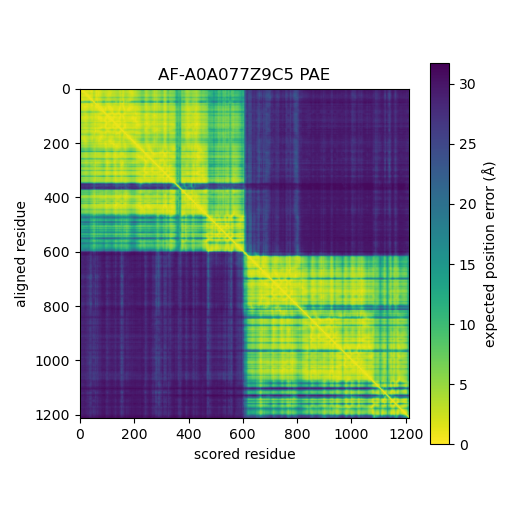92.12 822 LEU A N 1
ATOM 6584 C CA . LEU A 1 822 ? -38.160 -1.354 5.345 1.00 92.12 822 LEU A CA 1
ATOM 6585 C C . LEU A 1 822 ? -39.516 -1.839 5.881 1.00 92.12 822 LEU A C 1
ATOM 6587 O O . LEU A 1 822 ? -39.574 -2.342 7.001 1.00 92.12 822 LEU A O 1
ATOM 6591 N N . ASP A 1 823 ? -40.583 -1.726 5.090 1.00 88.62 823 ASP A N 1
ATOM 6592 C CA . ASP A 1 823 ? -41.937 -2.051 5.557 1.00 88.62 823 ASP A CA 1
ATOM 6593 C C . ASP A 1 823 ? -42.113 -3.554 5.865 1.00 88.62 823 ASP A C 1
ATOM 6595 O O . ASP A 1 823 ? -42.703 -3.910 6.886 1.00 88.62 823 ASP A O 1
ATOM 6599 N N . ASP A 1 824 ? -41.563 -4.447 5.027 1.00 91.38 824 ASP A N 1
ATOM 6600 C CA . ASP A 1 824 ? -41.634 -5.907 5.230 1.00 91.38 824 ASP A CA 1
ATOM 6601 C C . ASP A 1 824 ? -40.819 -6.336 6.456 1.00 91.38 824 ASP A C 1
ATOM 6603 O O . ASP A 1 824 ? -41.297 -7.097 7.300 1.00 91.38 824 ASP A O 1
ATOM 6607 N N . ILE A 1 825 ? -39.594 -5.822 6.586 1.00 92.19 825 ILE A N 1
ATOM 6608 C CA . ILE A 1 825 ? -38.697 -6.199 7.676 1.00 92.19 825 ILE A CA 1
ATOM 6609 C C . ILE A 1 825 ? -39.160 -5.671 9.020 1.00 92.19 825 ILE A C 1
ATOM 6611 O O . ILE A 1 825 ? -39.134 -6.436 9.982 1.00 92.19 825 ILE A O 1
ATOM 6615 N N . SER A 1 826 ? -39.593 -4.411 9.106 1.00 86.62 826 SER A N 1
ATOM 6616 C CA . SER A 1 826 ? -40.042 -3.838 10.376 1.00 86.62 826 SER A CA 1
ATOM 6617 C C . SER A 1 826 ? -41.200 -4.638 10.971 1.00 86.62 826 SER A C 1
ATOM 6619 O O . SER A 1 826 ? -41.180 -4.936 12.163 1.00 86.62 826 SER A O 1
ATOM 6621 N N . MET A 1 827 ? -42.168 -5.046 10.142 1.00 85.31 827 MET A N 1
ATOM 6622 C CA . MET A 1 827 ? -43.302 -5.862 10.580 1.00 85.31 827 MET A CA 1
ATOM 6623 C C . MET A 1 827 ? -42.860 -7.262 11.031 1.00 85.31 827 MET A C 1
ATOM 6625 O O . MET A 1 827 ? -43.215 -7.696 12.125 1.00 85.31 827 MET A O 1
ATOM 6629 N N . ARG A 1 828 ? -42.050 -7.971 10.229 1.00 88.56 828 ARG A N 1
ATOM 6630 C CA . ARG A 1 828 ? -41.583 -9.325 10.586 1.00 88.56 828 ARG A CA 1
ATOM 6631 C C . ARG A 1 828 ? -40.723 -9.335 11.841 1.00 88.56 828 ARG A C 1
ATOM 6633 O O . ARG A 1 828 ? -40.892 -10.210 12.680 1.00 88.56 828 ARG A O 1
ATOM 6640 N N . TYR A 1 829 ? -39.831 -8.357 11.972 1.00 89.69 829 TYR A N 1
ATOM 6641 C CA . TYR A 1 829 ? -38.969 -8.203 13.137 1.00 89.69 829 TYR A CA 1
ATOM 6642 C C . TYR A 1 829 ? -39.786 -8.046 14.425 1.00 89.69 829 TYR A C 1
ATOM 6644 O O . TYR A 1 829 ? -39.476 -8.694 15.423 1.00 89.69 829 TYR A O 1
ATOM 6652 N N . GLN A 1 830 ? -40.846 -7.232 14.393 1.00 82.56 830 GLN A N 1
ATOM 6653 C CA . GLN A 1 830 ? -41.755 -7.039 15.527 1.00 82.56 830 GLN A CA 1
ATOM 6654 C C . GLN A 1 830 ? -42.484 -8.340 15.881 1.00 82.56 830 GLN A C 1
ATOM 6656 O O . GLN A 1 830 ? -42.407 -8.780 17.026 1.00 82.56 830 GLN A O 1
ATOM 6661 N N . MET A 1 831 ? -43.118 -8.985 14.896 1.00 82.19 831 MET A N 1
ATOM 6662 C CA . MET A 1 831 ? -43.897 -10.213 15.103 1.00 82.19 831 MET A CA 1
ATOM 6663 C C . MET A 1 831 ? -43.037 -11.383 15.595 1.00 82.19 831 MET A C 1
ATOM 6665 O O . MET A 1 831 ? -43.351 -12.005 16.603 1.00 82.19 831 MET A O 1
ATOM 6669 N N . GLU A 1 832 ? -41.915 -11.666 14.925 1.00 84.75 832 GLU A N 1
ATOM 6670 C CA . GLU A 1 832 ? -41.039 -12.781 15.301 1.00 84.75 832 GLU A CA 1
ATOM 6671 C C . GLU A 1 832 ? -40.345 -12.530 16.648 1.00 84.75 832 GLU A C 1
ATOM 6673 O O . GLU A 1 832 ? -40.034 -13.480 17.364 1.00 84.75 832 GLU A O 1
ATOM 6678 N N . SER A 1 833 ? -40.102 -11.272 17.028 1.00 78.81 833 SER A N 1
ATOM 6679 C CA . SER A 1 833 ? -39.585 -10.965 18.367 1.00 78.81 833 SER A CA 1
ATOM 6680 C C . SER A 1 833 ? -40.662 -11.115 19.440 1.00 78.81 833 SER A C 1
ATOM 6682 O O . SER A 1 833 ? -40.371 -11.647 20.509 1.00 78.81 833 SER A O 1
ATOM 6684 N N . PHE A 1 834 ? -41.903 -10.709 19.151 1.00 72.25 834 PHE A N 1
ATOM 6685 C CA . PHE A 1 834 ? -43.044 -10.917 20.040 1.00 72.25 834 PHE A CA 1
ATOM 6686 C C . PHE A 1 834 ? -43.283 -12.413 20.302 1.00 72.25 834 PHE A C 1
ATOM 6688 O O . PHE A 1 834 ? -43.329 -12.816 21.460 1.00 72.25 834 PHE A O 1
ATOM 6695 N N . ASP A 1 835 ? -43.303 -13.259 19.267 1.00 68.69 835 ASP A N 1
ATOM 6696 C CA . ASP A 1 835 ? -43.504 -14.714 19.405 1.00 68.69 835 ASP A CA 1
ATOM 6697 C C . ASP A 1 835 ? -42.435 -15.417 20.271 1.00 68.69 835 ASP A C 1
ATOM 6699 O O . ASP A 1 835 ? -42.672 -16.501 20.808 1.00 68.69 835 ASP A O 1
ATOM 6703 N N . ASN A 1 836 ? -41.242 -14.826 20.402 1.00 64.12 836 ASN A N 1
ATOM 6704 C CA . ASN A 1 836 ? -40.109 -15.413 21.123 1.00 64.12 836 ASN A CA 1
ATOM 6705 C C . ASN A 1 836 ? -39.926 -14.882 22.555 1.00 64.12 836 ASN A C 1
ATOM 6707 O O . ASN A 1 836 ? -39.046 -15.364 23.275 1.00 64.12 836 ASN A O 1
ATOM 6711 N N . CYS A 1 837 ? -40.735 -13.915 22.986 1.00 63.56 837 CYS A N 1
ATOM 6712 C CA . CYS A 1 837 ? -40.655 -13.321 24.317 1.00 63.56 837 CYS A CA 1
ATOM 6713 C C . CYS A 1 837 ? -41.823 -13.789 25.203 1.00 63.56 837 CYS A C 1
ATOM 6715 O O . CYS A 1 837 ? -42.925 -14.052 24.733 1.00 63.56 837 CYS A O 1
ATOM 6717 N N . TYR A 1 838 ? -41.568 -13.927 26.505 1.00 59.97 838 TYR A N 1
ATOM 6718 C CA . TYR A 1 838 ? -42.631 -14.102 27.497 1.00 59.97 838 TYR A CA 1
ATOM 6719 C C . TYR A 1 838 ? -43.234 -12.724 27.791 1.00 59.97 838 TYR A C 1
ATOM 6721 O O . TYR A 1 838 ? -42.451 -11.799 27.999 1.00 59.97 838 TYR A O 1
ATOM 6729 N N . HIS A 1 839 ? -44.568 -12.607 27.827 1.00 62.00 839 HIS A N 1
ATOM 6730 C CA . HIS A 1 839 ? -45.271 -11.335 28.055 1.00 62.00 839 HIS A CA 1
ATOM 6731 C C . HIS A 1 839 ? -46.359 -11.465 29.119 1.00 62.00 839 HIS A C 1
ATOM 6733 O O . HIS A 1 839 ? -47.120 -12.437 29.124 1.00 62.00 839 HIS A O 1
ATOM 6739 N N . TYR A 1 840 ? -46.478 -10.454 29.970 1.00 56.09 840 TYR A N 1
ATOM 6740 C CA . TYR A 1 840 ? -47.683 -10.121 30.718 1.00 56.09 840 TYR A CA 1
ATOM 6741 C C . TYR A 1 840 ? -48.521 -9.136 29.884 1.00 56.09 840 TYR A C 1
ATOM 6743 O O . TYR A 1 840 ? -47.989 -8.286 29.177 1.00 56.09 840 TYR A O 1
ATOM 6751 N N . ASP A 1 841 ? -49.853 -9.222 29.941 1.00 54.25 841 ASP A N 1
ATOM 6752 C CA . ASP A 1 841 ? -50.700 -8.231 29.261 1.00 54.25 841 ASP A CA 1
ATOM 6753 C C . ASP A 1 841 ? -50.626 -6.885 30.006 1.00 54.25 841 ASP A C 1
ATOM 6755 O O . ASP A 1 841 ? -51.294 -6.670 31.024 1.00 54.25 841 ASP A O 1
ATOM 6759 N N . ALA A 1 842 ? -49.769 -5.986 29.517 1.00 53.34 842 ALA A N 1
ATOM 6760 C CA . ALA A 1 842 ? -49.465 -4.707 30.148 1.00 53.34 842 ALA A CA 1
ATOM 6761 C C . ALA A 1 842 ? -50.685 -3.787 30.311 1.00 53.34 842 ALA A C 1
ATOM 6763 O O . ALA A 1 842 ? -50.816 -3.103 31.333 1.00 53.34 842 ALA A O 1
ATOM 6764 N N . ASN A 1 843 ? -51.619 -3.800 29.352 1.00 51.09 843 ASN A N 1
ATOM 6765 C CA . ASN A 1 843 ? -52.806 -2.939 29.388 1.00 51.09 843 ASN A CA 1
ATOM 6766 C C . ASN A 1 843 ? -53.805 -3.333 30.489 1.00 51.09 843 ASN A C 1
ATOM 6768 O O . ASN A 1 843 ? -54.644 -2.509 30.857 1.00 51.09 843 ASN A O 1
ATOM 6772 N N . LEU A 1 844 ? -53.730 -4.552 31.034 1.00 51.75 844 LEU A N 1
ATOM 6773 C CA . LEU A 1 844 ? -54.600 -4.990 32.131 1.00 51.75 844 LEU A CA 1
ATOM 6774 C C . LEU A 1 844 ? -54.065 -4.630 33.526 1.00 51.75 844 LEU A C 1
ATOM 6776 O O . LEU A 1 844 ? -54.823 -4.717 34.492 1.00 51.75 844 LEU A O 1
ATOM 6780 N N . LEU A 1 845 ? -52.791 -4.241 33.657 1.00 51.97 845 LEU A N 1
ATOM 6781 C CA . LEU A 1 845 ? -52.099 -4.292 34.950 1.00 51.97 845 LEU A CA 1
ATOM 6782 C C . LEU A 1 845 ? -51.444 -2.978 35.400 1.00 51.97 845 LEU A C 1
ATOM 6784 O O . LEU A 1 845 ? -51.396 -2.763 36.606 1.00 51.97 845 LEU A O 1
ATOM 6788 N N . SER A 1 846 ? -50.981 -2.086 34.509 1.00 58.81 846 SER A N 1
ATOM 6789 C CA . SER A 1 846 ? -50.275 -0.856 34.923 1.00 58.81 846 SER A CA 1
ATOM 6790 C C . SER A 1 846 ? -50.631 0.386 34.091 1.00 58.81 846 SER A C 1
ATOM 6792 O O . SER A 1 846 ? -50.586 0.379 32.863 1.00 58.81 846 SER A O 1
ATOM 6794 N N . THR A 1 847 ? -50.933 1.503 34.768 1.00 64.88 847 THR A N 1
ATOM 6795 C CA . THR A 1 847 ? -51.048 2.848 34.159 1.00 64.88 847 THR A CA 1
ATOM 6796 C C . THR A 1 847 ? -49.721 3.617 34.186 1.00 64.88 847 THR A C 1
ATOM 6798 O O . THR A 1 847 ? -49.710 4.847 34.078 1.00 64.88 847 THR A O 1
ATOM 6801 N N . GLU A 1 848 ? -48.604 2.933 34.437 1.00 73.81 848 GLU A N 1
ATOM 6802 C CA . GLU A 1 848 ? -47.300 3.566 34.585 1.00 73.81 848 GLU A CA 1
ATOM 6803 C C . GLU A 1 848 ? -46.848 4.224 33.278 1.00 73.81 848 GLU A C 1
ATOM 6805 O O . GLU A 1 848 ? -46.874 3.630 32.199 1.00 73.81 848 GLU A O 1
ATOM 6810 N N . LYS A 1 849 ? -46.437 5.491 33.379 1.00 87.25 849 LYS A N 1
ATOM 6811 C CA . LYS A 1 849 ? -45.889 6.234 32.247 1.00 87.25 849 LYS A CA 1
ATOM 6812 C C . LYS A 1 849 ? -44.404 5.944 32.106 1.00 87.25 849 LYS A C 1
ATOM 6814 O O . LYS A 1 849 ? -43.654 6.164 33.060 1.00 87.25 849 LYS A O 1
ATOM 6819 N N . ILE A 1 850 ? -43.975 5.588 30.901 1.00 92.50 850 ILE A N 1
ATOM 6820 C CA . ILE A 1 850 ? -42.568 5.387 30.542 1.00 92.50 850 ILE A CA 1
ATOM 6821 C C . ILE A 1 850 ? -42.100 6.592 29.733 1.00 92.50 850 ILE A C 1
ATOM 6823 O O . ILE A 1 850 ? -42.648 6.890 28.675 1.00 92.50 850 ILE A O 1
ATOM 6827 N N . THR A 1 851 ? -41.082 7.298 30.211 1.00 96.69 851 THR A N 1
ATOM 6828 C CA . THR A 1 851 ? -40.429 8.351 29.432 1.00 96.69 851 THR A CA 1
ATOM 6829 C C . THR A 1 851 ? -39.386 7.726 28.523 1.00 96.69 851 THR A C 1
ATOM 6831 O O . THR A 1 851 ? -38.496 7.041 29.008 1.00 96.69 851 THR A O 1
ATOM 6834 N N . TYR A 1 852 ? -39.454 7.964 27.219 1.00 97.38 852 TYR A N 1
ATOM 6835 C CA . TYR A 1 852 ? -38.513 7.395 26.259 1.00 97.38 852 TYR A CA 1
ATOM 6836 C C . TYR A 1 852 ? -37.688 8.479 25.561 1.00 97.38 852 TYR A C 1
ATOM 6838 O O . TYR A 1 852 ? -38.242 9.467 25.067 1.00 97.38 852 TYR A O 1
ATOM 6846 N N . SER A 1 853 ? -36.371 8.277 25.486 1.00 97.69 853 SER A N 1
ATOM 6847 C CA . SER A 1 853 ? -35.466 9.095 24.679 1.00 97.69 853 SER A CA 1
ATOM 6848 C C . SER A 1 853 ? -34.612 8.245 23.734 1.00 97.69 853 SER A C 1
ATOM 6850 O O . SER A 1 853 ? -33.852 7.398 24.199 1.00 97.69 853 SER A O 1
ATOM 6852 N N . PRO A 1 854 ? -34.647 8.503 22.416 1.00 96.94 854 PRO A N 1
ATOM 6853 C CA . PRO A 1 854 ? -33.735 7.868 21.473 1.00 96.94 854 PRO A CA 1
ATOM 6854 C C . PRO A 1 854 ? -32.380 8.599 21.370 1.00 96.94 854 PRO A C 1
ATOM 6856 O O . PRO A 1 854 ? -31.601 8.269 20.488 1.00 96.94 854 PRO A O 1
ATOM 6859 N N . LEU A 1 855 ? -32.118 9.636 22.184 1.00 96.50 855 LEU A N 1
ATOM 6860 C CA . LEU A 1 855 ? -30.906 10.474 22.128 1.00 96.50 855 LEU A CA 1
ATOM 6861 C C . LEU A 1 855 ? -30.580 11.032 20.724 1.00 96.50 855 LEU A C 1
ATOM 6863 O O . LEU A 1 855 ? -29.427 11.025 20.299 1.00 96.50 855 LEU A O 1
ATOM 6867 N N . HIS A 1 856 ? -31.589 11.551 20.012 1.00 97.00 856 HIS A N 1
ATOM 6868 C CA . HIS A 1 856 ? -31.514 11.951 18.592 1.00 97.00 856 HIS A CA 1
ATOM 6869 C C . HIS A 1 856 ? -31.171 10.803 17.628 1.00 97.00 856 HIS A C 1
ATOM 6871 O O . HIS A 1 856 ? -30.638 11.020 16.537 1.00 97.00 856 HIS A O 1
ATOM 6877 N N . GLY A 1 857 ? -31.448 9.573 18.045 1.00 96.56 857 GLY A N 1
ATOM 6878 C CA . GLY A 1 857 ? -31.267 8.341 17.294 1.00 96.56 857 GLY A CA 1
ATOM 6879 C C . GLY A 1 857 ? -32.471 7.920 16.468 1.00 96.56 857 GLY A C 1
ATOM 6880 O O . GLY A 1 857 ? -33.496 8.596 16.394 1.00 96.56 857 GLY A O 1
ATOM 6881 N N . VAL A 1 858 ? -32.346 6.742 15.864 1.00 96.44 858 VAL A N 1
ATOM 6882 C CA . VAL A 1 858 ? -33.325 6.193 14.910 1.00 96.44 858 VAL A CA 1
ATOM 6883 C C . VAL A 1 858 ? -34.259 5.139 15.521 1.00 96.44 858 VAL A C 1
ATOM 6885 O O . VAL A 1 858 ? -35.123 4.599 14.832 1.00 96.44 858 VAL A O 1
ATOM 6888 N N . GLY A 1 859 ? -34.126 4.858 16.821 1.00 95.12 859 GLY A N 1
ATOM 6889 C CA . GLY A 1 859 ? -34.897 3.827 17.528 1.00 95.12 859 GLY A CA 1
ATOM 6890 C C . GLY A 1 859 ? -36.378 4.144 17.754 1.00 95.12 859 GLY A C 1
ATOM 6891 O O . GLY A 1 859 ? -37.169 3.220 17.920 1.00 95.12 859 GLY A O 1
ATOM 6892 N N . LEU A 1 860 ? -36.784 5.421 17.716 1.00 95.88 860 LEU A N 1
ATOM 6893 C CA . LEU A 1 860 ? -38.099 5.871 18.197 1.00 95.88 860 LEU A CA 1
ATOM 6894 C C . LEU A 1 860 ? -39.284 5.093 17.624 1.00 95.88 860 LEU A C 1
ATOM 6896 O O . LEU A 1 860 ? -40.088 4.546 18.376 1.00 95.88 860 LEU A O 1
ATOM 6900 N N . ASN A 1 861 ? -39.390 5.028 16.298 1.00 92.88 861 ASN A N 1
ATOM 6901 C CA . ASN A 1 861 ? -40.531 4.378 15.653 1.00 92.88 861 ASN A CA 1
ATOM 6902 C C . ASN A 1 861 ? -40.550 2.866 15.909 1.00 92.88 861 ASN A C 1
ATOM 6904 O O . ASN A 1 861 ? -41.624 2.280 16.007 1.00 92.88 861 ASN A O 1
ATOM 6908 N N . PHE A 1 862 ? -39.378 2.245 16.048 1.00 93.62 862 PHE A N 1
ATOM 6909 C CA . PHE A 1 862 ? -39.255 0.813 16.301 1.00 93.62 862 PHE A CA 1
ATOM 6910 C C . PHE A 1 862 ? -39.606 0.469 17.750 1.00 93.62 862 PHE A C 1
ATOM 6912 O O . PHE A 1 862 ? -40.373 -0.461 17.977 1.00 93.62 862 PHE A O 1
ATOM 6919 N N . VAL A 1 863 ? -39.123 1.255 18.717 1.00 94.06 863 VAL A N 1
ATOM 6920 C CA . VAL A 1 863 ? -39.447 1.076 20.141 1.00 94.06 863 VAL A CA 1
ATOM 6921 C C . VAL A 1 863 ? -40.938 1.284 20.385 1.00 94.06 863 VAL A C 1
ATOM 6923 O O . VAL A 1 863 ? -41.570 0.440 21.009 1.00 94.06 863 VAL A O 1
ATOM 6926 N N . LEU A 1 864 ? -41.535 2.355 19.849 1.00 92.81 864 LEU A N 1
ATOM 6927 C CA . LEU A 1 864 ? -42.975 2.590 19.997 1.00 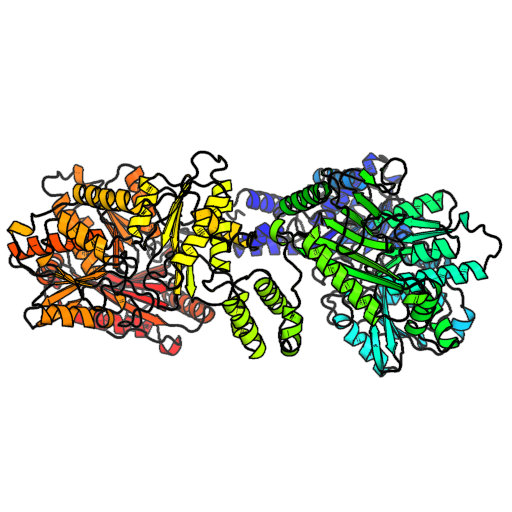92.81 864 LEU A CA 1
ATOM 6928 C C . LEU A 1 864 ? -43.819 1.477 19.364 1.00 92.81 864 LEU A C 1
ATOM 6930 O O . LEU A 1 864 ? -44.852 1.107 19.921 1.00 92.81 864 LEU A O 1
ATOM 6934 N N . ALA A 1 865 ? -43.393 0.944 18.217 1.00 90.31 865 ALA A N 1
ATOM 6935 C CA . ALA A 1 865 ? -44.106 -0.137 17.551 1.00 90.31 865 ALA A CA 1
ATOM 6936 C C . ALA A 1 865 ? -44.014 -1.461 18.325 1.00 90.31 865 ALA A C 1
ATOM 6938 O O . ALA A 1 865 ? -45.043 -2.097 18.532 1.00 90.31 865 ALA A O 1
ATOM 6939 N N . VAL A 1 866 ? -42.830 -1.843 18.820 1.00 88.62 866 VAL A N 1
ATOM 6940 C CA . VAL A 1 866 ? -42.675 -3.062 19.634 1.00 88.62 866 VAL A CA 1
ATOM 6941 C C . VAL A 1 866 ? -43.397 -2.925 20.977 1.00 88.62 866 VAL A C 1
ATOM 6943 O O . VAL A 1 866 ? -44.089 -3.851 21.380 1.00 88.62 866 VAL A O 1
ATOM 6946 N N . LEU A 1 867 ? -43.313 -1.771 21.650 1.00 88.38 867 LEU A N 1
ATOM 6947 C CA . LEU A 1 867 ? -44.063 -1.534 22.889 1.00 88.38 867 LEU A CA 1
ATOM 6948 C C . LEU A 1 867 ? -45.571 -1.682 22.667 1.00 88.38 867 LEU A C 1
ATOM 6950 O O . LEU A 1 867 ? -46.248 -2.317 23.470 1.00 88.38 867 LEU A O 1
ATOM 6954 N N . LYS A 1 868 ? -46.091 -1.145 21.558 1.00 86.19 868 LYS A N 1
ATOM 6955 C CA . LYS A 1 868 ? -47.497 -1.318 21.182 1.00 86.19 868 LYS A CA 1
ATOM 6956 C C . LYS A 1 868 ? -47.856 -2.793 20.978 1.00 86.19 868 LYS A C 1
ATOM 6958 O O . LYS A 1 868 ? -48.915 -3.207 21.443 1.00 86.19 868 LYS A O 1
ATOM 6963 N N . GLU A 1 869 ? -46.998 -3.562 20.310 1.00 82.88 869 GLU A N 1
ATOM 6964 C CA . GLU A 1 869 ? -47.206 -4.999 20.082 1.00 82.88 869 GLU A CA 1
ATOM 6965 C C . GLU A 1 869 ? -47.193 -5.796 21.397 1.00 82.88 869 GLU A C 1
ATOM 6967 O O . GLU A 1 869 ? -48.028 -6.668 21.600 1.00 82.88 869 GLU A O 1
ATOM 6972 N N . PHE A 1 870 ? -46.335 -5.415 22.350 1.00 79.62 870 PHE A N 1
ATOM 6973 C CA . PHE A 1 870 ? -46.281 -5.964 23.714 1.00 79.62 870 PHE A CA 1
ATOM 6974 C C . PHE A 1 870 ? -47.448 -5.488 24.607 1.00 79.62 870 PHE A C 1
ATOM 6976 O O . PHE A 1 870 ? -47.465 -5.737 25.809 1.00 79.62 870 PHE A O 1
ATOM 6983 N N . GLY A 1 871 ? -48.431 -4.782 24.044 1.00 78.31 871 GLY A N 1
ATOM 6984 C CA . GLY A 1 871 ? -49.615 -4.339 24.769 1.00 78.31 871 GLY A CA 1
ATOM 6985 C C . GLY A 1 871 ? -49.434 -3.041 25.556 1.00 78.31 871 GLY A C 1
ATOM 6986 O O . GLY A 1 871 ? -50.284 -2.730 26.377 1.00 78.31 871 GLY A O 1
ATOM 6987 N N . PHE A 1 872 ? -48.399 -2.231 25.325 1.00 80.69 872 PHE A N 1
ATOM 6988 C CA . PHE A 1 872 ? -48.309 -0.896 25.931 1.00 80.69 872 PHE A CA 1
ATOM 6989 C C . PHE A 1 872 ? -49.071 0.133 25.097 1.00 80.69 872 PHE A C 1
ATOM 6991 O O . PHE A 1 872 ? -48.759 0.395 23.933 1.00 80.69 872 PHE A O 1
ATOM 6998 N N . SER A 1 873 ? -50.062 0.780 25.710 1.00 78.12 873 SER A N 1
ATOM 6999 C CA . SER A 1 873 ? -50.779 1.889 25.079 1.00 78.12 873 SER A CA 1
ATOM 7000 C C . SER A 1 873 ? -49.822 3.040 24.715 1.00 78.12 873 SER A C 1
ATOM 7002 O O . SER A 1 873 ? -49.138 3.556 25.602 1.00 78.12 873 SER A O 1
ATOM 7004 N N . PRO A 1 874 ? -49.825 3.548 23.463 1.00 76.56 874 PRO A N 1
ATOM 7005 C CA . PRO A 1 874 ? -48.959 4.660 23.052 1.00 76.56 874 PRO A CA 1
ATOM 7006 C C . PRO A 1 874 ? -49.085 5.920 23.925 1.00 76.56 874 PRO A C 1
ATOM 7008 O O . PRO A 1 874 ? -48.130 6.677 24.052 1.00 76.56 874 PRO A O 1
ATOM 7011 N N . GLY A 1 875 ? -50.244 6.139 24.560 1.00 80.31 875 GLY A N 1
ATOM 7012 C CA . GLY A 1 875 ? -50.469 7.256 25.486 1.00 80.31 875 GLY A CA 1
ATOM 7013 C C . GLY A 1 875 ? -49.702 7.168 26.814 1.00 80.31 875 GLY A C 1
ATOM 7014 O O . GLY A 1 875 ? -49.528 8.193 27.473 1.00 80.31 875 GLY A O 1
ATOM 7015 N N . ASN A 1 876 ? -49.215 5.982 27.193 1.00 86.00 876 ASN A N 1
ATOM 7016 C CA . ASN A 1 876 ? -48.389 5.788 28.388 1.00 86.00 876 ASN A CA 1
ATOM 7017 C C . ASN A 1 876 ? -46.899 6.029 28.108 1.00 86.00 876 ASN A C 1
ATOM 7019 O O . ASN A 1 876 ? -46.114 6.134 29.048 1.00 86.00 876 ASN A O 1
ATOM 7023 N N . VAL A 1 877 ? -46.495 6.170 26.841 1.00 90.56 877 VAL A N 1
ATOM 7024 C CA . VAL A 1 877 ? -45.108 6.470 26.480 1.00 90.56 877 VAL A CA 1
ATOM 7025 C C . VAL A 1 877 ? -44.944 7.971 26.246 1.00 90.56 877 VAL A C 1
ATOM 7027 O O . VAL A 1 877 ? -45.489 8.550 25.308 1.00 90.56 877 VAL A O 1
ATOM 7030 N N . VAL A 1 878 ? -44.170 8.622 27.110 1.00 93.94 878 VAL A N 1
ATOM 7031 C CA . VAL A 1 878 ? -43.839 10.046 27.018 1.00 93.94 878 VAL A CA 1
ATOM 7032 C C . VAL A 1 878 ? -42.511 10.193 26.290 1.00 93.94 878 VAL A C 1
ATOM 7034 O O . VAL A 1 878 ? -41.446 9.960 26.850 1.00 93.94 878 VAL A O 1
ATOM 7037 N N . VAL A 1 879 ? -42.550 10.611 25.032 1.00 96.25 879 VAL A N 1
ATOM 7038 C CA . VAL A 1 879 ? -41.324 10.837 24.256 1.00 96.25 879 VAL A CA 1
ATOM 7039 C C . VAL A 1 879 ? -40.682 12.173 24.648 1.00 96.25 879 VAL A C 1
ATOM 7041 O O . VAL A 1 879 ? -41.358 13.206 24.672 1.00 96.25 879 VAL A O 1
ATOM 7044 N N . VAL A 1 880 ? -39.371 12.170 24.905 1.00 97.50 880 VAL A N 1
ATOM 7045 C CA . VAL A 1 880 ? -38.561 13.389 25.077 1.00 97.50 880 VAL A CA 1
ATOM 7046 C C . VAL A 1 880 ? -38.484 14.125 23.740 1.00 97.50 880 VAL A C 1
ATOM 7048 O O . VAL A 1 880 ? -37.672 13.789 22.879 1.00 97.50 880 VAL A O 1
ATOM 7051 N N . LYS A 1 881 ? -39.362 15.113 23.542 1.00 96.69 881 LYS A N 1
ATOM 7052 C CA . LYS A 1 881 ? -39.581 15.779 22.244 1.00 96.69 881 LYS A CA 1
ATOM 7053 C C . LYS A 1 881 ? -38.308 16.391 21.668 1.00 96.69 881 LYS A C 1
ATOM 7055 O O . LYS A 1 881 ? -38.067 16.290 20.473 1.00 96.69 881 LYS A O 1
ATOM 7060 N N . GLU A 1 882 ? -37.485 16.980 22.523 1.00 96.81 882 GLU A N 1
ATOM 7061 C CA . GLU A 1 882 ? -36.227 17.636 22.178 1.00 96.81 882 GLU A CA 1
ATOM 7062 C C . GLU A 1 882 ? -35.149 16.665 21.676 1.00 96.81 882 GLU A C 1
ATOM 7064 O O . GLU A 1 882 ? -34.168 17.119 21.101 1.00 96.81 882 GLU A O 1
ATOM 7069 N N . GLN A 1 883 ? -35.306 15.358 21.910 1.00 97.12 883 GLN A N 1
ATOM 7070 C CA . GLN A 1 883 ? -34.394 14.295 21.468 1.00 97.12 883 GLN A CA 1
ATOM 7071 C C . GLN A 1 883 ? -35.076 13.298 20.522 1.00 97.12 883 GLN A C 1
ATOM 7073 O O . GLN A 1 883 ? -34.458 12.303 20.163 1.00 97.12 883 GLN A O 1
ATOM 7078 N N . ALA A 1 884 ? -36.341 13.528 20.154 1.00 96.56 884 ALA A N 1
ATOM 7079 C CA . ALA A 1 884 ? -37.163 12.586 19.395 1.00 96.56 884 ALA A CA 1
ATOM 7080 C C . ALA A 1 884 ? -36.788 12.516 17.909 1.00 96.56 884 ALA A C 1
ATOM 7082 O O . ALA A 1 884 ? -36.927 11.465 17.287 1.00 96.56 884 ALA A O 1
ATOM 7083 N N . GLU A 1 885 ? -36.353 13.639 17.336 1.00 95.69 885 GLU A N 1
ATOM 7084 C CA . GLU A 1 885 ? -35.927 13.710 15.942 1.00 95.69 885 GLU A CA 1
ATOM 7085 C C . GLU A 1 885 ? -34.506 13.167 15.792 1.00 95.69 885 GLU A C 1
ATOM 7087 O O . GLU A 1 885 ? -33.603 13.531 16.544 1.00 95.69 885 GLU A O 1
ATOM 7092 N N . ALA A 1 886 ? -34.302 12.316 14.788 1.00 95.94 886 ALA A N 1
ATOM 7093 C CA . ALA A 1 886 ? -32.982 11.828 14.436 1.00 95.94 886 ALA A CA 1
ATOM 7094 C C . ALA A 1 886 ? -32.095 12.998 13.967 1.00 95.94 886 ALA A C 1
ATOM 7096 O O . ALA A 1 886 ? -32.355 13.580 12.913 1.00 95.94 886 ALA A O 1
ATOM 7097 N N . ASN A 1 887 ? -31.054 13.344 14.728 1.00 96.00 887 ASN A N 1
ATOM 7098 C CA . ASN A 1 887 ? -30.217 14.514 14.460 1.00 96.00 887 ASN A CA 1
ATOM 7099 C C . ASN A 1 887 ? -28.718 14.205 14.660 1.00 96.00 887 ASN A C 1
ATOM 7101 O O . ASN A 1 887 ? -28.294 13.973 15.796 1.00 96.00 887 ASN A O 1
ATOM 7105 N N . PRO A 1 888 ? -27.889 14.279 13.599 1.00 95.06 888 PRO A N 1
ATOM 7106 C CA . PRO A 1 888 ? -26.459 13.963 13.667 1.00 95.06 888 PRO A CA 1
ATOM 7107 C C . PRO A 1 888 ? -25.634 14.865 14.589 1.00 95.06 888 PRO A C 1
ATOM 7109 O O . PRO A 1 888 ? -24.507 14.514 14.940 1.00 95.06 888 PRO A O 1
ATOM 7112 N N . ASP A 1 889 ? -26.136 16.056 14.915 1.00 94.56 889 ASP A N 1
ATOM 7113 C CA . ASP A 1 889 ? -25.407 17.038 15.716 1.00 94.56 889 ASP A CA 1
ATOM 7114 C C . ASP A 1 889 ? -25.602 16.841 17.218 1.00 94.56 889 ASP A C 1
ATOM 7116 O O . ASP A 1 889 ? -24.893 17.485 17.999 1.00 94.56 889 ASP A O 1
ATOM 7120 N N . PHE A 1 890 ? -26.542 15.966 17.601 1.00 94.25 890 PHE A N 1
ATOM 7121 C CA . PHE A 1 890 ? -26.930 15.663 18.976 1.00 94.25 890 PHE A CA 1
ATOM 7122 C C . PHE A 1 890 ? -27.034 16.935 19.841 1.00 94.25 890 PHE A C 1
ATOM 7124 O O . PHE A 1 890 ? -26.373 17.025 20.868 1.00 94.25 890 PHE A O 1
ATOM 7131 N N . PRO A 1 891 ? -27.827 17.961 19.469 1.00 94.69 891 PRO A N 1
ATOM 7132 C CA . PRO A 1 891 ? -27.715 19.327 20.012 1.00 94.69 891 PRO A CA 1
ATOM 7133 C C . PRO A 1 891 ? -27.868 19.455 21.538 1.00 94.69 891 PRO A C 1
ATOM 7135 O O . PRO A 1 891 ? -27.445 20.451 22.122 1.00 94.69 891 PRO A O 1
ATOM 7138 N N . THR A 1 892 ? -28.465 18.463 22.199 1.00 94.06 892 THR A N 1
ATOM 7139 C CA . THR A 1 892 ? -28.642 18.425 23.661 1.00 94.06 892 THR A CA 1
ATOM 7140 C C . THR A 1 892 ? -27.543 17.647 24.398 1.00 94.06 892 THR A C 1
ATOM 7142 O O . THR A 1 892 ? -27.603 17.541 25.621 1.00 94.06 892 THR A O 1
ATOM 7145 N N . LEU A 1 893 ? -26.608 17.019 23.678 1.00 91.06 893 LEU A N 1
ATOM 7146 C CA . LEU A 1 893 ? -25.617 16.073 24.193 1.00 91.06 893 LEU A CA 1
ATOM 7147 C C . LEU A 1 893 ? -24.235 16.382 23.604 1.00 91.06 893 LEU A C 1
ATOM 7149 O O . LEU A 1 893 ? -24.093 16.753 22.444 1.00 91.06 893 LEU A O 1
ATOM 7153 N N . GLU A 1 894 ? -23.187 16.198 24.400 1.00 81.88 894 GLU A N 1
ATOM 7154 C CA . GLU A 1 894 ? -21.814 16.254 23.881 1.00 81.88 894 GLU A CA 1
ATOM 7155 C C . GLU A 1 894 ? -21.425 14.922 23.215 1.00 81.88 894 GLU A C 1
ATOM 7157 O O . GLU A 1 894 ? -20.883 14.906 22.108 1.00 81.88 894 GLU A O 1
ATOM 7162 N N . TYR A 1 895 ? -21.792 13.814 23.868 1.00 85.06 895 TYR A N 1
ATOM 7163 C CA . TYR A 1 895 ? -21.672 12.441 23.383 1.00 85.06 895 TYR A CA 1
ATOM 7164 C C . TYR A 1 895 ? -23.041 11.770 23.523 1.00 85.06 895 TYR A C 1
ATOM 7166 O O . TYR A 1 895 ? -23.628 11.840 24.608 1.00 85.06 895 TYR A O 1
ATOM 7174 N N . PRO A 1 896 ? -23.571 11.124 22.475 1.00 91.38 896 PRO A N 1
ATOM 7175 C CA . PRO A 1 896 ? -24.798 10.346 22.572 1.00 91.38 896 PRO A CA 1
ATOM 7176 C C . PRO A 1 896 ? -24.511 8.945 23.143 1.00 91.38 896 PRO A C 1
ATOM 7178 O O . PRO A 1 896 ? -24.914 7.934 22.578 1.00 91.38 896 PRO A O 1
ATOM 7181 N N . ASP A 1 897 ? -23.775 8.899 24.253 1.00 90.62 897 ASP A N 1
ATOM 7182 C CA . ASP A 1 897 ? -23.347 7.675 24.921 1.00 90.62 897 ASP A CA 1
ATOM 7183 C C . ASP A 1 897 ? -24.069 7.543 26.263 1.00 90.62 897 ASP A C 1
ATOM 7185 O O . ASP A 1 897 ? -23.968 8.401 27.144 1.00 90.62 897 ASP A O 1
ATOM 7189 N N . LEU A 1 898 ? -24.815 6.452 26.418 1.00 92.44 898 LEU A N 1
ATOM 7190 C CA . LEU A 1 898 ? -25.551 6.140 27.637 1.00 92.44 898 LEU A CA 1
ATOM 7191 C C . LEU A 1 898 ? -24.621 5.862 28.828 1.00 92.44 898 LEU A C 1
ATOM 7193 O O . LEU A 1 898 ? -25.033 6.067 29.972 1.00 92.44 898 LEU A O 1
ATOM 7197 N N . GLU A 1 899 ? -23.363 5.473 28.586 1.00 87.75 899 GLU A N 1
ATOM 7198 C CA . GLU A 1 899 ? -22.351 5.315 29.637 1.00 87.75 899 GLU A CA 1
ATOM 7199 C C . GLU A 1 899 ? -21.924 6.668 30.258 1.00 87.75 899 GLU A C 1
ATOM 7201 O O . GLU A 1 899 ? -21.315 6.682 31.329 1.00 87.75 899 GLU A O 1
ATOM 7206 N N . GLU A 1 900 ? -22.317 7.817 29.679 1.00 84.69 900 GLU A N 1
ATOM 7207 C CA . GLU A 1 900 ? -22.181 9.143 30.314 1.00 84.69 900 GLU A CA 1
ATOM 7208 C C . GLU A 1 900 ? -23.173 9.360 31.481 1.00 84.69 900 GLU A C 1
ATOM 7210 O O . GLU A 1 900 ? -23.120 10.381 32.185 1.00 84.69 900 GLU A O 1
ATOM 7215 N N . GLY A 1 901 ? -24.102 8.419 31.695 1.00 85.81 901 GLY A N 1
ATOM 7216 C CA . GLY A 1 901 ? -25.003 8.371 32.843 1.00 85.81 901 GLY A CA 1
ATOM 7217 C C . GLY A 1 901 ? -25.830 9.647 32.998 1.00 85.81 901 GLY A C 1
ATOM 7218 O O . GLY A 1 901 ? -26.618 10.013 32.128 1.00 85.81 901 GLY A O 1
ATOM 7219 N N . GLN A 1 902 ? -25.643 10.369 34.107 1.00 87.38 902 GLN A N 1
ATOM 7220 C CA . GLN A 1 902 ? -26.438 11.561 34.430 1.00 87.38 902 GLN A CA 1
ATOM 7221 C C . GLN A 1 902 ? -26.432 12.627 33.322 1.00 87.38 902 GLN A C 1
ATOM 7223 O O . GLN A 1 902 ? -27.417 13.354 33.183 1.00 87.38 902 GLN A O 1
ATOM 7228 N N . LYS A 1 903 ? -25.343 12.754 32.547 1.00 89.69 903 LYS A N 1
ATOM 7229 C CA . LYS A 1 903 ? -25.298 13.717 31.436 1.00 89.69 903 LYS A CA 1
ATOM 7230 C C . LYS A 1 903 ? -26.264 13.316 30.319 1.00 89.69 903 LYS A C 1
ATOM 7232 O O . LYS A 1 903 ? -26.999 14.178 29.845 1.00 89.69 903 LYS A O 1
ATOM 7237 N N . ALA A 1 904 ? -26.311 12.029 29.966 1.00 91.94 904 ALA A N 1
ATOM 7238 C CA . ALA A 1 904 ? -27.231 11.493 28.964 1.00 91.94 904 ALA A CA 1
ATOM 7239 C C . ALA A 1 904 ? -28.696 11.566 29.434 1.00 91.94 904 ALA A C 1
ATOM 7241 O O . ALA A 1 904 ? -29.579 11.946 28.669 1.00 91.94 904 ALA A O 1
ATOM 7242 N N . PHE A 1 905 ? -28.947 11.298 30.721 1.00 95.56 905 PHE A N 1
ATOM 7243 C CA . PHE A 1 905 ? -30.295 11.254 31.304 1.00 95.56 905 PHE A CA 1
ATOM 7244 C C . PHE A 1 905 ? -30.850 12.610 31.764 1.00 95.56 905 PHE A C 1
ATOM 7246 O O . PHE A 1 905 ? -32.004 12.696 32.179 1.00 95.56 905 PHE A O 1
ATOM 7253 N N . LYS A 1 906 ? -30.068 13.697 31.719 1.00 95.12 906 LYS A N 1
ATOM 7254 C CA . LYS A 1 906 ? -30.479 15.001 32.271 1.00 95.12 906 LYS A CA 1
ATOM 7255 C C . LYS A 1 906 ? -31.838 15.470 31.736 1.00 95.12 906 LYS A C 1
ATOM 7257 O O . LYS A 1 906 ? -32.683 15.901 32.515 1.00 95.12 906 LYS A O 1
ATOM 7262 N N . LEU A 1 907 ? -32.034 15.403 30.420 1.00 96.31 907 LEU A N 1
ATOM 7263 C CA . LEU A 1 907 ? -33.241 15.913 29.766 1.00 96.31 907 LEU A CA 1
ATOM 7264 C C . LEU A 1 907 ? -34.425 14.943 29.872 1.00 96.31 907 LEU A C 1
ATOM 7266 O O . LEU A 1 907 ? -35.570 15.373 30.027 1.00 96.31 907 LEU A O 1
ATOM 7270 N N . SER A 1 908 ? -34.156 13.636 29.857 1.00 97.06 908 SER A N 1
ATOM 7271 C CA . SER A 1 908 ? -35.189 12.625 30.072 1.00 97.06 908 SER A CA 1
ATOM 7272 C C . SER A 1 908 ? -35.716 12.646 31.507 1.00 97.06 908 SER A C 1
ATOM 7274 O O . SER A 1 908 ? -36.925 12.565 31.691 1.00 97.06 908 SER A O 1
ATOM 7276 N N . ILE A 1 909 ? -34.862 12.898 32.506 1.00 97.31 909 ILE A N 1
ATOM 7277 C CA . ILE A 1 909 ? -35.271 13.131 33.903 1.00 97.31 909 ILE A CA 1
ATOM 7278 C C . ILE A 1 909 ? -36.202 14.342 34.017 1.00 97.31 909 ILE A C 1
ATOM 7280 O O . ILE A 1 909 ? -37.280 14.238 34.599 1.00 97.31 909 ILE A O 1
ATOM 7284 N N . GLN A 1 910 ? -35.837 15.472 33.406 1.00 96.81 910 GLN A N 1
ATOM 7285 C CA . GLN A 1 910 ? -36.676 16.677 33.408 1.00 96.81 910 GLN A CA 1
ATOM 7286 C C . GLN A 1 910 ? -38.042 16.431 32.749 1.00 96.81 910 GLN A C 1
ATOM 7288 O O . GLN A 1 910 ? -39.073 16.896 33.238 1.00 96.81 910 GLN A O 1
ATOM 7293 N N . THR A 1 911 ? -38.059 15.676 31.649 1.00 97.25 911 THR A N 1
ATOM 7294 C CA . THR A 1 911 ? -39.295 15.305 30.948 1.00 97.25 911 THR A CA 1
ATOM 7295 C C . THR A 1 911 ? -40.153 14.368 31.797 1.00 97.25 911 THR A C 1
ATOM 7297 O O . THR A 1 911 ? -41.359 14.586 31.926 1.00 97.25 911 THR A O 1
ATOM 7300 N N . ALA A 1 912 ? -39.540 13.366 32.426 1.00 95.94 912 ALA A N 1
ATOM 7301 C CA . ALA A 1 912 ? -40.238 12.411 33.273 1.00 95.94 912 ALA A CA 1
ATOM 7302 C C . ALA A 1 912 ? -40.887 13.091 34.483 1.00 95.94 912 ALA A C 1
ATOM 7304 O O . ALA A 1 912 ? -42.065 12.865 34.763 1.00 95.94 912 ALA A O 1
ATOM 7305 N N . GLU A 1 913 ? -40.171 14.003 35.145 1.00 95.56 913 GLU A N 1
ATOM 7306 C CA . GLU A 1 913 ? -40.700 14.800 36.255 1.00 95.56 913 GLU A CA 1
ATOM 7307 C C . GLU A 1 913 ? -41.862 15.700 35.823 1.00 95.56 913 GLU A C 1
ATOM 7309 O O . GLU A 1 913 ? -42.871 15.776 36.523 1.00 95.56 913 GLU A O 1
ATOM 7314 N N . LYS A 1 914 ? -41.763 16.322 34.642 1.00 95.56 914 LYS A N 1
ATOM 7315 C CA . LYS A 1 914 ? -42.823 17.166 34.072 1.00 95.56 914 LYS A CA 1
ATOM 7316 C C . LYS A 1 914 ? -44.098 16.384 33.741 1.00 95.56 914 LYS A C 1
ATOM 7318 O O . LYS A 1 914 ? -45.192 16.927 33.873 1.00 95.56 914 LYS A O 1
ATOM 7323 N N . HIS A 1 915 ? -43.972 15.140 33.282 1.00 93.19 915 HIS A N 1
ATOM 7324 C CA . HIS A 1 915 ? -45.103 14.327 32.820 1.00 93.19 915 HIS A CA 1
ATOM 7325 C C . HIS A 1 915 ? -45.598 13.282 33.837 1.00 93.19 915 HIS A C 1
ATOM 7327 O O . HIS A 1 915 ? -46.600 12.604 33.568 1.00 93.19 915 HIS A O 1
ATOM 7333 N N . GLY A 1 916 ? -44.941 13.184 34.999 1.00 91.12 916 GLY A N 1
ATOM 7334 C CA . GLY A 1 916 ? -45.287 12.259 36.080 1.00 91.12 916 GLY A CA 1
ATOM 7335 C C . GLY A 1 916 ? -44.949 10.802 35.761 1.00 91.12 916 GLY A C 1
ATOM 7336 O O . GLY A 1 916 ? -45.740 9.915 36.061 1.00 91.12 916 GLY A O 1
ATOM 7337 N N . SER A 1 917 ? -43.823 10.566 35.092 1.00 91.50 917 SER A N 1
ATOM 7338 C CA . SER A 1 917 ? -43.301 9.236 34.771 1.00 91.50 917 SER A CA 1
ATOM 7339 C C . SER A 1 917 ? -42.269 8.807 35.816 1.00 91.50 917 SER A C 1
ATOM 7341 O O . SER A 1 917 ? -41.455 9.626 36.247 1.00 91.50 917 SER A O 1
ATOM 7343 N N . ASN A 1 918 ? -42.313 7.538 36.230 1.00 91.38 918 ASN A N 1
ATOM 7344 C CA . ASN A 1 918 ? -41.378 6.962 37.206 1.00 91.38 918 ASN A CA 1
ATOM 7345 C C . ASN A 1 918 ? -40.265 6.134 36.551 1.00 91.38 918 ASN A C 1
ATOM 7347 O O . ASN A 1 918 ? -39.289 5.803 37.221 1.00 91.38 918 ASN A O 1
ATOM 7351 N N . LEU A 1 919 ? -40.383 5.849 35.252 1.00 94.25 919 LEU A N 1
ATOM 7352 C CA . LEU A 1 919 ? -39.461 5.006 34.502 1.00 94.25 919 LEU A CA 1
ATOM 7353 C C . LEU A 1 919 ? -38.993 5.730 33.239 1.00 94.25 919 LEU A C 1
ATOM 7355 O O . LEU A 1 919 ? -39.807 6.262 32.485 1.00 94.25 919 LEU A O 1
ATOM 7359 N N . ILE A 1 920 ? -37.685 5.751 33.000 1.00 97.00 920 ILE A N 1
ATOM 7360 C CA . ILE A 1 920 ? -37.070 6.358 31.817 1.00 97.00 920 ILE A CA 1
ATOM 7361 C C . ILE A 1 920 ? -36.329 5.287 31.036 1.00 97.00 920 ILE A C 1
ATOM 7363 O O . ILE A 1 920 ? -35.418 4.685 31.587 1.00 97.00 920 ILE A O 1
ATOM 7367 N N . PHE A 1 921 ? -36.634 5.123 29.753 1.00 97.38 921 PHE A N 1
ATOM 7368 C CA . PHE A 1 921 ? -35.868 4.313 28.809 1.00 97.38 921 PHE A CA 1
ATOM 7369 C C . PHE A 1 921 ? -35.077 5.208 27.865 1.00 97.38 921 PHE A C 1
ATOM 7371 O O . PHE A 1 921 ? -35.622 6.144 27.279 1.00 97.38 921 PHE A O 1
ATOM 7378 N N . CYS A 1 922 ? -33.799 4.897 27.687 1.00 98.00 922 CYS A N 1
ATOM 7379 C CA . CYS A 1 922 ? -32.948 5.566 26.722 1.00 98.00 922 CYS A CA 1
ATOM 7380 C C . CYS A 1 922 ? -32.262 4.536 25.822 1.00 98.00 922 CYS A C 1
ATOM 7382 O O . CYS A 1 922 ? -31.743 3.527 26.306 1.00 98.00 922 CYS A O 1
ATOM 7384 N N . THR A 1 923 ? -32.231 4.821 24.523 1.00 97.94 923 THR A N 1
ATOM 7385 C CA . THR A 1 923 ? -31.422 4.081 23.548 1.00 97.94 923 THR A CA 1
ATOM 7386 C C . THR A 1 923 ? -30.409 5.016 22.911 1.00 97.94 923 THR A C 1
ATOM 7388 O O . THR A 1 923 ? -30.655 6.218 22.804 1.00 97.94 923 THR A O 1
ATOM 7391 N N . ASP A 1 924 ? -29.272 4.474 22.500 1.00 95.44 924 ASP A N 1
ATOM 7392 C CA . ASP A 1 924 ? -28.257 5.219 21.762 1.00 95.44 924 ASP A CA 1
ATOM 7393 C C . ASP A 1 924 ? -28.703 5.490 20.299 1.00 95.44 924 ASP A C 1
ATOM 7395 O O . ASP A 1 924 ? -29.776 5.031 19.878 1.00 95.44 924 ASP A O 1
ATOM 7399 N N . PRO A 1 925 ? -27.915 6.242 19.501 1.00 95.50 925 PRO A N 1
ATOM 7400 C CA . PRO A 1 925 ? -28.304 6.656 18.158 1.00 95.50 925 PRO A CA 1
ATOM 7401 C C . PRO A 1 925 ? -28.703 5.528 17.207 1.00 95.50 925 PRO A C 1
ATOM 7403 O O . PRO A 1 925 ? -29.610 5.737 16.399 1.00 95.50 925 PRO A O 1
ATOM 7406 N N . GLU A 1 926 ? -28.063 4.357 17.297 1.00 94.69 926 GLU A N 1
ATOM 7407 C CA . GLU A 1 926 ? -28.361 3.190 16.452 1.00 94.69 926 GLU A CA 1
ATOM 7408 C C . GLU A 1 926 ? -29.253 2.135 17.130 1.00 94.69 926 GLU A C 1
ATOM 7410 O O . GLU A 1 926 ? -29.507 1.083 16.536 1.00 94.69 926 GLU A O 1
ATOM 7415 N N . ALA A 1 927 ? -29.758 2.447 18.329 1.00 96.69 927 ALA A N 1
ATOM 7416 C CA . ALA A 1 927 ? -30.639 1.630 19.161 1.00 96.69 927 ALA A CA 1
ATOM 7417 C C . ALA A 1 927 ? -30.162 0.182 19.356 1.00 96.69 927 ALA A C 1
ATOM 7419 O O . ALA A 1 927 ? -30.943 -0.770 19.270 1.00 96.69 927 ALA A O 1
ATOM 7420 N N . ASP A 1 928 ? -28.875 0.032 19.650 1.00 94.75 928 ASP A N 1
ATOM 7421 C CA . ASP A 1 928 ? -28.250 -1.231 20.030 1.00 94.75 928 ASP A CA 1
ATOM 7422 C C . ASP A 1 928 ? -27.860 -1.245 21.519 1.00 94.75 928 ASP A C 1
ATOM 7424 O O . ASP A 1 928 ? -27.864 -2.303 22.147 1.00 94.75 928 ASP A O 1
ATOM 7428 N N . HIS A 1 929 ? -27.647 -0.076 22.128 1.00 95.50 929 HIS A N 1
ATOM 7429 C CA . HIS A 1 929 ? -27.416 0.078 23.557 1.00 95.50 929 HIS A CA 1
ATOM 7430 C C . HIS A 1 929 ? -28.686 0.528 24.289 1.00 95.50 929 HIS A C 1
ATOM 7432 O O . HIS A 1 929 ? -29.358 1.482 23.889 1.00 95.50 929 HIS A O 1
ATOM 7438 N N . PHE A 1 930 ? -28.990 -0.129 25.412 1.00 97.19 930 PHE A N 1
ATOM 7439 C CA . PHE A 1 930 ? -30.144 0.174 26.264 1.00 97.19 930 PHE A CA 1
ATOM 7440 C C . PHE A 1 930 ? -29.719 0.550 27.683 1.00 97.19 930 PHE A C 1
ATOM 7442 O O . PHE A 1 930 ? -28.952 -0.163 28.333 1.00 97.19 930 PHE A O 1
ATOM 7449 N N . CYS A 1 931 ? -30.281 1.638 28.203 1.00 97.31 931 CYS A N 1
ATOM 7450 C CA . CYS A 1 931 ? -30.159 2.006 29.607 1.00 97.31 931 CYS A CA 1
ATOM 7451 C C . CYS A 1 931 ? -31.483 2.567 30.119 1.00 97.31 931 CYS A C 1
ATOM 7453 O O . CYS A 1 931 ? -32.221 3.219 29.376 1.00 97.31 931 CYS A O 1
ATOM 7455 N N . PHE A 1 932 ? -31.770 2.359 31.402 1.00 97.12 932 PHE A N 1
ATOM 7456 C CA . PHE A 1 932 ? -32.965 2.907 32.024 1.00 97.12 932 PHE A CA 1
ATOM 7457 C C . PHE A 1 932 ? -32.695 3.512 33.398 1.00 97.12 932 PHE A C 1
ATOM 7459 O O . PHE A 1 932 ? -31.679 3.235 34.041 1.00 97.12 932 PHE A O 1
ATOM 7466 N N . ALA A 1 933 ? -33.622 4.358 33.838 1.00 97.19 933 ALA A N 1
ATOM 7467 C CA . ALA A 1 933 ? -33.608 4.947 35.165 1.00 97.19 933 ALA A CA 1
ATOM 7468 C C . ALA A 1 933 ? -34.984 4.862 35.822 1.00 97.19 933 ALA A C 1
ATOM 7470 O O . ALA A 1 933 ? -36.005 5.032 35.159 1.00 97.19 933 ALA A O 1
ATOM 7471 N N . GLU A 1 934 ? -34.995 4.646 37.132 1.00 95.56 934 GLU A N 1
ATOM 7472 C CA . GLU A 1 934 ? -36.209 4.552 37.943 1.00 95.56 934 GLU A CA 1
ATOM 7473 C C . GLU A 1 934 ? -36.199 5.614 39.044 1.00 95.56 934 GLU A C 1
ATOM 7475 O O . GLU A 1 934 ? -35.178 5.846 39.708 1.00 95.56 934 GLU A O 1
ATOM 7480 N N . LYS A 1 935 ? -37.350 6.249 39.265 1.00 94.81 935 LYS A N 1
ATOM 7481 C CA . LYS A 1 935 ? -37.547 7.210 40.346 1.00 94.81 935 LYS A CA 1
ATOM 7482 C C . LYS A 1 935 ? -37.772 6.486 41.671 1.00 94.81 935 LYS A C 1
ATOM 7484 O O . LYS A 1 935 ? -38.743 5.764 41.849 1.00 94.81 935 LYS A O 1
ATOM 7489 N N . GLN A 1 936 ? -36.888 6.734 42.627 1.00 92.25 936 GLN A N 1
ATOM 7490 C CA . GLN A 1 936 ? -36.942 6.143 43.960 1.00 92.25 936 GLN A CA 1
ATOM 7491 C C . GLN A 1 936 ? -37.909 6.919 44.879 1.00 92.25 936 GLN A C 1
ATOM 7493 O O . GLN A 1 936 ? -38.137 8.115 44.657 1.00 92.25 936 GLN A O 1
ATOM 7498 N N . PRO A 1 937 ? -38.416 6.316 45.976 1.00 86.00 937 PRO A N 1
ATOM 7499 C CA . PRO A 1 937 ? -39.338 6.975 46.916 1.00 86.00 937 PRO A CA 1
ATOM 7500 C C . PRO A 1 937 ? -38.816 8.286 47.528 1.00 86.00 937 PRO A C 1
ATOM 7502 O O . PRO A 1 937 ? -39.591 9.169 47.884 1.00 86.00 937 PRO A O 1
ATOM 7505 N N . ASN A 1 938 ? -37.493 8.447 47.623 1.00 87.88 938 ASN A N 1
ATOM 7506 C CA . ASN A 1 938 ? -36.844 9.677 48.092 1.00 87.88 938 ASN A CA 1
ATOM 7507 C C . ASN A 1 938 ? -36.776 10.795 47.025 1.00 87.88 938 ASN A C 1
ATOM 7509 O O . ASN A 1 938 ? -36.144 11.826 47.256 1.00 87.88 938 ASN A O 1
ATOM 7513 N N . GLY A 1 939 ? -37.369 10.577 45.847 1.00 88.00 939 GLY A N 1
ATOM 7514 C CA . GLY A 1 939 ? -37.384 11.499 44.714 1.00 88.00 939 GLY A CA 1
ATOM 7515 C C . GLY A 1 939 ? -36.127 11.481 43.841 1.00 88.00 939 GLY A C 1
ATOM 7516 O O . GLY A 1 939 ? -36.106 12.174 42.828 1.00 88.00 939 GLY A O 1
ATOM 7517 N N . ARG A 1 940 ? -35.086 10.714 44.192 1.00 91.94 940 ARG A N 1
ATOM 7518 C CA . ARG A 1 940 ? -33.866 10.586 43.379 1.00 91.94 940 ARG A CA 1
ATOM 7519 C C . ARG A 1 940 ? -34.052 9.556 42.272 1.00 91.94 940 ARG A C 1
ATOM 7521 O O . ARG A 1 940 ? -34.764 8.574 42.438 1.00 91.94 940 ARG A O 1
ATOM 7528 N N . TRP A 1 941 ? -33.339 9.753 41.173 1.00 94.69 941 TRP A N 1
ATOM 7529 C CA . TRP A 1 941 ? -33.288 8.805 40.065 1.00 94.69 941 TRP A CA 1
ATOM 7530 C C . TRP A 1 941 ? -32.119 7.835 40.244 1.00 94.69 941 TRP A C 1
ATOM 7532 O O . TRP A 1 941 ? -30.989 8.272 40.474 1.00 94.69 941 TRP A O 1
ATOM 7542 N N . HIS A 1 942 ? -32.386 6.532 40.140 1.00 94.00 942 HIS A N 1
ATOM 7543 C CA . HIS A 1 942 ? -31.355 5.495 40.037 1.00 94.00 942 HIS A CA 1
ATOM 7544 C C . HIS A 1 942 ? -31.190 5.130 38.562 1.00 94.00 942 HIS A C 1
ATOM 7546 O O . HIS A 1 942 ? -32.118 4.599 37.960 1.00 94.00 942 HIS A O 1
ATOM 7552 N N . ILE A 1 943 ? -30.040 5.465 37.973 1.00 94.62 943 ILE A N 1
ATOM 7553 C CA . ILE A 1 943 ? -29.682 5.078 36.600 1.00 94.62 943 ILE A CA 1
ATOM 7554 C C . ILE A 1 943 ? -28.992 3.718 36.691 1.00 94.62 943 ILE A C 1
ATOM 7556 O O . ILE A 1 943 ? -27.945 3.614 37.334 1.00 94.62 943 ILE A O 1
ATOM 7560 N N . PHE A 1 944 ? -29.576 2.693 36.078 1.00 94.75 944 PHE A N 1
ATOM 7561 C CA . PHE A 1 944 ? -29.066 1.330 36.179 1.00 94.75 944 PHE A CA 1
ATOM 7562 C C . PHE A 1 944 ? -27.801 1.167 35.336 1.00 94.75 944 PHE A C 1
ATOM 7564 O O . PHE A 1 944 ? -27.762 1.500 34.153 1.00 94.75 944 PHE A O 1
ATOM 7571 N N . SER A 1 945 ? -26.751 0.628 35.945 1.00 90.81 945 SER A N 1
ATOM 7572 C CA . SER A 1 945 ? -25.533 0.243 35.233 1.00 90.81 945 SER A CA 1
ATOM 7573 C C . SER A 1 945 ? -25.775 -0.982 34.350 1.00 90.81 945 SER A C 1
ATOM 7575 O O . SER A 1 945 ? -26.648 -1.804 34.634 1.00 90.81 945 SER A O 1
ATOM 7577 N N . GLY A 1 946 ? -24.946 -1.185 33.323 1.00 91.88 946 GLY A N 1
ATOM 7578 C CA . GLY A 1 946 ? -25.127 -2.335 32.434 1.00 91.88 946 GLY A CA 1
ATOM 7579 C C . GLY A 1 946 ? -25.015 -3.699 33.122 1.00 91.88 946 GLY A C 1
ATOM 7580 O O . GLY A 1 946 ? -25.664 -4.659 32.718 1.00 91.88 946 GLY A O 1
ATOM 7581 N N . ASN A 1 947 ? -24.269 -3.788 34.227 1.00 91.75 947 ASN A N 1
ATOM 7582 C CA . ASN A 1 947 ? -24.232 -5.000 35.048 1.00 91.75 947 ASN A CA 1
ATOM 7583 C C . ASN A 1 947 ? -25.531 -5.231 35.832 1.00 91.75 947 ASN A C 1
ATOM 7585 O O . ASN A 1 947 ? -25.955 -6.378 35.964 1.00 91.75 947 ASN A O 1
ATOM 7589 N N . GLU A 1 948 ? -26.174 -4.177 36.339 1.00 93.56 948 GLU A N 1
ATOM 7590 C CA . GLU A 1 948 ? -27.472 -4.296 37.016 1.00 93.56 948 GLU A CA 1
ATOM 7591 C C . GLU A 1 948 ? -28.568 -4.683 36.015 1.00 93.56 948 GLU A C 1
ATOM 7593 O O . GLU A 1 948 ? -29.349 -5.593 36.285 1.00 93.56 948 GLU A O 1
ATOM 7598 N N . ILE A 1 949 ? -28.570 -4.073 34.825 1.00 95.88 949 ILE A N 1
ATOM 7599 C CA . ILE A 1 949 ? -29.494 -4.422 33.735 1.00 95.88 949 ILE A CA 1
ATOM 7600 C C . ILE A 1 949 ? -29.275 -5.875 33.299 1.00 95.88 949 ILE A C 1
ATOM 7602 O O . ILE A 1 949 ? -30.229 -6.64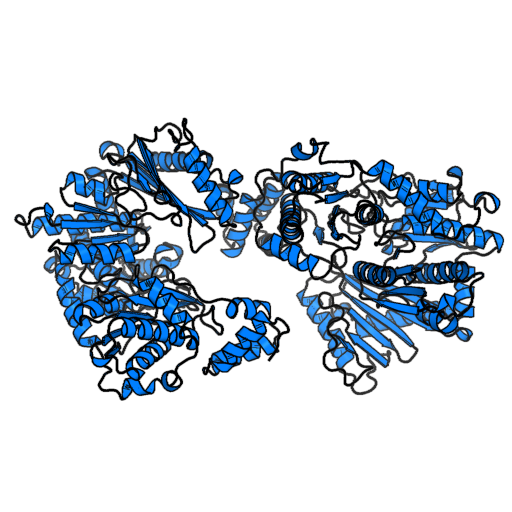8 33.246 1.00 95.88 949 ILE A O 1
ATOM 7606 N N . GLY A 1 950 ? -28.028 -6.290 33.051 1.00 95.19 950 GLY A N 1
ATOM 7607 C CA . GLY A 1 950 ? -27.705 -7.672 32.691 1.00 95.19 950 GLY A CA 1
ATOM 7608 C C . GLY A 1 950 ? -28.072 -8.688 33.777 1.00 95.19 950 GLY A C 1
ATOM 7609 O O . GLY A 1 950 ? -28.496 -9.800 33.460 1.00 95.19 950 GLY A O 1
ATOM 7610 N N . THR A 1 951 ? -27.978 -8.301 35.053 1.00 95.56 951 THR A N 1
ATOM 7611 C CA . THR A 1 951 ? -28.418 -9.097 36.214 1.00 95.56 951 THR A CA 1
ATOM 7612 C C . THR A 1 951 ? -29.935 -9.276 36.224 1.00 95.56 951 THR A C 1
ATOM 7614 O O . THR A 1 951 ? -30.418 -10.408 36.284 1.00 95.56 951 THR A O 1
ATOM 7617 N N . LEU A 1 952 ? -30.682 -8.175 36.099 1.00 96.25 952 LEU A N 1
ATOM 7618 C CA . LEU A 1 952 ? -32.144 -8.172 36.015 1.00 96.25 952 LEU A CA 1
ATOM 7619 C C . LEU A 1 952 ? -32.637 -8.992 34.818 1.00 96.25 952 LEU A C 1
ATOM 7621 O O . LEU A 1 952 ? -33.496 -9.855 34.978 1.00 96.25 952 LEU A O 1
ATOM 7625 N N . LEU A 1 953 ? -32.043 -8.785 33.641 1.00 95.00 953 LEU A N 1
ATOM 7626 C CA . LEU A 1 953 ? -32.421 -9.467 32.405 1.00 95.00 953 LEU A CA 1
ATOM 7627 C C . LEU A 1 953 ? -32.098 -10.968 32.454 1.00 95.00 953 LEU A C 1
ATOM 7629 O O . LEU A 1 953 ? -32.920 -11.789 32.052 1.00 95.00 953 LEU A O 1
ATOM 7633 N N . THR A 1 954 ? -30.936 -11.338 33.010 1.00 95.38 954 THR A N 1
ATOM 7634 C CA . THR A 1 954 ? -30.567 -12.741 33.269 1.00 95.38 954 THR A CA 1
ATOM 7635 C C . THR A 1 954 ? -31.594 -13.411 34.177 1.00 95.38 954 THR A C 1
ATOM 7637 O O . THR A 1 954 ? -32.055 -14.512 33.876 1.00 95.38 954 THR A O 1
ATOM 7640 N N . TRP A 1 955 ? -31.974 -12.747 35.273 1.00 94.94 955 TRP A N 1
ATOM 7641 C CA . TRP A 1 955 ? -32.945 -13.292 36.214 1.00 94.94 955 TRP A CA 1
ATOM 7642 C C . TRP A 1 955 ? -34.337 -13.438 35.596 1.00 94.94 955 TRP A C 1
ATOM 7644 O O . TRP A 1 955 ? -34.954 -14.498 35.729 1.00 94.94 955 TRP A O 1
ATOM 7654 N N . TRP A 1 956 ? -34.800 -12.401 34.898 1.00 92.69 956 TRP A N 1
ATOM 7655 C CA . TRP A 1 956 ? -36.123 -12.333 34.286 1.00 92.69 956 TRP A CA 1
ATOM 7656 C C . TRP A 1 956 ? -36.317 -13.407 33.218 1.00 92.69 956 TRP A C 1
ATOM 7658 O O . TRP A 1 956 ? -37.212 -14.248 33.328 1.00 92.69 956 TRP A O 1
ATOM 7668 N N . LEU A 1 957 ? -35.431 -13.436 32.217 1.00 91.50 957 LEU A N 1
ATOM 7669 C CA . LEU A 1 957 ? -35.539 -14.366 31.093 1.00 91.50 957 LEU A CA 1
ATOM 7670 C C . LEU A 1 957 ? -35.421 -15.816 31.555 1.00 91.50 957 LEU A C 1
ATOM 7672 O O . LEU A 1 957 ? -36.190 -16.666 31.113 1.00 91.50 957 LEU A O 1
ATOM 7676 N N . TRP A 1 958 ? -34.507 -16.106 32.483 1.00 91.38 958 TRP A N 1
ATOM 7677 C CA . TRP A 1 958 ? -34.384 -17.447 33.041 1.00 91.38 958 TRP A CA 1
ATOM 7678 C C . TRP A 1 958 ? -35.624 -17.868 33.835 1.00 91.38 958 TRP A C 1
ATOM 7680 O O . TRP A 1 958 ? -36.125 -18.978 33.654 1.00 91.38 958 TRP A O 1
ATOM 7690 N N . THR A 1 959 ? -36.118 -17.004 34.725 1.00 90.00 959 THR A N 1
ATOM 7691 C CA . THR A 1 959 ? -37.233 -17.339 35.621 1.00 90.00 959 THR A CA 1
ATOM 7692 C C . THR A 1 959 ? -38.529 -17.562 34.853 1.00 90.00 959 THR A C 1
ATOM 7694 O O . THR A 1 959 ? -39.258 -18.500 35.173 1.00 90.00 959 THR A O 1
ATOM 7697 N N . ASN A 1 960 ? -38.771 -16.786 33.796 1.00 87.25 960 ASN A N 1
ATOM 7698 C CA . ASN A 1 960 ? -39.918 -17.000 32.920 1.00 87.25 960 ASN A CA 1
ATOM 7699 C C . ASN A 1 960 ? -39.729 -18.224 32.015 1.00 87.25 960 ASN A C 1
ATOM 7701 O O . ASN A 1 960 ? -40.622 -19.064 31.937 1.00 87.25 960 ASN A O 1
ATOM 7705 N N . TRP A 1 961 ? -38.555 -18.396 31.395 1.00 85.50 961 TRP A N 1
ATOM 7706 C CA . TRP A 1 961 ? -38.310 -19.531 30.497 1.00 85.50 961 TRP A CA 1
ATOM 7707 C C . TRP A 1 961 ? -38.374 -20.886 31.214 1.00 85.50 961 TRP A C 1
ATOM 7709 O O . TRP A 1 961 ? -38.895 -21.856 30.663 1.00 85.50 961 TRP A O 1
ATOM 7719 N N . LYS A 1 962 ? -37.863 -20.966 32.452 1.00 86.81 962 LYS A N 1
ATOM 7720 C CA . LYS A 1 962 ? -37.881 -22.200 33.256 1.00 86.81 962 LYS A CA 1
ATOM 7721 C C . LYS A 1 962 ? -39.269 -22.526 33.817 1.00 86.81 962 LYS A C 1
ATOM 7723 O O . LYS A 1 962 ? -39.474 -23.645 34.286 1.00 86.81 962 LYS A O 1
ATOM 7728 N N . SER A 1 963 ? -40.195 -21.564 33.834 1.00 83.69 963 SER A N 1
ATOM 7729 C CA . SER A 1 963 ? -41.531 -21.753 34.398 1.00 83.69 963 SER A CA 1
ATOM 7730 C C . SER A 1 963 ? -42.246 -22.903 33.679 1.00 83.69 963 SER A C 1
ATOM 7732 O O . SER A 1 963 ? -42.361 -22.918 32.456 1.00 83.69 963 SER A O 1
ATOM 7734 N N . GLY A 1 964 ? -42.658 -23.924 34.434 1.00 79.44 964 GLY A N 1
ATOM 7735 C CA . GLY A 1 964 ? -43.264 -25.144 33.886 1.00 79.44 964 GLY A CA 1
ATOM 7736 C C . GLY A 1 964 ? -42.300 -26.131 33.203 1.00 79.44 964 GLY A C 1
ATOM 7737 O O . GLY A 1 964 ? -42.771 -27.129 32.661 1.00 79.44 964 GLY A O 1
ATOM 7738 N N . LYS A 1 965 ? -40.977 -25.902 33.223 1.00 82.06 965 LYS A N 1
ATOM 7739 C CA . LYS A 1 965 ? -39.961 -26.812 32.659 1.00 82.06 965 LYS A CA 1
ATOM 7740 C C . LYS A 1 965 ? -39.372 -27.753 33.711 1.00 82.06 965 LYS A C 1
ATOM 7742 O O . LYS A 1 965 ? -39.229 -27.408 34.883 1.00 82.06 965 LYS A O 1
ATOM 7747 N N . THR A 1 966 ? -38.971 -28.946 33.283 1.00 76.81 966 THR A N 1
ATOM 7748 C CA . THR A 1 966 ? -38.228 -29.911 34.104 1.00 76.81 966 THR A CA 1
ATOM 7749 C C . THR A 1 966 ? -36.720 -29.629 34.095 1.00 76.81 966 THR A C 1
ATOM 7751 O O . THR A 1 966 ? -36.178 -29.034 33.166 1.00 76.81 966 THR A O 1
ATOM 7754 N N . LYS A 1 967 ? -35.993 -30.142 35.098 1.00 70.44 967 LYS A N 1
ATOM 7755 C CA . LYS A 1 967 ? -34.525 -29.997 35.198 1.00 70.44 967 LYS A CA 1
ATOM 7756 C C . LYS A 1 967 ? -33.750 -30.642 34.031 1.00 70.44 967 LYS A C 1
ATOM 7758 O O . LYS A 1 967 ? -32.608 -30.282 33.761 1.00 70.44 967 LYS A O 1
ATOM 7763 N N . ALA A 1 968 ? -34.338 -31.622 33.343 1.00 71.50 968 ALA A N 1
ATOM 7764 C CA . ALA A 1 968 ? -33.716 -32.223 32.162 1.00 71.50 968 ALA A CA 1
ATOM 7765 C C . ALA A 1 968 ? -33.761 -31.269 30.956 1.00 71.50 968 ALA A C 1
ATOM 7767 O O . ALA A 1 968 ? -32.791 -31.182 30.205 1.00 71.50 968 ALA A O 1
ATOM 7768 N N . GLU A 1 969 ? -34.850 -30.508 30.813 1.00 73.06 969 GLU A N 1
ATOM 7769 C CA . GLU A 1 969 ? -35.040 -29.529 29.735 1.00 73.06 969 GLU A CA 1
ATOM 7770 C C . GLU A 1 969 ? -34.140 -28.295 29.895 1.00 73.06 969 GLU A C 1
ATOM 7772 O O . GLU A 1 969 ? -33.843 -27.614 28.918 1.00 73.06 969 GLU A O 1
ATOM 7777 N N . THR A 1 970 ? -33.648 -28.025 31.107 1.00 76.88 970 THR A N 1
ATOM 7778 C CA . THR A 1 970 ? -32.815 -26.853 31.411 1.00 76.88 970 THR A CA 1
ATOM 7779 C C . THR A 1 970 ? -31.321 -27.006 31.088 1.00 76.88 970 THR A C 1
ATOM 7781 O O . THR A 1 970 ? -30.598 -26.012 31.065 1.00 76.88 970 THR A O 1
ATOM 7784 N N . ASN A 1 971 ? -30.825 -28.224 30.835 1.00 78.12 971 ASN A N 1
ATOM 7785 C CA . ASN A 1 971 ? -29.378 -28.504 30.769 1.00 78.12 971 ASN A CA 1
ATOM 7786 C C . ASN A 1 971 ? -28.659 -27.987 29.503 1.00 78.12 971 ASN A C 1
ATOM 7788 O O . ASN A 1 971 ? -27.429 -27.920 29.482 1.00 78.12 971 ASN A O 1
ATOM 7792 N N . GLU A 1 972 ? -29.381 -27.634 28.438 1.00 87.31 972 GLU A N 1
ATOM 7793 C CA . GLU A 1 972 ? -28.809 -27.126 27.172 1.00 87.31 972 GLU A CA 1
ATOM 7794 C C . GLU A 1 972 ? -29.246 -25.684 26.871 1.00 87.31 972 GLU A C 1
ATOM 7796 O O . GLU A 1 972 ? -29.340 -25.263 25.716 1.00 87.31 972 GLU A O 1
ATOM 7801 N N . VAL A 1 973 ? -29.501 -24.927 27.938 1.00 91.94 973 VAL A N 1
ATOM 7802 C CA . VAL A 1 973 ? -29.890 -23.520 27.896 1.00 91.94 973 VAL A CA 1
ATOM 7803 C C . VAL A 1 973 ? -28.701 -22.662 28.284 1.00 91.94 973 VAL A C 1
ATOM 7805 O O . VAL A 1 973 ? -28.041 -22.927 29.289 1.00 91.94 973 VAL A O 1
ATOM 7808 N N . TYR A 1 974 ? -28.426 -21.641 27.483 1.00 94.56 974 TYR A N 1
ATOM 7809 C CA . TYR A 1 974 ? -27.222 -20.836 27.586 1.00 94.56 974 TYR A CA 1
ATOM 7810 C C . TYR A 1 974 ? -27.535 -19.364 27.837 1.00 94.56 974 TYR A C 1
ATOM 7812 O O . TYR A 1 974 ? -28.405 -18.779 27.189 1.00 94.56 974 TYR A O 1
ATOM 7820 N N . ILE A 1 975 ? -26.751 -18.765 28.730 1.00 95.62 975 ILE A N 1
ATOM 7821 C CA . ILE A 1 975 ? -26.601 -17.316 28.873 1.00 95.62 975 ILE A CA 1
ATOM 7822 C C . ILE A 1 975 ? -25.128 -16.979 28.656 1.00 95.62 975 ILE A C 1
ATOM 7824 O O . ILE A 1 975 ? -24.243 -17.594 29.254 1.00 95.62 975 ILE A O 1
ATOM 7828 N N . LEU A 1 976 ? -24.861 -16.027 27.771 1.00 96.12 976 LEU A N 1
ATOM 7829 C CA . LEU A 1 976 ? -23.516 -15.630 27.373 1.00 96.12 976 LEU A CA 1
ATOM 7830 C C . LEU A 1 976 ? -23.226 -14.216 27.867 1.00 96.12 976 LEU A C 1
ATOM 7832 O O . LEU A 1 976 ? -24.075 -13.333 27.756 1.00 96.12 976 LEU A O 1
ATOM 7836 N N . ASN A 1 977 ? -22.020 -13.982 28.368 1.00 94.38 977 ASN A N 1
ATOM 7837 C CA . ASN A 1 977 ? -21.556 -12.635 28.679 1.00 94.38 977 ASN A CA 1
ATOM 7838 C C . ASN A 1 977 ? -20.066 -12.453 28.385 1.00 94.38 977 ASN A C 1
ATOM 7840 O O . ASN A 1 977 ? -19.350 -13.420 28.131 1.00 94.38 977 ASN A O 1
ATOM 7844 N N . THR A 1 978 ? -19.574 -11.215 28.350 1.00 89.56 978 THR A N 1
ATOM 7845 C CA . THR A 1 978 ? -18.141 -10.999 28.094 1.00 89.56 978 THR A CA 1
ATOM 7846 C C . THR A 1 978 ? -17.318 -11.178 29.364 1.00 89.56 978 THR A C 1
ATOM 7848 O O . THR A 1 978 ? -17.800 -11.031 30.488 1.00 89.56 978 THR A O 1
ATOM 7851 N N . ALA A 1 979 ? -16.019 -11.425 29.201 1.00 83.00 979 ALA A N 1
ATOM 7852 C CA . ALA A 1 979 ? -15.089 -11.484 30.325 1.00 83.00 979 ALA A CA 1
ATOM 7853 C C . ALA A 1 979 ? -15.065 -10.203 31.190 1.00 83.00 979 ALA A C 1
ATOM 7855 O O . ALA A 1 979 ? -14.740 -10.296 32.378 1.00 83.00 979 ALA A O 1
ATOM 7856 N N . GLY A 1 980 ? -15.408 -9.041 30.613 1.00 80.62 980 GLY A N 1
ATOM 7857 C CA . GLY A 1 980 ? -15.468 -7.744 31.297 1.00 80.62 980 GLY A CA 1
ATOM 7858 C C . GLY A 1 980 ? -16.760 -7.491 32.077 1.00 80.62 980 GLY A C 1
ATOM 7859 O O . GLY A 1 980 ? -16.802 -6.530 32.847 1.00 80.62 980 GLY A O 1
ATOM 7860 N N . SER A 1 981 ? -17.766 -8.349 31.904 1.00 89.75 981 SER A N 1
ATOM 7861 C CA . SER A 1 981 ? -19.084 -8.232 32.524 1.00 89.75 981 SER A CA 1
ATOM 7862 C C . SER A 1 981 ? -19.161 -8.983 33.860 1.00 89.75 981 SER A C 1
ATOM 7864 O O . SER A 1 981 ? -18.325 -9.854 34.153 1.00 89.75 981 SER A O 1
ATOM 7866 N N . SER A 1 982 ? -20.168 -8.635 34.669 1.00 89.56 982 SER A N 1
ATOM 7867 C CA . SER A 1 982 ? -20.391 -9.195 36.008 1.00 89.56 982 SER A CA 1
ATOM 7868 C C . SER A 1 982 ? -20.416 -10.724 36.018 1.00 89.56 982 SER A C 1
ATOM 7870 O O . SER A 1 982 ? -20.944 -11.377 35.113 1.00 89.56 982 SER A O 1
ATOM 7872 N N . LYS A 1 983 ? -19.880 -11.315 37.091 1.00 89.69 983 LYS A N 1
ATOM 7873 C CA . LYS A 1 983 ? -19.912 -12.769 37.313 1.00 89.69 983 LYS A CA 1
ATOM 7874 C C . LYS A 1 983 ? -21.257 -13.287 37.824 1.00 89.69 983 LYS A C 1
ATOM 7876 O O . LYS A 1 983 ? -21.386 -14.498 38.002 1.00 89.69 983 LYS A O 1
ATOM 7881 N N . PHE A 1 984 ? -22.265 -12.425 37.979 1.00 93.25 984 PHE A N 1
ATOM 7882 C CA . PHE A 1 984 ? -23.596 -12.799 38.458 1.00 93.25 984 PHE A CA 1
ATOM 7883 C C . PHE A 1 984 ? -24.215 -13.966 37.675 1.00 93.25 984 PHE A C 1
ATOM 7885 O O . PHE A 1 984 ? -24.661 -14.937 38.284 1.00 93.25 984 PHE A O 1
ATOM 7892 N N . ALA A 1 985 ? -24.185 -13.930 36.336 1.00 92.19 985 ALA A N 1
ATOM 7893 C CA . ALA A 1 985 ? -24.780 -14.985 35.509 1.00 92.19 985 ALA A CA 1
ATOM 7894 C C . ALA A 1 985 ? -24.179 -16.372 35.803 1.00 92.19 985 ALA A C 1
ATOM 7896 O O . ALA A 1 985 ? -24.893 -17.372 35.788 1.00 92.19 985 ALA A O 1
ATOM 7897 N N . ARG A 1 986 ? -22.887 -16.438 36.151 1.00 92.19 986 ARG A N 1
ATOM 7898 C CA . ARG A 1 986 ? -22.216 -17.677 36.568 1.00 92.19 986 ARG A CA 1
ATOM 7899 C C . ARG A 1 986 ? -22.654 -18.123 37.963 1.00 92.19 986 ARG A C 1
ATOM 7901 O O . ARG A 1 986 ? -22.880 -19.314 38.168 1.00 92.19 986 ARG A O 1
ATOM 7908 N N . THR A 1 987 ? -22.780 -17.193 38.907 1.00 92.75 987 THR A N 1
ATOM 7909 C CA . THR A 1 987 ? -23.286 -17.476 40.261 1.00 92.75 987 THR A CA 1
ATOM 7910 C C . THR A 1 987 ? -24.712 -18.018 40.207 1.00 92.75 987 THR A C 1
ATOM 7912 O O . THR A 1 987 ? -25.018 -19.039 40.823 1.00 92.75 987 THR A O 1
ATOM 7915 N N . MET A 1 988 ? -25.571 -17.385 39.408 1.00 93.75 988 MET A N 1
ATOM 7916 C CA . MET A 1 988 ? -26.945 -17.821 39.208 1.00 93.75 988 MET A CA 1
ATOM 7917 C C . MET A 1 988 ? -27.003 -19.173 38.479 1.00 93.75 988 MET A C 1
ATOM 7919 O O . MET A 1 988 ? -27.691 -20.073 38.952 1.00 93.75 988 MET A O 1
ATOM 7923 N N . ALA A 1 989 ? -26.213 -19.374 37.415 1.00 93.00 989 ALA A N 1
ATOM 7924 C CA . ALA A 1 989 ? -26.084 -20.655 36.708 1.00 93.00 989 ALA A CA 1
ATOM 7925 C C . ALA A 1 989 ? -25.724 -21.817 37.646 1.00 93.00 989 ALA A C 1
ATOM 7927 O O . ALA A 1 989 ? -26.318 -22.890 37.558 1.00 93.00 989 ALA A O 1
ATOM 7928 N N . ALA A 1 990 ? -24.792 -21.600 38.581 1.00 91.25 990 ALA A N 1
ATOM 7929 C CA . ALA A 1 990 ? -24.366 -22.622 39.538 1.00 91.25 990 ALA A CA 1
ATOM 7930 C C . ALA A 1 990 ? -25.492 -23.074 40.488 1.00 91.25 990 ALA A C 1
ATOM 7932 O O . ALA A 1 990 ? -25.487 -24.220 40.937 1.00 91.25 990 ALA A O 1
ATOM 7933 N N . LYS A 1 991 ? -26.455 -22.192 40.786 1.00 90.88 991 LYS A N 1
ATOM 7934 C CA . LYS A 1 991 ? -27.615 -22.489 41.641 1.00 90.88 991 LYS A CA 1
ATOM 7935 C C . LYS A 1 991 ? -28.823 -22.995 40.847 1.00 90.88 991 LYS A C 1
ATOM 7937 O O . LYS A 1 991 ? -29.540 -23.869 41.324 1.00 90.88 991 LYS A O 1
ATOM 7942 N N . GLU A 1 992 ? -29.040 -22.460 39.650 1.00 90.25 992 GLU A N 1
ATOM 7943 C CA . GLU A 1 992 ? -30.257 -22.667 38.860 1.00 90.25 992 GLU A CA 1
ATOM 7944 C C . GLU A 1 992 ? -30.137 -23.754 37.780 1.00 90.25 992 GLU A C 1
ATOM 7946 O O . GLU A 1 992 ? -31.126 -24.413 37.469 1.00 90.25 992 GLU A O 1
ATOM 7951 N N . GLY A 1 993 ? -28.942 -23.978 37.224 1.00 88.12 993 GLY A N 1
ATOM 7952 C CA . GLY A 1 993 ? -28.650 -25.095 36.319 1.00 88.12 993 GLY A CA 1
ATOM 7953 C C . GLY A 1 993 ? -28.530 -24.781 34.821 1.00 88.12 993 GLY A C 1
ATOM 7954 O O . GLY A 1 993 ? -28.173 -25.688 34.071 1.00 88.12 993 GLY A O 1
ATOM 7955 N N . PHE A 1 994 ? -28.765 -23.546 34.360 1.00 92.06 994 PHE A N 1
ATOM 7956 C CA . PHE A 1 994 ? -28.385 -23.163 32.988 1.00 92.06 994 PHE A CA 1
ATOM 7957 C C . PHE A 1 994 ? -26.866 -23.085 32.825 1.00 92.06 994 PHE A C 1
ATOM 7959 O O . PHE A 1 994 ? -26.115 -22.991 33.795 1.00 92.06 994 PHE A O 1
ATOM 7966 N N . LYS A 1 995 ? -26.390 -23.083 31.581 1.00 93.81 995 LYS A N 1
ATOM 7967 C CA . LYS A 1 995 ? -24.970 -22.926 31.262 1.00 93.81 995 LYS A CA 1
ATOM 7968 C C . LYS A 1 995 ? -24.634 -21.453 31.052 1.00 93.81 995 LYS A C 1
ATOM 7970 O O . LYS A 1 995 ? -25.260 -20.770 30.247 1.00 93.81 995 LYS A O 1
ATOM 7975 N N . CYS A 1 996 ? -23.609 -20.974 31.749 1.00 93.81 996 CYS A N 1
ATOM 7976 C CA . CYS A 1 996 ? -23.033 -19.652 31.523 1.00 93.81 996 CYS A CA 1
ATOM 7977 C C . CYS A 1 996 ? -21.668 -19.798 30.841 1.00 93.81 996 CYS A C 1
ATOM 7979 O O . CYS A 1 996 ? -20.780 -20.465 31.379 1.00 93.81 996 CYS A O 1
ATOM 7981 N N . GLU A 1 997 ? -21.496 -19.185 29.669 1.00 93.38 997 GLU A N 1
ATOM 7982 C CA . GLU A 1 997 ? -20.209 -19.138 28.966 1.00 93.38 997 GLU A CA 1
ATOM 7983 C C . GLU A 1 997 ? -19.741 -17.690 28.787 1.00 93.38 997 GLU A C 1
ATOM 7985 O O . GLU A 1 997 ? -20.516 -16.814 28.406 1.00 93.38 997 GLU A O 1
ATOM 7990 N N . GLU A 1 998 ? -18.450 -17.452 29.036 1.00 89.06 998 GLU A N 1
ATOM 7991 C CA . GLU A 1 998 ? -17.823 -16.150 28.809 1.00 89.06 998 GLU A CA 1
ATOM 7992 C C . GLU A 1 998 ? -17.199 -16.092 27.408 1.00 89.06 998 GLU A C 1
ATOM 7994 O O . GLU A 1 998 ? -16.480 -17.013 27.011 1.00 89.06 998 GLU A O 1
ATOM 7999 N N . THR A 1 999 ? -17.398 -14.988 26.687 1.00 87.69 999 THR A N 1
ATOM 8000 C CA . THR A 1 999 ? -16.674 -14.688 25.442 1.00 87.69 999 THR A CA 1
ATOM 8001 C C . THR A 1 999 ? -15.689 -13.534 25.623 1.00 87.69 999 THR A C 1
ATOM 8003 O O . THR A 1 999 ? -15.562 -12.922 26.688 1.00 87.69 999 THR A O 1
ATOM 8006 N N . LEU A 1 1000 ? -14.974 -13.218 24.546 1.00 80.44 1000 LEU A N 1
ATOM 8007 C CA . LEU A 1 1000 ? -14.170 -12.004 24.437 1.00 80.44 1000 LEU A CA 1
ATOM 8008 C C . LEU A 1 1000 ? -15.028 -10.751 24.578 1.00 80.44 1000 LEU A C 1
ATOM 8010 O O . LEU A 1 1000 ? -16.231 -10.783 24.326 1.00 80.44 1000 LEU A O 1
ATOM 8014 N N . VAL A 1 1001 ? -14.367 -9.650 24.935 1.00 80.25 1001 VAL A N 1
ATOM 8015 C CA . VAL A 1 1001 ? -14.963 -8.313 24.892 1.00 80.25 1001 VAL A CA 1
ATOM 8016 C C . VAL A 1 1001 ? -15.294 -7.950 23.443 1.00 80.25 1001 VAL A C 1
ATOM 8018 O O . VAL A 1 1001 ? -14.453 -8.125 22.555 1.00 80.25 1001 VAL A O 1
ATOM 8021 N N . GLY A 1 1002 ? -16.500 -7.421 23.232 1.00 81.69 1002 GLY A N 1
ATOM 8022 C CA . GLY A 1 1002 ? -17.048 -7.077 21.928 1.00 81.69 1002 GLY A CA 1
ATOM 8023 C C . GLY A 1 1002 ? -18.204 -7.985 21.542 1.00 81.69 1002 GLY A C 1
ATOM 8024 O O . GLY A 1 1002 ? -18.043 -9.206 21.428 1.00 81.69 1002 GLY A O 1
ATOM 8025 N N . PHE A 1 1003 ? -19.347 -7.366 21.262 1.00 88.56 1003 PHE A N 1
ATOM 8026 C CA . PHE A 1 1003 ? -20.601 -8.061 21.002 1.00 88.56 1003 PHE A CA 1
ATOM 8027 C C . PHE A 1 1003 ? -20.551 -9.089 19.862 1.00 88.56 1003 PHE A C 1
ATOM 8029 O O . PHE A 1 1003 ? -21.172 -10.148 19.939 1.00 88.56 1003 PHE A O 1
ATOM 8036 N N . LYS A 1 1004 ? -19.715 -8.867 18.842 1.00 88.50 1004 LYS A N 1
ATOM 8037 C CA . LYS A 1 1004 ? -19.521 -9.818 17.734 1.00 88.50 1004 LYS A CA 1
ATOM 8038 C C . LYS A 1 1004 ? -19.130 -11.230 18.178 1.00 88.50 1004 LYS A C 1
ATOM 8040 O O . LYS A 1 1004 ? -19.504 -12.210 17.537 1.00 88.50 1004 LYS A O 1
ATOM 8045 N N . TRP A 1 1005 ? -18.400 -11.364 19.286 1.00 89.81 1005 TRP A N 1
ATOM 8046 C CA . TRP A 1 1005 ? -17.996 -12.668 19.818 1.00 89.81 1005 TRP A CA 1
ATOM 8047 C C . TRP A 1 1005 ? -19.137 -13.373 20.546 1.00 89.81 1005 TRP A C 1
ATOM 8049 O O . TRP A 1 1005 ? -19.290 -14.588 20.396 1.00 89.81 1005 TRP A O 1
ATOM 8059 N N . LEU A 1 1006 ? -19.952 -12.606 21.274 1.00 93.12 1006 LEU A N 1
ATOM 8060 C CA . LEU A 1 1006 ? -21.192 -13.075 21.888 1.00 93.12 1006 LEU A CA 1
ATOM 8061 C C . LEU A 1 1006 ? -22.157 -13.583 20.821 1.00 93.12 1006 LEU A C 1
ATOM 8063 O O . LEU A 1 1006 ? -22.574 -14.741 20.868 1.00 93.12 1006 LEU A O 1
ATOM 8067 N N . ALA A 1 1007 ? -22.430 -12.755 19.814 1.00 94.25 1007 ALA A N 1
ATOM 8068 C CA . ALA A 1 1007 ? -23.297 -13.094 18.699 1.00 94.25 1007 ALA A CA 1
ATOM 8069 C C . ALA A 1 1007 ? -22.770 -14.309 17.914 1.00 94.25 1007 ALA A C 1
ATOM 8071 O O . ALA A 1 1007 ? -23.514 -15.254 17.660 1.00 94.25 1007 ALA A O 1
ATOM 8072 N N . ASN A 1 1008 ? -21.469 -14.381 17.609 1.00 92.94 1008 ASN A N 1
ATOM 8073 C CA . ASN A 1 1008 ? -20.909 -15.546 16.918 1.00 92.94 1008 ASN A CA 1
ATOM 8074 C C . ASN A 1 1008 ? -21.036 -16.835 17.749 1.00 92.94 1008 ASN A C 1
ATOM 8076 O O . ASN A 1 1008 ? -21.365 -17.901 17.219 1.00 92.94 1008 ASN A O 1
ATOM 8080 N N . ARG A 1 1009 ? -20.807 -16.762 19.068 1.00 93.50 1009 ARG A N 1
ATOM 8081 C CA . ARG A 1 1009 ? -20.980 -17.924 19.947 1.00 93.50 1009 ARG A CA 1
ATOM 8082 C C . ARG A 1 1009 ? -22.445 -18.341 20.038 1.00 93.50 1009 ARG A C 1
ATOM 8084 O O . ARG A 1 1009 ? -22.726 -19.534 19.919 1.00 93.50 1009 ARG A O 1
ATOM 8091 N N . ALA A 1 1010 ? -23.358 -17.384 20.172 1.00 94.00 1010 ALA A N 1
ATOM 8092 C CA . ALA A 1 1010 ? -24.791 -17.636 20.149 1.00 94.00 1010 ALA A CA 1
ATOM 8093 C C . ALA A 1 1010 ? -25.223 -18.307 18.837 1.00 94.00 1010 ALA A C 1
ATOM 8095 O O . ALA A 1 1010 ? -25.925 -19.314 18.876 1.00 94.00 1010 ALA A O 1
ATOM 8096 N N . ASN A 1 1011 ? -24.729 -17.831 17.690 1.00 93.56 1011 ASN A N 1
ATOM 8097 C CA . ASN A 1 1011 ? -24.989 -18.429 16.381 1.00 93.56 1011 ASN A CA 1
ATOM 8098 C C . ASN A 1 1011 ? -24.528 -19.896 16.322 1.00 93.56 1011 ASN A C 1
ATOM 8100 O O . ASN A 1 1011 ? -25.282 -20.765 15.895 1.00 93.56 1011 ASN A O 1
ATOM 8104 N N . ASN A 1 1012 ? -23.319 -20.198 16.805 1.00 93.38 1012 ASN A N 1
ATOM 8105 C CA . ASN A 1 1012 ? -22.782 -21.566 16.818 1.00 93.38 1012 ASN A CA 1
ATOM 8106 C C . ASN A 1 1012 ? -23.582 -22.512 17.733 1.00 93.38 1012 ASN A C 1
ATOM 8108 O O . ASN A 1 1012 ? -23.784 -23.685 17.405 1.00 93.38 1012 ASN A O 1
ATOM 8112 N N . LEU A 1 1013 ? -24.048 -22.009 18.880 1.00 93.75 1013 LEU A N 1
ATOM 8113 C CA . LEU A 1 1013 ? -24.910 -22.754 19.800 1.00 93.75 1013 LEU A CA 1
ATOM 8114 C C . LEU A 1 1013 ? -26.292 -23.006 19.177 1.00 93.75 1013 LEU A C 1
ATOM 8116 O O . LEU A 1 1013 ? -26.729 -24.157 19.140 1.00 93.75 1013 LEU A O 1
ATOM 8120 N N . ARG A 1 1014 ? -26.927 -21.974 18.604 1.00 91.62 1014 ARG A N 1
ATOM 8121 C CA . ARG A 1 1014 ? -28.214 -22.076 17.890 1.00 91.62 1014 ARG A CA 1
ATOM 8122 C C . ARG A 1 1014 ? -28.126 -23.046 16.704 1.00 91.62 1014 ARG A C 1
ATOM 8124 O O . ARG A 1 1014 ? -28.988 -23.909 16.559 1.00 91.62 1014 ARG A O 1
ATOM 8131 N N . ALA A 1 1015 ? -27.042 -23.005 15.925 1.00 90.25 1015 ALA A N 1
ATOM 8132 C CA . ALA A 1 1015 ? -26.774 -23.961 14.843 1.00 90.25 1015 ALA A CA 1
ATOM 8133 C C . ALA A 1 1015 ? -26.631 -25.412 15.345 1.00 90.25 1015 ALA A C 1
ATOM 8135 O O . ALA A 1 1015 ? -26.980 -26.357 14.640 1.00 90.25 1015 ALA A O 1
ATOM 8136 N N . SER A 1 1016 ? -26.182 -25.591 16.590 1.00 91.81 1016 SER A N 1
ATOM 8137 C CA . SER A 1 1016 ? -26.129 -26.886 17.283 1.00 91.81 1016 SER A CA 1
ATOM 8138 C C . SER A 1 1016 ? -27.438 -27.234 18.012 1.00 91.81 1016 SER A C 1
ATOM 8140 O O . SER A 1 1016 ? -27.437 -28.116 18.869 1.00 91.81 1016 SER A O 1
ATOM 8142 N N . LYS A 1 1017 ? -28.545 -26.541 17.696 1.00 89.38 1017 LYS A N 1
ATOM 8143 C CA . LYS A 1 1017 ? -29.880 -26.685 18.308 1.00 89.38 1017 LYS A CA 1
ATOM 8144 C C . LYS A 1 1017 ? -29.923 -26.433 19.822 1.00 89.38 1017 LYS A C 1
ATOM 8146 O O . LYS A 1 1017 ? -30.787 -26.968 20.511 1.00 89.38 1017 LYS A O 1
ATOM 8151 N N . LYS A 1 1018 ? -29.000 -25.623 20.348 1.00 90.69 1018 LYS A N 1
ATOM 8152 C CA . LYS A 1 1018 ? -28.982 -25.210 21.759 1.00 90.69 1018 LYS A CA 1
ATOM 8153 C C . LYS A 1 1018 ? -29.739 -23.899 21.935 1.00 90.69 1018 LYS A C 1
ATOM 8155 O O . LYS A 1 1018 ? -29.641 -23.011 21.086 1.00 90.69 1018 LYS A O 1
ATOM 8160 N N . ALA A 1 1019 ? -30.461 -23.767 23.045 1.00 89.19 1019 ALA A N 1
ATOM 8161 C CA . ALA A 1 1019 ? -31.191 -22.547 23.365 1.00 89.19 1019 ALA A CA 1
ATOM 8162 C C . ALA A 1 1019 ? -30.229 -21.504 23.945 1.00 89.19 1019 ALA A C 1
ATOM 8164 O O . ALA A 1 1019 ? -29.494 -21.791 24.887 1.00 89.19 1019 ALA A O 1
ATOM 8165 N N . VAL A 1 1020 ? -30.242 -20.292 23.396 1.00 92.50 1020 VAL A N 1
ATOM 8166 C CA . VAL A 1 1020 ? -29.494 -19.146 23.930 1.00 92.50 1020 VAL A CA 1
ATOM 8167 C C . VAL A 1 1020 ? -30.518 -18.094 24.320 1.00 92.50 1020 VAL A C 1
ATOM 8169 O O . VAL A 1 1020 ? -31.114 -17.492 23.429 1.00 92.50 1020 VAL A O 1
ATOM 8172 N N . LEU A 1 1021 ? -30.741 -17.922 25.627 1.00 91.31 1021 LEU A N 1
ATOM 8173 C CA . LEU A 1 1021 ? -31.747 -16.988 26.152 1.00 91.31 1021 LEU A CA 1
ATOM 8174 C C . LEU A 1 1021 ? -31.266 -15.546 26.112 1.00 91.31 1021 LEU A C 1
ATOM 8176 O O . LEU A 1 1021 ? -32.056 -14.636 25.900 1.00 91.31 1021 LEU A O 1
ATOM 8180 N N . LEU A 1 1022 ? -29.974 -15.341 26.361 1.00 94.56 1022 LEU A N 1
ATOM 8181 C CA . LEU A 1 1022 ? -29.399 -14.012 26.437 1.00 94.56 1022 LEU A CA 1
ATOM 8182 C C . LEU A 1 1022 ? -27.917 -14.060 26.099 1.00 94.56 1022 LEU A C 1
ATOM 8184 O O . LEU A 1 1022 ? -27.182 -14.904 26.614 1.00 94.56 1022 LEU A O 1
ATOM 8188 N N . ALA A 1 1023 ? -27.475 -13.112 25.286 1.00 95.62 1023 ALA A N 1
ATOM 8189 C CA . ALA A 1 1023 ? -26.078 -12.726 25.208 1.00 95.62 1023 ALA A CA 1
ATOM 8190 C C . ALA A 1 1023 ? -25.963 -11.240 25.567 1.00 95.62 1023 ALA A C 1
ATOM 8192 O O . ALA A 1 1023 ? -26.727 -10.440 25.032 1.00 95.62 1023 ALA A O 1
ATOM 8193 N N . TRP A 1 1024 ? -25.075 -10.865 26.488 1.00 96.12 1024 TRP A N 1
ATOM 8194 C CA . TRP A 1 1024 ? -24.998 -9.477 26.955 1.00 96.12 1024 TRP A CA 1
ATOM 8195 C C . TRP A 1 1024 ? -23.598 -9.028 27.372 1.00 96.12 1024 TRP A C 1
ATOM 8197 O O . TRP A 1 1024 ? -22.762 -9.831 27.785 1.00 96.12 1024 TRP A O 1
ATOM 8207 N N . GLU A 1 1025 ? -23.347 -7.726 27.300 1.00 91.69 1025 GLU A N 1
ATOM 8208 C CA . GLU A 1 1025 ? -22.121 -7.108 27.792 1.00 91.69 1025 GLU A CA 1
ATOM 8209 C C . GLU A 1 1025 ? -22.407 -5.896 28.679 1.00 91.69 1025 GLU A C 1
ATOM 8211 O O . GLU A 1 1025 ? -23.429 -5.229 28.553 1.00 91.69 1025 GLU A O 1
ATOM 8216 N N . GLU A 1 1026 ? -21.494 -5.588 29.601 1.00 88.81 1026 GLU A N 1
ATOM 8217 C CA . GLU A 1 1026 ? -21.686 -4.522 30.591 1.00 88.81 1026 GLU A CA 1
ATOM 8218 C C . GLU A 1 1026 ? -21.730 -3.123 29.973 1.00 88.81 1026 GLU A C 1
ATOM 8220 O O . GLU A 1 1026 ? -22.150 -2.177 30.632 1.00 88.81 1026 GLU A O 1
ATOM 8225 N N . ALA A 1 1027 ? -21.288 -2.995 28.719 1.00 88.00 1027 ALA A N 1
ATOM 8226 C CA . ALA A 1 1027 ? -21.324 -1.768 27.933 1.00 88.00 1027 ALA A CA 1
ATOM 8227 C C . ALA A 1 1027 ? -22.718 -1.481 27.342 1.00 88.00 1027 ALA A C 1
ATOM 8229 O O . ALA A 1 1027 ? -22.812 -0.847 26.303 1.00 88.00 1027 ALA A O 1
ATOM 8230 N N . LEU A 1 1028 ? -23.784 -1.932 28.013 1.00 93.25 1028 LEU A N 1
ATOM 8231 C CA . LEU A 1 1028 ? -25.184 -1.674 27.664 1.00 93.25 1028 LEU A CA 1
ATOM 8232 C C . LEU A 1 1028 ? -25.708 -2.400 26.412 1.00 93.25 1028 LEU A C 1
ATOM 8234 O O . LEU A 1 1028 ? -26.791 -2.062 25.938 1.00 93.25 1028 LEU A O 1
ATOM 8238 N N . GLY A 1 1029 ? -24.999 -3.420 25.920 1.00 94.81 1029 GLY A N 1
ATOM 8239 C CA . GLY A 1 1029 ? -25.434 -4.264 24.802 1.00 94.81 1029 GLY A CA 1
ATOM 8240 C C . GLY A 1 1029 ? -26.102 -5.564 25.265 1.00 94.81 1029 GLY A C 1
ATOM 8241 O O . GLY A 1 1029 ? -25.513 -6.326 26.038 1.00 94.81 1029 GLY A O 1
ATOM 8242 N N . TYR A 1 1030 ? -27.309 -5.854 24.770 1.00 96.50 1030 TYR A N 1
ATOM 8243 C CA . TYR A 1 1030 ? -28.085 -7.055 25.120 1.00 96.50 1030 TYR A CA 1
ATOM 8244 C C . TYR A 1 1030 ? -28.755 -7.642 23.877 1.00 96.50 1030 TYR A C 1
ATOM 8246 O O . TYR A 1 1030 ? -29.375 -6.912 23.119 1.00 96.50 1030 TYR A O 1
ATOM 8254 N N . MET A 1 1031 ? -28.693 -8.960 23.690 1.00 95.06 1031 MET A N 1
ATOM 8255 C CA . MET A 1 1031 ? -29.330 -9.678 22.576 1.00 95.06 1031 MET A CA 1
ATOM 8256 C C . MET A 1 1031 ? -30.270 -10.755 23.126 1.00 95.06 1031 MET A C 1
ATOM 8258 O O . MET A 1 1031 ? -29.882 -11.927 23.225 1.00 95.06 1031 MET A O 1
ATOM 8262 N N . PRO A 1 1032 ? -31.490 -10.363 23.538 1.00 90.06 1032 PRO A N 1
ATOM 8263 C CA . PRO A 1 1032 ? -32.531 -11.300 23.950 1.00 90.06 1032 PRO A CA 1
ATOM 8264 C C . PRO A 1 1032 ? -33.315 -11.885 22.759 1.00 90.06 1032 PRO A C 1
ATOM 8266 O O . PRO A 1 1032 ? -33.990 -12.898 22.910 1.00 90.06 1032 PRO A O 1
ATOM 8269 N N . GLY A 1 1033 ? -33.243 -11.252 21.581 1.00 83.38 1033 GLY A N 1
ATOM 8270 C CA . GLY A 1 1033 ? -34.091 -11.560 20.430 1.00 83.38 1033 GLY A CA 1
ATOM 8271 C C . GLY A 1 1033 ? -33.451 -12.415 19.327 1.00 83.38 1033 GLY A C 1
ATOM 8272 O O . GLY A 1 1033 ? -32.479 -13.161 19.514 1.00 83.38 1033 GLY A O 1
ATOM 8273 N N . ILE A 1 1034 ? -34.053 -12.297 18.142 1.00 86.75 1034 ILE A N 1
ATOM 8274 C CA . ILE A 1 1034 ? -33.679 -13.009 16.911 1.00 86.75 1034 ILE A CA 1
ATOM 8275 C C . ILE A 1 1034 ? -32.535 -12.338 16.146 1.00 86.75 1034 ILE A C 1
ATOM 8277 O O . ILE A 1 1034 ? -31.792 -13.033 15.451 1.00 86.75 1034 ILE A O 1
ATOM 8281 N N . ALA A 1 1035 ? -32.374 -11.016 16.286 1.00 92.25 1035 ALA A N 1
ATOM 8282 C CA . ALA A 1 1035 ? -31.222 -10.301 15.752 1.00 92.25 1035 ALA A CA 1
ATOM 8283 C C . ALA A 1 1035 ? -29.933 -10.886 16.346 1.00 92.25 1035 ALA A C 1
ATOM 8285 O O . ALA A 1 1035 ? -29.900 -11.312 17.499 1.00 92.25 1035 ALA A O 1
ATOM 8286 N N . MET A 1 1036 ? -28.874 -10.930 15.544 1.00 94.38 1036 MET A N 1
ATOM 8287 C CA . MET A 1 1036 ? -27.557 -11.424 15.950 1.00 94.38 1036 MET A CA 1
ATOM 8288 C C . MET A 1 1036 ? -26.616 -10.249 16.267 1.00 94.38 1036 MET A C 1
ATOM 8290 O O . MET A 1 1036 ? -25.441 -10.260 15.896 1.00 94.38 1036 MET A O 1
ATOM 8294 N N . ASP A 1 1037 ? -27.166 -9.231 16.929 1.00 94.56 1037 ASP A N 1
ATOM 8295 C CA . ASP A 1 1037 ? -26.505 -8.005 17.380 1.00 94.56 1037 ASP A CA 1
ATOM 8296 C C . ASP A 1 1037 ? -27.185 -7.487 18.659 1.00 94.56 1037 ASP A C 1
ATOM 8298 O O . ASP A 1 1037 ? -28.241 -8.001 19.041 1.00 94.56 1037 ASP A O 1
ATOM 8302 N N . SER A 1 1038 ? -26.592 -6.496 19.330 1.00 94.94 1038 SER A N 1
ATOM 8303 C CA . SER A 1 1038 ? -27.240 -5.845 20.471 1.00 94.94 1038 SER A CA 1
ATOM 8304 C C . SER A 1 1038 ? -28.555 -5.203 20.025 1.00 94.94 1038 SER A C 1
ATOM 8306 O O . SER A 1 1038 ? -28.630 -4.548 18.987 1.00 94.94 1038 SER A O 1
ATOM 8308 N N . ASP A 1 1039 ? -29.606 -5.413 20.806 1.00 95.00 1039 ASP A N 1
ATOM 8309 C CA . ASP A 1 1039 ? -30.972 -5.078 20.447 1.00 95.00 1039 ASP A CA 1
ATOM 8310 C C . ASP A 1 1039 ? -31.652 -4.318 21.588 1.00 95.00 1039 ASP A C 1
ATOM 8312 O O . ASP A 1 1039 ? -32.318 -4.886 22.465 1.00 95.00 1039 ASP A O 1
ATOM 8316 N N . ALA A 1 1040 ? -31.482 -2.997 21.578 1.00 96.69 1040 ALA A N 1
ATOM 8317 C CA . ALA A 1 1040 ? -32.094 -2.134 22.575 1.00 96.69 1040 ALA A CA 1
ATOM 8318 C C . ALA A 1 1040 ? -33.619 -2.052 22.419 1.00 96.69 1040 ALA A C 1
ATOM 8320 O O . ALA A 1 1040 ? -34.318 -1.770 23.389 1.00 96.69 1040 ALA A O 1
ATOM 8321 N N . ILE A 1 1041 ? -34.144 -2.328 21.222 1.00 95.19 1041 ILE A N 1
ATOM 8322 C CA . ILE A 1 1041 ? -35.567 -2.212 20.900 1.00 95.19 1041 ILE A CA 1
ATOM 8323 C C . ILE A 1 1041 ? -36.352 -3.309 21.621 1.00 95.19 1041 ILE A C 1
ATOM 8325 O O . ILE A 1 1041 ? -37.293 -3.011 22.358 1.00 95.19 1041 ILE A O 1
ATOM 8329 N N . ILE A 1 1042 ? -35.936 -4.570 21.467 1.00 92.38 1042 ILE A N 1
ATOM 8330 C CA . ILE A 1 1042 ? -36.559 -5.693 22.182 1.00 92.38 1042 ILE A CA 1
ATOM 8331 C C . ILE A 1 1042 ? -36.251 -5.617 23.675 1.00 92.38 1042 ILE A C 1
ATOM 8333 O O . ILE A 1 1042 ? -37.104 -5.945 24.499 1.00 92.38 1042 ILE A O 1
ATOM 8337 N N . THR A 1 1043 ? -35.073 -5.113 24.051 1.00 94.69 1043 THR A N 1
ATOM 8338 C CA . THR A 1 1043 ? -34.741 -4.911 25.466 1.00 94.69 1043 THR A CA 1
ATOM 8339 C C . THR A 1 1043 ? -35.677 -3.890 26.131 1.00 94.69 1043 THR A C 1
ATOM 8341 O O . THR A 1 1043 ? -36.163 -4.162 27.228 1.00 94.69 1043 THR A O 1
ATOM 8344 N N . CYS A 1 1044 ? -36.023 -2.775 25.468 1.00 93.94 1044 CYS A N 1
ATOM 8345 C CA . CYS A 1 1044 ? -37.050 -1.842 25.953 1.00 93.94 1044 CYS A CA 1
ATOM 8346 C C . CYS A 1 1044 ? -38.383 -2.550 26.216 1.00 93.94 1044 CYS A C 1
ATOM 8348 O O . CYS A 1 1044 ? -39.008 -2.322 27.248 1.00 93.94 1044 CYS A O 1
ATOM 8350 N N . ALA A 1 1045 ? -38.813 -3.410 25.295 1.00 89.81 1045 ALA A N 1
ATOM 8351 C CA . ALA A 1 1045 ? -40.087 -4.104 25.403 1.00 89.81 1045 ALA A CA 1
ATOM 8352 C C . ALA A 1 1045 ? -40.110 -5.116 26.558 1.00 89.81 1045 ALA A C 1
ATOM 8354 O O . ALA A 1 1045 ? -41.053 -5.129 27.346 1.00 89.81 1045 ALA A O 1
ATOM 8355 N N . ILE A 1 1046 ? -39.024 -5.874 26.735 1.00 90.50 1046 ILE A N 1
ATOM 8356 C CA . ILE A 1 1046 ? -38.858 -6.792 27.868 1.00 90.50 1046 ILE A CA 1
ATOM 8357 C C . ILE A 1 1046 ? -38.868 -6.041 29.203 1.00 90.50 1046 ILE A C 1
ATOM 8359 O O . ILE A 1 1046 ? -39.477 -6.510 30.158 1.00 90.50 1046 ILE A O 1
ATOM 8363 N N . PHE A 1 1047 ? -38.204 -4.886 29.300 1.00 92.44 1047 PHE A N 1
ATOM 8364 C CA . PHE A 1 1047 ? -38.196 -4.109 30.542 1.00 92.44 1047 PHE A CA 1
ATOM 8365 C C . PHE A 1 1047 ? -39.528 -3.410 30.819 1.00 92.44 1047 PHE A C 1
ATOM 8367 O O . PHE A 1 1047 ? -39.882 -3.259 31.985 1.00 92.44 1047 PHE A O 1
ATOM 8374 N N . ALA A 1 1048 ? -40.280 -3.015 29.789 1.00 89.38 1048 ALA A N 1
ATOM 8375 C CA . ALA A 1 1048 ? -41.649 -2.539 29.972 1.00 89.38 1048 ALA A CA 1
ATOM 8376 C C . ALA A 1 1048 ? -42.526 -3.661 30.554 1.00 89.38 1048 ALA A C 1
ATOM 8378 O O . ALA A 1 1048 ? -43.228 -3.471 31.548 1.00 89.38 1048 ALA A O 1
ATOM 8379 N N . ASP A 1 1049 ? -42.437 -4.862 29.981 1.00 85.81 1049 ASP A N 1
ATOM 8380 C CA . ASP A 1 1049 ? -43.163 -6.029 30.482 1.00 85.81 1049 ASP A CA 1
ATOM 8381 C C . ASP A 1 1049 ? -42.757 -6.385 31.926 1.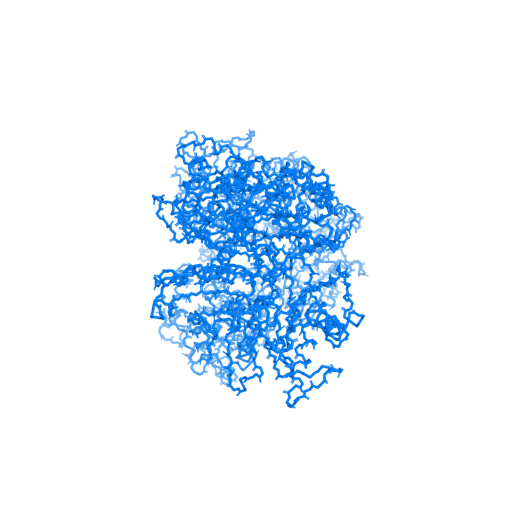00 85.81 1049 ASP A C 1
ATOM 8383 O O . ASP A 1 1049 ? -43.595 -6.568 32.813 1.00 85.81 1049 ASP A O 1
ATOM 8387 N N . PHE A 1 1050 ? -41.454 -6.358 32.214 1.00 89.69 1050 PHE A N 1
ATOM 8388 C CA . PHE A 1 1050 ? -40.929 -6.575 33.558 1.00 89.69 1050 PHE A CA 1
ATOM 8389 C C . PHE A 1 1050 ? -41.440 -5.515 34.552 1.00 89.69 1050 PHE A C 1
ATOM 8391 O O . PHE A 1 1050 ? -41.810 -5.859 35.676 1.00 89.69 1050 PHE A O 1
ATOM 8398 N N . SER A 1 1051 ? -41.548 -4.241 34.156 1.00 89.38 1051 SER A N 1
ATOM 8399 C CA . SER A 1 1051 ? -42.099 -3.203 35.039 1.00 89.38 1051 SER A CA 1
ATOM 8400 C C . SER A 1 1051 ? -43.570 -3.462 35.372 1.00 89.38 1051 SER A C 1
ATOM 8402 O O . SER A 1 1051 ? -43.991 -3.255 36.508 1.00 89.38 1051 SER A O 1
ATOM 8404 N N . THR A 1 1052 ? -44.340 -4.004 34.425 1.00 86.00 1052 THR A N 1
ATOM 8405 C CA . THR A 1 1052 ? -45.731 -4.420 34.659 1.00 86.00 1052 THR A CA 1
ATOM 8406 C C . THR A 1 1052 ? -45.804 -5.530 35.704 1.00 86.00 1052 THR A C 1
ATOM 8408 O O . THR A 1 1052 ? -46.588 -5.436 36.650 1.00 86.00 1052 THR A O 1
ATOM 8411 N N . TYR A 1 1053 ? -44.962 -6.559 35.588 1.00 85.50 1053 TYR A N 1
ATOM 8412 C CA . TYR A 1 1053 ? -44.876 -7.609 36.602 1.00 85.50 1053 TYR A CA 1
ATOM 8413 C C . TYR A 1 1053 ? -44.519 -7.045 37.982 1.00 85.50 1053 TYR A C 1
ATOM 8415 O O . TYR A 1 1053 ? -45.198 -7.357 38.961 1.00 85.50 1053 TYR A O 1
ATOM 8423 N N . LEU A 1 1054 ? -43.508 -6.179 38.070 1.00 89.25 1054 LEU A N 1
ATOM 8424 C CA . LEU A 1 1054 ? -43.093 -5.571 39.336 1.00 89.25 1054 LEU A CA 1
ATOM 8425 C C . LEU A 1 1054 ? -44.199 -4.713 39.956 1.00 89.25 1054 LEU A C 1
ATOM 8427 O O . LEU A 1 1054 ? -44.428 -4.795 41.164 1.00 89.25 1054 LEU A O 1
ATOM 8431 N N . TYR A 1 1055 ? -44.964 -3.997 39.130 1.00 84.88 1055 TYR A N 1
ATOM 8432 C CA . TYR A 1 1055 ? -46.154 -3.277 39.567 1.00 84.88 1055 TYR A CA 1
ATOM 8433 C C . TYR A 1 1055 ? -47.179 -4.215 40.230 1.00 84.88 1055 TYR A C 1
ATOM 8435 O O . TYR A 1 1055 ? -47.670 -3.905 41.316 1.00 84.88 1055 TYR A O 1
ATOM 8443 N N . THR A 1 1056 ? -47.437 -5.408 39.666 1.00 84.12 1056 THR A N 1
ATOM 8444 C CA . THR A 1 1056 ? -48.329 -6.406 40.309 1.00 84.12 1056 THR A CA 1
ATOM 8445 C C . THR A 1 1056 ? -47.814 -6.903 41.660 1.00 84.12 1056 THR A C 1
ATOM 8447 O O . THR A 1 1056 ? -48.607 -7.276 42.522 1.00 84.12 1056 THR A O 1
ATOM 8450 N N . GLN A 1 1057 ? -46.494 -6.892 41.858 1.00 87.81 1057 GLN A N 1
ATOM 8451 C CA . GLN A 1 1057 ? -45.848 -7.285 43.111 1.00 87.81 1057 GLN A CA 1
ATOM 8452 C C . GLN A 1 1057 ? -45.671 -6.105 44.083 1.00 87.81 1057 GLN A C 1
ATOM 8454 O O . GLN A 1 1057 ? -45.165 -6.305 45.184 1.00 87.81 1057 GLN A O 1
ATOM 8459 N N . SER A 1 1058 ? -46.091 -4.885 43.711 1.00 89.19 1058 SER A N 1
ATOM 8460 C CA . SER A 1 1058 ? -45.805 -3.648 44.459 1.00 89.19 1058 SER A CA 1
ATOM 8461 C C . SER A 1 1058 ? -44.307 -3.447 44.726 1.00 89.19 1058 SER A C 1
ATOM 8463 O O . SER A 1 1058 ? -43.913 -2.991 45.799 1.00 89.19 1058 SER A O 1
ATOM 8465 N N . MET A 1 1059 ? -43.474 -3.820 43.755 1.00 91.31 1059 MET A N 1
ATOM 8466 C CA . MET A 1 1059 ? -42.017 -3.745 43.821 1.00 91.31 1059 MET A CA 1
ATOM 8467 C C . MET A 1 1059 ? -41.470 -2.759 42.790 1.00 91.31 1059 MET A C 1
ATOM 8469 O O . MET A 1 1059 ? -42.055 -2.559 41.730 1.00 91.31 1059 MET A O 1
ATOM 8473 N N . SER A 1 1060 ? -40.314 -2.182 43.096 1.00 92.62 1060 SER A N 1
ATOM 8474 C CA . SER A 1 1060 ? -39.469 -1.450 42.152 1.00 92.62 1060 SER A CA 1
ATOM 8475 C C . SER A 1 1060 ? -38.395 -2.360 41.540 1.00 92.62 1060 SER A C 1
ATOM 8477 O O . SER A 1 1060 ? -38.127 -3.464 42.033 1.00 92.62 1060 SER A O 1
ATOM 8479 N N . PHE A 1 1061 ? -37.721 -1.902 40.483 1.00 95.00 1061 PHE A N 1
ATOM 8480 C CA . PHE A 1 1061 ? -36.547 -2.598 39.945 1.00 95.00 1061 PHE A CA 1
ATOM 8481 C C . PHE A 1 1061 ? -35.412 -2.673 40.971 1.00 95.00 1061 PHE A C 1
ATOM 8483 O O . PHE A 1 1061 ? -34.706 -3.683 41.031 1.00 95.00 1061 PHE A O 1
ATOM 8490 N N . CYS A 1 1062 ? -35.250 -1.641 41.805 1.00 92.94 1062 CYS A N 1
ATOM 8491 C CA . CYS A 1 1062 ? -34.322 -1.674 42.934 1.00 92.94 1062 CYS A CA 1
ATOM 8492 C C . CYS A 1 1062 ? -34.683 -2.777 43.940 1.00 92.94 1062 CYS A C 1
ATOM 8494 O O . CYS A 1 1062 ? -33.805 -3.561 44.297 1.00 92.94 1062 CYS A O 1
ATOM 8496 N N . ASP A 1 1063 ? -35.956 -2.906 44.328 1.00 93.56 1063 ASP A N 1
ATOM 8497 C CA . ASP A 1 1063 ? -36.402 -3.970 45.245 1.00 93.56 1063 ASP A CA 1
ATOM 8498 C C . ASP A 1 1063 ? -36.132 -5.358 44.655 1.00 93.56 1063 ASP A C 1
ATOM 8500 O O . ASP A 1 1063 ? -35.658 -6.268 45.338 1.00 93.56 1063 ASP A O 1
ATOM 8504 N N . GLN A 1 1064 ? -36.392 -5.527 43.356 1.00 95.12 1064 GLN A N 1
ATOM 8505 C CA . GLN A 1 1064 ? -36.126 -6.782 42.662 1.00 95.12 1064 GLN A CA 1
ATOM 8506 C C . GLN A 1 1064 ? -34.631 -7.113 42.617 1.00 95.12 1064 GLN A C 1
ATOM 8508 O O . GLN A 1 1064 ? -34.248 -8.270 42.814 1.00 95.12 1064 GLN A O 1
ATOM 8513 N N . LEU A 1 1065 ? -33.780 -6.114 42.382 1.00 93.75 1065 LEU A N 1
ATOM 8514 C CA . LEU A 1 1065 ? -32.331 -6.273 42.391 1.00 93.75 1065 LEU A CA 1
ATOM 8515 C C . LEU A 1 1065 ? -31.819 -6.640 43.795 1.00 93.75 1065 LEU A C 1
ATOM 8517 O O . LEU A 1 1065 ? -30.987 -7.538 43.933 1.00 93.75 1065 LEU A O 1
ATOM 8521 N N . GLU A 1 1066 ? -32.361 -6.020 44.845 1.00 91.50 1066 GLU A N 1
ATOM 8522 C CA . GLU A 1 1066 ? -32.056 -6.363 46.238 1.00 91.50 1066 GLU A CA 1
ATOM 8523 C C . GLU A 1 1066 ? -32.482 -7.796 46.587 1.00 91.50 1066 GLU A C 1
ATOM 8525 O O . GLU A 1 1066 ? -31.713 -8.527 47.214 1.00 91.50 1066 GLU A O 1
ATOM 8530 N N . GLN A 1 1067 ? -33.650 -8.254 46.123 1.00 93.12 1067 GLN A N 1
ATOM 8531 C CA . GLN A 1 1067 ? -34.081 -9.647 46.293 1.00 93.12 1067 GLN A CA 1
ATOM 8532 C C . GLN A 1 1067 ? -33.168 -10.638 45.564 1.00 93.12 1067 GLN A C 1
ATOM 8534 O O . GLN A 1 1067 ? -32.842 -11.701 46.105 1.00 93.12 1067 GLN A O 1
ATOM 8539 N N . ILE A 1 1068 ? -32.722 -10.295 44.353 1.00 94.38 1068 ILE A N 1
ATOM 8540 C CA . ILE A 1 1068 ? -31.748 -11.093 43.603 1.00 94.38 1068 ILE A CA 1
ATOM 8541 C C . ILE A 1 1068 ? -30.445 -11.199 44.405 1.00 94.38 1068 ILE A C 1
ATOM 8543 O O . ILE A 1 1068 ? -29.947 -12.305 44.629 1.00 94.38 1068 ILE A O 1
ATOM 8547 N N . TYR A 1 1069 ? -29.926 -10.083 44.920 1.00 92.94 1069 TYR A N 1
ATOM 8548 C CA . TYR A 1 1069 ? -28.710 -10.072 45.733 1.00 92.94 1069 TYR A CA 1
ATOM 8549 C C . TYR A 1 1069 ? -28.866 -10.820 47.059 1.00 92.94 1069 TYR A C 1
ATOM 8551 O O . TYR A 1 1069 ? -27.963 -11.556 47.458 1.00 92.94 1069 TYR A O 1
ATOM 8559 N N . ALA A 1 1070 ? -30.021 -10.721 47.714 1.00 90.69 1070 ALA A N 1
ATOM 8560 C CA . ALA A 1 1070 ? -30.324 -11.492 48.915 1.00 90.69 1070 ALA A CA 1
ATOM 8561 C C . ALA A 1 1070 ? -30.432 -13.005 48.638 1.00 90.69 1070 ALA A C 1
ATOM 8563 O O . ALA A 1 1070 ? -30.180 -13.809 49.534 1.00 90.69 1070 ALA A O 1
ATOM 8564 N N . THR A 1 1071 ? -30.780 -13.407 47.409 1.00 93.06 1071 THR A N 1
ATOM 8565 C CA . THR A 1 1071 ? -30.982 -14.816 47.026 1.00 93.06 1071 THR A CA 1
ATOM 8566 C C . THR A 1 1071 ? -29.715 -15.486 46.492 1.00 93.06 1071 THR A C 1
ATOM 8568 O O . THR A 1 1071 ? -29.477 -16.667 46.772 1.00 93.06 1071 THR A O 1
ATOM 8571 N N . TYR A 1 1072 ? -28.924 -14.770 45.693 1.00 93.44 1072 TYR A N 1
ATOM 8572 C CA . TYR A 1 1072 ? -27.769 -15.312 44.966 1.00 93.44 1072 TYR A CA 1
ATOM 8573 C C . TYR A 1 1072 ? -26.428 -14.724 45.428 1.00 93.44 1072 TYR A C 1
ATOM 8575 O O . TYR A 1 1072 ? -25.394 -15.352 45.216 1.00 93.44 1072 TYR A O 1
ATOM 8583 N N . GLY A 1 1073 ? -26.442 -13.573 46.104 1.00 90.88 1073 GLY A N 1
ATOM 8584 C CA . GLY A 1 1073 ? -25.262 -12.781 46.447 1.00 90.88 1073 GLY A CA 1
ATOM 8585 C C . GLY A 1 1073 ? -25.178 -11.499 45.615 1.00 90.88 1073 GLY A C 1
ATOM 8586 O O . GLY A 1 1073 ? -25.633 -11.454 44.471 1.00 90.88 1073 GLY A O 1
ATOM 8587 N N . ALA A 1 1074 ? -24.613 -10.443 46.197 1.00 89.12 1074 ALA A N 1
ATOM 8588 C CA . ALA A 1 1074 ? -24.442 -9.152 45.550 1.00 89.12 1074 ALA A CA 1
ATOM 8589 C C . ALA A 1 1074 ? -23.219 -9.151 44.634 1.00 89.12 1074 ALA A C 1
ATOM 8591 O O . ALA A 1 1074 ? -22.098 -9.436 45.057 1.00 89.12 1074 ALA A O 1
ATOM 8592 N N . HIS A 1 1075 ? -23.452 -8.760 43.388 1.00 90.75 1075 HIS A N 1
ATOM 8593 C CA . HIS A 1 1075 ? -22.440 -8.545 42.364 1.00 90.75 1075 HIS A CA 1
ATOM 8594 C C . HIS A 1 1075 ? -22.476 -7.070 41.955 1.00 90.75 1075 HIS A C 1
ATOM 8596 O O . HIS A 1 1075 ? -23.075 -6.701 40.947 1.00 90.75 1075 HIS A O 1
ATOM 8602 N N . LEU A 1 1076 ? -21.899 -6.203 42.790 1.00 88.25 1076 LEU A N 1
ATOM 8603 C CA . LEU A 1 1076 ? -21.933 -4.759 42.553 1.00 88.25 1076 LEU A CA 1
ATOM 8604 C C . LEU A 1 1076 ? -20.720 -4.346 41.733 1.00 88.25 1076 LEU A C 1
ATOM 8606 O O . LEU A 1 1076 ? -19.583 -4.525 42.174 1.00 88.25 1076 LEU A O 1
ATOM 8610 N N . GLY A 1 1077 ? -20.973 -3.777 40.557 1.00 85.94 1077 GLY A N 1
ATOM 8611 C CA . GLY A 1 1077 ? -19.938 -3.318 39.644 1.00 85.94 1077 GLY A CA 1
ATOM 8612 C C . GLY A 1 1077 ? -19.955 -1.810 39.424 1.00 85.94 1077 GLY A C 1
ATOM 8613 O O . GLY A 1 1077 ? -21.009 -1.183 39.442 1.00 85.94 1077 GLY A O 1
ATOM 8614 N N . CYS A 1 1078 ? -18.787 -1.233 39.165 1.00 85.69 1078 CYS A N 1
ATOM 8615 C CA . CYS A 1 1078 ? -18.639 0.107 38.616 1.00 85.69 1078 CYS A CA 1
ATOM 8616 C C . CYS A 1 1078 ? -17.630 0.098 37.468 1.00 85.69 1078 CYS A C 1
ATOM 8618 O O . CYS A 1 1078 ? -16.769 -0.777 37.357 1.00 85.69 1078 CYS A O 1
ATOM 8620 N N . THR A 1 1079 ? -17.734 1.100 36.609 1.00 84.75 1079 THR A N 1
ATOM 8621 C CA . THR A 1 1079 ? -16.877 1.264 35.443 1.00 84.75 1079 THR A CA 1
ATOM 8622 C C . THR A 1 1079 ? -16.286 2.661 35.481 1.00 84.75 1079 THR A C 1
ATOM 8624 O O . THR A 1 1079 ? -16.991 3.638 35.709 1.00 84.75 1079 THR A O 1
ATOM 8627 N N . THR A 1 1080 ? -14.983 2.769 35.245 1.00 85.44 1080 THR A N 1
ATOM 8628 C CA . THR A 1 1080 ? -14.294 4.057 35.136 1.00 85.44 1080 THR A CA 1
ATOM 8629 C C . THR A 1 1080 ? -13.470 4.125 33.852 1.00 85.44 1080 THR A C 1
ATOM 8631 O O . THR A 1 1080 ? -12.972 3.109 33.355 1.00 85.44 1080 THR A O 1
ATOM 8634 N N . PHE A 1 1081 ? -13.346 5.334 33.306 1.00 85.06 1081 PHE A N 1
ATOM 8635 C CA . PHE A 1 1081 ? -12.736 5.603 32.010 1.00 85.06 1081 PHE A CA 1
ATOM 8636 C C . PHE A 1 1081 ? -11.559 6.564 32.157 1.00 85.06 1081 PHE A C 1
ATOM 8638 O O . PHE A 1 1081 ? -11.639 7.583 32.847 1.00 85.06 1081 PHE A O 1
ATOM 8645 N N . PHE A 1 1082 ? -10.475 6.265 31.449 1.00 86.62 1082 PHE A N 1
ATOM 8646 C CA . PHE A 1 1082 ? -9.260 7.073 31.426 1.00 86.62 1082 PHE A CA 1
ATOM 8647 C C . PHE A 1 1082 ? -8.836 7.335 29.991 1.00 86.62 1082 PHE A C 1
ATOM 8649 O O . PHE A 1 1082 ? -8.738 6.385 29.226 1.00 86.62 1082 PHE A O 1
ATOM 8656 N N . SER A 1 1083 ? -8.548 8.575 29.612 1.00 83.69 1083 SER A N 1
ATOM 8657 C CA . SER A 1 1083 ? -7.943 8.880 28.314 1.00 83.69 1083 SER A CA 1
ATOM 8658 C C . SER A 1 1083 ? -6.414 8.881 28.386 1.00 83.69 1083 SER A C 1
ATOM 8660 O O . SER A 1 1083 ? -5.823 9.114 29.444 1.00 83.69 1083 SER A O 1
ATOM 8662 N N . TYR A 1 1084 ? -5.772 8.601 27.249 1.00 81.06 1084 TYR A N 1
ATOM 8663 C CA . TYR A 1 1084 ? -4.315 8.616 27.076 1.00 81.06 1084 TYR A CA 1
ATOM 8664 C C . TYR A 1 1084 ? -3.917 9.362 25.791 1.00 81.06 1084 TYR A C 1
ATOM 8666 O O . TYR A 1 1084 ? -4.715 9.496 24.864 1.00 81.06 1084 TYR A O 1
ATOM 8674 N N . SER A 1 1085 ? -2.673 9.847 25.715 1.00 72.56 1085 SER A N 1
ATOM 8675 C CA . SER A 1 1085 ? -2.216 10.706 24.608 1.00 72.56 1085 SER A CA 1
ATOM 8676 C C . SER A 1 1085 ? -1.988 9.955 23.290 1.00 72.56 1085 SER A C 1
ATOM 8678 O O . SER A 1 1085 ? -2.423 10.388 22.218 1.00 72.56 1085 SER A O 1
ATOM 8680 N N . ASP A 1 1086 ? -1.296 8.816 23.345 1.00 71.62 1086 ASP A N 1
ATOM 8681 C CA . ASP A 1 1086 ? -0.803 8.096 22.169 1.00 71.62 1086 ASP A CA 1
ATOM 8682 C C . ASP A 1 1086 ? -0.646 6.581 22.414 1.00 71.62 1086 ASP A C 1
ATOM 8684 O O . ASP A 1 1086 ? -0.641 6.095 23.547 1.00 71.62 1086 ASP A O 1
ATOM 8688 N N . ASN A 1 1087 ? -0.518 5.814 21.327 1.00 71.44 1087 ASN A N 1
ATOM 8689 C CA . ASN A 1 1087 ? -0.426 4.351 21.385 1.00 71.44 1087 ASN A CA 1
ATOM 8690 C C . ASN A 1 1087 ? 0.884 3.844 22.020 1.00 71.44 1087 ASN A C 1
ATOM 8692 O O . ASN A 1 1087 ? 0.916 2.718 22.521 1.00 71.44 1087 ASN A O 1
ATOM 8696 N N . ALA A 1 1088 ? 1.953 4.649 22.044 1.00 72.44 1088 ALA A N 1
ATOM 8697 C CA . ALA A 1 1088 ? 3.195 4.275 22.720 1.00 72.44 1088 ALA A CA 1
ATOM 8698 C C . ALA A 1 1088 ? 3.016 4.312 24.250 1.00 72.44 1088 ALA A C 1
ATOM 8700 O O . ALA A 1 1088 ? 3.444 3.386 24.945 1.00 72.44 1088 ALA A O 1
ATOM 8701 N N . HIS A 1 1089 ? 2.301 5.314 24.772 1.00 78.81 1089 HIS A N 1
ATOM 8702 C CA . HIS A 1 1089 ? 1.871 5.356 26.171 1.00 78.81 1089 HIS A CA 1
ATOM 8703 C C . HIS A 1 1089 ? 0.971 4.169 26.527 1.00 78.81 1089 HIS A C 1
ATOM 8705 O O . HIS A 1 1089 ? 1.195 3.539 27.561 1.00 78.81 1089 HIS A O 1
ATOM 8711 N N . LEU A 1 1090 ? 0.015 3.799 25.666 1.00 84.69 1090 LEU A N 1
ATOM 8712 C CA . LEU A 1 1090 ? -0.839 2.623 25.885 1.00 84.69 1090 LEU A CA 1
ATOM 8713 C C . LEU A 1 1090 ? -0.016 1.335 26.056 1.00 84.69 1090 LEU A C 1
ATOM 8715 O O . LEU A 1 1090 ? -0.235 0.574 27.002 1.00 84.69 1090 LEU A O 1
ATOM 8719 N N . ALA A 1 1091 ? 0.958 1.105 25.169 1.00 83.94 1091 ALA A N 1
ATOM 8720 C CA . ALA A 1 1091 ? 1.832 -0.064 25.235 1.00 83.94 1091 ALA A CA 1
ATOM 8721 C C . ALA A 1 1091 ? 2.636 -0.105 26.545 1.00 83.94 1091 ALA A C 1
ATOM 8723 O O . ALA A 1 1091 ? 2.761 -1.167 27.163 1.00 83.94 1091 ALA A O 1
ATOM 8724 N N . LYS A 1 1092 ? 3.129 1.053 27.009 1.00 85.00 1092 LYS A N 1
ATOM 8725 C CA . LYS A 1 1092 ? 3.811 1.180 28.304 1.00 85.00 1092 LYS A CA 1
ATOM 8726 C C . LYS A 1 1092 ? 2.879 0.840 29.470 1.00 85.00 1092 LYS A C 1
ATOM 8728 O O . LYS A 1 1092 ? 3.258 0.031 30.311 1.00 85.00 1092 LYS A O 1
ATOM 8733 N N . ILE A 1 1093 ? 1.659 1.380 29.488 1.00 87.75 1093 ILE A N 1
ATOM 8734 C CA . ILE A 1 1093 ? 0.674 1.129 30.553 1.00 87.75 1093 ILE A CA 1
ATOM 8735 C C . ILE A 1 1093 ? 0.367 -0.365 30.664 1.00 87.75 1093 ILE A C 1
ATOM 8737 O O . ILE A 1 1093 ? 0.464 -0.940 31.747 1.00 87.75 1093 ILE A O 1
ATOM 8741 N N . PHE A 1 1094 ? 0.060 -1.032 29.550 1.00 88.31 1094 PHE A N 1
ATOM 8742 C CA . PHE A 1 1094 ? -0.224 -2.467 29.575 1.00 88.31 1094 PHE A CA 1
ATOM 8743 C C . PHE A 1 1094 ? 1.013 -3.320 29.866 1.00 88.31 1094 PHE A C 1
ATOM 8745 O O . PHE A 1 1094 ? 0.888 -4.365 30.499 1.00 88.31 1094 PHE A O 1
ATOM 8752 N N . SER A 1 1095 ? 2.214 -2.874 29.487 1.00 85.38 1095 SER A N 1
ATOM 8753 C CA . SER A 1 1095 ? 3.464 -3.492 29.945 1.00 85.38 1095 SER A CA 1
ATOM 8754 C C . SER A 1 1095 ? 3.621 -3.391 31.468 1.00 85.38 1095 SER A C 1
ATOM 8756 O O . SER A 1 1095 ? 3.949 -4.378 32.126 1.00 85.38 1095 SER A O 1
ATOM 8758 N N . ASP A 1 1096 ? 3.308 -2.239 32.065 1.00 83.50 1096 ASP A N 1
ATOM 8759 C CA . ASP A 1 1096 ? 3.363 -2.027 33.515 1.00 83.50 1096 ASP A CA 1
ATOM 8760 C C . ASP A 1 1096 ? 2.305 -2.839 34.270 1.00 83.50 1096 ASP A C 1
ATOM 8762 O O . ASP A 1 1096 ? 2.607 -3.415 35.320 1.00 83.50 1096 ASP A O 1
ATOM 8766 N N . LEU A 1 1097 ? 1.093 -2.954 33.721 1.00 86.25 1097 LEU A N 1
ATOM 8767 C CA . LEU A 1 1097 ? 0.034 -3.823 34.243 1.00 86.25 1097 LEU A CA 1
ATOM 8768 C C . LEU A 1 1097 ? 0.432 -5.307 34.166 1.00 86.25 1097 LEU A C 1
ATOM 8770 O O . LEU A 1 1097 ? 0.269 -6.050 35.138 1.00 86.25 1097 LEU A O 1
ATOM 8774 N N . ARG A 1 1098 ? 1.035 -5.740 33.050 1.00 83.50 1098 ARG A N 1
ATOM 8775 C CA . ARG A 1 1098 ? 1.571 -7.103 32.895 1.00 83.50 1098 ARG A CA 1
ATOM 8776 C C . ARG A 1 1098 ? 2.693 -7.389 33.878 1.00 83.50 1098 ARG A C 1
ATOM 8778 O O . ARG A 1 1098 ? 2.655 -8.422 34.535 1.00 83.50 1098 ARG A O 1
ATOM 8785 N N . ARG A 1 1099 ? 3.660 -6.478 34.037 1.00 74.38 1099 ARG A N 1
ATOM 8786 C CA . ARG A 1 1099 ? 4.746 -6.616 35.025 1.00 74.38 1099 ARG A CA 1
ATOM 8787 C C . ARG A 1 1099 ? 4.208 -6.701 36.448 1.00 74.38 1099 ARG A C 1
ATOM 8789 O O . ARG A 1 1099 ? 4.691 -7.513 37.232 1.00 74.38 1099 ARG A O 1
ATOM 8796 N N . ALA A 1 1100 ? 3.179 -5.920 36.760 1.00 65.19 1100 ALA A N 1
ATOM 8797 C CA . ALA A 1 1100 ? 2.505 -5.985 38.048 1.00 65.19 1100 ALA A CA 1
ATOM 8798 C C . ALA A 1 1100 ? 1.847 -7.347 38.314 1.00 65.19 1100 ALA A C 1
ATOM 8800 O O . ALA A 1 1100 ? 1.886 -7.814 39.447 1.00 65.19 1100 ALA A O 1
ATOM 8801 N N . GLY A 1 1101 ? 1.284 -7.994 37.287 1.00 59.81 1101 GLY A N 1
ATOM 8802 C CA . GLY A 1 1101 ? 0.754 -9.359 37.390 1.00 59.81 1101 GLY A CA 1
ATOM 8803 C C . GLY A 1 1101 ? 1.835 -10.450 37.391 1.00 59.81 1101 GLY A C 1
ATOM 8804 O O . GLY A 1 1101 ? 1.700 -11.449 38.092 1.00 59.81 1101 GLY A O 1
ATOM 8805 N N . ALA A 1 1102 ? 2.925 -10.258 36.638 1.00 56.38 1102 ALA A N 1
ATOM 8806 C CA . ALA A 1 1102 ? 4.005 -11.234 36.452 1.00 56.38 1102 ALA A CA 1
ATOM 8807 C C . ALA A 1 1102 ? 5.003 -11.304 37.623 1.00 56.38 1102 ALA A C 1
ATOM 8809 O O . ALA A 1 1102 ? 5.677 -12.319 37.784 1.00 56.38 1102 ALA A O 1
ATOM 8810 N N . LEU A 1 1103 ? 5.065 -10.279 38.482 1.00 46.62 1103 LEU A N 1
ATOM 8811 C CA . LEU A 1 1103 ? 5.812 -10.331 39.749 1.00 46.62 1103 LEU A CA 1
ATOM 8812 C C . LEU A 1 1103 ? 5.226 -11.344 40.762 1.00 46.62 1103 LEU A C 1
ATOM 8814 O O . LEU A 1 1103 ? 5.794 -11.540 41.832 1.00 46.62 1103 LEU A O 1
ATOM 8818 N N . GLY A 1 1104 ? 4.134 -12.038 40.426 1.00 41.22 1104 GLY A N 1
ATOM 8819 C CA . GLY A 1 1104 ? 3.488 -13.052 41.259 1.00 41.22 1104 GLY A CA 1
ATOM 8820 C C . GLY A 1 1104 ? 4.007 -14.480 41.060 1.00 41.22 1104 GLY A C 1
ATOM 8821 O O . GLY A 1 1104 ? 3.267 -15.347 40.601 1.00 41.22 1104 GLY A O 1
ATOM 8822 N N . ARG A 1 1105 ? 5.239 -14.775 41.492 1.00 41.06 1105 ARG A N 1
ATOM 8823 C CA . ARG A 1 1105 ? 5.498 -16.057 42.175 1.00 41.06 1105 ARG A CA 1
ATOM 8824 C C . ARG A 1 1105 ? 5.298 -15.768 43.666 1.00 41.06 1105 ARG A C 1
ATOM 8826 O O . ARG A 1 1105 ? 6.138 -15.125 44.281 1.00 41.06 1105 ARG A O 1
ATOM 8833 N N . SER A 1 1106 ? 4.175 -16.223 44.217 1.00 42.31 1106 SER A N 1
ATOM 8834 C CA . SER A 1 1106 ? 3.625 -15.889 45.546 1.00 42.31 1106 SER A CA 1
ATOM 8835 C C . SER A 1 1106 ? 2.927 -14.524 45.624 1.00 42.31 1106 SER A C 1
ATOM 8837 O O . SER A 1 1106 ? 3.448 -13.514 45.170 1.00 42.31 1106 SER A O 1
ATOM 8839 N N . THR A 1 1107 ? 1.697 -14.553 46.143 1.00 43.72 1107 THR A N 1
ATOM 8840 C CA . THR A 1 1107 ? 0.850 -13.449 46.635 1.00 43.72 1107 THR A CA 1
ATOM 8841 C C . THR A 1 1107 ? 1.508 -12.061 46.653 1.00 43.72 1107 THR A C 1
ATOM 8843 O O . THR A 1 1107 ? 1.944 -11.585 47.700 1.00 43.72 1107 THR A O 1
ATOM 8846 N N . ALA A 1 1108 ? 1.567 -11.394 45.502 1.00 48.53 1108 ALA A N 1
ATOM 8847 C CA . ALA A 1 1108 ? 2.092 -10.040 45.413 1.00 48.53 1108 ALA A CA 1
ATOM 8848 C C . ALA A 1 1108 ? 0.986 -9.057 45.822 1.00 48.53 1108 ALA A C 1
ATOM 8850 O O . ALA A 1 1108 ? -0.009 -8.889 45.114 1.00 48.53 1108 ALA A O 1
ATOM 8851 N N . SER A 1 1109 ? 1.137 -8.420 46.982 1.00 50.44 1109 SER A N 1
ATOM 8852 C CA . SER A 1 1109 ? 0.393 -7.205 47.309 1.00 50.44 1109 SER A CA 1
ATOM 8853 C C . SER A 1 1109 ? 0.957 -6.054 46.479 1.00 50.44 1109 SER A C 1
ATOM 8855 O O . SER A 1 1109 ? 2.159 -5.783 46.543 1.00 50.44 1109 SER A O 1
ATOM 8857 N N . ARG A 1 1110 ? 0.115 -5.360 45.710 1.00 55.38 1110 ARG A N 1
ATOM 8858 C CA . ARG A 1 1110 ? 0.483 -4.079 45.092 1.00 55.38 1110 ARG A CA 1
ATOM 8859 C C . ARG A 1 1110 ? -0.306 -2.999 45.812 1.00 55.38 1110 ARG A C 1
ATOM 8861 O O . ARG A 1 1110 ? -1.507 -2.891 45.601 1.00 55.38 1110 ARG A O 1
ATOM 8868 N N . GLY A 1 1111 ? 0.374 -2.277 46.700 1.00 62.09 1111 GLY A N 1
ATOM 8869 C CA . GLY A 1 1111 ? -0.300 -1.443 47.692 1.00 62.09 1111 GLY A CA 1
ATOM 8870 C C . GLY A 1 1111 ? -1.129 -2.305 48.645 1.00 62.09 1111 GLY A C 1
ATOM 8871 O O . GLY A 1 1111 ? -0.612 -3.276 49.199 1.00 62.09 1111 GLY A O 1
ATOM 8872 N N . GLU A 1 1112 ? -2.404 -1.969 48.816 1.00 72.06 1112 GLU A N 1
ATOM 8873 C CA . GLU A 1 1112 ? -3.302 -2.630 49.780 1.00 72.06 1112 GLU A CA 1
ATOM 8874 C C . GLU A 1 1112 ? -4.009 -3.870 49.198 1.00 72.06 1112 GLU A C 1
ATOM 8876 O O . GLU A 1 1112 ? -4.535 -4.705 49.939 1.00 72.06 1112 GLU A O 1
ATOM 8881 N N . LEU A 1 1113 ? -3.995 -4.039 47.870 1.00 82.25 1113 LEU A N 1
ATOM 8882 C CA . LEU A 1 1113 ? -4.737 -5.094 47.178 1.00 82.25 1113 LEU A CA 1
ATOM 8883 C C . LEU A 1 1113 ? -3.924 -6.388 47.030 1.00 82.25 1113 LEU A C 1
ATOM 8885 O O . LEU A 1 1113 ? -2.816 -6.397 46.486 1.00 82.25 1113 LEU A O 1
ATOM 8889 N N . LYS A 1 1114 ? -4.514 -7.514 47.455 1.00 82.50 1114 LYS A N 1
ATOM 8890 C CA . LYS A 1 1114 ? -3.952 -8.866 47.301 1.00 82.50 1114 LYS A CA 1
ATOM 8891 C C . LYS A 1 1114 ? -4.542 -9.561 46.075 1.00 82.50 1114 LYS A C 1
ATOM 8893 O O . LYS A 1 1114 ? -5.668 -10.057 46.115 1.00 82.50 1114 LYS A O 1
ATOM 8898 N N . VAL A 1 1115 ? -3.768 -9.634 44.994 1.00 83.69 1115 VAL A N 1
ATOM 8899 C CA . VAL A 1 1115 ? -4.167 -10.347 43.771 1.00 83.69 1115 VAL A CA 1
ATOM 8900 C C . VAL A 1 1115 ? -4.062 -11.855 43.999 1.00 83.69 1115 VAL A C 1
ATOM 8902 O O . VAL A 1 1115 ? -2.986 -12.377 44.282 1.00 83.69 1115 VAL A O 1
ATOM 8905 N N . ARG A 1 1116 ? -5.185 -12.563 43.852 1.00 83.75 1116 ARG A N 1
ATOM 8906 C CA . ARG A 1 1116 ? -5.243 -14.030 43.855 1.00 83.75 1116 ARG A CA 1
ATOM 8907 C C . ARG A 1 1116 ? -4.882 -14.597 42.487 1.00 83.75 1116 ARG A C 1
ATOM 8909 O O . ARG A 1 1116 ? -4.221 -15.627 42.404 1.00 83.75 1116 ARG A O 1
ATOM 8916 N N . HIS A 1 1117 ? -5.362 -13.955 41.426 1.00 83.44 1117 HIS A N 1
ATOM 8917 C CA . HIS A 1 1117 ? -5.291 -14.484 40.072 1.00 83.44 1117 HIS A CA 1
ATOM 8918 C C . HIS A 1 1117 ? -5.310 -13.363 39.027 1.00 83.44 1117 HIS A C 1
ATOM 8920 O O . HIS A 1 1117 ? -6.016 -12.373 39.200 1.00 83.44 1117 HIS A O 1
ATOM 8926 N N . MET A 1 1118 ? -4.563 -13.526 37.936 1.00 85.31 1118 MET A N 1
ATOM 8927 C CA . MET A 1 1118 ? -4.514 -12.603 36.804 1.00 85.31 1118 MET A CA 1
ATOM 8928 C C . MET A 1 1118 ? -4.633 -13.380 35.489 1.00 85.31 1118 MET A C 1
ATOM 8930 O O . MET A 1 1118 ? -3.912 -14.355 35.270 1.00 85.31 1118 MET A O 1
ATOM 8934 N N . ARG A 1 1119 ? -5.543 -12.930 34.618 1.00 85.19 1119 ARG A N 1
ATOM 8935 C CA . ARG A 1 1119 ? -5.710 -13.401 33.237 1.00 85.19 1119 ARG A CA 1
ATOM 8936 C C . ARG A 1 1119 ? -5.423 -12.252 32.287 1.00 85.19 1119 ARG A C 1
ATOM 8938 O O . ARG A 1 1119 ? -6.115 -11.241 32.329 1.00 85.19 1119 ARG A O 1
ATOM 8945 N N . ASP A 1 1120 ? -4.446 -12.414 31.412 1.00 85.81 1120 ASP A N 1
ATOM 8946 C CA . ASP A 1 1120 ? -4.219 -11.529 30.275 1.00 85.81 1120 ASP A CA 1
ATOM 8947 C C . ASP A 1 1120 ? -4.771 -12.209 29.022 1.00 85.81 1120 ASP A C 1
ATOM 8949 O O . ASP A 1 1120 ? -4.117 -13.042 28.391 1.00 85.81 1120 ASP A O 1
ATOM 8953 N N . LEU A 1 1121 ? -6.001 -11.848 28.659 1.00 81.12 1121 LEU A N 1
ATOM 8954 C CA . LEU A 1 1121 ? -6.683 -12.419 27.497 1.00 81.12 1121 LEU A CA 1
ATOM 8955 C C . LEU A 1 1121 ? -5.971 -12.051 26.190 1.00 81.12 1121 LEU A C 1
ATOM 8957 O O . LEU A 1 1121 ? -6.103 -12.762 25.197 1.00 81.12 1121 LEU A O 1
ATOM 8961 N N . SER A 1 1122 ? -5.197 -10.966 26.195 1.00 79.12 1122 SER A N 1
ATOM 8962 C CA . SER A 1 1122 ? -4.416 -10.499 25.047 1.00 79.12 1122 SER A CA 1
ATOM 8963 C C . SER A 1 1122 ? -3.155 -11.313 24.780 1.00 79.12 1122 SER A C 1
ATOM 8965 O O . SER A 1 1122 ? -2.678 -11.337 23.650 1.00 79.12 1122 SER A O 1
ATOM 8967 N N . THR A 1 1123 ? -2.608 -11.988 25.790 1.00 77.56 1123 THR A N 1
ATOM 8968 C CA . THR A 1 1123 ? -1.436 -12.869 25.634 1.00 77.56 1123 THR A CA 1
ATOM 8969 C C . THR A 1 1123 ? -1.771 -14.345 25.833 1.00 77.56 1123 THR A C 1
ATOM 8971 O O . THR A 1 1123 ? -0.939 -15.200 25.544 1.00 77.56 1123 THR A O 1
ATOM 8974 N N . GLY A 1 1124 ? -2.980 -14.650 26.317 1.00 75.56 1124 GLY A N 1
ATOM 8975 C CA . GLY A 1 1124 ? -3.377 -15.989 26.753 1.00 75.56 1124 GLY A CA 1
ATOM 8976 C C . GLY A 1 1124 ? -2.798 -16.376 28.119 1.00 75.56 1124 GLY A C 1
ATOM 8977 O O . GLY A 1 1124 ? -2.993 -17.503 28.567 1.00 75.56 1124 GLY A O 1
ATOM 8978 N N . TYR A 1 1125 ? -2.082 -15.472 28.798 1.00 79.50 1125 TYR A N 1
ATOM 8979 C CA . TYR A 1 1125 ? -1.486 -15.759 30.099 1.00 79.50 1125 TYR A CA 1
ATOM 8980 C C . TYR A 1 1125 ? -2.558 -15.873 31.187 1.00 79.50 1125 TYR A C 1
ATOM 8982 O O . TYR A 1 1125 ? -3.426 -15.011 31.324 1.00 79.50 1125 TYR A O 1
ATOM 8990 N N . ASN A 1 1126 ? -2.463 -16.925 31.996 1.00 79.56 1126 ASN A N 1
ATOM 8991 C CA . ASN A 1 1126 ? -3.361 -17.199 33.108 1.00 79.56 1126 ASN A CA 1
ATOM 8992 C C . ASN A 1 1126 ? -2.541 -17.655 34.325 1.00 79.56 1126 ASN A C 1
ATOM 8994 O O . ASN A 1 1126 ? -1.909 -18.710 34.296 1.00 79.56 1126 ASN A O 1
ATOM 8998 N N . SER A 1 1127 ? -2.557 -16.883 35.414 1.00 77.06 1127 SER A N 1
ATOM 8999 C CA . SER A 1 1127 ? -1.775 -17.205 36.613 1.00 77.06 1127 SER A CA 1
ATOM 9000 C C . SER A 1 1127 ? -2.391 -18.307 37.488 1.00 77.06 1127 SER A C 1
ATOM 9002 O O . SER A 1 1127 ? -1.717 -18.798 38.389 1.00 77.06 1127 SER A O 1
ATOM 9004 N N . GLY A 1 1128 ? -3.662 -18.677 37.286 1.00 67.12 1128 GLY A N 1
ATOM 9005 C CA . GLY A 1 1128 ? -4.318 -19.762 38.038 1.00 67.12 1128 GLY A CA 1
ATOM 9006 C C . GLY A 1 1128 ? -4.158 -21.142 37.430 1.00 67.12 1128 GLY A C 1
ATOM 9007 O O . GLY A 1 1128 ? -4.512 -22.115 38.085 1.00 67.12 1128 GLY A O 1
ATOM 9008 N N . GLU A 1 1129 ? -3.596 -21.235 36.227 1.00 63.50 1129 GLU A N 1
ATOM 9009 C CA . GLU A 1 1129 ? -3.260 -22.499 35.569 1.00 63.50 1129 GLU A CA 1
ATOM 9010 C C . GLU A 1 1129 ? -1.757 -22.529 35.236 1.00 63.50 1129 GLU A C 1
ATOM 9012 O O . GLU A 1 1129 ? -1.362 -22.413 34.070 1.00 63.50 1129 GLU A O 1
ATOM 9017 N N . PRO A 1 1130 ? -0.869 -22.654 36.244 1.00 49.38 1130 PRO A N 1
ATOM 9018 C CA . PRO A 1 1130 ? 0.567 -22.696 36.007 1.00 49.38 1130 PRO A CA 1
ATOM 9019 C C . PRO A 1 1130 ? 0.918 -23.969 35.225 1.00 49.38 1130 PRO A C 1
ATOM 9021 O O . PRO A 1 1130 ? 0.895 -25.065 35.776 1.00 49.38 1130 PRO A O 1
ATOM 9024 N N . GLY A 1 1131 ? 1.241 -23.841 33.936 1.00 47.28 1131 GLY A N 1
ATOM 9025 C CA . GLY A 1 1131 ? 1.667 -24.974 33.103 1.00 47.28 1131 GLY A CA 1
ATOM 9026 C C . GLY A 1 1131 ? 0.997 -25.084 31.734 1.00 47.28 1131 GLY A C 1
ATOM 9027 O O . GLY A 1 1131 ? 1.559 -25.753 30.867 1.00 47.28 1131 GLY A O 1
ATOM 9028 N N . MET A 1 1132 ? -0.117 -24.384 31.478 1.00 42.81 1132 MET A N 1
ATOM 9029 C CA . MET A 1 1132 ? -0.637 -24.233 30.112 1.00 42.81 1132 MET A CA 1
ATOM 9030 C C . MET A 1 1132 ? 0.246 -23.257 29.319 1.00 42.81 1132 MET A C 1
ATOM 9032 O O . MET A 1 1132 ? -0.020 -22.063 29.201 1.00 42.81 1132 MET A O 1
ATOM 9036 N N . LYS A 1 1133 ? 1.362 -23.772 28.793 1.00 41.25 1133 LYS A N 1
ATOM 9037 C CA . LYS A 1 1133 ? 2.186 -23.080 27.798 1.00 41.25 1133 LYS A CA 1
ATOM 9038 C C . LYS A 1 1133 ? 1.361 -22.932 26.512 1.00 41.25 1133 LYS A C 1
ATOM 9040 O O . LYS A 1 1133 ? 1.087 -23.929 25.855 1.00 41.25 1133 LYS A O 1
ATOM 9045 N N . ASN A 1 1134 ? 1.031 -21.692 26.150 1.00 43.62 1134 ASN A N 1
ATOM 9046 C CA . ASN A 1 1134 ? 0.426 -21.273 24.875 1.00 43.62 1134 ASN A CA 1
ATOM 9047 C C . ASN A 1 1134 ? -1.094 -21.486 24.724 1.00 43.62 1134 ASN A C 1
ATOM 9049 O O . ASN A 1 1134 ? -1.538 -21.982 23.688 1.00 43.62 1134 ASN A O 1
ATOM 9053 N N . ALA A 1 1135 ? -1.915 -21.043 25.684 1.00 51.94 1135 ALA A N 1
ATOM 9054 C CA . ALA A 1 1135 ? -3.310 -20.758 25.344 1.00 51.94 1135 ALA A CA 1
ATOM 9055 C C . ALA A 1 1135 ? -3.320 -19.682 24.242 1.00 51.94 1135 ALA A C 1
ATOM 9057 O O . ALA A 1 1135 ? -2.698 -18.630 24.397 1.00 51.94 1135 ALA A O 1
ATOM 9058 N N . THR A 1 1136 ? -3.946 -19.968 23.097 1.00 51.44 1136 THR A N 1
ATOM 9059 C CA . THR A 1 1136 ? -4.082 -19.003 21.997 1.00 51.44 1136 THR A CA 1
ATOM 9060 C C . THR A 1 1136 ? -4.615 -17.690 22.569 1.00 51.44 1136 THR A C 1
ATOM 9062 O O . THR A 1 1136 ? -5.594 -17.753 23.316 1.00 51.44 1136 THR A O 1
ATOM 9065 N N . PRO A 1 1137 ? -4.009 -16.522 22.272 1.00 53.53 1137 PRO A N 1
ATOM 9066 C CA . PRO A 1 1137 ? -4.552 -15.246 22.703 1.00 53.53 1137 PRO A CA 1
ATOM 9067 C C . PRO A 1 1137 ? -6.040 -15.190 22.396 1.00 53.53 1137 PRO A C 1
ATOM 9069 O O . PRO A 1 1137 ? -6.454 -15.358 21.249 1.00 53.53 1137 PRO A O 1
ATOM 9072 N N . TRP A 1 1138 ? -6.827 -14.994 23.444 1.00 54.78 1138 TRP A N 1
ATOM 9073 C CA . TRP A 1 1138 ? -8.268 -14.857 23.351 1.00 54.78 1138 TRP A CA 1
ATOM 9074 C C . TRP A 1 1138 ? -8.564 -13.534 22.620 1.00 54.78 1138 TRP A C 1
ATOM 9076 O O . TRP A 1 1138 ? -9.285 -13.529 21.635 1.00 54.78 1138 TRP A O 1
ATOM 9086 N N . SER A 1 1139 ? -7.900 -12.432 22.986 1.00 60.91 1139 SER A N 1
ATOM 9087 C CA . SER A 1 1139 ? -8.022 -11.118 22.335 1.00 60.91 1139 SER A CA 1
ATOM 9088 C C . SER A 1 1139 ? -6.687 -10.664 21.716 1.00 60.91 1139 SER A C 1
ATOM 9090 O O . SER A 1 1139 ? -6.015 -9.797 22.271 1.00 60.91 1139 SER A O 1
ATOM 9092 N N . PRO A 1 1140 ? -6.256 -11.202 20.559 1.00 56.28 1140 PRO A N 1
ATOM 9093 C CA . PRO A 1 1140 ? -4.946 -10.869 19.985 1.00 56.28 1140 PRO A CA 1
ATOM 9094 C C . PRO A 1 1140 ? -4.810 -9.399 19.559 1.00 56.28 1140 PRO A C 1
ATOM 9096 O O . PRO A 1 1140 ? -3.699 -8.933 19.327 1.00 56.28 1140 PRO A O 1
ATOM 9099 N N . ILE A 1 1141 ? -5.930 -8.684 19.419 1.00 64.50 1141 ILE A N 1
ATOM 9100 C CA . ILE A 1 1141 ? -5.977 -7.312 18.896 1.00 64.50 1141 ILE A CA 1
ATOM 9101 C C . ILE A 1 1141 ? -6.073 -6.282 20.034 1.00 64.50 1141 ILE A C 1
ATOM 9103 O O . ILE A 1 1141 ? -5.475 -5.211 19.940 1.00 64.50 1141 ILE A O 1
ATOM 9107 N N . TYR A 1 1142 ? -6.789 -6.600 21.122 1.00 73.81 1142 TYR A N 1
ATOM 9108 C CA . TYR A 1 1142 ? -7.056 -5.655 22.210 1.00 73.81 1142 TYR A CA 1
ATOM 9109 C C . TYR A 1 1142 ? -6.443 -6.101 23.523 1.00 73.81 1142 TYR A C 1
ATOM 9111 O O . TYR A 1 1142 ? -6.662 -7.234 23.952 1.00 73.81 1142 TYR A O 1
ATOM 9119 N N . ASN A 1 1143 ? -5.743 -5.182 24.191 1.00 85.19 1143 ASN A N 1
ATOM 9120 C CA . ASN A 1 1143 ? -5.274 -5.411 25.544 1.00 85.19 1143 ASN A CA 1
ATOM 9121 C C . ASN A 1 1143 ? -6.462 -5.553 26.515 1.00 85.19 1143 ASN A C 1
ATOM 9123 O O . ASN A 1 1143 ? -7.239 -4.609 26.680 1.00 85.19 1143 ASN A O 1
ATOM 9127 N N . VAL A 1 1144 ? -6.586 -6.712 27.167 1.00 86.62 1144 VAL A N 1
ATOM 9128 C CA . VAL A 1 1144 ? -7.600 -7.002 28.192 1.00 86.62 1144 VAL A CA 1
ATOM 9129 C C . VAL A 1 1144 ? -6.971 -7.840 29.301 1.00 86.62 1144 VAL A C 1
ATOM 9131 O O . VAL A 1 1144 ? -6.561 -8.981 29.076 1.00 86.62 1144 VAL A O 1
ATOM 9134 N N . ILE A 1 1145 ? -6.912 -7.276 30.507 1.00 88.81 1145 ILE A N 1
ATOM 9135 C CA . ILE A 1 1145 ? -6.376 -7.942 31.693 1.00 88.81 1145 ILE A CA 1
ATOM 9136 C C . ILE A 1 1145 ? -7.437 -7.961 32.786 1.00 88.81 1145 ILE A C 1
ATOM 9138 O O . ILE A 1 1145 ? -7.911 -6.911 33.210 1.00 88.81 1145 ILE A O 1
ATOM 9142 N N . THR A 1 1146 ? -7.754 -9.150 33.284 1.00 88.31 1146 THR A N 1
ATOM 9143 C CA . THR A 1 1146 ? -8.655 -9.362 34.415 1.00 88.31 1146 THR A CA 1
ATOM 9144 C C . THR A 1 1146 ? -7.859 -9.806 35.635 1.00 88.31 1146 THR A C 1
ATOM 9146 O O . THR A 1 1146 ? -7.085 -10.761 35.569 1.00 88.31 1146 THR A O 1
ATOM 9149 N N . TYR A 1 1147 ? -8.087 -9.149 36.765 1.00 89.00 1147 TYR A N 1
ATOM 9150 C CA . TYR A 1 1147 ? -7.553 -9.505 38.072 1.00 89.00 1147 TYR A CA 1
ATOM 9151 C C . TYR A 1 1147 ? -8.688 -9.992 38.972 1.00 89.00 1147 TYR A C 1
ATOM 9153 O O . TYR A 1 1147 ? -9.772 -9.413 38.994 1.00 89.00 1147 TYR A O 1
ATOM 9161 N N . THR A 1 1148 ? -8.422 -11.035 39.745 1.00 88.56 1148 THR A N 1
ATOM 9162 C CA . THR A 1 1148 ? -9.276 -11.500 40.839 1.00 88.56 1148 THR A CA 1
ATOM 9163 C C . THR A 1 1148 ? -8.498 -11.352 42.134 1.00 88.56 1148 THR A C 1
ATOM 9165 O O . THR A 1 1148 ? -7.365 -11.829 42.252 1.00 88.56 1148 THR A O 1
ATOM 9168 N N . LEU A 1 1149 ? -9.099 -10.679 43.103 1.00 89.00 1149 LEU A N 1
ATOM 9169 C CA . LEU A 1 1149 ? -8.543 -10.441 44.424 1.00 89.00 1149 LEU A CA 1
ATOM 9170 C C . LEU A 1 1149 ? -8.837 -11.612 45.369 1.00 89.00 1149 LEU A C 1
ATOM 9172 O O . LEU A 1 1149 ? -9.641 -12.500 45.077 1.00 89.00 1149 LEU A O 1
ATOM 9176 N N . SER A 1 1150 ? -8.144 -11.656 46.507 1.00 84.12 1150 SER A N 1
ATOM 9177 C CA . SER A 1 1150 ? -8.303 -12.726 47.503 1.00 84.12 1150 SER A CA 1
ATOM 9178 C C . SER A 1 1150 ? -9.702 -12.808 48.117 1.00 84.12 1150 SER A C 1
ATOM 9180 O O . SER A 1 1150 ? -10.104 -13.888 48.537 1.00 84.12 1150 SER A O 1
ATOM 9182 N N . ASP A 1 1151 ? -10.431 -11.693 48.164 1.00 83.69 1151 ASP A N 1
ATOM 9183 C CA . ASP A 1 1151 ? -11.813 -11.611 48.651 1.00 83.69 1151 ASP A CA 1
ATOM 9184 C C . ASP A 1 1151 ? -12.857 -12.042 47.601 1.00 83.69 1151 ASP A C 1
ATOM 9186 O O . ASP A 1 1151 ? -14.040 -12.103 47.915 1.00 83.69 1151 ASP A O 1
ATOM 9190 N N . GLY A 1 1152 ? -12.430 -12.373 46.375 1.00 84.12 1152 GLY A N 1
ATOM 9191 C CA . GLY A 1 1152 ? -13.304 -12.748 45.261 1.00 84.12 1152 GLY A CA 1
ATOM 9192 C C . GLY A 1 1152 ? -13.707 -11.581 44.358 1.00 84.12 1152 GLY A C 1
ATOM 9193 O O . GLY A 1 1152 ? -14.180 -11.831 43.249 1.00 84.12 1152 GLY A O 1
ATOM 9194 N N . SER A 1 1153 ? -13.457 -10.337 44.774 1.00 89.62 1153 SER A N 1
ATOM 9195 C CA . SER A 1 1153 ? -13.679 -9.149 43.949 1.00 89.62 1153 SER A CA 1
ATOM 9196 C C . SER A 1 1153 ? -12.833 -9.217 42.675 1.00 89.62 1153 SER A C 1
ATOM 9198 O O . SER A 1 1153 ? -11.720 -9.757 42.672 1.00 89.62 1153 SER A O 1
ATOM 9200 N N . THR A 1 1154 ? -13.340 -8.677 41.572 1.00 89.81 1154 THR A N 1
ATOM 9201 C CA . THR A 1 1154 ? -12.644 -8.694 40.283 1.00 89.81 1154 THR A CA 1
ATOM 9202 C C . THR A 1 1154 ? -12.515 -7.298 39.705 1.00 89.81 1154 THR A C 1
ATOM 9204 O O . THR A 1 1154 ? -13.338 -6.429 39.959 1.00 89.81 1154 THR A O 1
ATOM 9207 N N . PHE A 1 1155 ? -11.468 -7.056 38.926 1.00 90.94 1155 PHE A N 1
ATOM 9208 C CA . PHE A 1 1155 ? -11.428 -5.880 38.070 1.00 90.94 1155 PHE A CA 1
ATOM 9209 C C . PHE A 1 1155 ? -10.764 -6.199 36.736 1.00 90.94 1155 PHE A C 1
ATOM 9211 O O . PHE A 1 1155 ? -9.770 -6.923 36.673 1.00 90.94 1155 PHE A O 1
ATOM 9218 N N . THR A 1 1156 ? -11.327 -5.671 35.657 1.00 89.88 1156 THR A N 1
ATOM 9219 C CA . THR A 1 1156 ? -10.854 -5.856 34.288 1.00 89.88 1156 THR A CA 1
ATOM 9220 C C . THR A 1 1156 ? -10.444 -4.514 33.711 1.00 89.88 1156 THR A C 1
ATOM 9222 O O . THR A 1 1156 ? -11.269 -3.613 33.589 1.00 89.88 1156 THR A O 1
ATOM 9225 N N . ILE A 1 1157 ? -9.174 -4.396 33.327 1.00 90.50 1157 ILE A N 1
ATOM 9226 C CA . ILE A 1 1157 ? -8.615 -3.233 32.641 1.00 90.50 1157 ILE A CA 1
ATOM 9227 C C . ILE A 1 1157 ? -8.479 -3.586 31.164 1.00 90.50 1157 ILE A C 1
ATOM 9229 O O . ILE A 1 1157 ? -7.771 -4.531 30.804 1.00 90.50 1157 ILE A O 1
ATOM 9233 N N . ARG A 1 1158 ? -9.143 -2.818 30.302 1.00 86.75 1158 ARG A N 1
ATOM 9234 C CA . ARG A 1 1158 ? -9.122 -3.017 28.853 1.00 86.75 1158 ARG A CA 1
ATOM 9235 C C . ARG A 1 1158 ? -8.879 -1.730 28.091 1.00 86.75 1158 ARG A C 1
ATOM 9237 O O . ARG A 1 1158 ? -9.273 -0.654 28.535 1.00 86.75 1158 ARG A O 1
ATOM 9244 N N . GLN A 1 1159 ? -8.262 -1.848 26.921 1.00 83.31 1159 GLN A N 1
ATOM 9245 C CA . GLN A 1 1159 ? -8.217 -0.736 25.977 1.00 83.31 1159 GLN A CA 1
ATOM 9246 C C . GLN A 1 1159 ? -9.602 -0.510 25.346 1.00 83.31 1159 GLN A C 1
ATOM 9248 O O . GLN A 1 1159 ? -10.397 -1.444 25.196 1.00 83.31 1159 GLN A O 1
ATOM 9253 N N . GLY A 1 1160 ? -9.889 0.739 24.993 1.00 73.25 1160 GLY A N 1
ATOM 9254 C CA . GLY A 1 1160 ? -11.031 1.129 24.178 1.00 73.25 1160 GLY A CA 1
ATOM 9255 C C . GLY A 1 1160 ? -10.911 0.594 22.751 1.00 73.25 1160 GLY A C 1
ATOM 9256 O O . GLY A 1 1160 ? -9.829 0.208 22.305 1.00 73.25 1160 GLY A O 1
ATOM 9257 N N . GLY A 1 1161 ? -12.045 0.525 22.052 1.00 65.06 1161 GLY A N 1
ATOM 9258 C CA . GLY A 1 1161 ? -12.088 0.066 20.664 1.00 65.06 1161 GLY A CA 1
ATOM 9259 C C . GLY A 1 1161 ? -11.615 1.139 19.685 1.00 65.06 1161 GLY A C 1
ATOM 9260 O O . GLY A 1 1161 ? -10.664 0.908 18.943 1.00 65.06 1161 GLY A O 1
ATOM 9261 N N . THR A 1 1162 ? -12.286 2.289 19.695 1.00 63.72 1162 THR A N 1
ATOM 9262 C CA . THR A 1 1162 ? -12.124 3.383 18.721 1.00 63.72 1162 THR A CA 1
ATOM 9263 C C . THR A 1 1162 ? -11.564 4.651 19.349 1.00 63.72 1162 THR A C 1
ATOM 9265 O O . THR A 1 1162 ? -10.636 5.250 18.809 1.00 63.72 1162 THR A O 1
ATOM 9268 N N . GLU A 1 1163 ? -12.045 5.029 20.530 1.00 67.12 1163 GLU A N 1
ATOM 9269 C CA . GLU A 1 1163 ? -11.488 6.155 21.276 1.00 67.12 1163 GLU A CA 1
ATOM 9270 C C . GLU A 1 1163 ? -10.242 5.754 22.085 1.00 67.12 1163 GLU A C 1
ATOM 9272 O O . GLU A 1 1163 ? -10.148 4.633 22.596 1.00 67.12 1163 GLU A O 1
ATOM 9277 N N . LYS A 1 1164 ? -9.296 6.693 22.262 1.00 75.12 1164 LYS A N 1
ATOM 9278 C CA . LYS A 1 1164 ? -8.086 6.528 23.095 1.00 75.12 1164 LYS A CA 1
ATOM 9279 C C . LYS A 1 1164 ? -8.422 6.508 24.593 1.00 75.12 1164 LYS A C 1
ATOM 9281 O O . LYS A 1 1164 ? -8.005 7.384 25.352 1.00 75.12 1164 LYS A O 1
ATOM 9286 N N . ARG A 1 1165 ? -9.199 5.508 25.016 1.00 81.88 1165 ARG A N 1
ATOM 9287 C CA . ARG A 1 1165 ? -9.624 5.284 26.400 1.00 81.88 1165 ARG A CA 1
ATOM 9288 C C . ARG A 1 1165 ? -9.127 3.943 26.939 1.00 81.88 1165 ARG A C 1
ATOM 9290 O O . ARG A 1 1165 ? -8.934 2.985 26.199 1.00 81.88 1165 ARG A O 1
ATOM 9297 N N . ILE A 1 1166 ? -8.955 3.860 28.249 1.00 87.88 1166 ILE A N 1
ATOM 9298 C CA . ILE A 1 1166 ? -8.852 2.628 29.027 1.00 87.88 1166 ILE A CA 1
ATOM 9299 C C . ILE A 1 1166 ? -10.130 2.535 29.853 1.00 87.88 1166 ILE A C 1
ATOM 9301 O O . ILE A 1 1166 ? -10.460 3.473 30.580 1.00 87.88 1166 ILE A O 1
ATOM 9305 N N . LYS A 1 1167 ? -10.837 1.411 29.744 1.00 86.00 1167 LYS A N 1
ATOM 9306 C CA . LYS A 1 1167 ? -12.003 1.093 30.572 1.00 86.00 1167 LYS A CA 1
ATOM 9307 C C . LYS A 1 1167 ? -11.558 0.154 31.688 1.00 86.00 1167 LYS A C 1
ATOM 9309 O O . LYS A 1 1167 ? -10.902 -0.855 31.423 1.00 86.00 1167 LYS A O 1
ATOM 9314 N N . CYS A 1 1168 ? -11.890 0.496 32.925 1.00 90.06 1168 CYS A N 1
ATOM 9315 C CA . CYS A 1 1168 ? -11.653 -0.341 34.092 1.00 90.06 1168 CYS A CA 1
ATOM 9316 C C . CYS A 1 1168 ? -13.000 -0.681 34.727 1.00 90.06 1168 CYS A C 1
ATOM 9318 O O . CYS A 1 1168 ? -13.648 0.189 35.306 1.00 90.06 1168 CYS A O 1
ATOM 9320 N N . ASN A 1 1169 ? -13.416 -1.937 34.587 1.00 89.56 1169 ASN A N 1
ATOM 9321 C CA . ASN A 1 1169 ? -14.602 -2.478 35.243 1.00 89.56 1169 ASN A CA 1
ATOM 9322 C C . ASN A 1 1169 ? -14.161 -3.097 36.567 1.00 89.56 1169 ASN A C 1
ATOM 9324 O O . ASN A 1 1169 ? -13.246 -3.914 36.565 1.00 89.56 1169 ASN A O 1
ATOM 9328 N N . ILE A 1 1170 ? -14.784 -2.729 37.677 1.00 91.44 1170 ILE A N 1
ATOM 9329 C CA . ILE A 1 1170 ? -14.483 -3.224 39.021 1.00 91.44 1170 ILE A CA 1
ATOM 9330 C C . ILE A 1 1170 ? -15.766 -3.819 39.581 1.00 91.44 1170 ILE A C 1
ATOM 9332 O O . ILE A 1 1170 ? -16.816 -3.204 39.472 1.00 91.44 1170 ILE A O 1
ATOM 9336 N N . GLU A 1 1171 ? -15.689 -4.998 40.176 1.00 91.81 1171 GLU A N 1
ATOM 9337 C CA . GLU A 1 1171 ? -16.816 -5.728 40.742 1.00 91.81 1171 GLU A CA 1
ATOM 9338 C C . GLU A 1 1171 ? -16.438 -6.253 42.125 1.00 91.81 1171 GLU A C 1
ATOM 9340 O O . GLU A 1 1171 ? -15.415 -6.923 42.287 1.00 91.81 1171 GLU A O 1
ATOM 9345 N N . ILE A 1 1172 ? -17.288 -5.996 43.114 1.00 90.81 1172 ILE A N 1
ATOM 9346 C CA . ILE A 1 1172 ? -17.255 -6.719 44.383 1.00 90.81 1172 ILE A CA 1
ATOM 9347 C C . ILE A 1 1172 ? -18.269 -7.857 44.339 1.00 90.81 1172 ILE A C 1
ATOM 9349 O O . ILE A 1 1172 ? -19.384 -7.700 43.840 1.00 90.81 1172 ILE A O 1
ATOM 9353 N N . VAL A 1 1173 ? -17.872 -9.003 44.882 1.00 88.31 1173 VAL A N 1
ATOM 9354 C CA . VAL A 1 1173 ? -18.727 -10.187 44.975 1.00 88.31 1173 VAL A CA 1
ATOM 9355 C C . VAL A 1 1173 ? -18.930 -10.505 46.447 1.00 88.31 1173 VAL A C 1
ATOM 9357 O O . VAL A 1 1173 ? -17.980 -10.839 47.154 1.00 88.31 1173 VAL A O 1
ATOM 9360 N N . LEU A 1 1174 ? -20.167 -10.385 46.919 1.00 88.62 1174 LEU A N 1
ATOM 9361 C CA . LEU A 1 1174 ? -20.551 -10.692 48.291 1.00 88.62 1174 LEU A CA 1
ATOM 9362 C C . LEU A 1 1174 ? -21.524 -11.873 48.300 1.00 88.62 1174 LEU A C 1
ATOM 9364 O O . LEU A 1 1174 ? -22.445 -11.918 47.487 1.00 88.62 1174 LEU A O 1
ATOM 9368 N N . PRO A 1 1175 ? -21.368 -12.830 49.225 1.00 88.25 1175 PRO A N 1
ATOM 9369 C CA . PRO A 1 1175 ? -22.323 -13.919 49.354 1.00 88.25 1175 PRO A CA 1
ATOM 9370 C C . PRO A 1 1175 ? -23.664 -13.403 49.923 1.00 88.25 1175 PRO A C 1
ATOM 9372 O O . PRO A 1 1175 ? -23.699 -12.312 50.514 1.00 88.25 1175 PRO A O 1
ATOM 9375 N N . PRO A 1 1176 ? -24.770 -14.159 49.777 1.00 87.56 1176 PRO A N 1
ATOM 9376 C CA . PRO A 1 1176 ? -26.106 -13.756 50.229 1.00 87.56 1176 PRO A CA 1
ATOM 9377 C C . PRO A 1 1176 ? -26.161 -13.183 51.653 1.00 87.56 1176 PRO A C 1
ATOM 9379 O O . PRO A 1 1176 ? -26.827 -12.177 51.898 1.00 87.56 1176 PRO A O 1
ATOM 9382 N N . GLU A 1 1177 ? -25.407 -13.753 52.600 1.00 86.12 1177 GLU A N 1
ATOM 9383 C CA . GLU A 1 1177 ? -25.452 -13.355 54.015 1.00 86.12 1177 GLU A CA 1
ATOM 9384 C C . GLU A 1 1177 ? -24.903 -11.941 54.251 1.00 86.12 1177 GLU A C 1
ATOM 9386 O O . GLU A 1 1177 ? -25.321 -11.263 55.189 1.00 86.12 1177 GLU A O 1
ATOM 9391 N N . LYS A 1 1178 ? -23.986 -11.483 53.389 1.00 84.25 1178 LYS A N 1
ATOM 9392 C CA . LYS A 1 1178 ? -23.374 -10.142 53.433 1.00 84.25 1178 LYS A CA 1
ATOM 9393 C C . LYS A 1 1178 ? -24.036 -9.144 52.484 1.00 84.25 1178 LYS A C 1
ATOM 9395 O O . LYS A 1 1178 ? -23.662 -7.977 52.475 1.00 84.25 1178 LYS A O 1
ATOM 9400 N N . SER A 1 1179 ? -25.007 -9.595 51.698 1.00 84.94 1179 SER A N 1
ATOM 9401 C CA . SER A 1 1179 ? -25.619 -8.812 50.619 1.00 84.94 1179 SER A CA 1
ATOM 9402 C C . SER A 1 1179 ? -26.847 -8.012 51.062 1.00 84.94 1179 SER A C 1
ATOM 9404 O O . SER A 1 1179 ? -27.406 -7.267 50.266 1.00 84.94 1179 SER A O 1
ATOM 9406 N N . LYS A 1 1180 ? -27.254 -8.138 52.335 1.00 78.81 1180 LYS A N 1
ATOM 9407 C CA . LYS A 1 1180 ? -28.422 -7.443 52.904 1.00 78.81 1180 LYS A CA 1
ATOM 9408 C C . LYS A 1 1180 ? -28.221 -5.933 53.082 1.00 78.81 1180 LYS A C 1
ATOM 9410 O O . LYS A 1 1180 ? -29.195 -5.197 53.041 1.00 78.81 1180 LYS A O 1
ATOM 9415 N N . ASP A 1 1181 ? -26.985 -5.472 53.297 1.00 82.25 1181 ASP A N 1
ATOM 9416 C CA . ASP A 1 1181 ? -26.659 -4.039 53.366 1.00 82.25 1181 ASP A CA 1
ATOM 9417 C C . ASP A 1 1181 ? -25.979 -3.595 52.063 1.00 82.25 1181 ASP A C 1
ATOM 9419 O O . ASP A 1 1181 ? -24.749 -3.547 51.943 1.00 82.25 1181 ASP A O 1
ATOM 9423 N N . VAL A 1 1182 ? -26.800 -3.261 51.066 1.00 77.25 1182 VAL A N 1
ATOM 9424 C CA . VAL A 1 1182 ? -26.328 -2.785 49.758 1.00 77.25 1182 VAL A CA 1
ATOM 9425 C C . VAL A 1 1182 ? -25.539 -1.476 49.885 1.00 77.25 1182 VAL A C 1
ATOM 9427 O O . VAL A 1 1182 ? -24.611 -1.241 49.112 1.00 77.25 1182 VAL A O 1
ATOM 9430 N N . GLN A 1 1183 ? -25.826 -0.632 50.884 1.00 81.19 1183 GLN A N 1
ATOM 9431 C CA . GLN A 1 1183 ? -25.100 0.626 51.091 1.00 81.19 1183 GLN A CA 1
ATOM 9432 C C . GLN A 1 1183 ? -23.682 0.387 51.622 1.00 81.19 1183 GLN A C 1
ATOM 9434 O O . GLN A 1 1183 ? -22.737 1.046 51.178 1.00 81.19 1183 GLN A O 1
ATOM 9439 N N . ALA A 1 1184 ? -23.497 -0.567 52.538 1.00 82.50 1184 ALA A N 1
ATOM 9440 C CA . ALA A 1 1184 ? -22.164 -0.997 52.958 1.00 82.50 1184 ALA A CA 1
ATOM 9441 C C . ALA A 1 1184 ? -21.373 -1.600 51.795 1.00 82.50 1184 ALA A C 1
ATOM 9443 O O . ALA A 1 1184 ? -20.199 -1.265 51.620 1.00 82.50 1184 ALA A O 1
ATOM 9444 N N . ALA A 1 1185 ? -22.026 -2.414 50.967 1.00 84.94 1185 ALA A N 1
ATOM 9445 C CA . ALA A 1 1185 ? -21.413 -2.986 49.780 1.00 84.94 1185 ALA A CA 1
ATOM 9446 C C . ALA A 1 1185 ? -20.992 -1.891 48.772 1.00 84.94 1185 ALA A C 1
ATOM 9448 O O . ALA A 1 1185 ? -19.849 -1.877 48.319 1.00 84.94 1185 ALA A O 1
ATOM 9449 N N . ARG A 1 1186 ? -21.834 -0.881 48.506 1.00 84.69 1186 ARG A N 1
ATOM 9450 C CA . ARG A 1 1186 ? -21.470 0.281 47.665 1.00 84.69 1186 ARG A CA 1
ATOM 9451 C C . ARG A 1 1186 ? -20.261 1.054 48.212 1.00 84.69 1186 ARG A C 1
ATOM 9453 O O . ARG A 1 1186 ? -19.383 1.427 47.439 1.00 84.69 1186 ARG A O 1
ATOM 9460 N N . ARG A 1 1187 ? -20.151 1.241 49.536 1.00 87.19 1187 ARG A N 1
ATOM 9461 C CA . ARG A 1 1187 ? -18.950 1.843 50.157 1.00 87.19 1187 ARG A CA 1
ATOM 9462 C C . ARG A 1 1187 ? -17.695 0.991 49.941 1.00 87.19 1187 ARG A C 1
ATOM 9464 O O . ARG A 1 1187 ? -16.627 1.538 49.682 1.00 87.19 1187 ARG A O 1
ATOM 9471 N N . GLN A 1 1188 ? -17.813 -0.336 50.025 1.00 88.69 1188 GLN A N 1
ATOM 9472 C CA . GLN A 1 1188 ? -16.704 -1.250 49.737 1.00 88.69 1188 GLN A CA 1
ATOM 9473 C C . GLN A 1 1188 ? -16.259 -1.157 48.270 1.00 88.69 1188 GLN A C 1
ATOM 9475 O O . GLN A 1 1188 ? -15.057 -1.152 48.006 1.00 88.69 1188 GLN A O 1
ATOM 9480 N N . LEU A 1 1189 ? -17.204 -1.034 47.334 1.00 90.38 1189 LEU A N 1
ATOM 9481 C CA . LEU A 1 1189 ? -16.916 -0.855 45.910 1.00 90.38 1189 LEU A CA 1
ATOM 9482 C C . LEU A 1 1189 ? -16.155 0.450 45.633 1.00 90.38 1189 LEU A C 1
ATOM 9484 O O . LEU A 1 1189 ? -15.141 0.418 44.939 1.00 90.38 1189 LEU A O 1
ATOM 9488 N N . GLU A 1 1190 ? -16.580 1.579 46.211 1.00 90.44 1190 GLU A N 1
ATOM 9489 C CA . GLU A 1 1190 ? -15.875 2.863 46.044 1.00 90.44 1190 GLU A CA 1
ATOM 9490 C C . GLU A 1 1190 ? -14.463 2.840 46.650 1.00 90.44 1190 GLU A C 1
ATOM 9492 O O . GLU A 1 1190 ? -13.513 3.325 46.031 1.00 90.44 1190 GLU A O 1
ATOM 9497 N N . ASN A 1 1191 ? -14.288 2.201 47.812 1.00 90.88 1191 ASN A N 1
ATOM 9498 C CA . ASN A 1 1191 ? -12.961 1.998 48.400 1.00 90.88 1191 ASN A CA 1
ATOM 9499 C C . ASN A 1 1191 ? -12.068 1.141 47.489 1.00 90.88 1191 ASN A C 1
ATOM 9501 O O . ASN A 1 1191 ? -10.914 1.493 47.240 1.00 90.88 1191 ASN A O 1
ATOM 9505 N N . LEU A 1 1192 ? -12.599 0.039 46.947 1.00 91.38 1192 LEU A N 1
ATOM 9506 C CA . LEU A 1 1192 ? -11.862 -0.817 46.020 1.00 91.38 1192 LEU A CA 1
ATOM 9507 C C . LEU A 1 1192 ? -11.484 -0.062 44.738 1.00 91.38 1192 LEU A C 1
ATOM 9509 O O . LEU A 1 1192 ? -10.345 -0.155 44.286 1.00 91.38 1192 LEU A O 1
ATOM 9513 N N . LYS A 1 1193 ? -12.402 0.726 44.176 1.00 91.62 1193 LYS A N 1
ATOM 9514 C CA . LYS A 1 1193 ? -12.148 1.584 43.012 1.00 91.62 1193 LYS A CA 1
ATOM 9515 C C . LYS A 1 1193 ? -11.012 2.564 43.268 1.00 91.62 1193 LYS A C 1
ATOM 9517 O O . LYS A 1 1193 ? -10.088 2.629 42.457 1.00 91.62 1193 LYS A O 1
ATOM 9522 N N . ALA A 1 1194 ? -11.022 3.266 44.401 1.00 90.00 1194 ALA A N 1
ATOM 9523 C CA . ALA A 1 1194 ? -9.942 4.177 44.772 1.00 90.00 1194 ALA A CA 1
ATOM 9524 C C . ALA A 1 1194 ? -8.579 3.460 44.833 1.00 90.00 1194 ALA A C 1
ATOM 9526 O O . ALA A 1 1194 ? -7.590 3.965 44.296 1.00 90.00 1194 ALA A O 1
ATOM 9527 N N . LEU A 1 1195 ? -8.535 2.252 45.408 1.00 90.31 1195 LEU A N 1
ATOM 9528 C CA . LEU A 1 1195 ? -7.321 1.434 45.481 1.00 90.31 1195 LEU A CA 1
ATOM 9529 C C . LEU A 1 1195 ? -6.856 0.932 44.109 1.00 90.31 1195 LEU A C 1
ATOM 9531 O O . LEU A 1 1195 ? -5.674 1.038 43.793 1.00 90.31 1195 LEU A O 1
ATOM 9535 N N . VAL A 1 1196 ? -7.757 0.441 43.252 1.00 89.69 1196 VAL A N 1
ATOM 9536 C CA . VAL A 1 1196 ? -7.410 -0.012 41.891 1.00 89.69 1196 VAL A CA 1
ATOM 9537 C C . VAL A 1 1196 ? -6.833 1.145 41.070 1.00 89.69 1196 VAL A C 1
ATOM 9539 O O . VAL A 1 1196 ? -5.806 0.990 40.403 1.00 89.69 1196 VAL A O 1
ATOM 9542 N N . ILE A 1 1197 ? -7.445 2.329 41.144 1.00 89.31 1197 ILE A N 1
ATOM 9543 C CA . ILE A 1 1197 ? -6.967 3.519 40.432 1.00 89.31 1197 ILE A CA 1
ATOM 9544 C C . ILE A 1 1197 ? -5.578 3.926 40.939 1.00 89.31 1197 ILE A C 1
ATOM 9546 O O . ILE A 1 1197 ? -4.667 4.129 40.134 1.00 89.31 1197 ILE A O 1
ATOM 9550 N N . LYS A 1 1198 ? -5.395 3.995 42.261 1.00 86.88 1198 LYS A N 1
ATOM 9551 C CA . LYS A 1 1198 ? -4.133 4.384 42.903 1.00 86.88 1198 LYS A CA 1
ATOM 9552 C C . LYS A 1 1198 ? -3.005 3.381 42.651 1.00 86.88 1198 LYS A C 1
ATOM 9554 O O . LYS A 1 1198 ? -1.909 3.791 42.282 1.00 86.88 1198 LYS A O 1
ATOM 9559 N N . ASP A 1 1199 ? -3.253 2.087 42.834 1.00 84.44 1199 ASP A N 1
ATOM 9560 C CA . ASP A 1 1199 ? -2.196 1.071 42.900 1.00 84.44 1199 ASP A CA 1
ATOM 9561 C C . ASP A 1 1199 ? -1.905 0.411 41.541 1.00 84.44 1199 ASP A C 1
ATOM 9563 O O . ASP A 1 1199 ? -0.760 0.018 41.272 1.00 84.44 1199 ASP A O 1
ATOM 9567 N N . PHE A 1 1200 ? -2.908 0.312 40.656 1.00 85.88 1200 PHE A N 1
ATOM 9568 C CA . PHE A 1 1200 ? -2.770 -0.319 39.338 1.00 85.88 1200 PHE A CA 1
ATOM 9569 C C . PHE A 1 1200 ? -2.667 0.689 38.201 1.00 85.88 1200 PHE A C 1
ATOM 9571 O O . PHE A 1 1200 ? -1.680 0.643 37.462 1.00 85.88 1200 PHE A O 1
ATOM 9578 N N . LEU A 1 1201 ? -3.656 1.577 38.057 1.00 85.94 1201 LEU A N 1
ATOM 9579 C CA . LEU A 1 1201 ? -3.713 2.513 36.927 1.00 85.94 1201 LEU A CA 1
ATOM 9580 C C . LEU A 1 1201 ? -2.753 3.691 37.076 1.00 85.94 1201 LEU A C 1
ATOM 9582 O O . LEU A 1 1201 ? -2.229 4.150 36.065 1.00 85.94 1201 LEU A O 1
ATOM 9586 N N . LYS A 1 1202 ? -2.485 4.142 38.308 1.00 85.12 1202 LYS A N 1
ATOM 9587 C CA . LYS A 1 1202 ? -1.491 5.174 38.644 1.00 85.12 1202 LYS A CA 1
ATOM 9588 C C . LYS A 1 1202 ? -1.571 6.396 37.715 1.00 85.12 1202 LYS A C 1
ATOM 9590 O O . LYS A 1 1202 ? -0.603 6.665 36.995 1.00 85.12 1202 LYS A O 1
ATOM 9595 N N . PRO A 1 1203 ? -2.711 7.110 37.684 1.00 83.75 1203 PRO A N 1
ATOM 9596 C CA . PRO A 1 1203 ? -3.007 8.075 36.631 1.00 83.75 1203 PRO A CA 1
ATOM 9597 C C . PRO A 1 1203 ? -1.929 9.151 36.461 1.00 83.75 1203 PRO A C 1
ATOM 9599 O O . PRO A 1 1203 ? -1.530 9.406 35.330 1.00 83.75 1203 PRO A O 1
ATOM 9602 N N . ASP A 1 1204 ? -1.352 9.673 37.547 1.00 82.44 1204 ASP A N 1
ATOM 9603 C CA . ASP A 1 1204 ? -0.278 10.676 37.473 1.00 82.44 1204 ASP A CA 1
ATOM 9604 C C . ASP A 1 1204 ? 1.013 10.128 36.837 1.00 82.44 1204 ASP A C 1
ATOM 9606 O O . ASP A 1 1204 ? 1.619 10.770 35.980 1.00 82.44 1204 ASP A O 1
ATOM 9610 N N . GLN A 1 1205 ? 1.429 8.908 37.208 1.00 81.12 1205 GLN A N 1
ATOM 9611 C CA . GLN A 1 1205 ? 2.633 8.269 36.646 1.00 81.12 1205 GLN A CA 1
ATOM 9612 C C . GLN A 1 1205 ? 2.441 7.874 35.178 1.00 81.12 1205 GLN A C 1
ATOM 9614 O O . GLN A 1 1205 ? 3.388 7.928 34.388 1.00 81.12 1205 GLN A O 1
ATOM 9619 N N . ASN A 1 1206 ? 1.220 7.475 34.822 1.00 81.62 1206 ASN A N 1
ATOM 9620 C CA . ASN A 1 1206 ? 0.859 7.006 33.490 1.00 81.62 1206 ASN A CA 1
ATOM 9621 C C . ASN A 1 1206 ? 0.263 8.096 32.589 1.00 81.62 1206 ASN A C 1
ATOM 9623 O O . ASN A 1 1206 ? -0.074 7.800 31.445 1.00 81.62 1206 ASN A O 1
ATOM 9627 N N . ARG A 1 1207 ? 0.173 9.343 33.077 1.00 80.81 1207 ARG A N 1
ATOM 9628 C CA . ARG A 1 1207 ? -0.425 10.493 32.374 1.00 80.81 1207 ARG A CA 1
ATOM 9629 C C . ARG A 1 1207 ? -1.842 10.205 31.867 1.00 80.81 1207 ARG A C 1
ATOM 9631 O O . ARG A 1 1207 ? -2.203 10.589 30.757 1.00 80.81 1207 ARG A O 1
ATOM 9638 N N . LEU A 1 1208 ? -2.625 9.496 32.673 1.00 82.38 1208 LEU A N 1
ATOM 9639 C CA . LEU A 1 1208 ? -4.020 9.202 32.378 1.00 82.38 1208 LEU A CA 1
ATOM 9640 C C . LEU A 1 1208 ? -4.910 10.323 32.901 1.00 82.38 1208 LEU A C 1
ATOM 9642 O O . LEU A 1 1208 ? -4.835 10.676 34.077 1.00 82.38 1208 LEU A O 1
ATOM 9646 N N . VAL A 1 1209 ? -5.799 10.827 32.049 1.00 79.75 1209 VAL A N 1
ATOM 9647 C CA . VAL A 1 1209 ? -6.836 11.775 32.464 1.00 79.75 1209 VAL A CA 1
ATOM 9648 C C . VAL A 1 1209 ? -8.118 10.992 32.697 1.00 79.75 1209 VAL A C 1
ATOM 9650 O O . VAL A 1 1209 ? -8.631 10.334 31.793 1.00 79.75 1209 VAL A O 1
ATOM 9653 N N . MET A 1 1210 ? -8.636 11.024 33.921 1.00 75.94 1210 MET A N 1
ATOM 9654 C CA . MET A 1 1210 ? -9.926 10.408 34.217 1.00 75.94 1210 MET A CA 1
ATOM 9655 C C . MET A 1 1210 ? -11.013 11.198 33.483 1.00 75.94 1210 MET A C 1
ATOM 9657 O O . MET A 1 1210 ? -11.175 12.392 33.721 1.00 75.94 1210 MET A O 1
ATOM 9661 N N . THR A 1 1211 ? -11.714 10.553 32.552 1.00 65.38 1211 THR A N 1
ATOM 9662 C CA . THR A 1 1211 ? -12.719 11.220 31.702 1.00 65.38 1211 THR A CA 1
ATOM 9663 C C . THR A 1 1211 ? -14.100 11.229 32.340 1.00 65.38 1211 THR A C 1
ATOM 9665 O O . THR A 1 1211 ? -14.895 12.109 32.031 1.00 65.38 1211 THR A O 1
ATOM 9668 N N . ASN A 1 1212 ? -14.348 10.331 33.301 1.00 55.91 1212 ASN A N 1
ATOM 9669 C CA . ASN A 1 1212 ? -15.581 10.290 34.078 1.00 55.91 1212 ASN A CA 1
ATOM 9670 C C . ASN A 1 1212 ? -15.300 10.140 35.580 1.00 55.91 1212 ASN A C 1
ATOM 9672 O O . ASN A 1 1212 ? -14.678 9.173 36.022 1.00 55.91 1212 ASN A O 1
ATOM 9676 N N . VAL A 1 1213 ? -15.807 11.103 36.356 1.00 33.22 1213 VAL A N 1
ATOM 9677 C CA . VAL A 1 1213 ? -15.985 11.024 37.810 1.00 33.22 1213 VAL A CA 1
ATOM 9678 C C . VAL A 1 1213 ? -17.481 10.899 38.054 1.00 33.22 1213 VAL A C 1
ATOM 9680 O O . VAL A 1 1213 ? -18.208 11.875 37.861 1.00 33.22 1213 VAL A O 1
ATOM 9683 N N . LYS A 1 1214 ? -17.924 9.708 38.448 1.00 31.73 1214 LYS A N 1
ATOM 9684 C CA . LYS A 1 1214 ? -19.021 9.468 39.393 1.00 31.73 1214 LYS A CA 1
ATOM 9685 C C . LYS A 1 1214 ? -19.019 7.988 39.719 1.00 31.73 1214 LYS A C 1
ATOM 9687 O O . LYS A 1 1214 ? -19.594 7.196 38.953 1.00 31.73 1214 LYS A O 1
#

pLDDT: mean 87.37, std 12.3, range [30.05, 98.81]

Organism: Trichuris trichiura (NCBI:txid36087)

Sequence (1214 aa):
MSVGDAALDEQIRLWMEWDKNEKTRAEVEKLIKDNAKDELRARMIGRITFGTAGLRGTMGAGFKRMNDLVVLQSTQGLCAYLLTLKPNPENLSIVIGYDVRHNSRRFAELAGTVFLRKGVKVYFFSKYVPTPLVSYAVTFYKCDAGIMITASHNPKDDNGYKVYWGNGAQLVAPHDVNVLKQIESNLTPWPQCWDTSILQTSSLCLDPLKEVCAQYLVDNSTFCFHRDANKSSAAKLTFSAFHGVGTAYVLPMLKQFGFNTANVVLVEEQAEPDPDFPTAPFPNPEEGEKVLKLSMKTADENNSKIVFCTDPDADRFQLAEKQPSGQWYIFSGNEMGTLLTWWLWQNRKCINNKLQSTLIYLFMIVLQREEVDTFAKTMAEKEGFKYEETLTGFKWLANRAYELRSKGKVVLLAWEESIGYMPGASLDKDGVVTCAVFADFFTFLNNKKITFTDQLENIYANYGLHLCYNSYLRCPNPNFMVSLFDDLRKAGPNKGYAAKCGEFQVKYVRDLGVGYDNSYPDNKPVLPWSSSNHMITYTLENGSTFTIRGSGTEPKVKYYIEIILPPSQSRNKVEAKRQLDDLKKVIISDFFQPEKHCLIMRSTRVWQRIAHFSKGIDDKLERQISLWLDWDKNEQTRQEIEQLVKEGAFVELADRLATHVSFGISGIKAPMGAGFNRMNELVVIQITQGMCDYMLLVNPCPEGRSIAVGYDCRRNSLRFAQLAANIFLRKKFRVFFFSKAIPSPIMSYTVIRYNCDAGIMITGSHDSKSYNGCKIYWRNGVEVSTPHDRNIMKHMQNNLSPWMDSWDVSALERRELCVDPLDDISMRYQMESFDNCYHYDANLLSTEKITYSPLHGVGLNFVLAVLKEFGFSPGNVVVVKEQAEANPDFPTLEYPDLEEGQKAFKLSIQTAEKHGSNLIFCTDPEADHFCFAEKQPNGRWHIFSGNEIGTLLTWWLWTNWKSGKTKAETNEVYILNTAGSSKFARTMAAKEGFKCEETLVGFKWLANRANNLRASKKAVLLAWEEALGYMPGIAMDSDAIITCAIFADFSTYLYTQSMSFCDQLEQIYATYGAHLGCTTFFSYSDNAHLAKIFSDLRRAGALGRSTASRGELKVRHMRDLSTGYNSGEPGMKNATPWSPIYNVITYTLSDGSTFTIRQGGTEKRIKCNIEIVLPPEKSKDVQAARRQLENLKALVIKDFLKPDQNRLVMTNVK

Nearest PDB structures (foldseek):
  1tuo-assembly1_A  TM=8.178E-01  e=7.082E-23  Thermus thermophilus
  1wqa-assembly1_A  TM=8.317E-01  e=1.404E-21  Pyrococcus horikoshii
  7olh-assembly1_B  TM=7.996E-01  e=9.066E-17  Bacillus subtilis subsp. subtilis str. 168
  6gyz-assembly1_B  TM=7.129E-01  e=9.066E-17  Staphylococcus aureus
  5o9x-assembly1_A  TM=4.682E-01  e=3.221E-12  Aspergillus lentulus

InterPro domains:
  IPR005844 Alpha-D-phosphohexomutase, alpha/beta/alpha domain I [PF02878] (48-186)
  IPR005844 Alpha-D-phosphohexomutase, alpha/beta/alpha domain I [PF02878] (662-799)
  IPR005845 Alpha-D-phosphohexomutase, alpha/beta/alpha domain II [PF02879] (227-322)
  IPR005845 Alpha-D-phosphohexomutase, alpha/beta/alpha domain II [PF02879] (847-935)
  IPR005846 Alpha-D-phosphohexomutase, alpha/beta/alpha domain III [PF02880] (377-456)
  IPR005846 Alpha-D-phosphohexomutase, alpha/beta/alpha domain III [PF02880] (946-1052)
  IPR016055 Alpha-D-phosphohexomutase, alpha/beta/alpha I/II/III [SSF53738] (39-201)
  IPR016055 Alpha-D-phosphohexomutase, alpha/beta/alpha I/II/III [SSF53738] (232-320)
  IPR016055 Alpha-D-phosphohexomutase, alpha/beta/alpha I/II/III [SSF53738] (312-465)
  IPR016055 Alpha-D-phosphohexomutase, alpha/beta/alpha I/II/III [SSF53738] (652-815)
  IPR016055 Alpha-D-phosphohexomutase, alpha/beta/alpha I/II/III [SSF53738] (840-934)
  IPR016055 Alpha-D-phosphohexomutase, alpha/beta/alpha 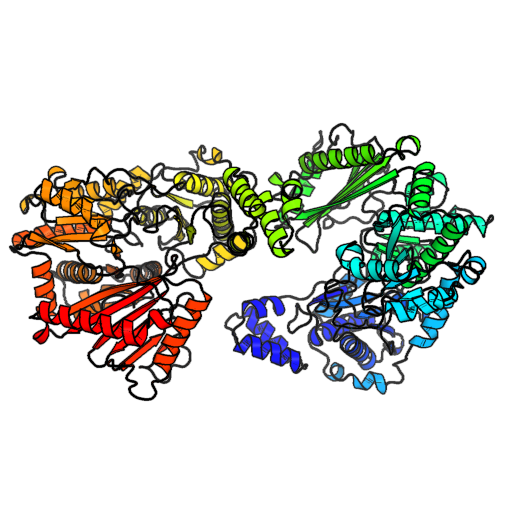I/II/III [SSF53738] (925-1074)
  IPR016066 Alpha-D-phosphohexomutase, conserved site [PS00710] (146-155)
  IPR036900 Alpha-D-phosphohexomutase, C-terminal domain superfamily [SSF55957] (483-572)